Protein 1RQ6 (pdb70)

Nearest PDB structures (foldseek):
  7zai-assembly1_S  TM=7.256E-01  e=2.254E-04  Pyrococcus abyssi GE5
  6tmf-assembly1_T  TM=6.919E-01  e=1.869E-04  Thermococcus celer Vu 13 = JCM 8558
  6zol-assembly1_R  TM=7.413E-01  e=1.562E-03  Homo sapiens
  8r57-assembly1_h  TM=7.164E-01  e=1.562E-03  Triticum aestivum
  6az1-assembly1_V  TM=7.247E-01  e=6.991E-03  Leishmania donovani

Secondary structure (DSSP, 8-state):
------HHHHHHHHHHHTTS-------HHHHHHHHHTT---SSTTHHHHHHHHHHHHHHHH-

Organism: Methanothermobacter thermautotrophicus (strain ATCC 29096 / DSM 1053 / JCM 10044 / NBRC 100330 / Delta H) (NCBI:txid187420)

Foldseek 3Di:
DPPPPPCVLVVQLVVLCVVDPDLLQLDLVSLLVSCVPRHDDCDDCVSVVSSVVNSVVSVVVD

Sequence (62 aa):
MGNIRTSFVKRIAKEMIETHPGKFTDDFDTNKKLVEEFSTVSTKHLRNKIAGYITRIISQQKMGNIRTSFVKRIAKEMIETHPGKFTDDFDTNKKLVEEFSTVSTKHLRNKIAGYITRIISQQKMGNIRTSFVKRIAKEMIETHPGKFTDDFDTNKKLVEEFSTVSTKHLRNKIAGYITRIISQQKMGNIRTSFVKRIAKEMIETHPGKFTDDFDTNKKLVEEFSTVSTKHLRNKIAGYITRIISQQKMGNIRTSFVKRIAKEMIETHPGKFTDDFDTNKKLVEEFSTVSTKHLRNKIAGYITRIISQQKMGNIRTSFVKRIAKEMIETHPGKFTDDFDTNKKLVEEFSTVSTKHLRNKIAGYITRIISQQKMGNIRTSFVKRIAKEMIETHPGKFTDDFDTNKKLVEEFSTVSTKHLRNKIAGYITRIISQQKMGNIRTSFVKRIAKEMIETHPGKFTDDFDTNKKLVEEFSTVSTKHLRNKIAGYITRIISQQKMGNIRTSFVKRIAKEMIETHPGKFTDDFDTNKKLVEEFSTVSTKHLRNKIAGYITRIISQQKMGNIRTSFVKRIAKEMIETHPGKFTDDFDTNKKLVEEFSTVSTKHLRNKIAGYITRIISQQKMGNIRTSFVKRIAKEMIETHPGKFTDDFDTNKKLVEEFSTVSTKHLRNKIAGYITRIISQQKMGNIRTSFVKRIAKEMIETHPGKFTDDFDTNKKLVEEFSTVSTKHLRNKIAGYITRIISQQKMGNIRTSFVKRIAKEMIETHPGKFTDDFDTNKKLVEEFSTVSTKHLRNKIAGYITRIISQQKMGNIRTSFVKRIAKEMIETHPGKFTDDFDTNKKLVEEFSTVSTKHLRNKIAGYITRIISQQKMGNIRTSFVKRIAKEMIETHPGKFTDDFDTNKKLVEEFSTVSTKHLRNKIAGYITRIISQQK

CATH classification: 1.10.60.20

Solvent-accessible surface area: 5120 Å² total; per-residue (Å²): 245,63,133,159,195,80,76,152,70,101,170,57,1,97,104,0,8,82,75,80,118,30,90,82,69,95,64,149,74,41,2,81,100,6,0,83,108,77,55,74,32,92,92,183,129,55,66,76,138,2,17,34,70,1,15,165,75,6,67,145,121,197

Radius of gyration: 11.79 Å; Cα contacts (8 Å, |Δi|>4): 36; chains: 1; bounding box: 34×30×24 Å

InterPro domains:
  IPR001210 Small ribosomal subunit protein eS17 [MF_00511] (1-62)
  IPR001210 Small ribosomal subunit protein eS17 [PF00833] (1-60)
  IPR001210 Small ribosomal subunit protein eS17 [PTHR10732] (1-60)
  IPR018273 Small ribosomal subunit protein eS17, conserved site [PS00712] (41-56)
  IPR036401 Small ribosomal subunit protein eS17 superfamily [G3DSA:1.10.60.20] (1-62)
  IPR036401 Small ribosomal subunit protein eS17 superfamily [SSF116820] (1-60)

Structure (mmCIF, N/CA/C/O backbone):
data_1RQ6
#
_entry.id   1RQ6
#
loop_
_atom_site.group_PDB
_atom_site.id
_atom_site.type_symbol
_atom_site.label_atom_id
_atom_site.label_alt_id
_atom_site.label_comp_id
_atom_site.label_asym_id
_atom_site.label_entity_id
_atom_site.label_seq_id
_atom_site.pdbx_PDB_ins_code
_atom_site.Cartn_x
_atom_site.Cartn_y
_atom_site.Cartn_z
_atom_site.occupancy
_atom_site.B_iso_or_equiv
_atom_site.auth_seq_id
_atom_site.auth_comp_id
_atom_site.auth_asym_id
_atom_site.auth_atom_id
_atom_site.pdbx_PDB_model_num
ATOM 1 N N . MET A 1 1 ? -23.810 8.951 -12.571 1.00 0.00 1 MET A N 1
ATOM 2 C CA . MET A 1 1 ? -22.528 8.509 -11.971 1.00 0.00 1 MET A CA 1
ATOM 3 C C . MET A 1 1 ? -21.386 9.432 -12.384 1.00 0.00 1 MET A C 1
ATOM 4 O O . MET A 1 1 ? -21.568 10.340 -13.196 1.00 0.00 1 MET A O 1
ATOM 20 N N . GLY A 1 2 ? -20.218 9.205 -11.806 1.00 0.00 2 GLY A N 1
ATOM 21 C CA . GLY A 1 2 ? -19.037 9.949 -12.184 1.00 0.00 2 GLY A CA 1
ATOM 22 C C . GLY A 1 2 ? -17.880 9.027 -12.506 1.00 0.00 2 GLY A C 1
ATOM 23 O O . GLY A 1 2 ? -18.092 7.894 -12.944 1.00 0.00 2 GLY A O 1
ATOM 27 N N . ASN A 1 3 ? -16.665 9.498 -12.284 1.00 0.00 3 ASN A N 1
ATOM 28 C CA . ASN A 1 3 ? -15.474 8.692 -12.533 1.00 0.00 3 ASN A CA 1
ATOM 29 C C . ASN A 1 3 ? -15.162 7.830 -11.317 1.00 0.00 3 ASN A C 1
ATOM 30 O O . ASN A 1 3 ? -15.491 8.198 -10.188 1.00 0.00 3 ASN A O 1
ATOM 41 N N . ILE A 1 4 ? -14.539 6.679 -11.553 1.00 0.00 4 ILE A N 1
ATOM 42 C CA . ILE A 1 4 ? -14.195 5.759 -10.479 1.00 0.00 4 ILE A CA 1
ATOM 43 C C . ILE A 1 4 ? -13.040 6.319 -9.657 1.00 0.00 4 ILE A C 1
ATOM 44 O O . ILE A 1 4 ? -13.214 6.661 -8.487 1.00 0.00 4 ILE A O 1
ATOM 60 N N . ARG A 1 5 ? -11.869 6.415 -10.290 1.00 0.00 5 ARG A N 1
ATOM 61 C CA . ARG A 1 5 ? -10.692 7.039 -9.685 1.00 0.00 5 ARG A CA 1
ATOM 62 C C . ARG A 1 5 ? -10.281 6.358 -8.374 1.00 0.00 5 ARG A C 1
ATOM 63 O O . ARG A 1 5 ? -10.728 6.731 -7.287 1.00 0.00 5 ARG A O 1
ATOM 84 N N . THR A 1 6 ? -9.442 5.340 -8.492 1.00 0.00 6 THR A N 1
ATOM 85 C CA . THR A 1 6 ? -8.884 4.665 -7.331 1.00 0.00 6 THR A CA 1
ATOM 86 C C . THR A 1 6 ? -7.684 3.802 -7.733 1.00 0.00 6 THR A C 1
ATOM 87 O O . THR A 1 6 ? -6.776 3.571 -6.933 1.00 0.00 6 THR A O 1
ATOM 98 N N . SER A 1 7 ? -7.666 3.366 -8.993 1.00 0.00 7 SER A N 1
ATOM 99 C CA . SER A 1 7 ? -6.604 2.502 -9.504 1.00 0.00 7 SER A CA 1
ATOM 100 C C . SER A 1 7 ? -5.235 3.179 -9.418 1.00 0.00 7 SER A C 1
ATOM 101 O O . SER A 1 7 ? -4.213 2.514 -9.236 1.00 0.00 7 SER A O 1
ATOM 109 N N . PHE A 1 8 ? -5.217 4.502 -9.528 1.00 0.00 8 PHE A N 1
ATOM 110 C CA . PHE A 1 8 ? -3.969 5.252 -9.454 1.00 0.00 8 PHE A CA 1
ATOM 111 C C . PHE A 1 8 ? -3.328 5.116 -8.075 1.00 0.00 8 PHE A C 1
ATOM 112 O O . PHE A 1 8 ? -2.107 5.036 -7.959 1.00 0.00 8 PHE A O 1
ATOM 129 N N . VAL A 1 9 ? -4.154 5.065 -7.035 1.00 0.00 9 VAL A N 1
ATOM 130 C CA . VAL A 1 9 ? -3.660 4.887 -5.675 1.00 0.00 9 VAL A CA 1
ATOM 131 C C . VAL A 1 9 ? -3.036 3.502 -5.531 1.00 0.00 9 VAL A C 1
ATOM 132 O O . VAL A 1 9 ? -2.022 3.321 -4.854 1.00 0.00 9 VAL A O 1
ATOM 145 N N . LYS A 1 10 ? -3.648 2.536 -6.206 1.00 0.00 10 LYS A N 1
ATOM 146 C CA . LYS A 1 10 ? -3.163 1.164 -6.217 1.00 0.00 10 LYS A CA 1
ATOM 147 C C . LYS A 1 10 ? -1.813 1.078 -6.931 1.00 0.00 10 LYS A C 1
ATOM 148 O O . LYS A 1 10 ? -0.949 0.286 -6.551 1.00 0.00 10 LYS A O 1
ATOM 167 N N . ARG A 1 11 ? -1.629 1.914 -7.950 1.00 0.00 11 ARG A N 1
ATOM 168 C CA . ARG A 1 11 ? -0.370 1.958 -8.683 1.00 0.00 11 ARG A CA 1
ATOM 169 C C . ARG A 1 11 ? 0.751 2.482 -7.786 1.00 0.00 11 ARG A C 1
ATOM 170 O O . ARG A 1 11 ? 1.869 1.965 -7.808 1.00 0.00 11 ARG A O 1
ATOM 191 N N . ILE A 1 12 ? 0.443 3.509 -6.999 1.00 0.00 12 ILE A N 1
ATOM 192 C CA . ILE A 1 12 ? 1.405 4.068 -6.051 1.00 0.00 12 ILE A CA 1
ATOM 193 C C . ILE A 1 12 ? 1.792 3.021 -5.007 1.00 0.00 12 ILE A C 1
ATOM 194 O O . ILE A 1 12 ? 2.962 2.904 -4.637 1.00 0.00 12 ILE A O 1
ATOM 210 N N . ALA A 1 13 ? 0.807 2.251 -4.555 1.00 0.00 13 ALA A N 1
ATOM 211 C CA . ALA A 1 13 ? 1.057 1.167 -3.616 1.00 0.00 13 ALA A CA 1
ATOM 212 C C . ALA A 1 13 ? 2.009 0.145 -4.226 1.00 0.00 13 ALA A C 1
ATOM 213 O O . ALA A 1 13 ? 2.979 -0.267 -3.593 1.00 0.00 13 ALA A O 1
ATOM 220 N N . LYS A 1 14 ? 1.732 -0.243 -5.469 1.00 0.00 14 LYS A N 1
ATOM 221 C CA . LYS A 1 14 ? 2.590 -1.176 -6.196 1.00 0.00 14 LYS A CA 1
ATOM 222 C C . LYS A 1 14 ? 4.022 -0.658 -6.277 1.00 0.00 14 LYS A C 1
ATOM 223 O O . LYS A 1 14 ? 4.961 -1.376 -5.951 1.00 0.00 14 LYS A O 1
ATOM 242 N N . GLU A 1 15 ? 4.174 0.592 -6.697 1.00 0.00 15 GLU A N 1
ATOM 243 C CA . GLU A 1 15 ? 5.491 1.212 -6.829 1.00 0.00 15 GLU A CA 1
ATOM 244 C C . GLU A 1 15 ? 6.233 1.202 -5.491 1.00 0.00 15 GLU A C 1
ATOM 245 O O . GLU A 1 15 ? 7.443 0.964 -5.435 1.00 0.00 15 GLU A O 1
ATOM 257 N N . MET A 1 16 ? 5.491 1.444 -4.417 1.00 0.00 16 MET A N 1
ATOM 258 C CA . MET A 1 16 ? 6.054 1.502 -3.074 1.00 0.00 16 MET A CA 1
ATOM 259 C C . MET A 1 16 ? 6.500 0.123 -2.596 1.00 0.00 16 MET A C 1
ATOM 260 O O . MET A 1 16 ? 7.591 -0.031 -2.056 1.00 0.00 16 MET A O 1
ATOM 274 N N . ILE A 1 17 ? 5.652 -0.876 -2.802 1.00 0.00 17 ILE A N 1
ATOM 275 C CA . ILE A 1 17 ? 5.934 -2.229 -2.334 1.00 0.00 17 ILE A CA 1
ATOM 276 C C . ILE A 1 17 ? 6.977 -2.918 -3.211 1.00 0.00 17 ILE A C 1
ATOM 277 O O . ILE A 1 17 ? 7.963 -3.460 -2.713 1.00 0.00 17 ILE A O 1
ATOM 293 N N . GLU A 1 18 ? 6.760 -2.873 -4.520 1.00 0.00 18 GLU A N 1
ATOM 294 C CA . GLU A 1 18 ? 7.536 -3.664 -5.473 1.00 0.00 18 GLU A CA 1
ATOM 295 C C . GLU A 1 18 ? 9.008 -3.247 -5.526 1.00 0.00 18 GLU A C 1
ATOM 296 O O . GLU A 1 18 ? 9.826 -3.922 -6.155 1.00 0.00 18 GLU A O 1
ATOM 308 N N . THR A 1 19 ? 9.352 -2.145 -4.872 1.00 0.00 19 THR A N 1
ATOM 309 C CA . THR A 1 19 ? 10.732 -1.684 -4.849 1.00 0.00 19 THR A CA 1
ATOM 310 C C . THR A 1 19 ? 11.548 -2.537 -3.873 1.00 0.00 19 THR A C 1
ATOM 311 O O . THR A 1 19 ? 12.776 -2.563 -3.921 1.00 0.00 19 THR A O 1
ATOM 322 N N . HIS A 1 20 ? 10.847 -3.247 -2.998 1.00 0.00 20 HIS A N 1
ATOM 323 C CA . HIS A 1 20 ? 11.479 -4.122 -2.025 1.00 0.00 20 HIS A CA 1
ATOM 324 C C . HIS A 1 20 ? 10.630 -5.379 -1.850 1.00 0.00 20 HIS A C 1
ATOM 325 O O . HIS A 1 20 ? 9.550 -5.324 -1.267 1.00 0.00 20 HIS A O 1
ATOM 340 N N . PRO A 1 21 ? 11.120 -6.529 -2.347 1.00 0.00 21 PRO A N 1
ATOM 341 C CA . PRO A 1 21 ? 10.385 -7.810 -2.326 1.00 0.00 21 PRO A CA 1
ATOM 342 C C . PRO A 1 21 ? 10.181 -8.395 -0.920 1.00 0.00 21 PRO A C 1
ATOM 343 O O . PRO A 1 21 ? 10.000 -9.603 -0.767 1.00 0.00 21 PRO A O 1
ATOM 354 N N . GLY A 1 22 ? 10.173 -7.538 0.094 1.00 0.00 22 GLY A N 1
ATOM 355 C CA . GLY A 1 22 ? 9.872 -7.977 1.443 1.00 0.00 22 GLY A CA 1
ATOM 356 C C . GLY A 1 22 ? 8.375 -8.019 1.662 1.00 0.00 22 GLY A C 1
ATOM 357 O O . GLY A 1 22 ? 7.837 -7.331 2.525 1.00 0.00 22 GLY A O 1
ATOM 361 N N . LYS A 1 23 ? 7.713 -8.833 0.857 1.00 0.00 23 LYS A N 1
ATOM 362 C CA . LYS A 1 23 ? 6.266 -8.843 0.779 1.00 0.00 23 LYS A CA 1
ATOM 363 C C . LYS A 1 23 ? 5.699 -10.100 1.433 1.00 0.00 23 LYS A C 1
ATOM 364 O O . LYS A 1 23 ? 6.403 -11.097 1.591 1.00 0.00 23 LYS A O 1
ATOM 383 N N . PHE A 1 24 ? 4.428 -10.025 1.822 1.00 0.00 24 PHE A N 1
ATOM 384 C CA . PHE A 1 24 ? 3.696 -11.167 2.362 1.00 0.00 24 PHE A CA 1
ATOM 385 C C . PHE A 1 24 ? 4.287 -11.631 3.696 1.00 0.00 24 PHE A C 1
ATOM 386 O O . PHE A 1 24 ? 4.658 -12.787 3.866 1.00 0.00 24 PHE A O 1
ATOM 403 N N . THR A 1 25 ? 4.391 -10.715 4.643 1.00 0.00 25 THR A N 1
ATOM 404 C CA . THR A 1 25 ? 4.776 -11.075 6.001 1.00 0.00 25 THR A CA 1
ATOM 405 C C . THR A 1 25 ? 3.543 -11.012 6.910 1.00 0.00 25 THR A C 1
ATOM 406 O O . THR A 1 25 ? 3.615 -11.275 8.113 1.00 0.00 25 THR A O 1
ATOM 417 N N . ASP A 1 26 ? 2.411 -10.660 6.279 1.00 0.00 26 ASP A N 1
ATOM 418 C CA . ASP A 1 26 ? 1.071 -10.640 6.896 1.00 0.00 26 ASP A CA 1
ATOM 419 C C . ASP A 1 26 ? 1.047 -10.021 8.294 1.00 0.00 26 ASP A C 1
ATOM 420 O O . ASP A 1 26 ? 0.257 -10.419 9.152 1.00 0.00 26 ASP A O 1
ATOM 429 N N . ASP A 1 27 ? 1.868 -9.004 8.507 1.00 0.00 27 ASP A N 1
ATOM 430 C CA . ASP A 1 27 ? 1.879 -8.290 9.776 1.00 0.00 27 ASP A CA 1
ATOM 431 C C . ASP A 1 27 ? 1.829 -6.786 9.531 1.00 0.00 27 ASP A C 1
ATOM 432 O O . ASP A 1 27 ? 2.408 -6.291 8.560 1.00 0.00 27 ASP A O 1
ATOM 441 N N . PHE A 1 28 ? 1.135 -6.064 10.408 1.00 0.00 28 PHE A N 1
ATOM 442 C CA . PHE A 1 28 ? 0.950 -4.626 10.245 1.00 0.00 28 PHE A CA 1
ATOM 443 C C . PHE A 1 28 ? 2.266 -3.874 10.409 1.00 0.00 28 PHE A C 1
ATOM 444 O O . PHE A 1 28 ? 2.511 -2.885 9.720 1.00 0.00 28 PHE A O 1
ATOM 461 N N . ASP A 1 29 ? 3.111 -4.349 11.316 1.00 0.00 29 ASP A N 1
ATOM 462 C CA . ASP A 1 29 ? 4.384 -3.692 11.585 1.00 0.00 29 ASP A CA 1
ATOM 463 C C . ASP A 1 29 ? 5.287 -3.778 10.364 1.00 0.00 29 ASP A C 1
ATOM 464 O O . ASP A 1 29 ? 5.972 -2.817 10.010 1.00 0.00 29 ASP A O 1
ATOM 473 N N . THR A 1 30 ? 5.255 -4.931 9.708 1.00 0.00 30 THR A N 1
ATOM 474 C CA . THR A 1 30 ? 6.056 -5.162 8.520 1.00 0.00 30 THR A CA 1
ATOM 475 C C . THR A 1 30 ? 5.680 -4.183 7.413 1.00 0.00 30 THR A C 1
ATOM 476 O O . THR A 1 30 ? 6.542 -3.503 6.854 1.00 0.00 30 THR A O 1
ATOM 487 N N . ASN A 1 31 ? 4.384 -4.110 7.110 1.00 0.00 31 ASN A N 1
ATOM 488 C CA . ASN A 1 31 ? 3.892 -3.236 6.058 1.00 0.00 31 ASN A CA 1
ATOM 489 C C . ASN A 1 31 ? 4.123 -1.775 6.419 1.00 0.00 31 ASN A C 1
ATOM 490 O O . ASN A 1 31 ? 4.365 -0.943 5.547 1.00 0.00 31 ASN A O 1
ATOM 501 N N . LYS A 1 32 ? 4.062 -1.475 7.714 1.00 0.00 32 LYS A N 1
ATOM 502 C CA . LYS A 1 32 ? 4.341 -0.130 8.209 1.00 0.00 32 LYS A CA 1
ATOM 503 C C . LYS A 1 32 ? 5.752 0.295 7.822 1.00 0.00 32 LYS A C 1
ATOM 504 O O . LYS A 1 32 ? 5.948 1.338 7.199 1.00 0.00 32 LYS A O 1
ATOM 523 N N . LYS A 1 33 ? 6.726 -0.534 8.175 1.00 0.00 33 LYS A N 1
ATOM 524 C CA . LYS A 1 33 ? 8.126 -0.248 7.885 1.00 0.00 33 LYS A CA 1
ATOM 525 C C . LYS A 1 33 ? 8.387 -0.271 6.380 1.00 0.00 33 LYS A C 1
ATOM 526 O O . LYS A 1 33 ? 9.173 0.527 5.870 1.00 0.00 33 LYS A O 1
ATOM 545 N N . LEU A 1 34 ? 7.708 -1.178 5.682 1.00 0.00 34 LEU A N 1
ATOM 546 C CA . LEU A 1 34 ? 7.822 -1.292 4.229 1.00 0.00 34 LEU A CA 1
ATOM 547 C C . LEU A 1 34 ? 7.449 0.030 3.554 1.00 0.00 34 LEU A C 1
ATOM 548 O O . LEU A 1 34 ? 8.099 0.464 2.602 1.00 0.00 34 LEU A O 1
ATOM 564 N N . VAL A 1 35 ? 6.407 0.674 4.068 1.00 0.00 35 VAL A N 1
ATOM 565 C CA . VAL A 1 35 ? 5.981 1.969 3.559 1.00 0.00 35 VAL A CA 1
ATOM 566 C C . VAL A 1 35 ? 6.996 3.054 3.912 1.00 0.00 35 VAL A C 1
ATOM 567 O O . VAL A 1 35 ? 7.390 3.850 3.059 1.00 0.00 35 VAL A O 1
ATOM 580 N N . GLU A 1 36 ? 7.434 3.063 5.164 1.00 0.00 36 GLU A N 1
ATOM 581 C CA . GLU A 1 36 ? 8.265 4.146 5.681 1.00 0.00 36 GLU A CA 1
ATOM 582 C C . GLU A 1 36 ? 9.680 4.133 5.103 1.00 0.00 36 GLU A C 1
ATOM 583 O O . GLU A 1 36 ? 10.338 5.174 5.053 1.00 0.00 36 GLU A O 1
ATOM 595 N N . GLU A 1 37 ? 10.155 2.971 4.671 1.00 0.00 37 GLU A N 1
ATOM 596 C CA . GLU A 1 37 ? 11.498 2.877 4.108 1.00 0.00 37 GLU A CA 1
ATOM 597 C C . GLU A 1 37 ? 11.527 3.381 2.669 1.00 0.00 37 GLU A C 1
ATOM 598 O O . GLU A 1 37 ? 12.595 3.653 2.120 1.00 0.00 37 GLU A O 1
ATOM 610 N N . PHE A 1 38 ? 10.355 3.511 2.062 1.00 0.00 38 PHE A N 1
ATOM 611 C CA . PHE A 1 38 ? 10.253 4.064 0.720 1.00 0.00 38 PHE A CA 1
ATOM 612 C C . PHE A 1 38 ? 9.512 5.399 0.762 1.00 0.00 38 PHE A C 1
ATOM 613 O O . PHE A 1 38 ? 10.141 6.455 0.765 1.00 0.00 38 PHE A O 1
ATOM 630 N N . SER A 1 39 ? 8.179 5.330 0.820 1.00 0.00 39 SER A N 1
ATOM 631 C CA . SER A 1 39 ? 7.322 6.515 0.944 1.00 0.00 39 SER A CA 1
ATOM 632 C C . SER A 1 39 ? 7.432 7.437 -0.274 1.00 0.00 39 SER A C 1
ATOM 633 O O . SER A 1 39 ? 8.406 8.170 -0.435 1.00 0.00 39 SER A O 1
ATOM 641 N N . THR A 1 40 ? 6.424 7.386 -1.130 1.00 0.00 40 THR A N 1
ATOM 642 C CA . THR A 1 40 ? 6.361 8.264 -2.290 1.00 0.00 40 THR A CA 1
ATOM 643 C C . THR A 1 40 ? 4.969 8.897 -2.380 1.00 0.00 40 THR A C 1
ATOM 644 O O . THR A 1 40 ? 4.570 9.451 -3.405 1.00 0.00 40 THR A O 1
ATOM 655 N N . VAL A 1 41 ? 4.246 8.838 -1.271 1.00 0.00 41 VAL A N 1
ATOM 656 C CA . VAL A 1 41 ? 2.873 9.306 -1.229 1.00 0.00 41 VAL A CA 1
ATOM 657 C C . VAL A 1 41 ? 2.768 10.614 -0.443 1.00 0.00 41 VAL A C 1
ATOM 658 O O . VAL A 1 41 ? 3.429 10.791 0.585 1.00 0.00 41 VAL A O 1
ATOM 671 N N . SER A 1 42 ? 1.967 11.537 -0.952 1.00 0.00 42 SER A N 1
ATOM 672 C CA . SER A 1 42 ? 1.719 12.797 -0.272 1.00 0.00 42 SER A CA 1
ATOM 673 C C . SER A 1 42 ? 0.550 12.643 0.697 1.00 0.00 42 SER A C 1
ATOM 674 O O . SER A 1 42 ? -0.198 11.667 0.612 1.00 0.00 42 SER A O 1
ATOM 682 N N . THR A 1 43 ? 0.403 13.605 1.607 1.00 0.00 43 THR A N 1
ATOM 683 C CA . THR A 1 43 ? -0.620 13.552 2.650 1.00 0.00 43 THR A CA 1
ATOM 684 C C . THR A 1 43 ? -0.247 12.501 3.698 1.00 0.00 43 THR A C 1
ATOM 685 O O . THR A 1 43 ? -0.328 11.296 3.457 1.00 0.00 43 THR A O 1
ATOM 696 N N . LYS A 1 44 ? 0.157 12.975 4.868 1.00 0.00 44 LYS A N 1
ATOM 697 C CA . LYS A 1 44 ? 0.763 12.118 5.883 1.00 0.00 44 LYS A CA 1
ATOM 698 C C . LYS A 1 44 ? -0.218 11.086 6.443 1.00 0.00 44 LYS A C 1
ATOM 699 O O . LYS A 1 44 ? 0.172 9.960 6.752 1.00 0.00 44 LYS A O 1
ATOM 718 N N . HIS A 1 45 ? -1.486 11.456 6.572 1.00 0.00 45 HIS A N 1
ATOM 719 C CA . HIS A 1 45 ? -2.485 10.537 7.113 1.00 0.00 45 HIS A CA 1
ATOM 720 C C . HIS A 1 45 ? -2.929 9.532 6.053 1.00 0.00 45 HIS A C 1
ATOM 721 O O . HIS A 1 45 ? -3.578 8.531 6.361 1.00 0.00 45 HIS A O 1
ATOM 736 N N . LEU A 1 46 ? -2.566 9.790 4.803 1.00 0.00 46 LEU A N 1
ATOM 737 C CA . LEU A 1 46 ? -2.924 8.896 3.710 1.00 0.00 46 LEU A CA 1
ATOM 738 C C . LEU A 1 46 ? -2.061 7.642 3.771 1.00 0.00 46 LEU A C 1
ATOM 739 O O . LEU A 1 46 ? -2.432 6.587 3.251 1.00 0.00 46 LEU A O 1
ATOM 755 N N . ARG A 1 47 ? -0.916 7.763 4.438 1.00 0.00 47 ARG A N 1
ATOM 756 C CA . ARG A 1 47 ? 0.001 6.641 4.620 1.00 0.00 47 ARG A CA 1
ATOM 757 C C . ARG A 1 47 ? -0.687 5.501 5.369 1.00 0.00 47 ARG A C 1
ATOM 758 O O . ARG A 1 47 ? -0.369 4.329 5.164 1.00 0.00 47 ARG A O 1
ATOM 779 N N . ASN A 1 48 ? -1.634 5.861 6.231 1.00 0.00 48 ASN A N 1
ATOM 780 C CA . ASN A 1 48 ? -2.393 4.882 7.005 1.00 0.00 48 ASN A CA 1
ATOM 781 C C . ASN A 1 48 ? -3.177 3.966 6.077 1.00 0.00 48 ASN A C 1
ATOM 782 O O . ASN A 1 48 ? -3.196 2.748 6.250 1.00 0.00 48 ASN A O 1
ATOM 793 N N . LYS A 1 49 ? -3.810 4.569 5.076 1.00 0.00 49 LYS A N 1
ATOM 794 C CA . LYS A 1 49 ? -4.611 3.823 4.118 1.00 0.00 49 LYS A CA 1
ATOM 795 C C . LYS A 1 49 ? -3.721 2.934 3.264 1.00 0.00 49 LYS A C 1
ATOM 796 O O . LYS A 1 49 ? -4.111 1.833 2.886 1.00 0.00 49 LYS A O 1
ATOM 815 N N . ILE A 1 50 ? -2.516 3.413 2.976 1.00 0.00 50 ILE A N 1
ATOM 816 C CA . ILE A 1 50 ? -1.546 2.639 2.211 1.00 0.00 50 ILE A CA 1
ATOM 817 C C . ILE A 1 50 ? -1.115 1.398 2.992 1.00 0.00 50 ILE A C 1
ATOM 818 O O . ILE A 1 50 ? -1.140 0.284 2.469 1.00 0.00 50 ILE A O 1
ATOM 834 N N . ALA A 1 51 ? -0.743 1.598 4.253 1.00 0.00 51 ALA A N 1
ATOM 835 C CA . ALA A 1 51 ? -0.301 0.500 5.111 1.00 0.00 51 ALA A CA 1
ATOM 836 C C . ALA A 1 51 ? -1.408 -0.539 5.287 1.00 0.00 51 ALA A C 1
ATOM 837 O O . ALA A 1 51 ? -1.155 -1.748 5.251 1.00 0.00 51 ALA A O 1
ATOM 844 N N . GLY A 1 52 ? -2.631 -0.061 5.478 1.00 0.00 52 GLY A N 1
ATOM 845 C CA . GLY A 1 52 ? -3.767 -0.952 5.601 1.00 0.00 52 GLY A CA 1
ATOM 846 C C . GLY A 1 52 ? -4.068 -1.662 4.297 1.00 0.00 52 GLY A C 1
ATOM 847 O O . GLY A 1 52 ? -4.488 -2.820 4.294 1.00 0.00 52 GLY A O 1
ATOM 851 N N . TYR A 1 53 ? -3.834 -0.965 3.192 1.00 0.00 53 TYR A N 1
ATOM 852 C CA . TYR A 1 53 ? -4.077 -1.504 1.860 1.00 0.00 53 TYR A CA 1
ATOM 853 C C . TYR A 1 53 ? -3.176 -2.710 1.597 1.00 0.00 53 TYR A C 1
ATOM 854 O O . TYR A 1 53 ? -3.640 -3.745 1.118 1.00 0.00 53 TYR A O 1
ATOM 872 N N . ILE A 1 54 ? -1.893 -2.574 1.932 1.00 0.00 54 ILE A N 1
ATOM 873 C CA . ILE A 1 54 ? -0.932 -3.662 1.760 1.00 0.00 54 ILE A CA 1
ATOM 874 C C . ILE A 1 54 ? -1.374 -4.883 2.554 1.00 0.00 54 ILE A C 1
ATOM 875 O O . ILE A 1 54 ? -1.540 -5.971 2.000 1.00 0.00 54 ILE A O 1
ATOM 891 N N . THR A 1 55 ? -1.559 -4.689 3.857 1.00 0.00 55 THR A N 1
ATOM 892 C CA . THR A 1 55 ? -2.039 -5.738 4.747 1.00 0.00 55 THR A CA 1
ATOM 893 C C . THR A 1 55 ? -3.295 -6.425 4.189 1.00 0.00 55 THR A C 1
ATOM 894 O O . THR A 1 55 ? -3.434 -7.647 4.275 1.00 0.00 55 THR A O 1
ATOM 905 N N . ARG A 1 56 ? -4.195 -5.633 3.610 1.00 0.00 56 ARG A N 1
ATOM 906 C CA . ARG A 1 56 ? -5.426 -6.163 3.031 1.00 0.00 56 ARG A CA 1
ATOM 907 C C . ARG A 1 56 ? -5.124 -7.068 1.836 1.00 0.00 56 ARG A C 1
ATOM 908 O O . ARG A 1 56 ? -5.646 -8.178 1.739 1.00 0.00 56 ARG A O 1
ATOM 929 N N . ILE A 1 57 ? -4.273 -6.592 0.928 1.00 0.00 57 ILE A N 1
ATOM 930 C CA . ILE A 1 57 ? -3.894 -7.371 -0.246 1.00 0.00 57 ILE A CA 1
ATOM 931 C C . ILE A 1 57 ? -3.247 -8.691 0.170 1.00 0.00 57 ILE A C 1
ATOM 932 O O . ILE A 1 57 ? -3.559 -9.749 -0.379 1.00 0.00 57 ILE A O 1
ATOM 948 N N . ILE A 1 58 ? -2.367 -8.616 1.162 1.00 0.00 58 ILE A N 1
ATOM 949 C CA . ILE A 1 58 ? -1.650 -9.787 1.653 1.00 0.00 58 ILE A CA 1
ATOM 950 C C . ILE A 1 58 ? -2.603 -10.830 2.239 1.00 0.00 58 ILE A C 1
ATOM 951 O O . ILE A 1 58 ? -2.531 -12.011 1.891 1.00 0.00 58 ILE A O 1
ATOM 967 N N . SER A 1 59 ? -3.505 -10.390 3.110 1.00 0.00 59 SER A N 1
ATOM 968 C CA . SER A 1 59 ? -4.404 -11.303 3.813 1.00 0.00 59 SER A CA 1
ATOM 969 C C . SER A 1 59 ? -5.369 -12.002 2.853 1.00 0.00 59 SER A C 1
ATOM 970 O O . SER A 1 59 ? -5.767 -13.149 3.083 1.00 0.00 59 SER A O 1
ATOM 978 N N . GLN A 1 60 ? -5.733 -11.321 1.775 1.00 0.00 60 GLN A N 1
ATOM 979 C CA . GLN A 1 60 ? -6.630 -11.897 0.780 1.00 0.00 60 GLN A CA 1
ATOM 980 C C . GLN A 1 60 ? -5.865 -12.742 -0.238 1.00 0.00 60 GLN A C 1
ATOM 981 O O . GLN A 1 60 ? -6.448 -13.582 -0.930 1.00 0.00 60 GLN A O 1
ATOM 995 N N . GLN A 1 61 ? -4.558 -12.525 -0.313 1.00 0.00 61 GLN A N 1
ATOM 996 C CA . GLN A 1 61 ? -3.715 -13.230 -1.271 1.00 0.00 61 GLN A CA 1
ATOM 997 C C . GLN A 1 61 ? -3.520 -14.680 -0.836 1.00 0.00 61 GLN A C 1
ATOM 998 O O . GLN A 1 61 ? -3.498 -15.594 -1.665 1.00 0.00 61 GLN A O 1
ATOM 1012 N N . LYS A 1 62 ? -3.390 -14.878 0.467 1.00 0.00 62 LYS A N 1
ATOM 1013 C CA . LYS A 1 62 ? -3.149 -16.201 1.025 1.00 0.00 62 LYS A CA 1
ATOM 1014 C C . LYS A 1 62 ? -4.428 -17.032 1.018 1.00 0.00 62 LYS A C 1
ATOM 1015 O O . LYS A 1 62 ? -4.480 -18.042 0.281 1.00 0.00 62 LYS A O 1
ATOM 1035 N N . MET A 1 1 ? -15.336 11.192 -18.321 1.00 0.00 1 MET A N 2
ATOM 1036 C CA . MET A 1 1 ? -15.198 9.744 -18.045 1.00 0.00 1 MET A CA 2
ATOM 1037 C C . MET A 1 1 ? -13.820 9.429 -17.482 1.00 0.00 1 MET A C 2
ATOM 1038 O O . MET A 1 1 ? -12.800 9.740 -18.094 1.00 0.00 1 MET A O 2
ATOM 1054 N N . GLY A 1 2 ? -13.791 8.819 -16.312 1.00 0.00 2 GLY A N 2
ATOM 1055 C CA . GLY A 1 2 ? -12.536 8.432 -15.708 1.00 0.00 2 GLY A CA 2
ATOM 1056 C C . GLY A 1 2 ? -12.607 7.047 -15.108 1.00 0.00 2 GLY A C 2
ATOM 1057 O O . GLY A 1 2 ? -11.930 6.750 -14.127 1.00 0.00 2 GLY A O 2
ATOM 1061 N N . ASN A 1 3 ? -13.416 6.189 -15.721 1.00 0.00 3 ASN A N 2
ATOM 1062 C CA . ASN A 1 3 ? -13.658 4.838 -15.214 1.00 0.00 3 ASN A CA 2
ATOM 1063 C C . ASN A 1 3 ? -12.377 4.004 -15.187 1.00 0.00 3 ASN A C 2
ATOM 1064 O O . ASN A 1 3 ? -12.244 3.091 -14.375 1.00 0.00 3 ASN A O 2
ATOM 1075 N N . ILE A 1 4 ? -11.441 4.317 -16.073 1.00 0.00 4 ILE A N 2
ATOM 1076 C CA . ILE A 1 4 ? -10.179 3.589 -16.135 1.00 0.00 4 ILE A CA 2
ATOM 1077 C C . ILE A 1 4 ? -9.176 4.169 -15.133 1.00 0.00 4 ILE A C 2
ATOM 1078 O O . ILE A 1 4 ? -8.239 3.496 -14.704 1.00 0.00 4 ILE A O 2
ATOM 1094 N N . ARG A 1 5 ? -9.400 5.413 -14.738 1.00 0.00 5 ARG A N 2
ATOM 1095 C CA . ARG A 1 5 ? -8.519 6.078 -13.793 1.00 0.00 5 ARG A CA 2
ATOM 1096 C C . ARG A 1 5 ? -9.043 5.912 -12.375 1.00 0.00 5 ARG A C 2
ATOM 1097 O O . ARG A 1 5 ? -9.919 6.649 -11.925 1.00 0.00 5 ARG A O 2
ATOM 1118 N N . THR A 1 6 ? -8.506 4.915 -11.693 1.00 0.00 6 THR A N 2
ATOM 1119 C CA . THR A 1 6 ? -8.936 4.569 -10.344 1.00 0.00 6 THR A CA 2
ATOM 1120 C C . THR A 1 6 ? -7.905 3.658 -9.681 1.00 0.00 6 THR A C 2
ATOM 1121 O O . THR A 1 6 ? -7.853 3.539 -8.456 1.00 0.00 6 THR A O 2
ATOM 1132 N N . SER A 1 7 ? -7.068 3.033 -10.501 1.00 0.00 7 SER A N 2
ATOM 1133 C CA . SER A 1 7 ? -6.038 2.120 -10.019 1.00 0.00 7 SER A CA 2
ATOM 1134 C C . SER A 1 7 ? -4.842 2.859 -9.405 1.00 0.00 7 SER A C 2
ATOM 1135 O O . SER A 1 7 ? -3.846 2.232 -9.053 1.00 0.00 7 SER A O 2
ATOM 1143 N N . PHE A 1 8 ? -4.935 4.183 -9.271 1.00 0.00 8 PHE A N 2
ATOM 1144 C CA . PHE A 1 8 ? -3.817 4.983 -8.765 1.00 0.00 8 PHE A CA 2
ATOM 1145 C C . PHE A 1 8 ? -3.477 4.612 -7.323 1.00 0.00 8 PHE A C 2
ATOM 1146 O O . PHE A 1 8 ? -2.306 4.482 -6.973 1.00 0.00 8 PHE A O 2
ATOM 1163 N N . VAL A 1 9 ? -4.502 4.447 -6.497 1.00 0.00 9 VAL A N 2
ATOM 1164 C CA . VAL A 1 9 ? -4.306 4.019 -5.112 1.00 0.00 9 VAL A CA 2
ATOM 1165 C C . VAL A 1 9 ? -3.610 2.659 -5.062 1.00 0.00 9 VAL A C 2
ATOM 1166 O O . VAL A 1 9 ? -2.626 2.469 -4.341 1.00 0.00 9 VAL A O 2
ATOM 1179 N N . LYS A 1 10 ? -4.125 1.723 -5.850 1.00 0.00 10 LYS A N 2
ATOM 1180 C CA . LYS A 1 10 ? -3.565 0.381 -5.936 1.00 0.00 10 LYS A CA 2
ATOM 1181 C C . LYS A 1 10 ? -2.149 0.424 -6.510 1.00 0.00 10 LYS A C 2
ATOM 1182 O O . LYS A 1 10 ? -1.306 -0.409 -6.175 1.00 0.00 10 LYS A O 2
ATOM 1201 N N . ARG A 1 11 ? -1.897 1.402 -7.374 1.00 0.00 11 ARG A N 2
ATOM 1202 C CA . ARG A 1 11 ? -0.571 1.604 -7.955 1.00 0.00 11 ARG A CA 2
ATOM 1203 C C . ARG A 1 11 ? 0.440 1.948 -6.870 1.00 0.00 11 ARG A C 2
ATOM 1204 O O . ARG A 1 11 ? 1.479 1.302 -6.752 1.00 0.00 11 ARG A O 2
ATOM 1225 N N . ILE A 1 12 ? 0.114 2.963 -6.074 1.00 0.00 12 ILE A N 2
ATOM 1226 C CA . ILE A 1 12 ? 0.993 3.432 -5.007 1.00 0.00 12 ILE A CA 2
ATOM 1227 C C . ILE A 1 12 ? 1.312 2.302 -4.031 1.00 0.00 12 ILE A C 2
ATOM 1228 O O . ILE A 1 12 ? 2.465 2.110 -3.641 1.00 0.00 12 ILE A O 2
ATOM 1244 N N . ALA A 1 13 ? 0.284 1.549 -3.663 1.00 0.00 13 ALA A N 2
ATOM 1245 C CA . ALA A 1 13 ? 0.437 0.445 -2.724 1.00 0.00 13 ALA A CA 2
ATOM 1246 C C . ALA A 1 13 ? 1.325 -0.653 -3.304 1.00 0.00 13 ALA A C 2
ATOM 1247 O O . ALA A 1 13 ? 2.269 -1.111 -2.656 1.00 0.00 13 ALA A O 2
ATOM 1254 N N . LYS A 1 14 ? 1.029 -1.061 -4.533 1.00 0.00 14 LYS A N 2
ATOM 1255 C CA . LYS A 1 14 ? 1.779 -2.130 -5.180 1.00 0.00 14 LYS A CA 2
ATOM 1256 C C . LYS A 1 14 ? 3.226 -1.712 -5.424 1.00 0.00 14 LYS A C 2
ATOM 1257 O O . LYS A 1 14 ? 4.147 -2.478 -5.151 1.00 0.00 14 LYS A O 2
ATOM 1276 N N . GLU A 1 15 ? 3.421 -0.489 -5.910 1.00 0.00 15 GLU A N 2
ATOM 1277 C CA . GLU A 1 15 ? 4.759 0.025 -6.190 1.00 0.00 15 GLU A CA 2
ATOM 1278 C C . GLU A 1 15 ? 5.586 0.098 -4.904 1.00 0.00 15 GLU A C 2
ATOM 1279 O O . GLU A 1 15 ? 6.779 -0.212 -4.900 1.00 0.00 15 GLU A O 2
ATOM 1291 N N . MET A 1 16 ? 4.930 0.496 -3.817 1.00 0.00 16 MET A N 2
ATOM 1292 C CA . MET A 1 16 ? 5.570 0.605 -2.506 1.00 0.00 16 MET A CA 2
ATOM 1293 C C . MET A 1 16 ? 6.204 -0.726 -2.110 1.00 0.00 16 MET A C 2
ATOM 1294 O O . MET A 1 16 ? 7.355 -0.779 -1.677 1.00 0.00 16 MET A O 2
ATOM 1308 N N . ILE A 1 17 ? 5.435 -1.800 -2.261 1.00 0.00 17 ILE A N 2
ATOM 1309 C CA . ILE A 1 17 ? 5.907 -3.136 -1.923 1.00 0.00 17 ILE A CA 2
ATOM 1310 C C . ILE A 1 17 ? 6.848 -3.689 -2.990 1.00 0.00 17 ILE A C 2
ATOM 1311 O O . ILE A 1 17 ? 7.956 -4.123 -2.687 1.00 0.00 17 ILE A O 2
ATOM 1327 N N . GLU A 1 18 ? 6.395 -3.652 -4.239 1.00 0.00 18 GLU A N 2
ATOM 1328 C CA . GLU A 1 18 ? 7.050 -4.357 -5.339 1.00 0.00 18 GLU A CA 2
ATOM 1329 C C . GLU A 1 18 ? 8.476 -3.868 -5.586 1.00 0.00 18 GLU A C 2
ATOM 1330 O O . GLU A 1 18 ? 9.310 -4.617 -6.098 1.00 0.00 18 GLU A O 2
ATOM 1342 N N . THR A 1 19 ? 8.759 -2.625 -5.221 1.00 0.00 19 THR A N 2
ATOM 1343 C CA . THR A 1 19 ? 10.103 -2.080 -5.361 1.00 0.00 19 THR A CA 2
ATOM 1344 C C . THR A 1 19 ? 11.108 -2.872 -4.525 1.00 0.00 19 THR A C 2
ATOM 1345 O O . THR A 1 19 ? 12.303 -2.873 -4.804 1.00 0.00 19 THR A O 2
ATOM 1356 N N . HIS A 1 20 ? 10.610 -3.552 -3.500 1.00 0.00 20 HIS A N 2
ATOM 1357 C CA . HIS A 1 20 ? 11.432 -4.446 -2.697 1.00 0.00 20 HIS A CA 2
ATOM 1358 C C . HIS A 1 20 ? 10.600 -5.664 -2.282 1.00 0.00 20 HIS A C 2
ATOM 1359 O O . HIS A 1 20 ? 9.913 -5.658 -1.258 1.00 0.00 20 HIS A O 2
ATOM 1374 N N . PRO A 1 21 ? 10.624 -6.716 -3.114 1.00 0.00 21 PRO A N 2
ATOM 1375 C CA . PRO A 1 21 ? 9.760 -7.889 -2.943 1.00 0.00 21 PRO A CA 2
ATOM 1376 C C . PRO A 1 21 ? 10.094 -8.705 -1.701 1.00 0.00 21 PRO A C 2
ATOM 1377 O O . PRO A 1 21 ? 11.169 -8.565 -1.115 1.00 0.00 21 PRO A O 2
ATOM 1388 N N . GLY A 1 22 ? 9.160 -9.559 -1.304 1.00 0.00 22 GLY A N 2
ATOM 1389 C CA . GLY A 1 22 ? 9.376 -10.416 -0.158 1.00 0.00 22 GLY A CA 2
ATOM 1390 C C . GLY A 1 22 ? 8.201 -10.413 0.797 1.00 0.00 22 GLY A C 2
ATOM 1391 O O . GLY A 1 22 ? 7.571 -11.448 1.009 1.00 0.00 22 GLY A O 2
ATOM 1395 N N . LYS A 1 23 ? 7.892 -9.238 1.348 1.00 0.00 23 LYS A N 2
ATOM 1396 C CA . LYS A 1 23 ? 6.863 -9.098 2.380 1.00 0.00 23 LYS A CA 2
ATOM 1397 C C . LYS A 1 23 ? 7.262 -9.898 3.620 1.00 0.00 23 LYS A C 2
ATOM 1398 O O . LYS A 1 23 ? 8.444 -10.179 3.823 1.00 0.00 23 LYS A O 2
ATOM 1417 N N . PHE A 1 24 ? 6.292 -10.246 4.456 1.00 0.00 24 PHE A N 2
ATOM 1418 C CA . PHE A 1 24 ? 6.574 -11.025 5.654 1.00 0.00 24 PHE A CA 2
ATOM 1419 C C . PHE A 1 24 ? 5.309 -11.725 6.143 1.00 0.00 24 PHE A C 2
ATOM 1420 O O . PHE A 1 24 ? 5.166 -12.939 6.007 1.00 0.00 24 PHE A O 2
ATOM 1437 N N . THR A 1 25 ? 4.392 -10.952 6.707 1.00 0.00 25 THR A N 2
ATOM 1438 C CA . THR A 1 25 ? 3.127 -11.478 7.203 1.00 0.00 25 THR A CA 2
ATOM 1439 C C . THR A 1 25 ? 2.079 -10.364 7.181 1.00 0.00 25 THR A C 2
ATOM 1440 O O . THR A 1 25 ? 2.434 -9.188 7.106 1.00 0.00 25 THR A O 2
ATOM 1451 N N . ASP A 1 26 ? 0.799 -10.716 7.217 1.00 0.00 26 ASP A N 2
ATOM 1452 C CA . ASP A 1 26 ? -0.259 -9.715 7.209 1.00 0.00 26 ASP A CA 2
ATOM 1453 C C . ASP A 1 26 ? -0.418 -9.086 8.591 1.00 0.00 26 ASP A C 2
ATOM 1454 O O . ASP A 1 26 ? -1.380 -9.346 9.317 1.00 0.00 26 ASP A O 2
ATOM 1463 N N . ASP A 1 27 ? 0.562 -8.273 8.956 1.00 0.00 27 ASP A N 2
ATOM 1464 C CA . ASP A 1 27 ? 0.562 -7.576 10.231 1.00 0.00 27 ASP A CA 2
ATOM 1465 C C . ASP A 1 27 ? 1.013 -6.139 10.023 1.00 0.00 27 ASP A C 2
ATOM 1466 O O . ASP A 1 27 ? 1.704 -5.837 9.044 1.00 0.00 27 ASP A O 2
ATOM 1475 N N . PHE A 1 28 ? 0.636 -5.263 10.949 1.00 0.00 28 PHE A N 2
ATOM 1476 C CA . PHE A 1 28 ? 0.928 -3.839 10.832 1.00 0.00 28 PHE A CA 2
ATOM 1477 C C . PHE A 1 28 ? 2.428 -3.577 10.816 1.00 0.00 28 PHE A C 2
ATOM 1478 O O . PHE A 1 28 ? 2.889 -2.605 10.216 1.00 0.00 28 PHE A O 2
ATOM 1495 N N . ASP A 1 29 ? 3.182 -4.455 11.462 1.00 0.00 29 ASP A N 2
ATOM 1496 C CA . ASP A 1 29 ? 4.636 -4.359 11.469 1.00 0.00 29 ASP A CA 2
ATOM 1497 C C . ASP A 1 29 ? 5.188 -4.456 10.050 1.00 0.00 29 ASP A C 2
ATOM 1498 O O . ASP A 1 29 ? 6.045 -3.666 9.646 1.00 0.00 29 ASP A O 2
ATOM 1507 N N . THR A 1 30 ? 4.669 -5.414 9.295 1.00 0.00 30 THR A N 2
ATOM 1508 C CA . THR A 1 30 ? 5.137 -5.671 7.942 1.00 0.00 30 THR A CA 2
ATOM 1509 C C . THR A 1 30 ? 4.830 -4.504 7.001 1.00 0.00 30 THR A C 2
ATOM 1510 O O . THR A 1 30 ? 5.725 -4.007 6.315 1.00 0.00 30 THR A O 2
ATOM 1521 N N . ASN A 1 31 ? 3.573 -4.058 6.973 1.00 0.00 31 ASN A N 2
ATOM 1522 C CA . ASN A 1 31 ? 3.186 -2.979 6.065 1.00 0.00 31 ASN A CA 2
ATOM 1523 C C . ASN A 1 31 ? 3.886 -1.679 6.434 1.00 0.00 31 ASN A C 2
ATOM 1524 O O . ASN A 1 31 ? 4.147 -0.845 5.568 1.00 0.00 31 ASN A O 2
ATOM 1535 N N . LYS A 1 32 ? 4.199 -1.521 7.716 1.00 0.00 32 LYS A N 2
ATOM 1536 C CA . LYS A 1 32 ? 4.920 -0.345 8.188 1.00 0.00 32 LYS A CA 2
ATOM 1537 C C . LYS A 1 32 ? 6.281 -0.266 7.511 1.00 0.00 32 LYS A C 2
ATOM 1538 O O . LYS A 1 32 ? 6.656 0.768 6.961 1.00 0.00 32 LYS A O 2
ATOM 1557 N N . LYS A 1 33 ? 7.002 -1.382 7.529 1.00 0.00 33 LYS A N 2
ATOM 1558 C CA . LYS A 1 33 ? 8.329 -1.453 6.925 1.00 0.00 33 LYS A CA 2
ATOM 1559 C C . LYS A 1 33 ? 8.256 -1.229 5.416 1.00 0.00 33 LYS A C 2
ATOM 1560 O O . LYS A 1 33 ? 9.152 -0.626 4.822 1.00 0.00 33 LYS A O 2
ATOM 1579 N N . LEU A 1 34 ? 7.177 -1.708 4.807 1.00 0.00 34 LEU A N 2
ATOM 1580 C CA . LEU A 1 34 ? 7.001 -1.605 3.364 1.00 0.00 34 LEU A CA 2
ATOM 1581 C C . LEU A 1 34 ? 6.795 -0.154 2.934 1.00 0.00 34 LEU A C 2
ATOM 1582 O O . LEU A 1 34 ? 7.401 0.305 1.967 1.00 0.00 34 LEU A O 2
ATOM 1598 N N . VAL A 1 35 ? 5.960 0.567 3.670 1.00 0.00 35 VAL A N 2
ATOM 1599 C CA . VAL A 1 35 ? 5.602 1.931 3.299 1.00 0.00 35 VAL A CA 2
ATOM 1600 C C . VAL A 1 35 ? 6.719 2.916 3.641 1.00 0.00 35 VAL A C 2
ATOM 1601 O O . VAL A 1 35 ? 7.056 3.777 2.825 1.00 0.00 35 VAL A O 2
ATOM 1614 N N . GLU A 1 36 ? 7.303 2.774 4.831 1.00 0.00 36 GLU A N 2
ATOM 1615 C CA . GLU A 1 36 ? 8.383 3.661 5.271 1.00 0.00 36 GLU A CA 2
ATOM 1616 C C . GLU A 1 36 ? 9.580 3.608 4.328 1.00 0.00 36 GLU A C 2
ATOM 1617 O O . GLU A 1 36 ? 10.384 4.539 4.277 1.00 0.00 36 GLU A O 2
ATOM 1629 N N . GLU A 1 37 ? 9.687 2.522 3.580 1.00 0.00 37 GLU A N 2
ATOM 1630 C CA . GLU A 1 37 ? 10.843 2.288 2.731 1.00 0.00 37 GLU A CA 2
ATOM 1631 C C . GLU A 1 37 ? 10.934 3.319 1.603 1.00 0.00 37 GLU A C 2
ATOM 1632 O O . GLU A 1 37 ? 12.023 3.788 1.272 1.00 0.00 37 GLU A O 2
ATOM 1644 N N . PHE A 1 38 ? 9.799 3.677 1.017 1.00 0.00 38 PHE A N 2
ATOM 1645 C CA . PHE A 1 38 ? 9.809 4.559 -0.146 1.00 0.00 38 PHE A CA 2
ATOM 1646 C C . PHE A 1 38 ? 8.940 5.795 0.057 1.00 0.00 38 PHE A C 2
ATOM 1647 O O . PHE A 1 38 ? 9.404 6.917 -0.161 1.00 0.00 38 PHE A O 2
ATOM 1664 N N . SER A 1 39 ? 7.685 5.589 0.450 1.00 0.00 39 SER A N 2
ATOM 1665 C CA . SER A 1 39 ? 6.757 6.697 0.678 1.00 0.00 39 SER A CA 2
ATOM 1666 C C . SER A 1 39 ? 7.375 7.780 1.568 1.00 0.00 39 SER A C 2
ATOM 1667 O O . SER A 1 39 ? 7.615 7.569 2.756 1.00 0.00 39 SER A O 2
ATOM 1675 N N . THR A 1 40 ? 7.643 8.934 0.968 1.00 0.00 40 THR A N 2
ATOM 1676 C CA . THR A 1 40 ? 8.213 10.065 1.685 1.00 0.00 40 THR A CA 2
ATOM 1677 C C . THR A 1 40 ? 7.319 11.297 1.517 1.00 0.00 40 THR A C 2
ATOM 1678 O O . THR A 1 40 ? 7.688 12.417 1.874 1.00 0.00 40 THR A O 2
ATOM 1689 N N . VAL A 1 41 ? 6.121 11.064 0.991 1.00 0.00 41 VAL A N 2
ATOM 1690 C CA . VAL A 1 41 ? 5.166 12.133 0.739 1.00 0.00 41 VAL A CA 2
ATOM 1691 C C . VAL A 1 41 ? 4.380 12.438 2.028 1.00 0.00 41 VAL A C 2
ATOM 1692 O O . VAL A 1 41 ? 4.826 12.064 3.116 1.00 0.00 41 VAL A O 2
ATOM 1705 N N . SER A 1 42 ? 3.245 13.133 1.912 1.00 0.00 42 SER A N 2
ATOM 1706 C CA . SER A 1 42 ? 2.397 13.463 3.056 1.00 0.00 42 SER A CA 2
ATOM 1707 C C . SER A 1 42 ? 2.157 12.233 3.930 1.00 0.00 42 SER A C 2
ATOM 1708 O O . SER A 1 42 ? 1.434 11.308 3.553 1.00 0.00 42 SER A O 2
ATOM 1716 N N . THR A 1 43 ? 2.779 12.235 5.095 1.00 0.00 43 THR A N 2
ATOM 1717 C CA . THR A 1 43 ? 2.818 11.064 5.951 1.00 0.00 43 THR A CA 2
ATOM 1718 C C . THR A 1 43 ? 1.617 11.000 6.891 1.00 0.00 43 THR A C 2
ATOM 1719 O O . THR A 1 43 ? 1.035 9.929 7.064 1.00 0.00 43 THR A O 2
ATOM 1730 N N . LYS A 1 44 ? 1.239 12.169 7.431 1.00 0.00 44 LYS A N 2
ATOM 1731 C CA . LYS A 1 44 ? 0.286 12.302 8.554 1.00 0.00 44 LYS A CA 2
ATOM 1732 C C . LYS A 1 44 ? -0.673 11.118 8.689 1.00 0.00 44 LYS A C 2
ATOM 1733 O O . LYS A 1 44 ? -0.434 10.216 9.488 1.00 0.00 44 LYS A O 2
ATOM 1752 N N . HIS A 1 45 ? -1.757 11.118 7.923 1.00 0.00 45 HIS A N 2
ATOM 1753 C CA . HIS A 1 45 ? -2.663 9.974 7.911 1.00 0.00 45 HIS A CA 2
ATOM 1754 C C . HIS A 1 45 ? -2.947 9.512 6.492 1.00 0.00 45 HIS A C 2
ATOM 1755 O O . HIS A 1 45 ? -3.717 8.575 6.275 1.00 0.00 45 HIS A O 2
ATOM 1770 N N . LEU A 1 46 ? -2.294 10.150 5.528 1.00 0.00 46 LEU A N 2
ATOM 1771 C CA . LEU A 1 46 ? -2.418 9.753 4.131 1.00 0.00 46 LEU A CA 2
ATOM 1772 C C . LEU A 1 46 ? -1.690 8.432 3.920 1.00 0.00 46 LEU A C 2
ATOM 1773 O O . LEU A 1 46 ? -2.186 7.518 3.251 1.00 0.00 46 LEU A O 2
ATOM 1789 N N . ARG A 1 47 ? -0.518 8.343 4.524 1.00 0.00 47 ARG A N 2
ATOM 1790 C CA . ARG A 1 47 ? 0.290 7.137 4.499 1.00 0.00 47 ARG A CA 2
ATOM 1791 C C . ARG A 1 47 ? -0.396 6.006 5.266 1.00 0.00 47 ARG A C 2
ATOM 1792 O O . ARG A 1 47 ? -0.333 4.847 4.862 1.00 0.00 47 ARG A O 2
ATOM 1813 N N . ASN A 1 48 ? -1.060 6.358 6.362 1.00 0.00 48 ASN A N 2
ATOM 1814 C CA . ASN A 1 48 ? -1.769 5.376 7.184 1.00 0.00 48 ASN A CA 2
ATOM 1815 C C . ASN A 1 48 ? -2.852 4.682 6.374 1.00 0.00 48 ASN A C 2
ATOM 1816 O O . ASN A 1 48 ? -3.058 3.473 6.491 1.00 0.00 48 ASN A O 2
ATOM 1827 N N . LYS A 1 49 ? -3.538 5.461 5.544 1.00 0.00 49 LYS A N 2
ATOM 1828 C CA . LYS A 1 49 ? -4.581 4.932 4.679 1.00 0.00 49 LYS A CA 2
ATOM 1829 C C . LYS A 1 49 ? -3.986 3.918 3.705 1.00 0.00 49 LYS A C 2
ATOM 1830 O O . LYS A 1 49 ? -4.506 2.811 3.539 1.00 0.00 49 LYS A O 2
ATOM 1849 N N . ILE A 1 50 ? -2.870 4.299 3.083 1.00 0.00 50 ILE A N 2
ATOM 1850 C CA . ILE A 1 50 ? -2.171 3.426 2.146 1.00 0.00 50 ILE A CA 2
ATOM 1851 C C . ILE A 1 50 ? -1.695 2.157 2.849 1.00 0.00 50 ILE A C 2
ATOM 1852 O O . ILE A 1 50 ? -1.812 1.056 2.311 1.00 0.00 50 ILE A O 2
ATOM 1868 N N . ALA A 1 51 ? -1.180 2.322 4.061 1.00 0.00 51 ALA A N 2
ATOM 1869 C CA . ALA A 1 51 ? -0.677 1.204 4.854 1.00 0.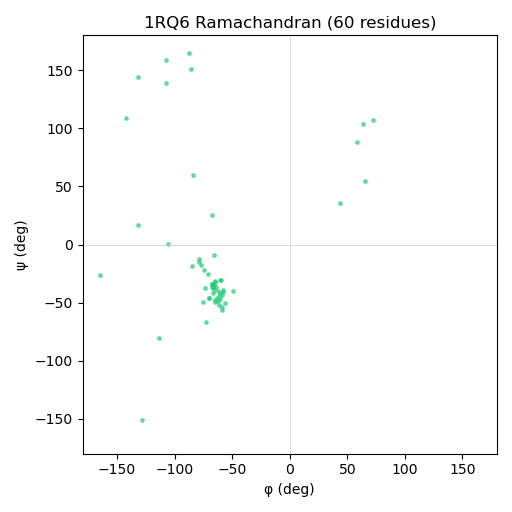00 51 ALA A CA 2
ATOM 1870 C C . ALA A 1 51 ? -1.769 0.172 5.112 1.00 0.00 51 ALA A C 2
ATOM 1871 O O . ALA A 1 51 ? -1.508 -1.032 5.108 1.00 0.00 51 ALA A O 2
ATOM 1878 N N . GLY A 1 52 ? -2.992 0.647 5.325 1.00 0.00 52 GLY A N 2
ATOM 1879 C CA . GLY A 1 52 ? -4.113 -0.251 5.519 1.00 0.00 52 GLY A CA 2
ATOM 1880 C C . GLY A 1 52 ? -4.417 -1.055 4.268 1.00 0.00 52 GLY A C 2
ATOM 1881 O O . GLY A 1 52 ? -4.769 -2.235 4.339 1.00 0.00 52 GLY A O 2
ATOM 1885 N N . TYR A 1 53 ? -4.268 -0.417 3.113 1.00 0.00 53 TYR A N 2
ATOM 1886 C CA . TYR A 1 53 ? -4.482 -1.097 1.843 1.00 0.00 53 TYR A CA 2
ATOM 1887 C C . TYR A 1 53 ? -3.385 -2.135 1.619 1.00 0.00 53 TYR A C 2
ATOM 1888 O O . TYR A 1 53 ? -3.608 -3.164 0.979 1.00 0.00 53 TYR A O 2
ATOM 1906 N N . ILE A 1 54 ? -2.202 -1.855 2.157 1.00 0.00 54 ILE A N 2
ATOM 1907 C CA . ILE A 1 54 ? -1.081 -2.786 2.092 1.00 0.00 54 ILE A CA 2
ATOM 1908 C C . ILE A 1 54 ? -1.427 -4.100 2.775 1.00 0.00 54 ILE A C 2
ATOM 1909 O O . ILE A 1 54 ? -1.247 -5.172 2.204 1.00 0.00 54 ILE A O 2
ATOM 1925 N N . THR A 1 55 ? -1.933 -4.022 3.997 1.00 0.00 55 THR A N 2
ATOM 1926 C CA . THR A 1 55 ? -2.314 -5.215 4.729 1.00 0.00 55 THR A CA 2
ATOM 1927 C C . THR A 1 55 ? -3.389 -6.000 3.973 1.00 0.00 55 THR A C 2
ATOM 1928 O O . THR A 1 55 ? -3.415 -7.232 4.008 1.00 0.00 55 THR A O 2
ATOM 1939 N N . ARG A 1 56 ? -4.251 -5.275 3.262 1.00 0.00 56 ARG A N 2
ATOM 1940 C CA . ARG A 1 56 ? -5.260 -5.899 2.410 1.00 0.00 56 ARG A CA 2
ATOM 1941 C C . ARG A 1 56 ? -4.616 -6.679 1.263 1.00 0.00 56 ARG A C 2
ATOM 1942 O O . ARG A 1 56 ? -4.957 -7.838 1.023 1.00 0.00 56 ARG A O 2
ATOM 1963 N N . ILE A 1 57 ? -3.674 -6.057 0.560 1.00 0.00 57 ILE A N 2
ATOM 1964 C CA . ILE A 1 57 ? -3.043 -6.708 -0.587 1.00 0.00 57 ILE A CA 2
ATOM 1965 C C . ILE A 1 57 ? -2.159 -7.879 -0.131 1.00 0.00 57 ILE A C 2
ATOM 1966 O O . ILE A 1 57 ? -1.953 -8.844 -0.873 1.00 0.00 57 ILE A O 2
ATOM 1982 N N . ILE A 1 58 ? -1.654 -7.803 1.098 1.00 0.00 58 ILE A N 2
ATOM 1983 C CA . ILE A 1 58 ? -0.905 -8.912 1.676 1.00 0.00 58 ILE A CA 2
ATOM 1984 C C . ILE A 1 58 ? -1.818 -10.121 1.861 1.00 0.00 58 ILE A C 2
ATOM 1985 O O . ILE A 1 58 ? -1.471 -11.236 1.469 1.00 0.00 58 ILE A O 2
ATOM 2001 N N . SER A 1 59 ? -2.997 -9.892 2.441 1.00 0.00 59 SER A N 2
ATOM 2002 C CA . SER A 1 59 ? -3.977 -10.960 2.621 1.00 0.00 59 SER A CA 2
ATOM 2003 C C . SER A 1 59 ? -4.508 -11.454 1.273 1.00 0.00 59 SER A C 2
ATOM 2004 O O . SER A 1 59 ? -5.105 -12.527 1.185 1.00 0.00 59 SER A O 2
ATOM 2012 N N . GLN A 1 60 ? -4.296 -10.667 0.221 1.00 0.00 60 GLN A N 2
ATOM 2013 C CA . GLN A 1 60 ? -4.681 -11.084 -1.121 1.00 0.00 60 GLN A CA 2
ATOM 2014 C C . GLN A 1 60 ? -3.689 -12.111 -1.660 1.00 0.00 60 GLN A C 2
ATOM 2015 O O . GLN A 1 60 ? -4.059 -13.014 -2.415 1.00 0.00 60 GLN A O 2
ATOM 2029 N N . GLN A 1 61 ? -2.426 -11.964 -1.287 1.00 0.00 61 GLN A N 2
ATOM 2030 C CA . GLN A 1 61 ? -1.407 -12.923 -1.693 1.00 0.00 61 GLN A CA 2
ATOM 2031 C C . GLN A 1 61 ? -1.519 -14.200 -0.866 1.00 0.00 61 GLN A C 2
ATOM 2032 O O . GLN A 1 61 ? -1.479 -15.308 -1.403 1.00 0.00 61 GLN A O 2
ATOM 2046 N N . LYS A 1 62 ? -1.672 -14.035 0.441 1.00 0.00 62 LYS A N 2
ATOM 2047 C CA . LYS A 1 62 ? -1.742 -15.169 1.350 1.00 0.00 62 LYS A CA 2
ATOM 2048 C C . LYS A 1 62 ? -3.176 -15.678 1.460 1.00 0.00 62 LYS A C 2
ATOM 2049 O O . LYS A 1 62 ? -3.553 -16.574 0.679 1.00 0.00 62 LYS A O 2
ATOM 2069 N N . MET A 1 1 ? -15.810 -4.131 -17.280 1.00 0.00 1 MET A N 3
ATOM 2070 C CA . MET A 1 1 ? -15.618 -3.170 -16.167 1.00 0.00 1 MET A CA 3
ATOM 2071 C C . MET A 1 1 ? -14.309 -2.418 -16.340 1.00 0.00 1 MET A C 3
ATOM 2072 O O . MET A 1 1 ? -13.425 -2.857 -17.078 1.00 0.00 1 MET A O 3
ATOM 2088 N N . GLY A 1 2 ? -14.191 -1.285 -15.663 1.00 0.00 2 GLY A N 3
ATOM 2089 C CA . GLY A 1 2 ? -12.973 -0.507 -15.724 1.00 0.00 2 GLY A CA 3
ATOM 2090 C C . GLY A 1 2 ? -12.808 0.382 -14.512 1.00 0.00 2 GLY A C 3
ATOM 2091 O O . GLY A 1 2 ? -13.150 1.564 -14.548 1.00 0.00 2 GLY A O 3
ATOM 2095 N N . ASN A 1 3 ? -12.306 -0.198 -13.432 1.00 0.00 3 ASN A N 3
ATOM 2096 C CA . ASN A 1 3 ? -12.061 0.540 -12.198 1.00 0.00 3 ASN A CA 3
ATOM 2097 C C . ASN A 1 3 ? -10.911 1.524 -12.378 1.00 0.00 3 ASN A C 3
ATOM 2098 O O . ASN A 1 3 ? -9.740 1.154 -12.339 1.00 0.00 3 ASN A O 3
ATOM 2109 N N . ILE A 1 4 ? -11.258 2.784 -12.589 1.00 0.00 4 ILE A N 3
ATOM 2110 C CA . ILE A 1 4 ? -10.266 3.804 -12.876 1.00 0.00 4 ILE A CA 3
ATOM 2111 C C . ILE A 1 4 ? -9.884 4.619 -11.632 1.00 0.00 4 ILE A C 3
ATOM 2112 O O . ILE A 1 4 ? -8.734 4.574 -11.190 1.00 0.00 4 ILE A O 3
ATOM 2128 N N . ARG A 1 5 ? -10.843 5.328 -11.040 1.00 0.00 5 ARG A N 3
ATOM 2129 C CA . ARG A 1 5 ? -10.538 6.276 -9.971 1.00 0.00 5 ARG A CA 3
ATOM 2130 C C . ARG A 1 5 ? -10.528 5.590 -8.606 1.00 0.00 5 ARG A C 3
ATOM 2131 O O . ARG A 1 5 ? -11.360 5.869 -7.744 1.00 0.00 5 ARG A O 3
ATOM 2152 N N . THR A 1 6 ? -9.577 4.684 -8.431 1.00 0.00 6 THR A N 3
ATOM 2153 C CA . THR A 1 6 ? -9.393 3.982 -7.166 1.00 0.00 6 THR A CA 3
ATOM 2154 C C . THR A 1 6 ? -8.088 3.190 -7.184 1.00 0.00 6 THR A C 3
ATOM 2155 O O . THR A 1 6 ? -7.344 3.171 -6.203 1.00 0.00 6 THR A O 3
ATOM 2166 N N . SER A 1 7 ? -7.790 2.586 -8.328 1.00 0.00 7 SER A N 3
ATOM 2167 C CA . SER A 1 7 ? -6.616 1.737 -8.468 1.00 0.00 7 SER A CA 3
ATOM 2168 C C . SER A 1 7 ? -5.323 2.552 -8.518 1.00 0.00 7 SER A C 3
ATOM 2169 O O . SER A 1 7 ? -4.235 1.984 -8.539 1.00 0.00 7 SER A O 3
ATOM 2177 N N . PHE A 1 8 ? -5.441 3.878 -8.526 1.00 0.00 8 PHE A N 3
ATOM 2178 C CA . PHE A 1 8 ? -4.267 4.745 -8.523 1.00 0.00 8 PHE A CA 3
ATOM 2179 C C . PHE A 1 8 ? -3.449 4.528 -7.256 1.00 0.00 8 PHE A C 3
ATOM 2180 O O . PHE A 1 8 ? -2.281 4.156 -7.318 1.00 0.00 8 PHE A O 3
ATOM 2197 N N . VAL A 1 9 ? -4.089 4.738 -6.109 1.00 0.00 9 VAL A N 3
ATOM 2198 C CA . VAL A 1 9 ? -3.437 4.564 -4.813 1.00 0.00 9 VAL A CA 3
ATOM 2199 C C . VAL A 1 9 ? -3.054 3.103 -4.607 1.00 0.00 9 VAL A C 3
ATOM 2200 O O . VAL A 1 9 ? -1.996 2.793 -4.057 1.00 0.00 9 VAL A O 3
ATOM 2213 N N . LYS A 1 10 ? -3.920 2.212 -5.077 1.00 0.00 10 LYS A N 3
ATOM 2214 C CA . LYS A 1 10 ? -3.693 0.779 -4.962 1.00 0.00 10 LYS A CA 3
ATOM 2215 C C . LYS A 1 10 ? -2.427 0.372 -5.715 1.00 0.00 10 LYS A C 3
ATOM 2216 O O . LYS A 1 10 ? -1.626 -0.418 -5.219 1.00 0.00 10 LYS A O 3
ATOM 2235 N N . ARG A 1 11 ? -2.252 0.929 -6.908 1.00 0.00 11 ARG A N 3
ATOM 2236 C CA . ARG A 1 11 ? -1.086 0.641 -7.736 1.00 0.00 11 ARG A CA 3
ATOM 2237 C C . ARG A 1 11 ? 0.177 1.220 -7.100 1.00 0.00 11 ARG A C 3
ATOM 2238 O O . ARG A 1 11 ? 1.224 0.575 -7.099 1.00 0.00 11 ARG A O 3
ATOM 2259 N N . ILE A 1 12 ? 0.068 2.428 -6.552 1.00 0.00 12 ILE A N 3
ATOM 2260 C CA . ILE A 1 12 ? 1.193 3.064 -5.871 1.00 0.00 12 ILE A CA 3
ATOM 2261 C C . ILE A 1 12 ? 1.670 2.189 -4.715 1.00 0.00 12 ILE A C 3
ATOM 2262 O O . ILE A 1 12 ? 2.870 1.959 -4.545 1.00 0.00 12 ILE A O 3
ATOM 2278 N N . ALA A 1 13 ? 0.717 1.692 -3.935 1.00 0.00 13 ALA A N 3
ATOM 2279 C CA . ALA A 1 13 ? 1.025 0.790 -2.839 1.00 0.00 13 ALA A CA 3
ATOM 2280 C C . ALA A 1 13 ? 1.649 -0.496 -3.368 1.00 0.00 13 ALA A C 3
ATOM 2281 O O . ALA A 1 13 ? 2.635 -0.982 -2.827 1.00 0.00 13 ALA A O 3
ATOM 2288 N N . LYS A 1 14 ? 1.074 -1.022 -4.444 1.00 0.00 14 LYS A N 3
ATOM 2289 C CA . LYS A 1 14 ? 1.543 -2.259 -5.061 1.00 0.00 14 LYS A CA 3
ATOM 2290 C C . LYS A 1 14 ? 3.018 -2.136 -5.452 1.00 0.00 14 LYS A C 3
ATOM 2291 O O . LYS A 1 14 ? 3.808 -3.055 -5.224 1.00 0.00 14 LYS A O 3
ATOM 2310 N N . GLU A 1 15 ? 3.384 -0.995 -6.031 1.00 0.00 15 GLU A N 3
ATOM 2311 C CA . GLU A 1 15 ? 4.770 -0.735 -6.413 1.00 0.00 15 GLU A CA 3
ATOM 2312 C C . GLU A 1 15 ? 5.678 -0.752 -5.190 1.00 0.00 15 GLU A C 3
ATOM 2313 O O . GLU A 1 15 ? 6.778 -1.300 -5.226 1.00 0.00 15 GLU A O 3
ATOM 2325 N N . MET A 1 16 ? 5.200 -0.159 -4.107 1.00 0.00 16 MET A N 3
ATOM 2326 C CA . MET A 1 16 ? 5.969 -0.063 -2.874 1.00 0.00 16 MET A CA 3
ATOM 2327 C C . MET A 1 16 ? 6.114 -1.429 -2.197 1.00 0.00 16 MET A C 3
ATOM 2328 O O . MET A 1 16 ? 7.222 -1.826 -1.829 1.00 0.00 16 MET A O 3
ATOM 2342 N N . ILE A 1 17 ? 5.001 -2.145 -2.057 1.00 0.00 17 ILE A N 3
ATOM 2343 C CA . ILE A 1 17 ? 4.986 -3.450 -1.390 1.00 0.00 17 ILE A CA 3
ATOM 2344 C C . ILE A 1 17 ? 5.928 -4.437 -2.074 1.00 0.00 17 ILE A C 3
ATOM 2345 O O . ILE A 1 17 ? 6.707 -5.131 -1.420 1.00 0.00 17 ILE A O 3
ATOM 2361 N N . GLU A 1 18 ? 5.866 -4.459 -3.398 1.00 0.00 18 GLU A N 3
ATOM 2362 C CA . GLU A 1 18 ? 6.574 -5.449 -4.201 1.00 0.00 18 GLU A CA 3
ATOM 2363 C C . GLU A 1 18 ? 8.100 -5.295 -4.098 1.00 0.00 18 GLU A C 3
ATOM 2364 O O . GLU A 1 18 ? 8.855 -6.097 -4.647 1.00 0.00 18 GLU A O 3
ATOM 2376 N N . THR A 1 19 ? 8.550 -4.269 -3.392 1.00 0.00 19 THR A N 3
ATOM 2377 C CA . THR A 1 19 ? 9.974 -4.072 -3.165 1.00 0.00 19 THR A CA 3
ATOM 2378 C C . THR A 1 19 ? 10.477 -5.021 -2.076 1.00 0.00 19 THR A C 3
ATOM 2379 O O . THR A 1 19 ? 11.673 -5.305 -1.983 1.00 0.00 19 THR A O 3
ATOM 2390 N N . HIS A 1 20 ? 9.554 -5.514 -1.252 1.00 0.00 20 HIS A N 3
ATOM 2391 C CA . HIS A 1 20 ? 9.884 -6.479 -0.207 1.00 0.00 20 HIS A CA 3
ATOM 2392 C C . HIS A 1 20 ? 8.793 -7.540 -0.096 1.00 0.00 20 HIS A C 3
ATOM 2393 O O . HIS A 1 20 ? 7.872 -7.409 0.712 1.00 0.00 20 HIS A O 3
ATOM 2408 N N . PRO A 1 21 ? 8.863 -8.589 -0.924 1.00 0.00 21 PRO A N 3
ATOM 2409 C CA . PRO A 1 21 ? 7.904 -9.692 -0.877 1.00 0.00 21 PRO A CA 3
ATOM 2410 C C . PRO A 1 21 ? 8.140 -10.609 0.321 1.00 0.00 21 PRO A C 3
ATOM 2411 O O . PRO A 1 21 ? 7.268 -11.392 0.698 1.00 0.00 21 PRO A O 3
ATOM 2422 N N . GLY A 1 22 ? 9.320 -10.492 0.923 1.00 0.00 22 GLY A N 3
ATOM 2423 C CA . GLY A 1 22 ? 9.690 -11.349 2.033 1.00 0.00 22 GLY A CA 3
ATOM 2424 C C . GLY A 1 22 ? 9.153 -10.857 3.365 1.00 0.00 22 GLY A C 3
ATOM 2425 O O . GLY A 1 22 ? 9.923 -10.495 4.253 1.00 0.00 22 GLY A O 3
ATOM 2429 N N . LYS A 1 23 ? 7.832 -10.819 3.481 1.00 0.00 23 LYS A N 3
ATOM 2430 C CA . LYS A 1 23 ? 7.156 -10.485 4.734 1.00 0.00 23 LYS A CA 3
ATOM 2431 C C . LYS A 1 23 ? 5.865 -11.291 4.832 1.00 0.00 23 LYS A C 3
ATOM 2432 O O . LYS A 1 23 ? 5.767 -12.222 5.626 1.00 0.00 23 LYS A O 3
ATOM 2451 N N . PHE A 1 24 ? 4.889 -10.910 3.994 1.00 0.00 24 PHE A N 3
ATOM 2452 C CA . PHE A 1 24 ? 3.610 -11.627 3.801 1.00 0.00 24 PHE A CA 3
ATOM 2453 C C . PHE A 1 24 ? 2.954 -12.132 5.096 1.00 0.00 24 PHE A C 3
ATOM 2454 O O . PHE A 1 24 ? 2.190 -13.097 5.071 1.00 0.00 24 PHE A O 3
ATOM 2471 N N . THR A 1 25 ? 3.193 -11.452 6.206 1.00 0.00 25 THR A N 3
ATOM 2472 C CA . THR A 1 25 ? 2.623 -11.872 7.477 1.00 0.00 25 THR A CA 3
ATOM 2473 C C . THR A 1 25 ? 1.216 -11.311 7.663 1.00 0.00 25 THR A C 3
ATOM 2474 O O . THR A 1 25 ? 0.418 -11.861 8.421 1.00 0.00 25 THR A O 3
ATOM 2485 N N . ASP A 1 26 ? 0.917 -10.228 6.939 1.00 0.00 26 ASP A N 3
ATOM 2486 C CA . ASP A 1 26 ? -0.341 -9.501 7.110 1.00 0.00 26 ASP A CA 3
ATOM 2487 C C . ASP A 1 26 ? -0.430 -8.964 8.535 1.00 0.00 26 ASP A C 3
ATOM 2488 O O . ASP A 1 26 ? -1.319 -9.309 9.313 1.00 0.00 26 ASP A O 3
ATOM 2497 N N . ASP A 1 27 ? 0.544 -8.140 8.875 1.00 0.00 27 ASP A N 3
ATOM 2498 C CA . ASP A 1 27 ? 0.615 -7.521 10.188 1.00 0.00 27 ASP A CA 3
ATOM 2499 C C . ASP A 1 27 ? 0.920 -6.038 10.014 1.00 0.00 27 ASP A C 3
ATOM 2500 O O . ASP A 1 27 ? 1.273 -5.601 8.917 1.00 0.00 27 ASP A O 3
ATOM 2509 N N . PHE A 1 28 ? 0.789 -5.265 11.076 1.00 0.00 28 PHE A N 3
ATOM 2510 C CA . PHE A 1 28 ? 1.048 -3.835 10.997 1.00 0.00 28 PHE A CA 3
ATOM 2511 C C . PHE A 1 28 ? 2.547 -3.552 11.006 1.00 0.00 28 PHE A C 3
ATOM 2512 O O . PHE A 1 28 ? 2.983 -2.467 10.628 1.00 0.00 28 PHE A O 3
ATOM 2529 N N . ASP A 1 29 ? 3.335 -4.522 11.455 1.00 0.00 29 ASP A N 3
ATOM 2530 C CA . ASP A 1 29 ? 4.779 -4.467 11.257 1.00 0.00 29 ASP A CA 3
ATOM 2531 C C . ASP A 1 29 ? 5.081 -4.570 9.772 1.00 0.00 29 ASP A C 3
ATOM 2532 O O . ASP A 1 29 ? 5.967 -3.896 9.249 1.00 0.00 29 ASP A O 3
ATOM 2541 N N . THR A 1 30 ? 4.305 -5.409 9.099 1.00 0.00 30 THR A N 3
ATOM 2542 C CA . THR A 1 30 ? 4.469 -5.639 7.681 1.00 0.00 30 THR A CA 3
ATOM 2543 C C . THR A 1 30 ? 4.269 -4.344 6.894 1.00 0.00 30 THR A C 3
ATOM 2544 O O . THR A 1 30 ? 5.195 -3.854 6.248 1.00 0.00 30 THR A O 3
ATOM 2555 N N . ASN A 1 31 ? 3.068 -3.778 6.981 1.00 0.00 31 ASN A N 3
ATOM 2556 C CA . ASN A 1 31 ? 2.722 -2.617 6.170 1.00 0.00 31 ASN A CA 3
ATOM 2557 C C . ASN A 1 31 ? 3.562 -1.392 6.534 1.00 0.00 31 ASN A C 3
ATOM 2558 O O . ASN A 1 31 ? 4.153 -0.771 5.654 1.00 0.00 31 ASN A O 3
ATOM 2569 N N . LYS A 1 32 ? 3.651 -1.078 7.821 1.00 0.00 32 LYS A N 3
ATOM 2570 C CA . LYS A 1 32 ? 4.356 0.112 8.292 1.00 0.00 32 LYS A CA 3
ATOM 2571 C C . LYS A 1 32 ? 5.797 0.133 7.792 1.00 0.00 32 LYS A C 3
ATOM 2572 O O . LYS A 1 32 ? 6.281 1.148 7.281 1.00 0.00 32 LYS A O 3
ATOM 2591 N N . LYS A 1 33 ? 6.468 -1.003 7.916 1.00 0.00 33 LYS A N 3
ATOM 2592 C CA . LYS A 1 33 ? 7.870 -1.099 7.552 1.00 0.00 33 LYS A CA 3
ATOM 2593 C C . LYS A 1 33 ? 8.048 -1.040 6.033 1.00 0.00 33 LYS A C 3
ATOM 2594 O O . LYS A 1 33 ? 9.084 -0.590 5.536 1.00 0.00 33 LYS A O 3
ATOM 2613 N N . LEU A 1 34 ? 7.031 -1.480 5.300 1.00 0.00 34 LEU A N 3
ATOM 2614 C CA . LEU A 1 34 ? 7.068 -1.428 3.844 1.00 0.00 34 LEU A CA 3
ATOM 2615 C C . LEU A 1 34 ? 6.813 -0.012 3.342 1.00 0.00 34 LEU A C 3
ATOM 2616 O O . LEU A 1 34 ? 7.356 0.396 2.318 1.00 0.00 34 LEU A O 3
ATOM 2632 N N . VAL A 1 35 ? 5.995 0.741 4.068 1.00 0.00 35 VAL A N 3
ATOM 2633 C CA . VAL A 1 35 ? 5.715 2.125 3.701 1.00 0.00 35 VAL A CA 3
ATOM 2634 C C . VAL A 1 35 ? 6.976 2.973 3.844 1.00 0.00 35 VAL A C 3
ATOM 2635 O O . VAL A 1 35 ? 7.209 3.907 3.075 1.00 0.00 35 VAL A O 3
ATOM 2648 N N . GLU A 1 36 ? 7.794 2.632 4.834 1.00 0.00 36 GLU A N 3
ATOM 2649 C CA . GLU A 1 36 ? 9.067 3.313 5.055 1.00 0.00 36 GLU A CA 3
ATOM 2650 C C . GLU A 1 36 ? 10.075 2.975 3.963 1.00 0.00 36 GLU A C 3
ATOM 2651 O O . GLU A 1 36 ? 11.120 3.618 3.847 1.00 0.00 36 GLU A O 3
ATOM 2663 N N . GLU A 1 37 ? 9.764 1.970 3.163 1.00 0.00 37 GLU A N 3
ATOM 2664 C CA . GLU A 1 37 ? 10.714 1.472 2.190 1.00 0.00 37 GLU A CA 3
ATOM 2665 C C . GLU A 1 37 ? 10.754 2.350 0.944 1.00 0.00 37 GLU A C 3
ATOM 2666 O O . GLU A 1 37 ? 11.789 2.937 0.631 1.00 0.00 37 GLU A O 3
ATOM 2678 N N . PHE A 1 38 ? 9.634 2.460 0.245 1.00 0.00 38 PHE A N 3
ATOM 2679 C CA . PHE A 1 38 ? 9.636 3.122 -1.054 1.00 0.00 38 PHE A CA 3
ATOM 2680 C C . PHE A 1 38 ? 9.175 4.576 -0.953 1.00 0.00 38 PHE A C 3
ATOM 2681 O O . PHE A 1 38 ? 9.239 5.187 0.112 1.00 0.00 38 PHE A O 3
ATOM 2698 N N . SER A 1 39 ? 8.709 5.115 -2.073 1.00 0.00 39 SER A N 3
ATOM 2699 C CA . SER A 1 39 ? 8.465 6.544 -2.206 1.00 0.00 39 SER A CA 3
ATOM 2700 C C . SER A 1 39 ? 7.043 6.942 -1.810 1.00 0.00 39 SER A C 3
ATOM 2701 O O . SER A 1 39 ? 6.065 6.391 -2.315 1.00 0.00 39 SER A O 3
ATOM 2709 N N . THR A 1 40 ? 6.956 7.902 -0.894 1.00 0.00 40 THR A N 3
ATOM 2710 C CA . THR A 1 40 ? 5.704 8.568 -0.555 1.00 0.00 40 THR A CA 3
ATOM 2711 C C . THR A 1 40 ? 5.994 10.035 -0.249 1.00 0.00 40 THR A C 3
ATOM 2712 O O . THR A 1 40 ? 6.693 10.345 0.716 1.00 0.00 40 THR A O 3
ATOM 2723 N N . VAL A 1 41 ? 5.485 10.938 -1.076 1.00 0.00 41 VAL A N 3
ATOM 2724 C CA . VAL A 1 41 ? 5.832 12.349 -0.955 1.00 0.00 41 VAL A CA 3
ATOM 2725 C C . VAL A 1 41 ? 4.617 13.214 -0.612 1.00 0.00 41 VAL A C 3
ATOM 2726 O O . VAL A 1 41 ? 3.586 13.162 -1.288 1.00 0.00 41 VAL A O 3
ATOM 2739 N N . SER A 1 42 ? 4.755 13.989 0.468 1.00 0.00 42 SER A N 3
ATOM 2740 C CA . SER A 1 42 ? 3.727 14.931 0.916 1.00 0.00 42 SER A CA 3
ATOM 2741 C C . SER A 1 42 ? 2.429 14.219 1.300 1.00 0.00 42 SER A C 3
ATOM 2742 O O . SER A 1 42 ? 1.377 14.843 1.444 1.00 0.00 42 SER A O 3
ATOM 2750 N N . THR A 1 43 ? 2.519 12.918 1.504 1.00 0.00 43 THR A N 3
ATOM 2751 C CA . THR A 1 43 ? 1.366 12.105 1.846 1.00 0.00 43 THR A CA 3
ATOM 2752 C C . THR A 1 43 ? 1.533 11.517 3.240 1.00 0.00 43 THR A C 3
ATOM 2753 O O . THR A 1 43 ? 1.123 10.394 3.496 1.00 0.00 43 THR A O 3
ATOM 2764 N N . LYS A 1 44 ? 2.109 12.307 4.136 1.00 0.00 44 LYS A N 3
ATOM 2765 C CA . LYS A 1 44 ? 2.539 11.833 5.450 1.00 0.00 44 LYS A CA 3
ATOM 2766 C C . LYS A 1 44 ? 1.434 11.128 6.246 1.00 0.00 44 LYS A C 3
ATOM 2767 O O . LYS A 1 44 ? 1.718 10.180 6.972 1.00 0.00 44 LYS A O 3
ATOM 2786 N N . HIS A 1 45 ? 0.187 11.568 6.122 1.00 0.00 45 HIS A N 3
ATOM 2787 C CA . HIS A 1 45 ? -0.890 10.941 6.884 1.00 0.00 45 HIS A CA 3
ATOM 2788 C C . HIS A 1 45 ? -1.917 10.260 5.987 1.00 0.00 45 HIS A C 3
ATOM 2789 O O . HIS A 1 45 ? -2.708 9.442 6.455 1.00 0.00 45 HIS A O 3
ATOM 2804 N N . LEU A 1 46 ? -1.910 10.582 4.699 1.00 0.00 46 LEU A N 3
ATOM 2805 C CA . LEU A 1 46 ? -2.648 9.778 3.729 1.00 0.00 46 LEU A CA 3
ATOM 2806 C C . LEU A 1 46 ? -1.960 8.419 3.634 1.00 0.00 46 LEU A C 3
ATOM 2807 O O . LEU A 1 46 ? -2.560 7.403 3.278 1.00 0.00 46 LEU A O 3
ATOM 2823 N N . ARG A 1 47 ? -0.685 8.450 3.999 1.00 0.00 47 ARG A N 3
ATOM 2824 C CA . ARG A 1 47 ? 0.178 7.281 4.110 1.00 0.00 47 ARG A CA 3
ATOM 2825 C C . ARG A 1 47 ? -0.477 6.190 4.954 1.00 0.00 47 ARG A C 3
ATOM 2826 O O . ARG A 1 47 ? -0.369 5.002 4.651 1.00 0.00 47 ARG A O 3
ATOM 2847 N N . ASN A 1 48 ? -1.156 6.614 6.014 1.00 0.00 48 ASN A N 3
ATOM 2848 C CA . ASN A 1 48 ? -1.771 5.695 6.968 1.00 0.00 48 ASN A CA 3
ATOM 2849 C C . ASN A 1 48 ? -2.846 4.853 6.291 1.00 0.00 48 ASN A C 3
ATOM 2850 O O . ASN A 1 48 ? -2.987 3.658 6.566 1.00 0.00 48 ASN A O 3
ATOM 2861 N N . LYS A 1 49 ? -3.604 5.477 5.397 1.00 0.00 49 LYS A N 3
ATOM 2862 C CA . LYS A 1 49 ? -4.609 4.762 4.626 1.00 0.00 49 LYS A CA 3
ATOM 2863 C C . LYS A 1 49 ? -3.939 3.782 3.672 1.00 0.00 49 LYS A C 3
ATOM 2864 O O . LYS A 1 49 ? -4.392 2.650 3.514 1.00 0.00 49 LYS A O 3
ATOM 2883 N N . ILE A 1 50 ? -2.837 4.218 3.066 1.00 0.00 50 ILE A N 3
ATOM 2884 C CA . ILE A 1 50 ? -2.071 3.372 2.155 1.00 0.00 50 ILE A CA 3
ATOM 2885 C C . ILE A 1 50 ? -1.572 2.127 2.880 1.00 0.00 50 ILE A C 3
ATOM 2886 O O . ILE A 1 50 ? -1.609 1.023 2.335 1.00 0.00 50 ILE A O 3
ATOM 2902 N N . ALA A 1 51 ? -1.121 2.311 4.118 1.00 0.00 51 ALA A N 3
ATOM 2903 C CA . ALA A 1 51 ? -0.650 1.204 4.940 1.00 0.00 51 ALA A CA 3
ATOM 2904 C C . ALA A 1 51 ? -1.753 0.170 5.133 1.00 0.00 51 ALA A C 3
ATOM 2905 O O . ALA A 1 51 ? -1.501 -1.032 5.097 1.00 0.00 51 ALA A O 3
ATOM 2912 N N . GLY A 1 52 ? -2.976 0.653 5.332 1.00 0.00 52 GLY A N 3
ATOM 2913 C CA . GLY A 1 52 ? -4.116 -0.239 5.440 1.00 0.00 52 GLY A CA 3
ATOM 2914 C C . GLY A 1 52 ? -4.309 -1.068 4.183 1.00 0.00 52 GLY A C 3
ATOM 2915 O O . GLY A 1 52 ? -4.495 -2.291 4.258 1.00 0.00 52 GLY A O 3
ATOM 2919 N N . TYR A 1 53 ? -4.246 -0.404 3.028 1.00 0.00 53 TYR A N 3
ATOM 2920 C CA . TYR A 1 53 ? -4.328 -1.085 1.739 1.00 0.00 53 TYR A CA 3
ATOM 2921 C C . TYR A 1 53 ? -3.263 -2.168 1.637 1.00 0.00 53 TYR A C 3
ATOM 2922 O O . TYR A 1 53 ? -3.547 -3.277 1.197 1.00 0.00 53 TYR A O 3
ATOM 2940 N N . ILE A 1 54 ? -2.047 -1.839 2.067 1.00 0.00 54 ILE A N 3
ATOM 2941 C CA . ILE A 1 54 ? -0.921 -2.765 1.995 1.00 0.00 54 ILE A CA 3
ATOM 2942 C C . ILE A 1 54 ? -1.244 -4.101 2.658 1.00 0.00 54 ILE A C 3
ATOM 2943 O O . ILE A 1 54 ? -1.125 -5.149 2.024 1.00 0.00 54 ILE A O 3
ATOM 2959 N N . THR A 1 55 ? -1.655 -4.062 3.925 1.00 0.00 55 THR A N 3
ATOM 2960 C CA . THR A 1 55 ? -2.029 -5.271 4.647 1.00 0.00 55 THR A CA 3
ATOM 2961 C C . THR A 1 55 ? -3.026 -6.114 3.852 1.00 0.00 55 THR A C 3
ATOM 2962 O O . THR A 1 55 ? -2.830 -7.317 3.664 1.00 0.00 55 THR A O 3
ATOM 2973 N N . ARG A 1 56 ? -4.070 -5.466 3.344 1.00 0.00 56 ARG A N 3
ATOM 2974 C CA . ARG A 1 56 ? -5.119 -6.172 2.616 1.00 0.00 56 ARG A CA 3
ATOM 2975 C C . ARG A 1 56 ? -4.599 -6.729 1.289 1.00 0.00 56 ARG A C 3
ATOM 2976 O O . ARG A 1 56 ? -4.901 -7.867 0.927 1.00 0.00 56 ARG A O 3
ATOM 2997 N N . ILE A 1 57 ? -3.807 -5.938 0.577 1.00 0.00 57 ILE A N 3
ATOM 2998 C CA . ILE A 1 57 ? -3.225 -6.381 -0.686 1.00 0.00 57 ILE A CA 3
ATOM 2999 C C . ILE A 1 57 ? -2.332 -7.600 -0.462 1.00 0.00 57 ILE A C 3
ATOM 3000 O O . ILE A 1 57 ? -2.397 -8.573 -1.211 1.00 0.00 57 ILE A O 3
ATOM 3016 N N . ILE A 1 58 ? -1.525 -7.556 0.591 1.00 0.00 58 ILE A N 3
ATOM 3017 C CA . ILE A 1 58 ? -0.625 -8.657 0.909 1.00 0.00 58 ILE A CA 3
ATOM 3018 C C . ILE A 1 58 ? -1.400 -9.935 1.222 1.00 0.00 58 ILE A C 3
ATOM 3019 O O . ILE A 1 58 ? -1.028 -11.015 0.767 1.00 0.00 58 ILE A O 3
ATOM 3035 N N . SER A 1 59 ? -2.488 -9.812 1.977 1.00 0.00 59 SER A N 3
ATOM 3036 C CA . SER A 1 59 ? -3.305 -10.974 2.315 1.00 0.00 59 SER A CA 3
ATOM 3037 C C . SER A 1 59 ? -3.958 -11.569 1.064 1.00 0.00 59 SER A C 3
ATOM 3038 O O . SER A 1 59 ? -4.279 -12.757 1.024 1.00 0.00 59 SER A O 3
ATOM 3046 N N . GLN A 1 60 ? -4.133 -10.742 0.038 1.00 0.00 60 GLN A N 3
ATOM 3047 C CA . GLN A 1 60 ? -4.674 -11.203 -1.235 1.00 0.00 60 GLN A CA 3
ATOM 3048 C C . GLN A 1 60 ? -3.569 -11.759 -2.131 1.00 0.00 60 GLN A C 3
ATOM 3049 O O . GLN A 1 60 ? -3.814 -12.627 -2.968 1.00 0.00 60 GLN A O 3
ATOM 3063 N N . GLN A 1 61 ? -2.359 -11.251 -1.949 1.00 0.00 61 GLN A N 3
ATOM 3064 C CA . GLN A 1 61 ? -1.239 -11.615 -2.806 1.00 0.00 61 GLN A CA 3
ATOM 3065 C C . GLN A 1 61 ? -0.568 -12.904 -2.334 1.00 0.00 61 GLN A C 3
ATOM 3066 O O . GLN A 1 61 ? -0.103 -13.699 -3.151 1.00 0.00 61 GLN A O 3
ATOM 3080 N N . LYS A 1 62 ? -0.511 -13.106 -1.023 1.00 0.00 62 LYS A N 3
ATOM 3081 C CA . LYS A 1 62 ? 0.128 -14.293 -0.463 1.00 0.00 62 LYS A CA 3
ATOM 3082 C C . LYS A 1 62 ? -0.623 -15.555 -0.877 1.00 0.00 62 LYS A C 3
ATOM 3083 O O . LYS A 1 62 ? -0.115 -16.296 -1.745 1.00 0.00 62 LYS A O 3
ATOM 3103 N N . MET A 1 1 ? -18.052 16.947 -2.073 1.00 0.00 1 MET A N 4
ATOM 3104 C CA . MET A 1 1 ? -16.691 16.369 -2.136 1.00 0.00 1 MET A CA 4
ATOM 3105 C C . MET A 1 1 ? -16.745 14.865 -1.905 1.00 0.00 1 MET A C 4
ATOM 3106 O O . MET A 1 1 ? -17.583 14.370 -1.151 1.00 0.00 1 MET A O 4
ATOM 3122 N N . GLY A 1 2 ? -15.856 14.149 -2.571 1.00 0.00 2 GLY A N 4
ATOM 3123 C CA . GLY A 1 2 ? -15.835 12.704 -2.490 1.00 0.00 2 GLY A CA 4
ATOM 3124 C C . GLY A 1 2 ? -15.071 12.117 -3.655 1.00 0.00 2 GLY A C 4
ATOM 3125 O O . GLY A 1 2 ? -15.532 12.167 -4.796 1.00 0.00 2 GLY A O 4
ATOM 3129 N N . ASN A 1 3 ? -13.902 11.567 -3.377 1.00 0.00 3 ASN A N 4
ATOM 3130 C CA . ASN A 1 3 ? -13.007 11.116 -4.434 1.00 0.00 3 ASN A CA 4
ATOM 3131 C C . ASN A 1 3 ? -13.345 9.708 -4.907 1.00 0.00 3 ASN A C 4
ATOM 3132 O O . ASN A 1 3 ? -12.981 8.718 -4.267 1.00 0.00 3 ASN A O 4
ATOM 3143 N N . ILE A 1 4 ? -14.052 9.626 -6.024 1.00 0.00 4 ILE A N 4
ATOM 3144 C CA . ILE A 1 4 ? -14.245 8.354 -6.705 1.00 0.00 4 ILE A CA 4
ATOM 3145 C C . ILE A 1 4 ? -13.182 8.218 -7.784 1.00 0.00 4 ILE A C 4
ATOM 3146 O O . ILE A 1 4 ? -12.635 9.230 -8.229 1.00 0.00 4 ILE A O 4
ATOM 3162 N N . ARG A 1 5 ? -12.901 6.982 -8.200 1.00 0.00 5 ARG A N 4
ATOM 3163 C CA . ARG A 1 5 ? -11.760 6.682 -9.069 1.00 0.00 5 ARG A CA 4
ATOM 3164 C C . ARG A 1 5 ? -10.468 6.913 -8.287 1.00 0.00 5 ARG A C 4
ATOM 3165 O O . ARG A 1 5 ? -10.135 8.042 -7.937 1.00 0.00 5 ARG A O 4
ATOM 3186 N N . THR A 1 6 ? -9.738 5.847 -8.014 1.00 0.00 6 THR A N 4
ATOM 3187 C CA . THR A 1 6 ? -8.576 5.952 -7.152 1.00 0.00 6 THR A CA 4
ATOM 3188 C C . THR A 1 6 ? -7.657 4.737 -7.294 1.00 0.00 6 THR A C 4
ATOM 3189 O O . THR A 1 6 ? -6.933 4.379 -6.366 1.00 0.00 6 THR A O 4
ATOM 3200 N N . SER A 1 7 ? -7.640 4.137 -8.482 1.00 0.00 7 SER A N 4
ATOM 3201 C CA . SER A 1 7 ? -6.726 3.034 -8.768 1.00 0.00 7 SER A CA 4
ATOM 3202 C C . SER A 1 7 ? -5.277 3.538 -8.727 1.00 0.00 7 SER A C 4
ATOM 3203 O O . SER A 1 7 ? -4.327 2.757 -8.664 1.00 0.00 7 SER A O 4
ATOM 3211 N N . PHE A 1 8 ? -5.132 4.862 -8.739 1.00 0.00 8 PHE A N 4
ATOM 3212 C CA . PHE A 1 8 ? -3.835 5.516 -8.634 1.00 0.00 8 PHE A CA 4
ATOM 3213 C C . PHE A 1 8 ? -3.117 5.098 -7.350 1.00 0.00 8 PHE A C 4
ATOM 3214 O O . PHE A 1 8 ? -1.924 4.800 -7.370 1.00 0.00 8 PHE A O 4
ATOM 3231 N N . VAL A 1 9 ? -3.854 5.055 -6.241 1.00 0.00 9 VAL A N 4
ATOM 3232 C CA . VAL A 1 9 ? -3.266 4.706 -4.952 1.00 0.00 9 VAL A CA 4
ATOM 3233 C C . VAL A 1 9 ? -2.890 3.224 -4.918 1.00 0.00 9 VAL A C 4
ATOM 3234 O O . VAL A 1 9 ? -1.943 2.824 -4.239 1.00 0.00 9 VAL A O 4
ATOM 3247 N N . LYS A 1 10 ? -3.621 2.422 -5.681 1.00 0.00 10 LYS A N 4
ATOM 3248 C CA . LYS A 1 10 ? -3.340 0.999 -5.780 1.00 0.00 10 LYS A CA 4
ATOM 3249 C C . LYS A 1 10 ? -2.040 0.787 -6.546 1.00 0.00 10 LYS A C 4
ATOM 3250 O O . LYS A 1 10 ? -1.239 -0.087 -6.209 1.00 0.00 10 LYS A O 4
ATOM 3269 N N . ARG A 1 11 ? -1.831 1.609 -7.567 1.00 0.00 11 ARG A N 4
ATOM 3270 C CA . ARG A 1 11 ? -0.579 1.605 -8.305 1.00 0.00 11 ARG A CA 4
ATOM 3271 C C . ARG A 1 11 ? 0.566 2.046 -7.400 1.00 0.00 11 ARG A C 4
ATOM 3272 O O . ARG A 1 11 ? 1.641 1.445 -7.412 1.00 0.00 11 ARG A O 4
ATOM 3293 N N . ILE A 1 12 ? 0.324 3.097 -6.616 1.00 0.00 12 ILE A N 4
ATOM 3294 C CA . ILE A 1 12 ? 1.305 3.575 -5.647 1.00 0.00 12 ILE A CA 4
ATOM 3295 C C . ILE A 1 12 ? 1.722 2.444 -4.716 1.00 0.00 12 ILE A C 4
ATOM 3296 O O . ILE A 1 12 ? 2.909 2.208 -4.510 1.00 0.00 12 ILE A O 4
ATOM 3312 N N . ALA A 1 13 ? 0.735 1.739 -4.181 1.00 0.00 13 ALA A N 4
ATOM 3313 C CA . ALA A 1 13 ? 0.991 0.616 -3.291 1.00 0.00 13 ALA A CA 4
ATOM 3314 C C . ALA A 1 13 ? 1.818 -0.461 -3.989 1.00 0.00 13 ALA A C 4
ATOM 3315 O O . ALA A 1 13 ? 2.751 -1.010 -3.406 1.00 0.00 13 ALA A O 4
ATOM 3322 N N . LYS A 1 14 ? 1.488 -0.740 -5.248 1.00 0.00 14 LYS A N 4
ATOM 3323 C CA . LYS A 1 14 ? 2.194 -1.764 -6.007 1.00 0.00 14 LYS A CA 4
ATOM 3324 C C . LYS A 1 14 ? 3.646 -1.358 -6.242 1.00 0.00 14 LYS A C 4
ATOM 3325 O O . LYS A 1 14 ? 4.562 -2.137 -5.988 1.00 0.00 14 LYS A O 4
ATOM 3344 N N . GLU A 1 15 ? 3.848 -0.137 -6.725 1.00 0.00 15 GLU A N 4
ATOM 3345 C CA . GLU A 1 15 ? 5.189 0.354 -7.023 1.00 0.00 15 GLU A CA 4
ATOM 3346 C C . GLU A 1 15 ? 5.978 0.589 -5.740 1.00 0.00 15 GLU A C 4
ATOM 3347 O O . GLU A 1 15 ? 7.206 0.654 -5.754 1.00 0.00 15 GLU A O 4
ATOM 3359 N N . MET A 1 16 ? 5.263 0.729 -4.636 1.00 0.00 16 MET A N 4
ATOM 3360 C CA . MET A 1 16 ? 5.884 0.850 -3.327 1.00 0.00 16 MET A CA 4
ATOM 3361 C C . MET A 1 16 ? 6.501 -0.479 -2.902 1.00 0.00 16 MET A C 4
ATOM 3362 O O . MET A 1 16 ? 7.645 -0.528 -2.467 1.00 0.00 16 MET A O 4
ATOM 3376 N N . ILE A 1 17 ? 5.732 -1.555 -3.028 1.00 0.00 17 ILE A N 4
ATOM 3377 C CA . ILE A 1 17 ? 6.213 -2.885 -2.661 1.00 0.00 17 ILE A CA 4
ATOM 3378 C C . ILE A 1 17 ? 7.186 -3.410 -3.722 1.00 0.00 17 ILE A C 4
ATOM 3379 O O . ILE A 1 17 ? 8.066 -4.222 -3.428 1.00 0.00 17 ILE A O 4
ATOM 3395 N N . GLU A 1 18 ? 6.995 -2.934 -4.955 1.00 0.00 18 GLU A N 4
ATOM 3396 C CA . GLU A 1 18 ? 7.858 -3.250 -6.098 1.00 0.00 18 GLU A CA 4
ATOM 3397 C C . GLU A 1 18 ? 7.636 -4.675 -6.605 1.00 0.00 18 GLU A C 4
ATOM 3398 O O . GLU A 1 18 ? 7.270 -4.873 -7.764 1.00 0.00 18 GLU A O 4
ATOM 3410 N N . THR A 1 19 ? 7.850 -5.655 -5.744 1.00 0.00 19 THR A N 4
ATOM 3411 C CA . THR A 1 19 ? 7.758 -7.052 -6.131 1.00 0.00 19 THR A CA 4
ATOM 3412 C C . THR A 1 19 ? 7.129 -7.870 -4.998 1.00 0.00 19 THR A C 4
ATOM 3413 O O . THR A 1 19 ? 6.610 -7.304 -4.040 1.00 0.00 19 THR A O 4
ATOM 3424 N N . HIS A 1 20 ? 7.161 -9.190 -5.114 1.00 0.00 20 HIS A N 4
ATOM 3425 C CA . HIS A 1 20 ? 6.629 -10.062 -4.071 1.00 0.00 20 HIS A CA 4
ATOM 3426 C C . HIS A 1 20 ? 7.719 -10.388 -3.059 1.00 0.00 20 HIS A C 4
ATOM 3427 O O . HIS A 1 20 ? 8.654 -11.128 -3.368 1.00 0.00 20 HIS A O 4
ATOM 3442 N N . PRO A 1 21 ? 7.623 -9.827 -1.847 1.00 0.00 21 PRO A N 4
ATOM 3443 C CA . PRO A 1 21 ? 8.620 -10.031 -0.804 1.00 0.00 21 PRO A CA 4
ATOM 3444 C C . PRO A 1 21 ? 8.361 -11.291 0.017 1.00 0.00 21 PRO A C 4
ATOM 3445 O O . PRO A 1 21 ? 7.368 -11.991 -0.194 1.00 0.00 21 PRO A O 4
ATOM 3456 N N . GLY A 1 22 ? 9.250 -11.572 0.961 1.00 0.00 22 GLY A N 4
ATOM 3457 C CA . GLY A 1 22 ? 9.085 -12.732 1.812 1.00 0.00 22 GLY A CA 4
ATOM 3458 C C . GLY A 1 22 ? 8.302 -12.405 3.063 1.00 0.00 22 GLY A C 4
ATOM 3459 O O . GLY A 1 22 ? 7.909 -13.296 3.815 1.00 0.00 22 GLY A O 4
ATOM 3463 N N . LYS A 1 23 ? 8.070 -11.121 3.284 1.00 0.00 23 LYS A N 4
ATOM 3464 C CA . LYS A 1 23 ? 7.321 -10.671 4.445 1.00 0.00 23 LYS A CA 4
ATOM 3465 C C . LYS A 1 23 ? 5.821 -10.782 4.192 1.00 0.00 23 LYS A C 4
ATOM 3466 O O . LYS A 1 23 ? 5.236 -9.955 3.498 1.00 0.00 23 LYS A O 4
ATOM 3485 N N . PHE A 1 24 ? 5.209 -11.824 4.741 1.00 0.00 24 PHE A N 4
ATOM 3486 C CA . PHE A 1 24 ? 3.773 -12.038 4.592 1.00 0.00 24 PHE A CA 4
ATOM 3487 C C . PHE A 1 24 ? 3.082 -11.900 5.945 1.00 0.00 24 PHE A C 4
ATOM 3488 O O . PHE A 1 24 ? 2.001 -12.442 6.172 1.00 0.00 24 PHE A O 4
ATOM 3505 N N . THR A 1 25 ? 3.701 -11.130 6.823 1.00 0.00 25 THR A N 4
ATOM 3506 C CA . THR A 1 25 ? 3.197 -10.940 8.167 1.00 0.00 25 THR A CA 4
ATOM 3507 C C . THR A 1 25 ? 2.114 -9.863 8.167 1.00 0.00 25 THR A C 4
ATOM 3508 O O . THR A 1 25 ? 2.366 -8.717 7.792 1.00 0.00 25 THR A O 4
ATOM 3519 N N . ASP A 1 26 ? 0.913 -10.237 8.595 1.00 0.00 26 ASP A N 4
ATOM 3520 C CA . ASP A 1 26 ? -0.259 -9.364 8.480 1.00 0.00 26 ASP A CA 4
ATOM 3521 C C . ASP A 1 26 ? -0.323 -8.333 9.604 1.00 0.00 26 ASP A C 4
ATOM 3522 O O . ASP A 1 26 ? -1.326 -7.638 9.762 1.00 0.00 26 ASP A O 4
ATOM 3531 N N . ASP A 1 27 ? 0.743 -8.233 10.382 1.00 0.00 27 ASP A N 4
ATOM 3532 C CA . ASP A 1 27 ? 0.831 -7.208 11.411 1.00 0.00 27 ASP A CA 4
ATOM 3533 C C . ASP A 1 27 ? 1.127 -5.861 10.757 1.00 0.00 27 ASP A C 4
ATOM 3534 O O . ASP A 1 27 ? 1.975 -5.777 9.868 1.00 0.00 27 ASP A O 4
ATOM 3543 N N . PHE A 1 28 ? 0.439 -4.813 11.197 1.00 0.00 28 PHE A N 4
ATOM 3544 C CA . PHE A 1 28 ? 0.553 -3.495 10.569 1.00 0.00 28 PHE A CA 4
ATOM 3545 C C . PHE A 1 28 ? 1.956 -2.912 10.714 1.00 0.00 28 PHE A C 4
ATOM 3546 O O . PHE A 1 28 ? 2.360 -2.047 9.936 1.00 0.00 28 PHE A O 4
ATOM 3563 N N . ASP A 1 29 ? 2.697 -3.396 11.701 1.00 0.00 29 ASP A N 4
ATOM 3564 C CA . ASP A 1 29 ? 4.090 -2.993 11.887 1.00 0.00 29 ASP A CA 4
ATOM 3565 C C . ASP A 1 29 ? 4.938 -3.443 10.696 1.00 0.00 29 ASP A C 4
ATOM 3566 O O . ASP A 1 29 ? 5.912 -2.784 10.315 1.00 0.00 29 ASP A O 4
ATOM 3575 N N . THR A 1 30 ? 4.541 -4.554 10.098 1.00 0.00 30 THR A N 4
ATOM 3576 C CA . THR A 1 30 ? 5.251 -5.122 8.964 1.00 0.00 30 THR A CA 4
ATOM 3577 C C . THR A 1 30 ? 5.186 -4.196 7.754 1.00 0.00 30 THR A C 4
ATOM 3578 O O . THR A 1 30 ? 6.212 -3.699 7.285 1.00 0.00 30 THR A O 4
ATOM 3589 N N . ASN A 1 31 ? 3.975 -3.943 7.271 1.00 0.00 31 ASN A N 4
ATOM 3590 C CA . ASN A 1 31 ? 3.784 -3.102 6.096 1.00 0.00 31 ASN A CA 4
ATOM 3591 C C . ASN A 1 31 ? 4.239 -1.671 6.363 1.00 0.00 31 ASN A C 4
ATOM 3592 O O . ASN A 1 31 ? 4.671 -0.978 5.447 1.00 0.00 31 ASN A O 4
ATOM 3603 N N . LYS A 1 32 ? 4.165 -1.239 7.620 1.00 0.00 32 LYS A N 4
ATOM 3604 C CA . LYS A 1 32 ? 4.597 0.107 7.995 1.00 0.00 32 LYS A CA 4
ATOM 3605 C C . LYS A 1 32 ? 6.082 0.301 7.687 1.00 0.00 32 LYS A C 4
ATOM 3606 O O . LYS A 1 32 ? 6.490 1.343 7.166 1.00 0.00 32 LYS A O 4
ATOM 3625 N N . LYS A 1 33 ? 6.885 -0.711 8.004 1.00 0.00 33 LYS A N 4
ATOM 3626 C CA . LYS A 1 33 ? 8.317 -0.650 7.734 1.00 0.00 33 LYS A CA 4
ATOM 3627 C C . LYS A 1 33 ? 8.598 -0.801 6.244 1.00 0.00 33 LYS A C 4
ATOM 3628 O O . LYS A 1 33 ? 9.607 -0.307 5.745 1.00 0.00 33 LYS A O 4
ATOM 3647 N N . LEU A 1 34 ? 7.709 -1.491 5.539 1.00 0.00 34 LEU A N 4
ATOM 3648 C CA . LEU A 1 34 ? 7.844 -1.649 4.094 1.00 0.00 34 LEU A CA 4
ATOM 3649 C C . LEU A 1 34 ? 7.631 -0.311 3.391 1.00 0.00 34 LEU A C 4
ATOM 3650 O O . LEU A 1 34 ? 8.425 0.082 2.535 1.00 0.00 34 LEU A O 4
ATOM 3666 N N . VAL A 1 35 ? 6.569 0.392 3.778 1.00 0.00 35 VAL A N 4
ATOM 3667 C CA . VAL A 1 35 ? 6.259 1.705 3.217 1.00 0.00 35 VAL A CA 4
ATOM 3668 C C . VAL A 1 35 ? 7.438 2.659 3.368 1.00 0.00 35 VAL A C 4
ATOM 3669 O O . VAL A 1 35 ? 7.964 3.177 2.385 1.00 0.00 35 VAL A O 4
ATOM 3682 N N . GLU A 1 36 ? 7.862 2.853 4.609 1.00 0.00 36 GLU A N 4
ATOM 3683 C CA . GLU A 1 36 ? 8.878 3.847 4.930 1.00 0.00 36 GLU A CA 4
ATOM 3684 C C . GLU A 1 36 ? 10.229 3.502 4.298 1.00 0.00 36 GLU A C 4
ATOM 3685 O O . GLU A 1 36 ? 11.023 4.394 3.984 1.00 0.00 36 GLU A O 4
ATOM 3697 N N . GLU A 1 37 ? 10.474 2.213 4.090 1.00 0.00 37 GLU A N 4
ATOM 3698 C CA . GLU A 1 37 ? 11.725 1.756 3.493 1.00 0.00 37 GLU A CA 4
ATOM 3699 C C . GLU A 1 37 ? 11.825 2.195 2.031 1.00 0.00 37 GLU A C 4
ATOM 3700 O O . GLU A 1 37 ? 12.844 2.743 1.607 1.00 0.00 37 GLU A O 4
ATOM 3712 N N . PHE A 1 38 ? 10.760 1.960 1.272 1.00 0.00 38 PHE A N 4
ATOM 3713 C CA . PHE A 1 38 ? 10.749 2.289 -0.149 1.00 0.00 38 PHE A CA 4
ATOM 3714 C C . PHE A 1 38 ? 10.347 3.743 -0.373 1.00 0.00 38 PHE A C 4
ATOM 3715 O O . PHE A 1 38 ? 11.186 4.590 -0.678 1.00 0.00 38 PHE A O 4
ATOM 3732 N N . SER A 1 39 ? 9.066 4.031 -0.192 1.00 0.00 39 SER A N 4
ATOM 3733 C CA . SER A 1 39 ? 8.529 5.356 -0.445 1.00 0.00 39 SER A CA 4
ATOM 3734 C C . SER A 1 39 ? 7.515 5.703 0.639 1.00 0.00 39 SER A C 4
ATOM 3735 O O . SER A 1 39 ? 6.428 5.130 0.689 1.00 0.00 39 SER A O 4
ATOM 3743 N N . THR A 1 40 ? 7.884 6.626 1.515 1.00 0.00 40 THR A N 4
ATOM 3744 C CA . THR A 1 40 ? 7.064 6.945 2.669 1.00 0.00 40 THR A CA 4
ATOM 3745 C C . THR A 1 40 ? 5.903 7.864 2.287 1.00 0.00 40 THR A C 4
ATOM 3746 O O . THR A 1 40 ? 4.808 7.743 2.837 1.00 0.00 40 THR A O 4
ATOM 3757 N N . VAL A 1 41 ? 6.147 8.759 1.326 1.00 0.00 41 VAL A N 4
ATOM 3758 C CA . VAL A 1 41 ? 5.133 9.694 0.838 1.00 0.00 41 VAL A CA 4
ATOM 3759 C C . VAL A 1 41 ? 4.651 10.627 1.952 1.00 0.00 41 VAL A C 4
ATOM 3760 O O . VAL A 1 41 ? 3.880 10.229 2.832 1.00 0.00 41 VAL A O 4
ATOM 3773 N N . SER A 1 42 ? 5.108 11.871 1.912 1.00 0.00 42 SER A N 4
ATOM 3774 C CA . SER A 1 42 ? 4.721 12.858 2.910 1.00 0.00 42 SER A CA 4
ATOM 3775 C C . SER A 1 42 ? 3.216 13.113 2.850 1.00 0.00 42 SER A C 4
ATOM 3776 O O . SER A 1 42 ? 2.717 13.789 1.945 1.00 0.00 42 SER A O 4
ATOM 3784 N N . THR A 1 43 ? 2.501 12.537 3.804 1.00 0.00 43 THR A N 4
ATOM 3785 C CA . THR A 1 43 ? 1.065 12.704 3.912 1.00 0.00 43 THR A CA 4
ATOM 3786 C C . THR A 1 43 ? 0.672 12.821 5.378 1.00 0.00 43 THR A C 4
ATOM 3787 O O . THR A 1 43 ? 1.341 12.252 6.238 1.00 0.00 43 THR A O 4
ATOM 3798 N N . LYS A 1 44 ? -0.397 13.571 5.653 1.00 0.00 44 LYS A N 4
ATOM 3799 C CA . LYS A 1 44 ? -0.892 13.743 7.017 1.00 0.00 44 LYS A CA 4
ATOM 3800 C C . LYS A 1 44 ? -1.092 12.384 7.684 1.00 0.00 44 LYS A C 4
ATOM 3801 O O . LYS A 1 44 ? -0.426 12.062 8.664 1.00 0.00 44 LYS A O 4
ATOM 3820 N N . HIS A 1 45 ? -2.015 11.593 7.146 1.00 0.00 45 HIS A N 4
ATOM 3821 C CA . HIS A 1 45 ? -2.181 10.206 7.566 1.00 0.00 45 HIS A CA 4
ATOM 3822 C C . HIS A 1 45 ? -2.808 9.378 6.456 1.00 0.00 45 HIS A C 4
ATOM 3823 O O . HIS A 1 45 ? -3.360 8.307 6.702 1.00 0.00 45 HIS A O 4
ATOM 3838 N N . LEU A 1 46 ? -2.693 9.866 5.225 1.00 0.00 46 LEU A N 4
ATOM 3839 C CA . LEU A 1 46 ? -3.168 9.123 4.063 1.00 0.00 46 LEU A CA 4
ATOM 3840 C C . LEU A 1 46 ? -2.336 7.854 3.893 1.00 0.00 46 LEU A C 4
ATOM 3841 O O . LEU A 1 46 ? -2.822 6.835 3.403 1.00 0.00 46 LEU A O 4
ATOM 3857 N N . ARG A 1 47 ? -1.083 7.935 4.329 1.00 0.00 47 ARG A N 4
ATOM 3858 C CA . ARG A 1 47 ? -0.175 6.796 4.336 1.00 0.00 47 ARG A CA 4
ATOM 3859 C C . ARG A 1 47 ? -0.786 5.610 5.085 1.00 0.00 47 ARG A C 4
ATOM 3860 O O . ARG A 1 47 ? -0.573 4.458 4.716 1.00 0.00 47 ARG A O 4
ATOM 3881 N N . ASN A 1 48 ? -1.560 5.901 6.123 1.00 0.00 48 ASN A N 4
ATOM 3882 C CA . ASN A 1 48 ? -2.156 4.861 6.953 1.00 0.00 48 ASN A CA 4
ATOM 3883 C C . ASN A 1 48 ? -3.178 4.058 6.161 1.00 0.00 48 ASN A C 4
ATOM 3884 O O . ASN A 1 48 ? -3.308 2.849 6.349 1.00 0.00 48 ASN A O 4
ATOM 3895 N N . LYS A 1 49 ? -3.893 4.730 5.265 1.00 0.00 49 LYS A N 4
ATOM 3896 C CA . LYS A 1 49 ? -4.862 4.060 4.403 1.00 0.00 49 LYS A CA 4
ATOM 3897 C C . LYS A 1 49 ? -4.143 3.170 3.396 1.00 0.00 49 LYS A C 4
ATOM 3898 O O . LYS A 1 49 ? -4.567 2.046 3.133 1.00 0.00 49 LYS A O 4
ATOM 3917 N N . ILE A 1 50 ? -3.044 3.682 2.853 1.00 0.00 50 ILE A N 4
ATOM 3918 C CA . ILE A 1 50 ? -2.227 2.922 1.917 1.00 0.00 50 ILE A CA 4
ATOM 3919 C C . ILE A 1 50 ? -1.641 1.697 2.610 1.00 0.00 50 ILE A C 4
ATOM 3920 O O . ILE A 1 50 ? -1.719 0.581 2.100 1.00 0.00 50 ILE A O 4
ATOM 3936 N N . ALA A 1 51 ? -1.074 1.922 3.790 1.00 0.00 51 ALA A N 4
ATOM 3937 C CA . ALA A 1 51 ? -0.482 0.853 4.583 1.00 0.00 51 ALA A CA 4
ATOM 3938 C C . ALA A 1 51 ? -1.520 -0.202 4.947 1.00 0.00 51 ALA A C 4
ATOM 3939 O O . ALA A 1 51 ? -1.262 -1.399 4.834 1.00 0.00 51 ALA A O 4
ATOM 3946 N N . GLY A 1 52 ? -2.697 0.253 5.368 1.00 0.00 52 GLY A N 4
ATOM 3947 C CA . GLY A 1 52 ? -3.773 -0.656 5.710 1.00 0.00 52 GLY A CA 4
ATOM 3948 C C . GLY A 1 52 ? -4.231 -1.471 4.517 1.00 0.00 52 GLY A C 4
ATOM 3949 O O . GLY A 1 52 ? -4.616 -2.634 4.658 1.00 0.00 52 GLY A O 4
ATOM 3953 N N . TYR A 1 53 ? -4.188 -0.860 3.338 1.00 0.00 53 TYR A N 4
ATOM 3954 C CA . TYR A 1 53 ? -4.554 -1.546 2.108 1.00 0.00 53 TYR A CA 4
ATOM 3955 C C . TYR A 1 53 ? -3.544 -2.648 1.797 1.00 0.00 53 TYR A C 4
ATOM 3956 O O . TYR A 1 53 ? -3.919 -3.725 1.337 1.00 0.00 53 TYR A O 4
ATOM 3974 N N . ILE A 1 54 ? -2.268 -2.379 2.070 1.00 0.00 54 ILE A N 4
ATOM 3975 C CA . ILE A 1 54 ? -1.211 -3.373 1.877 1.00 0.00 54 ILE A CA 4
ATOM 3976 C C . ILE A 1 54 ? -1.514 -4.635 2.674 1.00 0.00 54 ILE A C 4
ATOM 3977 O O . ILE A 1 54 ? -1.465 -5.741 2.140 1.00 0.00 54 ILE A O 4
ATOM 3993 N N . THR A 1 55 ? -1.824 -4.451 3.953 1.00 0.00 55 THR A N 4
ATOM 3994 C CA . THR A 1 55 ? -2.182 -5.553 4.831 1.00 0.00 55 THR A CA 4
ATOM 3995 C C . THR A 1 55 ? -3.314 -6.390 4.227 1.00 0.00 55 THR A C 4
ATOM 3996 O O . THR A 1 55 ? -3.273 -7.624 4.242 1.00 0.00 55 THR A O 4
ATOM 4007 N N . ARG A 1 56 ? -4.314 -5.706 3.675 1.00 0.00 56 ARG A N 4
ATOM 4008 C CA . ARG A 1 56 ? -5.433 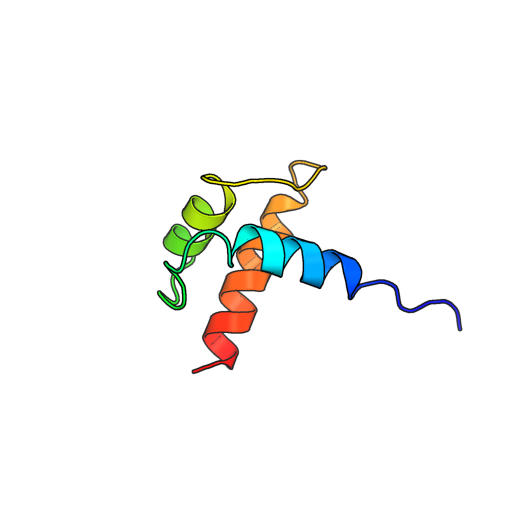-6.377 3.026 1.00 0.00 56 ARG A CA 4
ATOM 4009 C C . ARG A 1 56 ? -4.951 -7.154 1.804 1.00 0.00 56 ARG A C 4
ATOM 4010 O O . ARG A 1 56 ? -5.366 -8.290 1.577 1.00 0.00 56 ARG A O 4
ATOM 4031 N N . ILE A 1 57 ? -4.050 -6.542 1.037 1.00 0.00 57 ILE A N 4
ATOM 4032 C CA . ILE A 1 57 ? -3.466 -7.184 -0.136 1.00 0.00 57 ILE A CA 4
ATOM 4033 C C . ILE A 1 57 ? -2.748 -8.476 0.256 1.00 0.00 57 ILE A C 4
ATOM 4034 O O . ILE A 1 57 ? -2.847 -9.483 -0.440 1.00 0.00 57 ILE A O 4
ATOM 4050 N N . ILE A 1 58 ? -2.036 -8.440 1.381 1.00 0.00 58 ILE A N 4
ATOM 4051 C CA . ILE A 1 58 ? -1.346 -9.622 1.892 1.00 0.00 58 ILE A CA 4
ATOM 4052 C C . ILE A 1 58 ? -2.334 -10.767 2.111 1.00 0.00 58 ILE A C 4
ATOM 4053 O O . ILE A 1 58 ? -2.069 -11.913 1.748 1.00 0.00 58 ILE A O 4
ATOM 4069 N N . SER A 1 59 ? -3.486 -10.435 2.680 1.00 0.00 59 SER A N 4
ATOM 4070 C CA . SER A 1 59 ? -4.528 -11.415 2.951 1.00 0.00 59 SER A CA 4
ATOM 4071 C C . SER A 1 59 ? -5.102 -11.984 1.643 1.00 0.00 59 SER A C 4
ATOM 4072 O O . SER A 1 59 ? -5.548 -13.129 1.591 1.00 0.00 59 SER A O 4
ATOM 4080 N N . GLN A 1 60 ? -5.079 -11.176 0.585 1.00 0.00 60 GLN A N 4
ATOM 4081 C CA . GLN A 1 60 ? -5.580 -11.604 -0.720 1.00 0.00 60 GLN A CA 4
ATOM 4082 C C . GLN A 1 60 ? -4.521 -12.413 -1.461 1.00 0.00 60 GLN A C 4
ATOM 4083 O O . GLN A 1 60 ? -4.840 -13.303 -2.250 1.00 0.00 60 GLN A O 4
ATOM 4097 N N . GLN A 1 61 ? -3.265 -12.083 -1.194 1.00 0.00 61 GLN A N 4
ATOM 4098 C CA . GLN A 1 61 ? -2.141 -12.630 -1.939 1.00 0.00 61 GLN A CA 4
ATOM 4099 C C . GLN A 1 61 ? -2.014 -14.134 -1.732 1.00 0.00 61 GLN A C 4
ATOM 4100 O O . GLN A 1 61 ? -2.137 -14.907 -2.682 1.00 0.00 61 GLN A O 4
ATOM 4114 N N . LYS A 1 62 ? -1.776 -14.544 -0.496 1.00 0.00 62 LYS A N 4
ATOM 4115 C CA . LYS A 1 62 ? -1.591 -15.950 -0.186 1.00 0.00 62 LYS A CA 4
ATOM 4116 C C . LYS A 1 62 ? -2.266 -16.291 1.133 1.00 0.00 62 LYS A C 4
ATOM 4117 O O . LYS A 1 62 ? -3.280 -17.020 1.110 1.00 0.00 62 LYS A O 4
ATOM 4137 N N . MET A 1 1 ? -18.566 9.018 -16.939 1.00 0.00 1 MET A N 5
ATOM 4138 C CA . MET A 1 1 ? -17.879 10.202 -16.383 1.00 0.00 1 MET A CA 5
ATOM 4139 C C . MET A 1 1 ? -16.379 9.960 -16.338 1.00 0.00 1 MET A C 5
ATOM 4140 O O . MET A 1 1 ? -15.930 8.856 -16.038 1.00 0.00 1 MET A O 5
ATOM 4156 N N . GLY A 1 2 ? -15.605 10.990 -16.653 1.00 0.00 2 GLY A N 5
ATOM 4157 C CA . GLY A 1 2 ? -14.161 10.868 -16.622 1.00 0.00 2 GLY A CA 5
ATOM 4158 C C . GLY A 1 2 ? -13.600 11.171 -15.249 1.00 0.00 2 GLY A C 5
ATOM 4159 O O . GLY A 1 2 ? -14.362 11.392 -14.305 1.00 0.00 2 GLY A O 5
ATOM 4163 N N . ASN A 1 3 ? -12.271 11.177 -15.137 1.00 0.00 3 ASN A N 5
ATOM 4164 C CA . ASN A 1 3 ? -11.593 11.470 -13.870 1.00 0.00 3 ASN A CA 5
ATOM 4165 C C . ASN A 1 3 ? -11.959 10.412 -12.823 1.00 0.00 3 ASN A C 5
ATOM 4166 O O . ASN A 1 3 ? -12.108 9.235 -13.166 1.00 0.00 3 ASN A O 5
ATOM 4177 N N . ILE A 1 4 ? -12.074 10.844 -11.555 1.00 0.00 4 ILE A N 5
ATOM 4178 C CA . ILE A 1 4 ? -12.522 10.005 -10.426 1.00 0.00 4 ILE A CA 5
ATOM 4179 C C . ILE A 1 4 ? -11.806 8.644 -10.365 1.00 0.00 4 ILE A C 5
ATOM 4180 O O . ILE A 1 4 ? -10.677 8.515 -10.845 1.00 0.00 4 ILE A O 5
ATOM 4196 N N . ARG A 1 5 ? -12.455 7.649 -9.739 1.00 0.00 5 ARG A N 5
ATOM 4197 C CA . ARG A 1 5 ? -11.851 6.336 -9.475 1.00 0.00 5 ARG A CA 5
ATOM 4198 C C . ARG A 1 5 ? -10.795 6.466 -8.370 1.00 0.00 5 ARG A C 5
ATOM 4199 O O . ARG A 1 5 ? -10.827 7.418 -7.591 1.00 0.00 5 ARG A O 5
ATOM 4220 N N . THR A 1 6 ? -9.866 5.524 -8.289 1.00 0.00 6 THR A N 5
ATOM 4221 C CA . THR A 1 6 ? -8.876 5.539 -7.219 1.00 0.00 6 THR A CA 5
ATOM 4222 C C . THR A 1 6 ? -7.683 4.660 -7.595 1.00 0.00 6 THR A C 5
ATOM 4223 O O . THR A 1 6 ? -6.891 4.239 -6.748 1.00 0.00 6 THR A O 5
ATOM 4234 N N . SER A 1 7 ? -7.533 4.442 -8.896 1.00 0.00 7 SER A N 5
ATOM 4235 C CA . SER A 1 7 ? -6.461 3.611 -9.432 1.00 0.00 7 SER A CA 5
ATOM 4236 C C . SER A 1 7 ? -5.089 4.244 -9.189 1.00 0.00 7 SER A C 5
ATOM 4237 O O . SER A 1 7 ? -4.063 3.570 -9.252 1.00 0.00 7 SER A O 5
ATOM 4245 N N . PHE A 1 8 ? -5.088 5.538 -8.889 1.00 0.00 8 PHE A N 5
ATOM 4246 C CA . PHE A 1 8 ? -3.855 6.297 -8.698 1.00 0.00 8 PHE A CA 5
ATOM 4247 C C . PHE A 1 8 ? -3.084 5.778 -7.493 1.00 0.00 8 PHE A C 5
ATOM 4248 O O . PHE A 1 8 ? -1.994 5.223 -7.624 1.00 0.00 8 PHE A O 5
ATOM 4265 N N . VAL A 1 9 ? -3.676 5.949 -6.319 1.00 0.00 9 VAL A N 5
ATOM 4266 C CA . VAL A 1 9 ? -3.047 5.545 -5.070 1.00 0.00 9 VAL A CA 5
ATOM 4267 C C . VAL A 1 9 ? -2.891 4.029 -5.014 1.00 0.00 9 VAL A C 5
ATOM 4268 O O . VAL A 1 9 ? -1.931 3.510 -4.441 1.00 0.00 9 VAL A O 5
ATOM 4281 N N . LYS A 1 10 ? -3.834 3.329 -5.632 1.00 0.00 10 LYS A N 5
ATOM 4282 C CA . LYS A 1 10 ? -3.803 1.876 -5.676 1.00 0.00 10 LYS A CA 5
ATOM 4283 C C . LYS A 1 10 ? -2.538 1.380 -6.377 1.00 0.00 10 LYS A C 5
ATOM 4284 O O . LYS A 1 10 ? -1.885 0.444 -5.909 1.00 0.00 10 LYS A O 5
ATOM 4303 N N . ARG A 1 11 ? -2.185 2.015 -7.489 1.00 0.00 11 ARG A N 5
ATOM 4304 C CA . ARG A 1 11 ? -1.013 1.601 -8.240 1.00 0.00 11 ARG A CA 5
ATOM 4305 C C . ARG A 1 11 ? 0.264 2.022 -7.520 1.00 0.00 11 ARG A C 5
ATOM 4306 O O . ARG A 1 11 ? 1.304 1.393 -7.682 1.00 0.00 11 ARG A O 5
ATOM 4327 N N . ILE A 1 12 ? 0.182 3.082 -6.719 1.00 0.00 12 ILE A N 5
ATOM 4328 C CA . ILE A 1 12 ? 1.322 3.515 -5.918 1.00 0.00 12 ILE A CA 5
ATOM 4329 C C . ILE A 1 12 ? 1.743 2.406 -4.957 1.00 0.00 12 ILE A C 5
ATOM 4330 O O . ILE A 1 12 ? 2.930 2.117 -4.807 1.00 0.00 12 ILE A O 5
ATOM 4346 N N . ALA A 1 13 ? 0.760 1.771 -4.330 1.00 0.00 13 ALA A N 5
ATOM 4347 C CA . ALA A 1 13 ? 1.023 0.638 -3.451 1.00 0.00 13 ALA A CA 5
ATOM 4348 C C . ALA A 1 13 ? 1.593 -0.533 -4.249 1.00 0.00 13 ALA A C 5
ATOM 4349 O O . ALA A 1 13 ? 2.465 -1.261 -3.774 1.00 0.00 13 ALA A O 5
ATO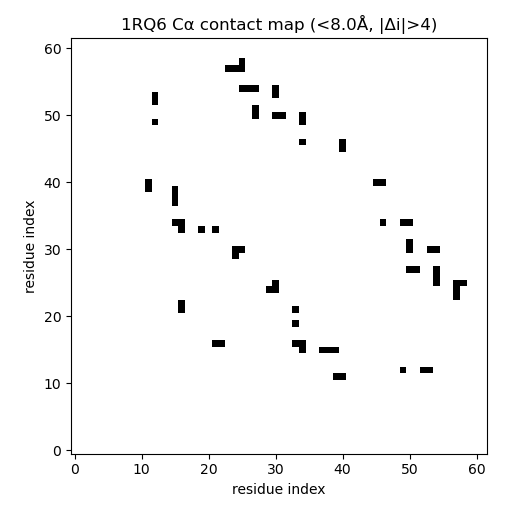M 4356 N N . LYS A 1 14 ? 1.096 -0.690 -5.470 1.00 0.00 14 LYS A N 5
ATOM 4357 C CA . LYS A 1 14 ? 1.588 -1.711 -6.388 1.00 0.00 14 LYS A CA 5
ATOM 4358 C C . LYS A 1 14 ? 3.070 -1.482 -6.694 1.00 0.00 14 LYS A C 5
ATOM 4359 O O . LYS A 1 14 ? 3.853 -2.430 -6.741 1.00 0.00 14 LYS A O 5
ATOM 4378 N N . GLU A 1 15 ? 3.439 -0.222 -6.901 1.00 0.00 15 GLU A N 5
ATOM 4379 C CA . GLU A 1 15 ? 4.819 0.143 -7.214 1.00 0.00 15 GLU A CA 5
ATOM 4380 C C . GLU A 1 15 ? 5.730 -0.042 -5.997 1.00 0.00 15 GLU A C 5
ATOM 4381 O O . GLU A 1 15 ? 6.932 -0.263 -6.138 1.00 0.00 15 GLU A O 5
ATOM 4393 N N . MET A 1 16 ? 5.155 0.064 -4.805 1.00 0.00 16 MET A N 5
ATOM 4394 C CA . MET A 1 16 ? 5.903 -0.144 -3.570 1.00 0.00 16 MET A CA 5
ATOM 4395 C C . MET A 1 16 ? 6.270 -1.620 -3.407 1.00 0.00 16 MET A C 5
ATOM 4396 O O . MET A 1 16 ? 7.430 -1.966 -3.188 1.00 0.00 16 MET A O 5
ATOM 4410 N N . ILE A 1 17 ? 5.262 -2.479 -3.514 1.00 0.00 17 ILE A N 5
ATOM 4411 C CA . ILE A 1 17 ? 5.440 -3.925 -3.364 1.00 0.00 17 ILE A CA 5
ATOM 4412 C C . ILE A 1 17 ? 6.056 -4.541 -4.632 1.00 0.00 17 ILE A C 5
ATOM 4413 O O . ILE A 1 17 ? 6.320 -5.744 -4.693 1.00 0.00 17 ILE A O 5
ATOM 4429 N N . GLU A 1 18 ? 6.291 -3.699 -5.631 1.00 0.00 18 GLU A N 5
ATOM 4430 C CA . GLU A 1 18 ? 6.777 -4.139 -6.934 1.00 0.00 18 GLU A CA 5
ATOM 4431 C C . GLU A 1 18 ? 8.111 -4.872 -6.825 1.00 0.00 18 GLU A C 5
ATOM 4432 O O . GLU A 1 18 ? 9.070 -4.367 -6.236 1.00 0.00 18 GLU A O 5
ATOM 4444 N N . THR A 1 19 ? 8.137 -6.082 -7.389 1.00 0.00 19 THR A N 5
ATOM 4445 C CA . THR A 1 19 ? 9.348 -6.881 -7.509 1.00 0.00 19 THR A CA 5
ATOM 4446 C C . THR A 1 19 ? 9.748 -7.541 -6.188 1.00 0.00 19 THR A C 5
ATOM 4447 O O . THR A 1 19 ? 9.921 -8.761 -6.128 1.00 0.00 19 THR A O 5
ATOM 4458 N N . HIS A 1 20 ? 9.896 -6.758 -5.129 1.00 0.00 20 HIS A N 5
ATOM 4459 C CA . HIS A 1 20 ? 10.357 -7.313 -3.869 1.00 0.00 20 HIS A CA 5
ATOM 4460 C C . HIS A 1 20 ? 9.600 -6.741 -2.677 1.00 0.00 20 HIS A C 5
ATOM 4461 O O . HIS A 1 20 ? 9.854 -5.616 -2.252 1.00 0.00 20 HIS A O 5
ATOM 4476 N N . PRO A 1 21 ? 8.662 -7.518 -2.126 1.00 0.00 21 PRO A N 5
ATOM 4477 C CA . PRO A 1 21 ? 8.008 -7.178 -0.866 1.00 0.00 21 PRO A CA 5
ATOM 4478 C C . PRO A 1 21 ? 8.966 -7.362 0.308 1.00 0.00 21 PRO A C 5
ATOM 4479 O O . PRO A 1 21 ? 9.735 -8.327 0.343 1.00 0.00 21 PRO A O 5
ATOM 4490 N N . GLY A 1 22 ? 8.926 -6.441 1.261 1.00 0.00 22 GLY A N 5
ATOM 4491 C CA . GLY A 1 22 ? 9.828 -6.507 2.399 1.00 0.00 22 GLY A CA 5
ATOM 4492 C C . GLY A 1 22 ? 9.375 -7.506 3.448 1.00 0.00 22 GLY A C 5
ATOM 4493 O O . GLY A 1 22 ? 8.930 -7.110 4.525 1.00 0.00 22 GLY A O 5
ATOM 4497 N N . LYS A 1 23 ? 9.497 -8.798 3.124 1.00 0.00 23 LYS A N 5
ATOM 4498 C CA . LYS A 1 23 ? 9.096 -9.880 4.023 1.00 0.00 23 LYS A CA 5
ATOM 4499 C C . LYS A 1 23 ? 7.599 -9.769 4.337 1.00 0.00 23 LYS A C 5
ATOM 4500 O O . LYS A 1 23 ? 7.190 -9.077 5.272 1.00 0.00 23 LYS A O 5
ATOM 4519 N N . PHE A 1 24 ? 6.784 -10.455 3.543 1.00 0.00 24 PHE A N 5
ATOM 4520 C CA . PHE A 1 24 ? 5.337 -10.262 3.587 1.00 0.00 24 PHE A CA 5
ATOM 4521 C C . PHE A 1 24 ? 4.669 -11.105 4.678 1.00 0.00 24 PHE A C 5
ATOM 4522 O O . PHE A 1 24 ? 3.872 -12.001 4.403 1.00 0.00 24 PHE A O 5
ATOM 4539 N N . THR A 1 25 ? 5.008 -10.819 5.919 1.00 0.00 25 THR A N 5
ATO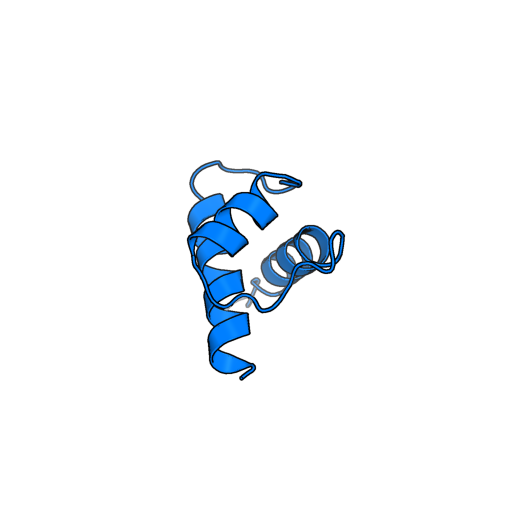M 4540 C CA . THR A 1 25 ? 4.295 -11.393 7.041 1.00 0.00 25 THR A CA 5
ATOM 4541 C C . THR A 1 25 ? 3.187 -10.436 7.455 1.00 0.00 25 THR A C 5
ATOM 4542 O O . THR A 1 25 ? 3.436 -9.245 7.648 1.00 0.00 25 THR A O 5
ATOM 4553 N N . ASP A 1 26 ? 1.965 -10.946 7.548 1.00 0.00 26 ASP A N 5
ATOM 4554 C CA . ASP A 1 26 ? 0.807 -10.107 7.825 1.00 0.00 26 ASP A CA 5
ATOM 4555 C C . ASP A 1 26 ? 0.795 -9.618 9.270 1.00 0.00 26 ASP A C 5
ATOM 4556 O O . ASP A 1 26 ? 0.123 -10.170 10.141 1.00 0.00 26 ASP A O 5
ATOM 4565 N N . ASP A 1 27 ? 1.604 -8.598 9.508 1.00 0.00 27 ASP A N 5
ATOM 4566 C CA . ASP A 1 27 ? 1.641 -7.891 10.775 1.00 0.00 27 ASP A CA 5
ATOM 4567 C C . ASP A 1 27 ? 1.735 -6.406 10.478 1.00 0.00 27 ASP A C 5
ATOM 4568 O O . ASP A 1 27 ? 2.550 -5.995 9.648 1.00 0.00 27 ASP A O 5
ATOM 4577 N N . PHE A 1 28 ? 0.911 -5.608 11.147 1.00 0.00 28 PHE A N 5
ATOM 4578 C CA . PHE A 1 28 ? 0.795 -4.184 10.832 1.00 0.00 28 PHE A CA 5
ATOM 4579 C C . PHE A 1 28 ? 2.109 -3.435 11.029 1.00 0.00 28 PHE A C 5
ATOM 4580 O O . PHE A 1 28 ? 2.301 -2.352 10.468 1.00 0.00 28 PHE A O 5
ATOM 4597 N N . ASP A 1 29 ? 3.016 -4.022 11.801 1.00 0.00 29 ASP A N 5
ATOM 4598 C CA . ASP A 1 29 ? 4.321 -3.424 12.026 1.00 0.00 29 ASP A CA 5
ATOM 4599 C C . ASP A 1 29 ? 5.088 -3.352 10.712 1.00 0.00 29 ASP A C 5
ATOM 4600 O O . ASP A 1 29 ? 5.657 -2.319 10.365 1.00 0.00 29 ASP A O 5
ATOM 4609 N N . THR A 1 30 ? 5.057 -4.448 9.968 1.00 0.00 30 THR A N 5
ATOM 4610 C CA . THR A 1 30 ? 5.802 -4.564 8.728 1.00 0.00 30 THR A CA 5
ATOM 4611 C C . THR A 1 30 ? 5.294 -3.591 7.667 1.00 0.00 30 THR A C 5
ATOM 4612 O O . THR A 1 30 ? 6.056 -2.769 7.160 1.00 0.00 30 THR A O 5
ATOM 4623 N N . ASN A 1 31 ? 4.004 -3.662 7.351 1.00 0.00 31 ASN A N 5
ATOM 4624 C CA . ASN A 1 31 ? 3.445 -2.881 6.250 1.00 0.00 31 ASN A CA 5
ATOM 4625 C C . ASN A 1 31 ? 3.578 -1.379 6.478 1.00 0.00 31 ASN A C 5
ATOM 4626 O O . ASN A 1 31 ? 3.922 -0.645 5.551 1.00 0.00 31 ASN A O 5
ATOM 4637 N N . LYS A 1 32 ? 3.327 -0.907 7.699 1.00 0.00 32 LYS A N 5
ATOM 4638 C CA . LYS A 1 32 ? 3.423 0.527 7.968 1.00 0.00 32 LYS A CA 5
ATOM 4639 C C . LYS A 1 32 ? 4.882 0.980 7.936 1.00 0.00 32 LYS A C 5
ATOM 4640 O O . LYS A 1 32 ? 5.186 2.103 7.528 1.00 0.00 32 LYS A O 5
ATOM 4659 N N . LYS A 1 33 ? 5.777 0.081 8.322 1.00 0.00 33 LYS A N 5
ATOM 4660 C CA . LYS A 1 33 ? 7.200 0.370 8.349 1.00 0.00 33 LYS A CA 5
ATOM 4661 C C . LYS A 1 33 ? 7.774 0.379 6.933 1.00 0.00 33 LYS A C 5
ATOM 4662 O O . LYS A 1 33 ? 8.749 1.076 6.648 1.00 0.00 33 LYS A O 5
ATOM 4681 N N . LEU A 1 34 ? 7.156 -0.387 6.045 1.00 0.00 34 LEU A N 5
ATOM 4682 C CA . LEU A 1 34 ? 7.555 -0.394 4.643 1.00 0.00 34 LEU A CA 5
ATOM 4683 C C . LEU A 1 34 ? 7.237 0.953 4.000 1.00 0.00 34 LEU A C 5
ATOM 4684 O O . LEU A 1 34 ? 8.096 1.569 3.369 1.00 0.00 34 LEU A O 5
ATOM 4700 N N . VAL A 1 35 ? 6.009 1.422 4.192 1.00 0.00 35 VAL A N 5
ATOM 4701 C CA . VAL A 1 35 ? 5.586 2.706 3.639 1.00 0.00 35 VAL A CA 5
ATOM 4702 C C . VAL A 1 35 ? 6.411 3.845 4.241 1.00 0.00 35 VAL A C 5
ATOM 4703 O O . VAL A 1 35 ? 6.608 4.890 3.615 1.00 0.00 35 VAL A O 5
ATOM 4716 N N . GLU A 1 36 ? 6.909 3.619 5.453 1.00 0.00 36 GLU A N 5
ATOM 4717 C CA . GLU A 1 36 ? 7.733 4.599 6.149 1.00 0.00 36 GLU A CA 5
ATOM 4718 C C . GLU A 1 36 ? 9.047 4.856 5.409 1.00 0.00 36 GLU A C 5
ATOM 4719 O O . GLU A 1 36 ? 9.705 5.868 5.642 1.00 0.00 36 GLU A O 5
ATOM 4731 N N . GLU A 1 37 ? 9.417 3.973 4.490 1.00 0.00 37 GLU A N 5
ATOM 4732 C CA . GLU A 1 37 ? 10.722 4.075 3.854 1.00 0.00 37 GLU A CA 5
ATOM 4733 C C . GLU A 1 37 ? 10.728 3.376 2.494 1.00 0.00 37 GLU A C 5
ATOM 4734 O O . GLU A 1 37 ? 11.567 2.520 2.215 1.00 0.00 37 GLU A O 5
ATOM 4746 N N . PHE A 1 38 ? 9.774 3.760 1.654 1.00 0.00 38 PHE A N 5
ATOM 4747 C CA . PHE A 1 38 ? 9.724 3.322 0.262 1.00 0.00 38 PHE A CA 5
ATOM 4748 C C . PHE A 1 38 ? 9.101 4.421 -0.591 1.00 0.00 38 PHE A C 5
ATOM 4749 O O . PHE A 1 38 ? 9.805 5.290 -1.106 1.00 0.00 38 PHE A O 5
ATOM 4766 N N . SER A 1 39 ? 7.781 4.396 -0.723 1.00 0.00 39 SER A N 5
ATOM 4767 C CA . SER A 1 39 ? 7.065 5.462 -1.410 1.00 0.00 39 SER A CA 5
ATOM 4768 C C . SER A 1 39 ? 6.725 6.587 -0.426 1.00 0.00 39 SER A C 5
ATOM 4769 O O . SER A 1 39 ? 5.557 6.928 -0.222 1.00 0.00 39 SER A O 5
ATOM 4777 N N . THR A 1 40 ? 7.753 7.145 0.195 1.00 0.00 40 THR A N 5
ATOM 4778 C CA . THR A 1 40 ? 7.568 8.165 1.207 1.00 0.00 40 THR A CA 5
ATOM 4779 C C . THR A 1 40 ? 7.657 9.562 0.596 1.00 0.00 40 THR A C 5
ATOM 4780 O O . THR A 1 40 ? 8.723 10.175 0.552 1.00 0.00 40 THR A O 5
ATOM 4791 N N . VAL A 1 41 ? 6.528 10.043 0.099 1.00 0.00 41 VAL A N 5
ATOM 4792 C CA . VAL A 1 41 ? 6.447 11.361 -0.504 1.00 0.00 41 VAL A CA 5
ATOM 4793 C C . VAL A 1 41 ? 5.007 11.859 -0.465 1.00 0.00 41 VAL A C 5
ATOM 4794 O O . VAL A 1 41 ? 4.133 11.313 -1.140 1.00 0.00 41 VAL A O 5
ATOM 4807 N N . SER A 1 42 ? 4.763 12.861 0.380 1.00 0.00 42 SER A N 5
ATOM 4808 C CA . SER A 1 42 ? 3.427 13.422 0.585 1.00 0.00 42 SER A CA 5
ATOM 4809 C C . SER A 1 42 ? 2.474 12.394 1.207 1.00 0.00 42 SER A C 5
ATOM 4810 O O . SER A 1 42 ? 1.304 12.678 1.450 1.00 0.00 42 SER A O 5
ATOM 4818 N N . THR A 1 43 ? 3.000 11.212 1.499 1.00 0.00 43 THR A N 5
ATOM 4819 C CA . THR A 1 43 ? 2.207 10.123 2.030 1.00 0.00 43 THR A CA 5
ATOM 4820 C C . THR A 1 43 ? 2.174 10.155 3.556 1.00 0.00 43 THR A C 5
ATOM 4821 O O . THR A 1 43 ? 2.354 9.138 4.216 1.00 0.00 43 THR A O 5
ATOM 4832 N N . LYS A 1 44 ? 1.902 11.336 4.101 1.00 0.00 44 LYS A N 5
ATOM 4833 C CA . LYS A 1 44 ? 1.857 11.537 5.549 1.00 0.00 44 LYS A CA 5
ATOM 4834 C C . LYS A 1 44 ? 0.780 10.664 6.186 1.00 0.00 44 LYS A C 5
ATOM 4835 O O . LYS A 1 44 ? 1.080 9.644 6.803 1.00 0.00 44 LYS A O 5
ATOM 4854 N N . HIS A 1 45 ? -0.480 11.055 6.026 1.00 0.00 45 HIS A N 5
ATOM 4855 C CA . HIS A 1 45 ? -1.592 10.254 6.530 1.00 0.00 45 HIS A CA 5
ATOM 4856 C C . HIS A 1 45 ? -1.959 9.177 5.520 1.00 0.00 45 HIS A C 5
ATOM 4857 O O . HIS A 1 45 ? -2.676 8.230 5.836 1.00 0.00 45 HIS A O 5
ATOM 4872 N N . LEU A 1 46 ? -1.445 9.327 4.307 1.00 0.00 46 LEU A N 5
ATOM 4873 C CA . LEU A 1 46 ? -1.651 8.331 3.265 1.00 0.00 46 LEU A CA 5
ATOM 4874 C C . LEU A 1 46 ? -0.915 7.047 3.625 1.00 0.00 46 LEU A C 5
ATOM 4875 O O . LEU A 1 46 ? -1.323 5.957 3.228 1.00 0.00 46 LEU A O 5
ATOM 4891 N N . ARG A 1 47 ? 0.162 7.189 4.398 1.00 0.00 47 ARG A N 5
ATOM 4892 C CA . ARG A 1 47 ? 0.932 6.047 4.879 1.00 0.00 47 ARG A CA 5
ATOM 4893 C C . ARG A 1 47 ? 0.037 5.085 5.651 1.00 0.00 47 ARG A C 5
ATOM 4894 O O . ARG A 1 47 ? 0.207 3.871 5.576 1.00 0.00 47 ARG A O 5
ATOM 4915 N N . ASN A 1 48 ? -0.932 5.639 6.367 1.00 0.00 48 ASN A N 5
ATOM 4916 C CA . ASN A 1 48 ? -1.856 4.836 7.155 1.00 0.00 48 ASN A CA 5
ATOM 4917 C C . ASN A 1 48 ? -2.720 3.971 6.238 1.00 0.00 48 ASN A C 5
ATOM 4918 O O . ASN A 1 48 ? -2.888 2.774 6.469 1.00 0.00 48 ASN A O 5
ATOM 4929 N N . LYS A 1 49 ? -3.236 4.587 5.180 1.00 0.00 49 LYS A N 5
ATOM 4930 C CA . LYS A 1 49 ? -4.140 3.913 4.258 1.00 0.00 49 LYS A CA 5
ATOM 4931 C C . LYS A 1 49 ? -3.394 2.933 3.358 1.00 0.00 49 LYS A C 5
ATOM 4932 O O . LYS A 1 49 ? -3.836 1.800 3.165 1.00 0.00 49 LYS A O 5
ATOM 4951 N N . ILE A 1 50 ? -2.259 3.369 2.815 1.00 0.00 50 ILE A N 5
ATOM 4952 C CA . ILE A 1 50 ? -1.456 2.521 1.937 1.00 0.00 50 ILE A CA 5
ATOM 4953 C C . ILE A 1 50 ? -0.972 1.283 2.685 1.00 0.00 50 ILE A C 5
ATOM 4954 O O . ILE A 1 50 ? -0.999 0.172 2.151 1.00 0.00 50 ILE A O 5
ATOM 4970 N N . ALA A 1 51 ? -0.557 1.478 3.933 1.00 0.00 51 ALA A N 5
ATOM 4971 C CA . ALA A 1 51 ? -0.140 0.367 4.778 1.00 0.00 51 ALA A CA 5
ATOM 4972 C C . ALA A 1 51 ? -1.289 -0.617 4.960 1.00 0.00 51 ALA A C 5
ATOM 4973 O O . ALA A 1 51 ? -1.091 -1.831 4.909 1.00 0.00 51 ALA A O 5
ATOM 4980 N N . GLY A 1 52 ? -2.489 -0.078 5.157 1.00 0.00 52 GLY A N 5
ATOM 4981 C CA . GLY A 1 52 ? -3.673 -0.907 5.283 1.00 0.00 52 GLY A CA 5
ATOM 4982 C C . GLY A 1 52 ? -3.919 -1.737 4.040 1.00 0.00 52 GLY A C 5
ATOM 4983 O O . GLY A 1 52 ? -4.241 -2.925 4.130 1.00 0.00 52 GLY A O 5
ATOM 4987 N N . TYR A 1 53 ? -3.748 -1.111 2.876 1.00 0.00 53 TYR A N 5
ATOM 4988 C CA . TYR A 1 53 ? -3.879 -1.809 1.601 1.00 0.00 53 TYR A CA 5
ATOM 4989 C C . TYR A 1 53 ? -2.903 -2.974 1.517 1.00 0.00 53 TYR A C 5
ATOM 4990 O O . TYR A 1 53 ? -3.272 -4.060 1.076 1.00 0.00 53 TYR A O 5
ATOM 5008 N N . ILE A 1 54 ? -1.669 -2.750 1.955 1.00 0.00 54 ILE A N 5
ATOM 5009 C CA . ILE A 1 54 ? -0.646 -3.790 1.927 1.00 0.00 54 ILE A CA 5
ATOM 5010 C C . ILE A 1 54 ? -1.116 -5.033 2.682 1.00 0.00 54 ILE A C 5
ATOM 5011 O O . ILE A 1 54 ? -1.110 -6.134 2.132 1.00 0.00 54 ILE A O 5
ATOM 5027 N N . THR A 1 55 ? -1.536 -4.850 3.931 1.00 0.00 55 THR A N 5
ATOM 5028 C CA . THR A 1 55 ? -2.058 -5.956 4.727 1.00 0.00 55 THR A CA 5
ATOM 5029 C C . THR A 1 55 ? -3.226 -6.647 4.028 1.00 0.00 55 THR A C 5
ATOM 5030 O O . THR A 1 55 ? -3.325 -7.876 4.036 1.00 0.00 55 THR A O 5
ATOM 5041 N N . ARG A 1 56 ? -4.097 -5.857 3.406 1.00 0.00 56 ARG A N 5
ATOM 5042 C CA . ARG A 1 56 ? -5.249 -6.409 2.704 1.00 0.00 56 ARG A CA 5
ATOM 5043 C C . ARG A 1 56 ? -4.809 -7.235 1.499 1.00 0.00 56 ARG A C 5
ATOM 5044 O O . ARG A 1 56 ? -5.350 -8.312 1.250 1.00 0.00 56 ARG A O 5
ATOM 5065 N N . ILE A 1 57 ? -3.824 -6.732 0.764 1.00 0.00 57 ILE A N 5
ATOM 5066 C CA . ILE A 1 57 ? -3.296 -7.431 -0.407 1.00 0.00 57 ILE A CA 5
ATOM 5067 C C . ILE A 1 57 ? -2.608 -8.730 0.004 1.00 0.00 57 ILE A C 5
ATOM 5068 O O . ILE A 1 57 ? -2.831 -9.778 -0.604 1.00 0.00 57 ILE A O 5
ATOM 5084 N N . ILE A 1 58 ? -1.785 -8.658 1.046 1.00 0.00 58 ILE A N 5
ATOM 5085 C CA . ILE A 1 58 ? -1.100 -9.841 1.562 1.00 0.00 58 ILE A CA 5
ATOM 5086 C C . ILE A 1 58 ? -2.109 -10.909 1.970 1.00 0.00 58 ILE A C 5
ATOM 5087 O O . ILE A 1 58 ? -2.004 -12.065 1.562 1.00 0.00 58 ILE A O 5
ATOM 5103 N N . SER A 1 59 ? -3.100 -10.505 2.755 1.00 0.00 59 SER A N 5
ATOM 5104 C CA . SER A 1 59 ? -4.136 -11.419 3.217 1.00 0.00 59 SER A CA 5
ATOM 5105 C C . SER A 1 59 ? -4.980 -11.933 2.047 1.00 0.00 59 SER A C 5
ATOM 5106 O O . SER A 1 59 ? -5.503 -13.046 2.089 1.00 0.00 59 SER A O 5
ATOM 5114 N N . GLN A 1 60 ? -5.095 -11.121 1.003 1.00 0.00 60 GLN A N 5
ATOM 5115 C CA . GLN A 1 60 ? -5.861 -11.487 -0.181 1.00 0.00 60 GLN A CA 5
ATOM 5116 C C . GLN A 1 60 ? -5.143 -12.587 -0.954 1.00 0.00 60 GLN A C 5
ATOM 5117 O O . GLN A 1 60 ? -5.772 -13.408 -1.622 1.00 0.00 60 GLN A O 5
ATOM 5131 N N . GLN A 1 61 ? -3.819 -12.600 -0.852 1.00 0.00 61 GLN A N 5
ATOM 5132 C CA . GLN A 1 61 ? -3.010 -13.598 -1.535 1.00 0.00 61 GLN A CA 5
ATOM 5133 C C . GLN A 1 61 ? -2.921 -14.889 -0.725 1.00 0.00 61 GLN A C 5
ATOM 5134 O O . GLN A 1 61 ? -2.799 -15.970 -1.294 1.00 0.00 61 GLN A O 5
ATOM 5148 N N . LYS A 1 62 ? -2.972 -14.777 0.597 1.00 0.00 62 LYS A N 5
ATOM 5149 C CA . LYS A 1 62 ? -2.930 -15.956 1.452 1.00 0.00 62 LYS A CA 5
ATOM 5150 C C . LYS A 1 62 ? -4.318 -16.278 2.008 1.00 0.00 62 LYS A C 5
ATOM 5151 O O . LYS A 1 62 ? -4.559 -16.055 3.214 1.00 0.00 62 LYS A O 5
ATOM 5171 N N . MET A 1 1 ? -18.392 10.653 -15.789 1.00 0.00 1 MET A N 6
ATOM 5172 C CA . MET A 1 1 ? -18.695 10.299 -14.384 1.00 0.00 1 MET A CA 6
ATOM 5173 C C . MET A 1 1 ? -17.798 11.078 -13.435 1.00 0.00 1 MET A C 6
ATOM 5174 O O . MET A 1 1 ? -16.626 11.312 -13.729 1.00 0.00 1 MET A O 6
ATOM 5190 N N . GLY A 1 2 ? -18.358 11.488 -12.302 1.00 0.00 2 GLY A N 6
ATOM 5191 C CA . GLY A 1 2 ? -17.567 12.134 -11.271 1.00 0.00 2 GLY A CA 6
ATOM 5192 C C . GLY A 1 2 ? -16.726 11.129 -10.520 1.00 0.00 2 GLY A C 6
ATOM 5193 O O . GLY A 1 2 ? -17.147 10.594 -9.496 1.00 0.00 2 GLY A O 6
ATOM 5197 N N . ASN A 1 3 ? -15.545 10.857 -11.044 1.00 0.00 3 ASN A N 6
ATOM 5198 C CA . ASN A 1 3 ? -14.695 9.810 -10.504 1.00 0.00 3 ASN A CA 6
ATOM 5199 C C . ASN A 1 3 ? -13.608 10.364 -9.588 1.00 0.00 3 ASN A C 6
ATOM 5200 O O . ASN A 1 3 ? -12.758 11.152 -10.002 1.00 0.00 3 ASN A O 6
ATOM 5211 N N . ILE A 1 4 ? -13.655 9.956 -8.327 1.00 0.00 4 ILE A N 6
ATOM 5212 C CA . ILE A 1 4 ? -12.574 10.241 -7.397 1.00 0.00 4 ILE A CA 6
ATOM 5213 C C . ILE A 1 4 ? -11.447 9.241 -7.632 1.00 0.00 4 ILE A C 6
ATOM 5214 O O . ILE A 1 4 ? -10.273 9.533 -7.397 1.00 0.00 4 ILE A O 6
ATOM 5230 N N . ARG A 1 5 ? -11.835 8.064 -8.129 1.00 0.00 5 ARG A N 6
ATOM 5231 C CA . ARG A 1 5 ? -10.898 7.019 -8.510 1.00 0.00 5 ARG A CA 6
ATOM 5232 C C . ARG A 1 5 ? -10.116 6.486 -7.315 1.00 0.00 5 ARG A C 6
ATOM 5233 O O . ARG A 1 5 ? -10.352 6.867 -6.167 1.00 0.00 5 ARG A O 6
ATOM 5254 N N . THR A 1 6 ? -9.194 5.588 -7.605 1.00 0.00 6 THR A N 6
ATOM 5255 C CA . THR A 1 6 ? -8.358 4.952 -6.596 1.00 0.00 6 THR A CA 6
ATOM 5256 C C . THR A 1 6 ? -7.145 4.361 -7.309 1.00 0.00 6 THR A C 6
ATOM 5257 O O . THR A 1 6 ? -6.432 3.497 -6.796 1.00 0.00 6 THR A O 6
ATOM 5268 N N . SER A 1 7 ? -6.903 4.887 -8.502 1.00 0.00 7 SER A N 6
ATOM 5269 C CA . SER A 1 7 ? -5.872 4.380 -9.388 1.00 0.00 7 SER A CA 6
ATOM 5270 C C . SER A 1 7 ? -4.481 4.649 -8.822 1.00 0.00 7 SER A C 6
ATOM 5271 O O . SER A 1 7 ? -3.572 3.838 -8.981 1.00 0.00 7 SER A O 6
ATOM 5279 N N . PHE A 1 8 ? -4.329 5.786 -8.144 1.00 0.00 8 PHE A N 6
ATOM 5280 C CA . PHE A 1 8 ? -3.050 6.152 -7.547 1.00 0.00 8 PHE A CA 6
ATOM 5281 C C . PHE A 1 8 ? -2.658 5.175 -6.446 1.00 0.00 8 PHE A C 6
ATOM 5282 O O . PHE A 1 8 ? -1.491 4.813 -6.318 1.00 0.00 8 PHE A O 6
ATOM 5299 N N . VAL A 1 9 ? -3.642 4.736 -5.668 1.00 0.00 9 VAL A N 6
ATOM 5300 C CA . VAL A 1 9 ? -3.387 3.827 -4.558 1.00 0.00 9 VAL A CA 6
ATOM 5301 C C . VAL A 1 9 ? -2.824 2.502 -5.061 1.00 0.00 9 VAL A C 6
ATOM 5302 O O . VAL A 1 9 ? -1.788 2.041 -4.585 1.00 0.00 9 VAL A O 6
ATOM 5315 N N . LYS A 1 10 ? -3.502 1.911 -6.038 1.00 0.00 10 LYS A N 6
ATOM 5316 C CA . LYS A 1 10 ? -3.048 0.664 -6.641 1.00 0.00 10 LYS A CA 6
ATOM 5317 C C . LYS A 1 10 ? -1.685 0.855 -7.300 1.00 0.00 10 LYS A C 6
ATOM 5318 O O . LYS A 1 10 ? -0.796 0.012 -7.178 1.00 0.00 10 LYS A O 6
ATOM 5337 N N . ARG A 1 11 ? -1.535 1.978 -7.989 1.00 0.00 11 ARG A N 6
ATOM 5338 C CA . ARG A 1 11 ? -0.299 2.314 -8.681 1.00 0.00 11 ARG A CA 6
ATOM 5339 C C . ARG A 1 11 ? 0.886 2.370 -7.716 1.00 0.00 11 ARG A C 6
ATOM 5340 O O . ARG A 1 11 ? 1.886 1.677 -7.909 1.00 0.00 11 ARG A O 6
ATOM 5361 N N . ILE A 1 12 ? 0.757 3.182 -6.672 1.00 0.00 12 ILE A N 6
ATOM 5362 C CA . ILE A 1 12 ? 1.820 3.340 -5.685 1.00 0.00 12 ILE A CA 6
ATOM 5363 C C . ILE A 1 12 ? 2.106 2.017 -4.980 1.00 0.00 12 ILE A C 6
ATOM 5364 O O . ILE A 1 12 ? 3.266 1.656 -4.773 1.00 0.00 12 ILE A O 6
ATOM 5380 N N . ALA A 1 13 ? 1.046 1.294 -4.629 1.00 0.00 13 ALA A N 6
ATOM 5381 C CA . ALA A 1 13 ? 1.184 0.005 -3.960 1.00 0.00 13 ALA A CA 6
ATOM 5382 C C . ALA A 1 13 ? 1.939 -0.990 -4.834 1.00 0.00 13 ALA A C 6
ATOM 5383 O O . ALA A 1 13 ? 2.806 -1.714 -4.351 1.00 0.00 13 ALA A O 6
ATOM 5390 N N . LYS A 1 14 ? 1.615 -1.008 -6.123 1.00 0.00 14 LYS A N 6
ATOM 5391 C CA . LYS A 1 14 ? 2.260 -1.908 -7.072 1.00 0.00 14 LYS A CA 6
ATOM 5392 C C . LYS A 1 14 ? 3.765 -1.663 -7.110 1.00 0.00 14 LYS A C 6
ATOM 5393 O O . LYS A 1 14 ? 4.562 -2.598 -7.014 1.00 0.00 14 LYS A O 6
ATOM 5412 N N . GLU A 1 15 ? 4.143 -0.397 -7.231 1.00 0.00 15 GLU A N 6
ATOM 5413 C CA . GLU A 1 15 ? 5.546 -0.011 -7.292 1.00 0.00 15 GLU A CA 6
ATOM 5414 C C . GLU A 1 15 ? 6.237 -0.219 -5.945 1.00 0.00 15 GLU A C 6
ATOM 5415 O O . GLU A 1 15 ? 7.452 -0.381 -5.889 1.00 0.00 15 GLU A O 6
ATOM 5427 N N . MET A 1 16 ? 5.462 -0.179 -4.867 1.00 0.00 16 MET A N 6
ATOM 5428 C CA . MET A 1 16 ? 5.990 -0.460 -3.536 1.00 0.00 16 MET A CA 6
ATOM 5429 C C . MET A 1 16 ? 6.291 -1.945 -3.372 1.00 0.00 16 MET A C 6
ATOM 5430 O O . MET A 1 16 ? 7.293 -2.322 -2.762 1.00 0.00 16 MET A O 6
ATOM 5444 N N . ILE A 1 17 ? 5.403 -2.787 -3.899 1.00 0.00 17 ILE A N 6
ATOM 5445 C CA . ILE A 1 17 ? 5.603 -4.232 -3.863 1.00 0.00 17 ILE A CA 6
ATOM 5446 C C . ILE A 1 17 ? 6.805 -4.602 -4.719 1.00 0.00 17 ILE A C 6
ATOM 5447 O O . ILE A 1 17 ? 7.668 -5.379 -4.304 1.00 0.00 17 ILE A O 6
ATOM 5463 N N . GLU A 1 18 ? 6.845 -4.045 -5.919 1.00 0.00 18 GLU A N 6
ATOM 5464 C CA . GLU A 1 18 ? 8.002 -4.179 -6.784 1.00 0.00 18 GLU A CA 6
ATOM 5465 C C . GLU A 1 18 ? 9.196 -3.463 -6.169 1.00 0.00 18 GLU A C 6
ATOM 5466 O O . GLU A 1 18 ? 9.031 -2.624 -5.285 1.00 0.00 18 GLU A O 6
ATOM 5478 N N . THR A 1 19 ? 10.391 -3.800 -6.638 1.00 0.00 19 THR A N 6
ATOM 5479 C CA . THR A 1 19 ? 11.627 -3.208 -6.132 1.00 0.00 19 THR A CA 6
ATOM 5480 C C . THR A 1 19 ? 11.963 -3.728 -4.728 1.00 0.00 19 THR A C 6
ATOM 5481 O O . THR A 1 19 ? 13.023 -4.316 -4.513 1.00 0.00 19 THR A O 6
ATOM 5492 N N . HIS A 1 20 ? 11.044 -3.544 -3.790 1.00 0.00 20 HIS A N 6
ATOM 5493 C CA . HIS A 1 20 ? 11.289 -3.873 -2.393 1.00 0.00 20 HIS A CA 6
ATOM 5494 C C . HIS A 1 20 ? 10.163 -4.750 -1.831 1.00 0.00 20 HIS A C 6
ATOM 5495 O O . HIS A 1 20 ? 9.284 -4.268 -1.117 1.00 0.00 20 HIS A O 6
ATOM 5510 N N . PRO A 1 21 ? 10.177 -6.055 -2.150 1.00 0.00 21 PRO A N 6
ATOM 5511 C CA . PRO A 1 21 ? 9.132 -6.990 -1.734 1.00 0.00 21 PRO A CA 6
ATOM 5512 C C . PRO A 1 21 ? 9.413 -7.629 -0.374 1.00 0.00 21 PRO A C 6
ATOM 5513 O O . PRO A 1 21 ? 8.881 -8.693 -0.052 1.00 0.00 21 PRO A O 6
ATOM 5524 N N . GLY A 1 22 ? 10.242 -6.967 0.423 1.00 0.00 22 GLY A N 6
ATOM 5525 C CA . GLY A 1 22 ? 10.606 -7.494 1.724 1.00 0.00 22 GLY A CA 6
ATOM 5526 C C . GLY A 1 22 ? 9.521 -7.286 2.757 1.00 0.00 22 GLY A C 6
ATOM 5527 O O . GLY A 1 22 ? 9.444 -6.232 3.390 1.00 0.00 22 GLY A O 6
ATOM 5531 N N . LYS A 1 23 ? 8.670 -8.288 2.916 1.00 0.00 23 LYS A N 6
ATOM 5532 C CA . LYS A 1 23 ? 7.614 -8.248 3.915 1.00 0.00 23 LYS A CA 6
ATOM 5533 C C . LYS A 1 23 ? 7.662 -9.498 4.776 1.00 0.00 23 LYS A C 6
ATOM 5534 O O . LYS A 1 23 ? 8.033 -10.572 4.299 1.00 0.00 23 LYS A O 6
ATOM 5553 N N . PHE A 1 24 ? 7.297 -9.355 6.042 1.00 0.00 24 PHE A N 6
ATOM 5554 C CA . PHE A 1 24 ? 7.344 -10.475 6.968 1.00 0.00 24 PHE A CA 6
ATOM 5555 C C . PHE A 1 24 ? 5.982 -11.165 7.049 1.00 0.00 24 PHE A C 6
ATOM 5556 O O . PHE A 1 24 ? 5.815 -12.283 6.560 1.00 0.00 24 PHE A O 6
AT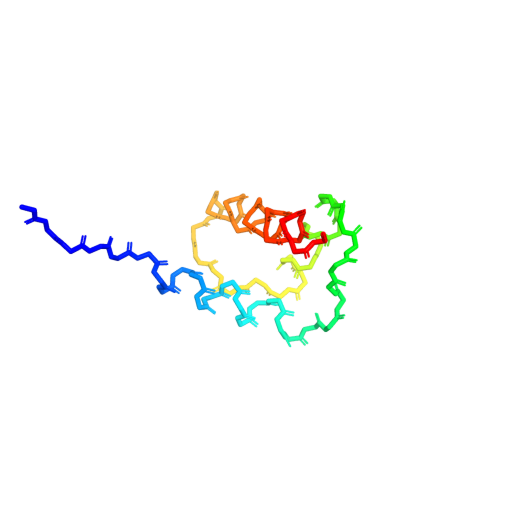OM 5573 N N . THR A 1 25 ? 5.009 -10.489 7.659 1.00 0.00 25 THR A N 6
ATOM 5574 C CA . THR A 1 25 ? 3.663 -11.035 7.818 1.00 0.00 25 THR A CA 6
ATOM 5575 C C . THR A 1 25 ? 2.605 -9.959 7.559 1.00 0.00 25 THR A C 6
ATOM 5576 O O . THR A 1 25 ? 2.915 -8.895 7.022 1.00 0.00 25 THR A O 6
ATOM 5587 N N . ASP A 1 26 ? 1.363 -10.240 7.953 1.00 0.00 26 ASP A N 6
ATOM 5588 C CA . ASP A 1 26 ? 0.242 -9.301 7.793 1.00 0.00 26 ASP A CA 6
ATOM 5589 C C . ASP A 1 26 ? 0.306 -8.161 8.813 1.00 0.00 26 ASP A C 6
ATOM 5590 O O . ASP A 1 26 ? -0.692 -7.488 9.070 1.00 0.00 26 ASP A O 6
ATOM 5599 N N . ASP A 1 27 ? 1.480 -7.938 9.372 1.00 0.00 27 ASP A N 6
ATOM 5600 C CA . ASP A 1 27 ? 1.658 -6.933 10.408 1.00 0.00 27 ASP A CA 6
ATOM 5601 C C . ASP A 1 27 ? 1.559 -5.521 9.832 1.00 0.00 27 ASP A C 6
ATOM 5602 O O . ASP A 1 27 ? 2.242 -5.184 8.860 1.00 0.00 27 ASP A O 6
ATOM 5611 N N . PHE A 1 28 ? 0.706 -4.703 10.442 1.00 0.00 28 PHE A N 6
ATOM 5612 C CA . PHE A 1 28 ? 0.468 -3.338 9.977 1.00 0.00 28 PHE A CA 6
ATOM 5613 C C . PHE A 1 28 ? 1.733 -2.493 10.062 1.00 0.00 28 PHE A C 6
ATOM 5614 O O . PHE A 1 28 ? 2.029 -1.718 9.153 1.00 0.00 28 PHE A O 6
ATOM 5631 N N . ASP A 1 29 ? 2.478 -2.652 11.151 1.00 0.00 29 ASP A N 6
ATOM 5632 C CA . ASP A 1 29 ? 3.691 -1.871 11.373 1.00 0.00 29 ASP A CA 6
ATOM 5633 C C . ASP A 1 29 ? 4.739 -2.213 10.324 1.00 0.00 29 ASP A C 6
ATOM 5634 O O . ASP A 1 29 ? 5.454 -1.344 9.835 1.00 0.00 29 ASP A O 6
ATOM 5643 N N . THR A 1 30 ? 4.805 -3.487 9.974 1.00 0.00 30 THR A N 6
ATOM 5644 C CA . THR A 1 30 ? 5.699 -3.959 8.930 1.00 0.00 30 THR A CA 6
ATOM 5645 C C . THR A 1 30 ? 5.345 -3.327 7.580 1.00 0.00 30 THR A C 6
ATOM 5646 O O . THR A 1 30 ? 6.222 -2.848 6.854 1.00 0.00 30 THR A O 6
ATOM 5657 N N . ASN A 1 31 ? 4.058 -3.307 7.244 1.00 0.00 31 ASN A N 6
ATOM 5658 C CA . ASN A 1 31 ? 3.620 -2.660 6.020 1.00 0.00 31 ASN A CA 6
ATOM 5659 C C . ASN A 1 31 ? 3.879 -1.160 6.087 1.00 0.00 31 ASN A C 6
ATOM 5660 O O . ASN A 1 31 ? 4.270 -0.551 5.092 1.00 0.00 31 ASN A O 6
ATOM 5671 N N . LYS A 1 32 ? 3.690 -0.582 7.270 1.00 0.00 32 LYS A N 6
ATOM 5672 C CA . LYS A 1 32 ? 4.013 0.824 7.510 1.00 0.00 32 LYS A CA 6
ATOM 5673 C C . LYS A 1 32 ? 5.500 1.081 7.263 1.00 0.00 32 LYS A C 6
ATOM 5674 O O . LYS A 1 32 ? 5.884 2.113 6.706 1.00 0.00 32 LYS A O 6
ATOM 5693 N N . LYS A 1 33 ? 6.318 0.125 7.685 1.00 0.00 33 LYS A N 6
ATOM 5694 C CA . LYS A 1 33 ? 7.766 0.197 7.530 1.00 0.00 33 LYS A CA 6
ATOM 5695 C C . LYS A 1 33 ? 8.155 0.395 6.066 1.00 0.00 33 LYS A C 6
ATOM 5696 O O . LYS A 1 33 ? 9.031 1.207 5.754 1.00 0.00 33 LYS A O 6
ATOM 5715 N N . LEU A 1 34 ? 7.496 -0.335 5.170 1.00 0.00 34 LEU A N 6
ATOM 5716 C CA . LEU A 1 34 ? 7.770 -0.202 3.738 1.00 0.00 34 LEU A CA 6
ATOM 5717 C C . LEU A 1 34 ? 7.200 1.101 3.175 1.00 0.00 34 LEU A C 6
ATOM 5718 O O . LEU A 1 34 ? 7.768 1.681 2.248 1.00 0.00 34 LEU A O 6
ATOM 5734 N N . VAL A 1 35 ? 6.086 1.563 3.740 1.00 0.00 35 VAL A N 6
ATOM 5735 C CA . VAL A 1 35 ? 5.491 2.838 3.330 1.00 0.00 35 VAL A CA 6
ATOM 5736 C C . VAL A 1 35 ? 6.412 3.992 3.718 1.00 0.00 35 VAL A C 6
ATOM 5737 O O . VAL A 1 35 ? 6.469 5.016 3.038 1.00 0.00 35 VAL A O 6
ATOM 5750 N N . GLU A 1 36 ? 7.125 3.812 4.825 1.00 0.00 36 GLU A N 6
ATOM 5751 C CA . GLU A 1 36 ? 8.130 4.772 5.266 1.00 0.00 36 GLU A CA 6
ATOM 5752 C C . GLU A 1 36 ? 9.219 4.915 4.205 1.00 0.00 36 GLU A C 6
ATOM 5753 O O . GLU A 1 36 ? 9.617 6.025 3.849 1.00 0.00 36 GLU A O 6
ATOM 5765 N N . GLU A 1 37 ? 9.680 3.779 3.695 1.00 0.00 37 GLU A N 6
ATOM 5766 C CA . GLU A 1 37 ? 10.768 3.750 2.727 1.00 0.00 37 GLU A CA 6
ATOM 5767 C C . GLU A 1 37 ? 10.323 4.305 1.375 1.00 0.00 37 GLU A C 6
ATOM 5768 O O . GLU A 1 37 ? 10.961 5.202 0.824 1.00 0.00 37 GLU A O 6
ATOM 5780 N N . PHE A 1 38 ? 9.226 3.781 0.851 1.00 0.00 38 PHE A N 6
ATOM 5781 C CA . PHE A 1 38 ? 8.797 4.118 -0.500 1.00 0.00 38 PHE A CA 6
ATOM 5782 C C . PHE A 1 38 ? 7.515 4.954 -0.491 1.00 0.00 38 PHE A C 6
ATOM 5783 O O . PHE A 1 38 ? 7.358 5.829 0.364 1.00 0.00 38 PHE A O 6
ATOM 5800 N N . SER A 1 39 ? 6.622 4.696 -1.455 1.00 0.00 39 SER A N 6
ATOM 5801 C CA . SER A 1 39 ? 5.431 5.509 -1.683 1.00 0.00 39 SER A CA 6
ATOM 5802 C C . SER A 1 39 ? 5.835 6.861 -2.279 1.00 0.00 39 SER A C 6
ATOM 5803 O O . SER A 1 39 ? 7.026 7.153 -2.418 1.00 0.00 39 SER A O 6
ATOM 5811 N N . THR A 1 40 ? 4.861 7.670 -2.658 1.00 0.00 40 THR A N 6
ATOM 5812 C CA . THR A 1 40 ? 5.153 8.954 -3.277 1.00 0.00 40 THR A CA 6
ATOM 5813 C C . THR A 1 40 ? 4.740 10.109 -2.365 1.00 0.00 40 THR A C 6
ATOM 5814 O O . THR A 1 40 ? 5.570 10.678 -1.655 1.00 0.00 40 THR A O 6
ATOM 5825 N N . VAL A 1 41 ? 3.459 10.447 -2.373 1.00 0.00 41 VAL A N 6
ATOM 5826 C CA . VAL A 1 41 ? 2.959 11.515 -1.521 1.00 0.00 41 VAL A CA 6
ATOM 5827 C C . VAL A 1 41 ? 2.169 10.932 -0.348 1.00 0.00 41 VAL A C 6
ATOM 5828 O O . VAL A 1 41 ? 0.965 10.686 -0.431 1.00 0.00 41 VAL A O 6
ATOM 5841 N N . SER A 1 42 ? 2.868 10.681 0.746 1.00 0.00 42 SER A N 6
ATOM 5842 C CA . SER A 1 42 ? 2.263 10.054 1.906 1.00 0.00 42 SER A CA 6
ATOM 5843 C C . SER A 1 42 ? 2.053 11.062 3.024 1.00 0.00 42 SER A C 6
ATOM 5844 O O . SER A 1 42 ? 3.016 11.550 3.618 1.00 0.00 42 SER A O 6
ATOM 5852 N N . THR A 1 43 ? 0.802 11.386 3.296 1.00 0.00 43 THR A N 6
ATOM 5853 C CA . THR A 1 43 ? 0.472 12.199 4.447 1.00 0.00 43 THR A CA 6
ATOM 5854 C C . THR A 1 43 ? 0.498 11.338 5.709 1.00 0.00 43 THR A C 6
ATOM 5855 O O . THR A 1 43 ? 0.458 10.106 5.631 1.00 0.00 43 THR A O 6
ATOM 5866 N N . LYS A 1 44 ? 0.571 11.980 6.865 1.00 0.00 44 LYS A N 6
ATOM 5867 C CA . LYS A 1 44 ? 0.822 11.283 8.124 1.00 0.00 44 LYS A CA 6
ATOM 5868 C C . LYS A 1 44 ? -0.292 10.306 8.498 1.00 0.00 44 LYS A C 6
ATOM 5869 O O . LYS A 1 44 ? -0.034 9.273 9.114 1.00 0.00 44 LYS A O 6
ATOM 5888 N N . HIS A 1 45 ? -1.522 10.616 8.123 1.00 0.00 45 HIS A N 6
ATOM 5889 C CA . HIS A 1 45 ? -2.639 9.733 8.433 1.00 0.00 45 HIS A CA 6
ATOM 5890 C C . HIS A 1 45 ? -2.940 8.807 7.254 1.00 0.00 45 HIS A C 6
ATOM 5891 O O . HIS A 1 45 ? -3.527 7.737 7.424 1.00 0.00 45 HIS A O 6
ATOM 5906 N N . LEU A 1 46 ? -2.519 9.211 6.061 1.00 0.00 46 LEU A N 6
ATOM 5907 C CA . LEU A 1 46 ? -2.703 8.384 4.871 1.00 0.00 46 LEU A CA 6
ATOM 5908 C C . LEU A 1 46 ? -1.783 7.170 4.925 1.00 0.00 46 LEU A C 6
ATOM 5909 O O . LEU A 1 46 ? -2.088 6.121 4.358 1.00 0.00 46 LEU A O 6
ATOM 5925 N N . ARG A 1 47 ? -0.660 7.329 5.621 1.00 0.00 47 ARG A N 6
ATOM 5926 C CA . ARG A 1 47 ? 0.304 6.250 5.799 1.00 0.00 47 ARG A CA 6
ATOM 5927 C C . ARG A 1 47 ? -0.374 5.020 6.398 1.00 0.00 47 ARG A C 6
ATOM 5928 O O . ARG A 1 47 ? -0.122 3.890 5.978 1.00 0.00 47 ARG A O 6
ATOM 5949 N N . ASN A 1 48 ? -1.251 5.262 7.367 1.00 0.00 48 ASN A N 6
ATOM 5950 C CA . ASN A 1 48 ? -1.995 4.195 8.024 1.00 0.00 48 ASN A CA 6
ATOM 5951 C C . ASN A 1 48 ? -2.918 3.492 7.032 1.00 0.00 48 ASN A C 6
ATOM 5952 O O . ASN A 1 48 ? -3.046 2.268 7.048 1.00 0.00 48 ASN A O 6
ATOM 5963 N N . LYS A 1 49 ? -3.540 4.277 6.159 1.00 0.00 49 LYS A N 6
ATOM 5964 C CA . LYS A 1 49 ? -4.437 3.737 5.143 1.00 0.00 49 LYS A CA 6
ATOM 5965 C C . LYS A 1 49 ? -3.675 2.851 4.161 1.00 0.00 49 LYS A C 6
ATOM 5966 O O . LYS A 1 49 ? -4.110 1.743 3.851 1.00 0.00 49 LYS A O 6
ATOM 5985 N N . ILE A 1 50 ? -2.533 3.343 3.682 1.00 0.00 50 ILE A N 6
ATOM 5986 C CA . ILE A 1 50 ? -1.713 2.591 2.737 1.00 0.00 50 ILE A CA 6
ATOM 5987 C C . ILE A 1 50 ? -1.233 1.287 3.368 1.00 0.00 50 ILE A C 6
ATOM 5988 O O . ILE A 1 50 ? -1.278 0.229 2.738 1.00 0.00 50 ILE A O 6
ATOM 6004 N N . ALA A 1 51 ? -0.803 1.365 4.622 1.00 0.00 51 ALA A N 6
ATOM 6005 C CA . ALA A 1 51 ? -0.355 0.186 5.353 1.00 0.00 51 ALA A CA 6
ATOM 6006 C C . ALA A 1 51 ? -1.474 -0.845 5.454 1.00 0.00 51 ALA A C 6
ATOM 6007 O O . ALA A 1 51 ? -1.246 -2.042 5.261 1.00 0.00 51 ALA A O 6
ATOM 6014 N N . GLY A 1 52 ? -2.682 -0.373 5.750 1.00 0.00 52 GLY A N 6
ATOM 6015 C CA . GLY A 1 52 ? -3.830 -1.259 5.825 1.00 0.00 52 GLY A CA 6
ATOM 6016 C C . GLY A 1 52 ? -4.186 -1.851 4.474 1.00 0.00 52 GLY A C 6
ATOM 6017 O O . GLY A 1 52 ? -4.578 -3.015 4.378 1.00 0.00 52 GLY A O 6
ATOM 6021 N N . TYR A 1 53 ? -4.042 -1.043 3.429 1.00 0.00 53 TYR A N 6
ATOM 6022 C CA . TYR A 1 53 ? -4.319 -1.483 2.066 1.00 0.00 53 TYR A CA 6
ATOM 6023 C C . TYR A 1 53 ? -3.420 -2.657 1.690 1.00 0.00 53 TYR A C 6
ATOM 6024 O O . TYR A 1 53 ? -3.889 -3.662 1.154 1.00 0.00 53 TYR A O 6
ATOM 6042 N N . ILE A 1 54 ? -2.130 -2.530 1.987 1.00 0.00 54 ILE A N 6
ATOM 6043 C CA . ILE A 1 54 ? -1.178 -3.602 1.716 1.00 0.00 54 ILE A CA 6
ATOM 6044 C C . ILE A 1 54 ? -1.557 -4.856 2.488 1.00 0.00 54 ILE A C 6
ATOM 6045 O O . ILE A 1 54 ? -1.609 -5.949 1.926 1.00 0.00 54 ILE A O 6
ATOM 6061 N N . THR A 1 55 ? -1.778 -4.685 3.790 1.00 0.00 55 THR A N 6
ATOM 6062 C CA . THR A 1 55 ? -2.245 -5.764 4.653 1.00 0.00 55 THR A CA 6
ATOM 6063 C C . THR A 1 55 ? -3.423 -6.518 4.025 1.00 0.00 55 THR A C 6
ATOM 6064 O O . THR A 1 55 ? -3.458 -7.751 4.034 1.00 0.00 55 THR A O 6
ATOM 6075 N N . ARG A 1 56 ? -4.376 -5.777 3.465 1.00 0.00 56 ARG A N 6
ATOM 6076 C CA . ARG A 1 56 ? -5.508 -6.384 2.779 1.00 0.00 56 ARG A CA 6
ATOM 6077 C C . ARG A 1 56 ? -5.041 -7.224 1.591 1.00 0.00 56 ARG A C 6
ATOM 6078 O O . ARG A 1 56 ? -5.492 -8.357 1.413 1.00 0.00 56 ARG A O 6
ATOM 6099 N N . ILE A 1 57 ? -4.132 -6.673 0.793 1.00 0.00 57 ILE A N 6
ATOM 6100 C CA . ILE A 1 57 ? -3.584 -7.388 -0.358 1.00 0.00 57 ILE A CA 6
ATOM 6101 C C . ILE A 1 57 ? -2.959 -8.710 0.085 1.00 0.00 57 ILE A C 6
ATOM 6102 O O . ILE A 1 57 ? -3.131 -9.743 -0.565 1.00 0.00 57 ILE A O 6
ATOM 6118 N N . ILE A 1 58 ? -2.257 -8.673 1.210 1.00 0.00 58 ILE A N 6
ATOM 6119 C CA . ILE A 1 58 ? -1.641 -9.866 1.769 1.00 0.00 58 ILE A CA 6
ATOM 6120 C C . ILE A 1 58 ? -2.696 -10.930 2.075 1.00 0.00 58 ILE A C 6
ATOM 6121 O O . ILE A 1 58 ? -2.561 -12.079 1.659 1.00 0.00 58 ILE A O 6
ATOM 6137 N N . SER A 1 59 ? -3.756 -10.535 2.776 1.00 0.00 59 SER A N 6
ATOM 6138 C CA . SER A 1 59 ? -4.828 -11.464 3.132 1.00 0.00 59 SER A CA 6
ATOM 6139 C C . SER A 1 59 ? -5.581 -11.966 1.895 1.00 0.00 59 SER A C 6
ATOM 6140 O O . SER A 1 59 ? -6.307 -12.957 1.959 1.00 0.00 59 SER A O 6
ATOM 6148 N N . GLN A 1 60 ? -5.419 -11.274 0.771 1.00 0.00 60 GLN A N 6
ATOM 6149 C CA . GLN A 1 60 ? -6.039 -11.699 -0.479 1.00 0.00 60 GLN A CA 6
ATOM 6150 C C . GLN A 1 60 ? -5.161 -12.724 -1.190 1.00 0.00 60 GLN A C 6
ATOM 6151 O O . GLN A 1 60 ? -5.654 -13.707 -1.743 1.00 0.00 60 GLN A O 6
ATOM 6165 N N . GLN A 1 61 ? -3.856 -12.495 -1.158 1.00 0.00 61 GLN A N 6
ATOM 6166 C CA . GLN A 1 61 ? -2.913 -13.350 -1.862 1.00 0.00 61 GLN A CA 6
ATOM 6167 C C . GLN A 1 61 ? -2.602 -14.604 -1.041 1.00 0.00 61 GLN A C 6
ATOM 6168 O O . GLN A 1 61 ? -2.386 -15.684 -1.594 1.00 0.00 61 GLN A O 6
ATOM 6182 N N . LYS A 1 62 ? -2.592 -14.463 0.279 1.00 0.00 62 LYS A N 6
ATOM 6183 C CA . LYS A 1 62 ? -2.404 -15.607 1.165 1.00 0.00 62 LYS A CA 6
ATOM 6184 C C . LYS A 1 62 ? -3.748 -16.236 1.502 1.00 0.00 62 LYS A C 6
ATOM 6185 O O . LYS A 1 62 ? -4.252 -17.031 0.683 1.00 0.00 62 LYS A O 6
ATOM 6205 N N . MET A 1 1 ? -14.967 12.263 -6.444 1.00 0.00 1 MET A N 7
ATOM 6206 C CA . MET A 1 1 ? -13.974 11.210 -6.771 1.00 0.00 1 MET A CA 7
ATOM 6207 C C . MET A 1 1 ? -14.088 10.793 -8.236 1.00 0.00 1 MET A C 7
ATOM 6208 O O . MET A 1 1 ? -14.014 9.611 -8.566 1.00 0.00 1 MET A O 7
ATOM 6224 N N . GLY A 1 2 ? -14.247 11.772 -9.114 1.00 0.00 2 GLY A N 7
ATOM 6225 C CA . GLY A 1 2 ? -14.304 11.488 -10.532 1.00 0.00 2 GLY A CA 7
ATOM 6226 C C . GLY A 1 2 ? -12.919 11.313 -11.117 1.00 0.00 2 GLY A C 7
ATOM 6227 O O . GLY A 1 2 ? -11.957 11.890 -10.602 1.00 0.00 2 GLY A O 7
ATOM 6231 N N . ASN A 1 3 ? -12.821 10.505 -12.173 1.00 0.00 3 ASN A N 7
ATOM 6232 C CA . ASN A 1 3 ? -11.549 10.219 -12.858 1.00 0.00 3 ASN A CA 7
ATOM 6233 C C . ASN A 1 3 ? -10.666 9.292 -12.020 1.00 0.00 3 ASN A C 7
ATOM 6234 O O . ASN A 1 3 ? -10.213 8.248 -12.498 1.00 0.00 3 ASN A O 7
ATOM 6245 N N . ILE A 1 4 ? -10.425 9.669 -10.774 1.00 0.00 4 ILE A N 7
ATOM 6246 C CA . ILE A 1 4 ? -9.685 8.823 -9.855 1.00 0.00 4 ILE A CA 7
ATOM 6247 C C . ILE A 1 4 ? -10.654 7.933 -9.078 1.00 0.00 4 ILE A C 7
ATOM 6248 O O . ILE A 1 4 ? -11.316 8.368 -8.135 1.00 0.00 4 ILE A O 7
ATOM 6264 N N . ARG A 1 5 ? -10.751 6.687 -9.512 1.00 0.00 5 ARG A N 7
ATOM 6265 C CA . ARG A 1 5 ? -11.740 5.768 -8.977 1.00 0.00 5 ARG A CA 7
ATOM 6266 C C . ARG A 1 5 ? -11.194 5.019 -7.762 1.00 0.00 5 ARG A C 7
ATOM 6267 O O . ARG A 1 5 ? -11.662 5.218 -6.641 1.00 0.00 5 ARG A O 7
ATOM 6288 N N . THR A 1 6 ? -10.204 4.158 -7.993 1.00 0.00 6 THR A N 7
ATOM 6289 C CA . THR A 1 6 ? -9.573 3.376 -6.924 1.00 0.00 6 THR A CA 7
ATOM 6290 C C . THR A 1 6 ? -8.252 2.782 -7.415 1.00 0.00 6 THR A C 7
ATOM 6291 O O . THR A 1 6 ? -7.240 2.812 -6.712 1.00 0.00 6 THR A O 7
ATOM 6302 N N . SER A 1 7 ? -8.279 2.271 -8.642 1.00 0.00 7 SER A N 7
ATOM 6303 C CA . SER A 1 7 ? -7.148 1.569 -9.245 1.00 0.00 7 SER A CA 7
ATOM 6304 C C . SER A 1 7 ? -5.848 2.370 -9.183 1.00 0.00 7 SER A C 7
ATOM 6305 O O . SER A 1 7 ? -4.790 1.821 -8.876 1.00 0.00 7 SER A O 7
ATOM 6313 N N . PHE A 1 8 ? -5.937 3.666 -9.470 1.00 0.00 8 PHE A N 7
ATOM 6314 C CA . PHE A 1 8 ? -4.761 4.533 -9.494 1.00 0.00 8 PHE A CA 7
ATOM 6315 C C . PHE A 1 8 ? -4.039 4.517 -8.148 1.00 0.00 8 PHE A C 7
ATOM 6316 O O . PHE A 1 8 ? -2.809 4.487 -8.094 1.00 0.00 8 PHE A O 7
ATOM 6333 N N . VAL A 1 9 ? -4.806 4.515 -7.066 1.00 0.00 9 VAL A N 7
ATOM 6334 C CA . VAL A 1 9 ? -4.236 4.525 -5.725 1.00 0.00 9 VAL A CA 7
ATOM 6335 C C . VAL A 1 9 ? -3.567 3.191 -5.415 1.00 0.00 9 VAL A C 7
ATOM 6336 O O . VAL A 1 9 ? -2.452 3.147 -4.890 1.00 0.00 9 VAL A O 7
ATOM 6349 N N . LYS A 1 10 ? -4.244 2.107 -5.767 1.00 0.00 10 LYS A N 7
ATOM 6350 C CA . LYS A 1 10 ? -3.728 0.766 -5.516 1.00 0.00 10 LYS A CA 7
ATOM 6351 C C . LYS A 1 10 ? -2.501 0.495 -6.387 1.00 0.00 10 LYS A C 7
ATOM 6352 O O . LYS A 1 10 ? -1.615 -0.275 -6.010 1.00 0.00 10 LYS A O 7
ATOM 6371 N N . ARG A 1 11 ? -2.449 1.141 -7.553 1.00 0.00 11 ARG A N 7
ATOM 6372 C CA . ARG A 1 11 ? -1.293 1.044 -8.433 1.00 0.00 11 ARG A CA 7
ATOM 6373 C C . ARG A 1 11 ? -0.048 1.589 -7.742 1.00 0.00 11 ARG A C 7
ATOM 6374 O O . ARG A 1 11 ? 0.973 0.911 -7.663 1.00 0.00 11 ARG A O 7
ATOM 6395 N N . ILE A 1 12 ? -0.145 2.812 -7.232 1.00 0.00 12 ILE A N 7
ATOM 6396 C CA . ILE A 1 12 ? 0.987 3.457 -6.572 1.00 0.00 12 ILE A CA 7
ATOM 6397 C C . ILE A 1 12 ? 1.475 2.609 -5.399 1.00 0.00 12 ILE A C 7
ATOM 6398 O O . ILE A 1 12 ? 2.680 2.491 -5.156 1.00 0.00 12 ILE A O 7
ATOM 6414 N N . ALA A 1 13 ? 0.529 2.000 -4.696 1.00 0.00 13 ALA A N 7
ATOM 6415 C CA . ALA A 1 13 ? 0.846 1.146 -3.562 1.00 0.00 13 ALA A CA 7
ATOM 6416 C C . ALA A 1 13 ? 1.700 -0.048 -3.989 1.00 0.00 13 ALA A C 7
ATOM 6417 O O . ALA A 1 13 ? 2.713 -0.347 -3.356 1.00 0.00 13 ALA A O 7
ATOM 6424 N N . LYS A 1 14 ? 1.312 -0.719 -5.072 1.00 0.00 14 LYS A N 7
ATOM 6425 C CA . LYS A 1 14 ? 2.045 -1.900 -5.522 1.00 0.00 14 LYS A CA 7
ATOM 6426 C C . LYS A 1 14 ? 3.422 -1.510 -6.058 1.00 0.00 14 LYS A C 7
ATOM 6427 O O . LYS A 1 14 ? 4.388 -2.254 -5.899 1.00 0.00 14 LYS A O 7
ATOM 6446 N N . GLU A 1 15 ? 3.508 -0.336 -6.680 1.00 0.00 15 GLU A N 7
ATOM 6447 C CA . GLU A 1 15 ? 4.766 0.133 -7.246 1.00 0.00 15 GLU A CA 7
ATOM 6448 C C . GLU A 1 15 ? 5.748 0.497 -6.136 1.00 0.00 15 GLU A C 7
ATOM 6449 O O . GLU A 1 15 ? 6.960 0.518 -6.341 1.00 0.00 15 GLU A O 7
ATOM 6461 N N . MET A 1 16 ? 5.220 0.794 -4.961 1.00 0.00 16 MET A N 7
ATOM 6462 C CA . MET A 1 16 ? 6.052 0.940 -3.777 1.00 0.00 16 MET A CA 7
ATOM 6463 C C . MET A 1 16 ? 6.583 -0.425 -3.348 1.00 0.00 16 MET A C 7
ATOM 6464 O O . MET A 1 16 ? 7.783 -0.601 -3.138 1.00 0.00 16 MET A O 7
ATOM 6478 N N . ILE A 1 17 ? 5.675 -1.391 -3.266 1.00 0.00 17 ILE A N 7
ATOM 6479 C CA . ILE A 1 17 ? 5.983 -2.727 -2.758 1.00 0.00 17 ILE A CA 7
ATOM 6480 C C . ILE A 1 17 ? 6.966 -3.480 -3.662 1.00 0.00 17 ILE A C 7
ATOM 6481 O O . ILE A 1 17 ? 7.779 -4.268 -3.176 1.00 0.00 17 ILE A O 7
ATOM 6497 N N . GLU A 1 18 ? 6.913 -3.216 -4.966 1.00 0.00 18 GLU A N 7
ATOM 6498 C CA . GLU A 1 18 ? 7.744 -3.942 -5.936 1.00 0.00 18 GLU A CA 7
ATOM 6499 C C . GLU A 1 18 ? 9.243 -3.754 -5.670 1.00 0.00 18 GLU A C 7
ATOM 6500 O O . GLU A 1 18 ? 10.066 -4.508 -6.183 1.00 0.00 18 GLU A O 7
ATOM 6512 N N . THR A 1 19 ? 9.596 -2.760 -4.865 1.00 0.00 19 THR A N 7
ATOM 6513 C CA . THR A 1 19 ? 10.992 -2.499 -4.548 1.00 0.00 19 THR A CA 7
ATOM 6514 C C . THR A 1 19 ? 11.537 -3.540 -3.571 1.00 0.00 19 THR A C 7
ATOM 6515 O O . THR A 1 19 ? 12.735 -3.822 -3.550 1.00 0.00 19 THR A O 7
ATOM 6526 N N . HIS A 1 20 ? 10.651 -4.115 -2.771 1.00 0.00 20 HIS A N 7
ATOM 6527 C CA . HIS A 1 20 ? 11.040 -5.131 -1.810 1.00 0.00 20 HIS A CA 7
ATOM 6528 C C . HIS A 1 20 ? 9.898 -6.125 -1.601 1.00 0.00 20 HIS A C 7
ATOM 6529 O O . HIS A 1 20 ? 9.055 -5.943 -0.725 1.00 0.00 20 HIS A O 7
ATOM 6544 N N . PRO A 1 21 ? 9.861 -7.192 -2.413 1.00 0.00 21 PRO A N 7
ATOM 6545 C CA . PRO A 1 21 ? 8.816 -8.220 -2.357 1.00 0.00 21 PRO A CA 7
ATOM 6546 C C . PRO A 1 21 ? 9.011 -9.186 -1.187 1.00 0.00 21 PRO A C 7
ATOM 6547 O O . PRO A 1 21 ? 8.832 -10.397 -1.329 1.00 0.00 21 PRO A O 7
ATOM 6558 N N . GLY A 1 22 ? 9.354 -8.644 -0.028 1.00 0.00 22 GLY A N 7
ATOM 6559 C CA . GLY A 1 22 ? 9.602 -9.466 1.137 1.00 0.00 22 GLY A CA 7
ATOM 6560 C C . GLY A 1 22 ? 8.722 -9.073 2.303 1.00 0.00 22 GLY A C 7
ATOM 6561 O O . GLY A 1 22 ? 8.971 -8.065 2.963 1.00 0.00 22 GLY A O 7
ATOM 6565 N N . LYS A 1 23 ? 7.689 -9.866 2.548 1.00 0.00 23 LYS A N 7
ATOM 6566 C CA . LYS A 1 23 ? 6.768 -9.611 3.645 1.00 0.00 23 LYS A CA 7
ATOM 6567 C C . LYS A 1 23 ? 6.563 -10.893 4.441 1.00 0.00 23 LYS A C 7
ATOM 6568 O O . LYS A 1 23 ? 6.803 -11.985 3.928 1.00 0.00 23 LYS A O 7
ATOM 6587 N N . PHE A 1 24 ? 6.143 -10.768 5.693 1.00 0.00 24 PHE A N 7
ATOM 6588 C CA . PHE A 1 24 ? 5.857 -11.937 6.505 1.00 0.00 24 PHE A CA 7
ATOM 6589 C C . PHE A 1 24 ? 4.423 -12.400 6.262 1.00 0.00 24 PHE A C 7
ATOM 6590 O O . PHE A 1 24 ? 4.193 -13.459 5.679 1.00 0.00 24 PHE A O 7
ATOM 6607 N N . THR A 1 25 ? 3.468 -11.589 6.697 1.00 0.00 25 THR A N 7
ATOM 6608 C CA . THR A 1 25 ? 2.055 -11.882 6.500 1.00 0.00 25 THR A CA 7
ATOM 6609 C C . THR A 1 25 ? 1.260 -10.576 6.543 1.00 0.00 25 THR A C 7
ATOM 6610 O O . THR A 1 25 ? 1.847 -9.493 6.448 1.00 0.00 25 THR A O 7
ATOM 6621 N N . ASP A 1 26 ? -0.058 -10.670 6.680 1.00 0.00 26 ASP A N 7
ATOM 6622 C CA . ASP A 1 26 ? -0.899 -9.484 6.802 1.00 0.00 26 ASP A CA 7
ATOM 6623 C C . ASP A 1 26 ? -0.793 -8.919 8.221 1.00 0.00 26 ASP A C 7
ATOM 6624 O O . ASP A 1 26 ? -1.745 -8.932 9.002 1.00 0.00 26 ASP A O 7
ATOM 6633 N N . ASP A 1 27 ? 0.395 -8.433 8.538 1.00 0.00 27 ASP A N 7
ATOM 6634 C CA . ASP A 1 27 ? 0.736 -7.989 9.882 1.00 0.00 27 ASP A CA 7
ATOM 6635 C C . ASP A 1 27 ? 1.062 -6.496 9.890 1.00 0.00 27 ASP A C 7
ATOM 6636 O O . ASP A 1 27 ? 1.674 -5.981 8.951 1.00 0.00 27 ASP A O 7
ATOM 6645 N N . PHE A 1 28 ? 0.662 -5.813 10.961 1.00 0.00 28 PHE A N 7
ATOM 6646 C CA . PHE A 1 28 ? 0.773 -4.360 11.036 1.00 0.00 28 PHE A CA 7
ATOM 6647 C C . PHE A 1 28 ? 2.217 -3.913 11.251 1.00 0.00 28 PHE A C 7
ATOM 6648 O O . PHE A 1 28 ? 2.630 -2.854 10.774 1.00 0.00 28 PHE A O 7
ATOM 6665 N N . ASP A 1 29 ? 2.979 -4.707 11.985 1.00 0.00 29 ASP A N 7
ATOM 6666 C CA . ASP A 1 29 ? 4.397 -4.428 12.183 1.00 0.00 29 ASP A CA 7
ATOM 6667 C C . ASP A 1 29 ? 5.135 -4.552 10.853 1.00 0.00 29 ASP A C 7
ATOM 6668 O O . ASP A 1 29 ? 6.062 -3.790 10.557 1.00 0.00 29 ASP A O 7
ATOM 6677 N N . THR A 1 30 ? 4.691 -5.510 10.053 1.00 0.00 30 THR A N 7
ATOM 6678 C CA . THR A 1 30 ? 5.241 -5.735 8.726 1.00 0.00 30 THR A CA 7
ATOM 6679 C C . THR A 1 30 ? 5.039 -4.515 7.828 1.00 0.00 30 THR A C 7
ATOM 6680 O O . THR A 1 30 ? 6.015 -3.933 7.354 1.00 0.00 30 THR A O 7
ATOM 6691 N N . ASN A 1 31 ? 3.785 -4.105 7.617 1.00 0.00 31 ASN A N 7
ATOM 6692 C CA . ASN A 1 31 ? 3.504 -2.991 6.713 1.00 0.00 31 ASN A CA 7
ATOM 6693 C C . ASN A 1 31 ? 4.121 -1.701 7.238 1.00 0.00 31 ASN A C 7
ATOM 6694 O O . ASN A 1 31 ? 4.475 -0.821 6.459 1.00 0.00 31 ASN A O 7
ATOM 6705 N N . LYS A 1 32 ? 4.257 -1.599 8.555 1.00 0.00 32 LYS A N 7
ATOM 6706 C CA . LYS A 1 32 ? 4.926 -0.459 9.169 1.00 0.00 32 LYS A CA 7
ATOM 6707 C C . LYS A 1 32 ? 6.340 -0.319 8.615 1.00 0.00 32 LYS A C 7
ATOM 6708 O O . LYS A 1 32 ? 6.722 0.733 8.100 1.00 0.00 32 LYS A O 7
ATOM 6727 N N . LYS A 1 33 ? 7.102 -1.403 8.705 1.00 0.00 33 LYS A N 7
ATOM 6728 C CA . LYS A 1 33 ? 8.475 -1.412 8.230 1.00 0.00 33 LYS A CA 7
ATOM 6729 C C . LYS A 1 33 ? 8.523 -1.362 6.707 1.00 0.00 33 LYS A C 7
ATOM 6730 O O . LYS A 1 33 ? 9.494 -0.880 6.125 1.00 0.00 33 LYS A O 7
ATOM 6749 N N . LEU A 1 34 ? 7.475 -1.867 6.067 1.00 0.00 34 LEU A N 7
ATOM 6750 C CA . LEU A 1 34 ? 7.376 -1.821 4.614 1.00 0.00 34 LEU A CA 7
ATOM 6751 C C . LEU A 1 34 ? 7.275 -0.382 4.125 1.00 0.00 34 LEU A C 7
ATOM 6752 O O . LEU A 1 34 ? 8.038 0.029 3.258 1.00 0.00 34 LEU A O 7
ATOM 6768 N N . VAL A 1 35 ? 6.348 0.386 4.700 1.00 0.00 35 VAL A N 7
ATOM 6769 C CA . VAL A 1 35 ? 6.166 1.789 4.322 1.00 0.00 35 VAL A CA 7
ATOM 6770 C C . VAL A 1 35 ? 7.442 2.584 4.585 1.00 0.00 35 VAL A C 7
ATOM 6771 O O . VAL A 1 35 ? 7.763 3.523 3.860 1.00 0.00 35 VAL A O 7
ATOM 6784 N N . GLU A 1 36 ? 8.167 2.196 5.627 1.00 0.00 36 GLU A N 7
ATOM 6785 C CA . GLU A 1 36 ? 9.431 2.832 5.966 1.00 0.00 36 GLU A CA 7
ATOM 6786 C C . GLU A 1 36 ? 10.420 2.712 4.800 1.00 0.00 36 GLU A C 7
ATOM 6787 O O . GLU A 1 36 ? 11.180 3.640 4.517 1.00 0.00 36 GLU A O 7
ATOM 6799 N N . GLU A 1 37 ? 10.401 1.566 4.125 1.00 0.00 37 GLU A N 7
ATOM 6800 C CA . GLU A 1 37 ? 11.223 1.364 2.938 1.00 0.00 37 GLU A CA 7
ATOM 6801 C C . GLU A 1 37 ? 10.562 1.982 1.710 1.00 0.00 37 GLU A C 7
ATOM 6802 O O . GLU A 1 37 ? 11.166 2.792 0.997 1.00 0.00 37 GLU A O 7
ATOM 6814 N N . PHE A 1 38 ? 9.315 1.591 1.478 1.00 0.00 38 PHE A N 7
ATOM 6815 C CA . PHE A 1 38 ? 8.584 1.977 0.279 1.00 0.00 38 PHE A CA 7
ATOM 6816 C C . PHE A 1 38 ? 8.299 3.472 0.268 1.00 0.00 38 PHE A C 7
ATOM 6817 O O . PHE A 1 38 ? 7.436 3.961 0.992 1.00 0.00 38 PHE A O 7
ATOM 6834 N N . SER A 1 39 ? 9.023 4.197 -0.565 1.00 0.00 39 SER A N 7
ATOM 6835 C CA . SER A 1 39 ? 8.887 5.637 -0.615 1.00 0.00 39 SER A CA 7
ATOM 6836 C C . SER A 1 39 ? 9.050 6.167 -2.037 1.00 0.00 39 SER A C 7
ATOM 6837 O O . SER A 1 39 ? 10.162 6.302 -2.546 1.00 0.00 39 SER A O 7
ATOM 6845 N N . THR A 1 40 ? 7.923 6.413 -2.685 1.00 0.00 40 THR A N 7
ATOM 6846 C CA . THR A 1 40 ? 7.906 7.059 -3.987 1.00 0.00 40 THR A CA 7
ATOM 6847 C C . THR A 1 40 ? 7.529 8.529 -3.819 1.00 0.00 40 THR A C 7
ATOM 6848 O O . THR A 1 40 ? 8.122 9.419 -4.433 1.00 0.00 40 THR A O 7
ATOM 6859 N N . VAL A 1 41 ? 6.549 8.766 -2.959 1.00 0.00 41 VAL A N 7
ATOM 6860 C CA . VAL A 1 41 ? 6.129 10.108 -2.599 1.00 0.00 41 VAL A CA 7
ATOM 6861 C C . VAL A 1 41 ? 5.925 10.175 -1.094 1.00 0.00 41 VAL A C 7
ATOM 6862 O O . VAL A 1 41 ? 5.687 9.146 -0.453 1.00 0.00 41 VAL A O 7
ATOM 6875 N N . SER A 1 42 ? 6.029 11.364 -0.527 1.00 0.00 42 SER A N 7
ATOM 6876 C CA . SER A 1 42 ? 5.876 11.537 0.905 1.00 0.00 42 SER A CA 7
ATOM 6877 C C . SER A 1 42 ? 4.400 11.439 1.296 1.00 0.00 42 SER A C 7
ATOM 6878 O O . SER A 1 42 ? 3.629 12.386 1.121 1.00 0.00 42 SER A O 7
ATOM 6886 N N . THR A 1 43 ? 4.010 10.270 1.782 1.00 0.00 43 THR A N 7
ATOM 6887 C CA . THR A 1 43 ? 2.658 10.048 2.246 1.00 0.00 43 THR A CA 7
ATOM 6888 C C . THR A 1 43 ? 2.463 10.674 3.621 1.00 0.00 43 THR A C 7
ATOM 6889 O O . THR A 1 43 ? 3.030 10.220 4.613 1.00 0.00 43 THR A O 7
ATOM 6900 N N . LYS A 1 44 ? 1.682 11.743 3.665 1.00 0.00 44 LYS A N 7
ATOM 6901 C CA . LYS A 1 44 ? 1.480 12.493 4.894 1.00 0.00 44 LYS A CA 7
ATOM 6902 C C . LYS A 1 44 ? 0.357 11.881 5.732 1.00 0.00 44 LYS A C 7
ATOM 6903 O O . LYS A 1 44 ? 0.609 11.159 6.697 1.00 0.00 44 LYS A O 7
ATOM 6922 N N . HIS A 1 45 ? -0.879 12.150 5.342 1.00 0.00 45 HIS A N 7
ATOM 6923 C CA . HIS A 1 45 ? -2.031 11.674 6.092 1.00 0.00 45 HIS A CA 7
ATOM 6924 C C . HIS A 1 45 ? -2.623 10.456 5.396 1.00 0.00 45 HIS A C 7
ATOM 6925 O O . HIS A 1 45 ? -3.248 9.605 6.024 1.00 0.00 45 HIS A O 7
ATOM 6940 N N . LEU A 1 46 ? -2.395 10.380 4.089 1.00 0.00 46 LEU A N 7
ATOM 6941 C CA . LEU A 1 46 ? -2.846 9.254 3.281 1.00 0.00 46 LEU A CA 7
ATOM 6942 C C . LEU A 1 46 ? -2.064 7.987 3.648 1.00 0.00 46 LEU A C 7
ATOM 6943 O O . LEU A 1 46 ? -2.467 6.875 3.312 1.00 0.00 46 LEU A O 7
ATOM 6959 N N . ARG A 1 47 ? -0.957 8.165 4.367 1.00 0.00 47 ARG A N 7
ATOM 6960 C CA . ARG A 1 47 ? -0.080 7.058 4.729 1.00 0.00 47 ARG A CA 7
ATOM 6961 C C . ARG A 1 47 ? -0.821 6.003 5.542 1.00 0.00 47 ARG A C 7
ATOM 6962 O O . ARG A 1 47 ? -0.558 4.808 5.407 1.00 0.00 47 ARG A O 7
ATOM 6983 N N . ASN A 1 48 ? -1.758 6.447 6.365 1.00 0.00 48 ASN A N 7
ATOM 6984 C CA . ASN A 1 48 ? -2.541 5.535 7.189 1.00 0.00 48 ASN A CA 7
ATOM 6985 C C . ASN A 1 48 ? -3.379 4.613 6.312 1.00 0.00 48 ASN A C 7
ATOM 6986 O O . ASN A 1 48 ? -3.446 3.404 6.547 1.00 0.00 48 ASN A O 7
ATOM 6997 N N . LYS A 1 49 ? -4.005 5.186 5.287 1.00 0.00 49 LYS A N 7
ATOM 6998 C CA . LYS A 1 49 ? -4.787 4.403 4.339 1.00 0.00 49 LYS A CA 7
ATOM 6999 C C . LYS A 1 49 ? -3.883 3.475 3.538 1.00 0.00 49 LYS A C 7
ATOM 7000 O O . LYS A 1 49 ? -4.204 2.303 3.347 1.00 0.00 49 LYS A O 7
ATOM 7019 N N . ILE A 1 50 ? -2.746 4.004 3.088 1.00 0.00 50 ILE A N 7
ATOM 7020 C CA . ILE A 1 50 ? -1.769 3.218 2.335 1.00 0.00 50 ILE A CA 7
ATOM 7021 C C . ILE A 1 50 ? -1.318 2.009 3.150 1.00 0.00 50 ILE A C 7
ATOM 7022 O O . ILE A 1 50 ? -1.287 0.888 2.648 1.00 0.00 50 ILE A O 7
ATOM 7038 N N . ALA A 1 51 ? -1.002 2.249 4.418 1.00 0.00 51 ALA A N 7
ATOM 7039 C CA . ALA A 1 51 ? -0.582 1.188 5.326 1.00 0.00 51 ALA A CA 7
ATOM 7040 C C . ALA A 1 51 ? -1.646 0.100 5.419 1.00 0.00 51 ALA A C 7
ATOM 7041 O O . ALA A 1 51 ? -1.344 -1.089 5.298 1.00 0.00 51 ALA A O 7
ATOM 7048 N N . GLY A 1 52 ? -2.895 0.519 5.608 1.00 0.00 52 GLY A N 7
ATOM 7049 C CA . GLY A 1 52 ? -3.996 -0.421 5.684 1.00 0.00 52 GLY A CA 7
ATOM 7050 C C . GLY A 1 52 ? -4.208 -1.166 4.381 1.00 0.00 52 GLY A C 7
ATOM 7051 O O . GLY A 1 52 ? -4.568 -2.346 4.379 1.00 0.00 52 GLY A O 7
ATOM 7055 N N . TYR A 1 53 ? -3.985 -0.481 3.265 1.00 0.00 53 TYR A N 7
ATOM 7056 C CA . TYR A 1 53 ? -4.133 -1.098 1.955 1.00 0.00 53 TYR A CA 7
ATOM 7057 C C . TYR A 1 53 ? -3.016 -2.096 1.682 1.00 0.00 53 TYR A C 7
ATOM 7058 O O . TYR A 1 53 ? -3.237 -3.104 1.018 1.00 0.00 53 TYR A O 7
ATOM 7076 N N . ILE A 1 54 ? -1.823 -1.822 2.200 1.00 0.00 54 ILE A N 7
ATOM 7077 C CA . ILE A 1 54 ? -0.706 -2.749 2.056 1.00 0.00 54 ILE A CA 7
ATOM 7078 C C . ILE A 1 54 ? -1.042 -4.094 2.693 1.00 0.00 54 ILE A C 7
ATOM 7079 O O . ILE A 1 54 ? -0.878 -5.143 2.064 1.00 0.00 54 ILE A O 7
ATOM 7095 N N . THR A 1 55 ? -1.533 -4.067 3.931 1.00 0.00 55 THR A N 7
ATOM 7096 C CA . THR A 1 55 ? -1.986 -5.285 4.589 1.00 0.00 55 THR A CA 7
ATOM 7097 C C . THR A 1 55 ? -3.118 -5.954 3.805 1.00 0.00 55 THR A C 7
ATOM 7098 O O . THR A 1 55 ? -3.230 -7.177 3.791 1.00 0.00 55 THR A O 7
ATOM 7109 N N . ARG A 1 56 ? -3.941 -5.151 3.134 1.00 0.00 56 ARG A N 7
ATOM 7110 C CA . ARG A 1 56 ? -5.016 -5.684 2.303 1.00 0.00 56 ARG A CA 7
ATOM 7111 C C . ARG A 1 56 ? -4.457 -6.366 1.057 1.00 0.00 56 ARG A C 7
ATOM 7112 O O . ARG A 1 56 ? -4.952 -7.411 0.640 1.00 0.00 56 ARG A O 7
ATOM 7133 N N . ILE A 1 57 ? -3.423 -5.776 0.466 1.00 0.00 57 ILE A N 7
ATOM 7134 C CA . ILE A 1 57 ? -2.762 -6.371 -0.693 1.00 0.00 57 ILE A CA 7
ATOM 7135 C C . ILE A 1 57 ? -2.117 -7.696 -0.307 1.00 0.00 57 ILE A C 7
ATOM 7136 O O . ILE A 1 57 ? -2.266 -8.698 -1.006 1.00 0.00 57 ILE A O 7
ATOM 7152 N N . ILE A 1 58 ? -1.423 -7.705 0.826 1.00 0.00 58 ILE A N 7
ATOM 7153 C CA . ILE A 1 58 ? -0.829 -8.931 1.340 1.00 0.00 58 ILE A CA 7
ATOM 7154 C C . ILE A 1 58 ? -1.919 -9.955 1.647 1.00 0.00 58 ILE A C 7
ATOM 7155 O O . ILE A 1 58 ? -1.752 -11.149 1.406 1.00 0.00 58 ILE A O 7
ATOM 7171 N N . SER A 1 59 ? -3.039 -9.468 2.168 1.00 0.00 59 SER A N 7
ATOM 7172 C CA . SER A 1 59 ? -4.187 -10.313 2.475 1.00 0.00 59 SER A CA 7
ATOM 7173 C C . SER A 1 59 ? -4.785 -10.904 1.195 1.00 0.00 59 SER A C 7
ATOM 7174 O O . SER A 1 59 ? -5.328 -12.008 1.204 1.00 0.00 59 SER A O 7
ATOM 7182 N N . GLN A 1 60 ? -4.676 -10.164 0.097 1.00 0.00 60 GLN A N 7
ATOM 7183 C CA . GLN A 1 60 ? -5.145 -10.632 -1.205 1.00 0.00 60 GLN A CA 7
ATOM 7184 C C . GLN A 1 60 ? -4.201 -11.699 -1.752 1.00 0.00 60 GLN A C 7
ATOM 7185 O O . GLN A 1 60 ? -4.627 -12.651 -2.411 1.00 0.00 60 GLN A O 7
ATOM 7199 N N . GLN A 1 61 ? -2.916 -11.540 -1.455 1.00 0.00 61 GLN A N 7
ATOM 7200 C CA . GLN A 1 61 ? -1.897 -12.501 -1.870 1.00 0.00 61 GLN A CA 7
ATOM 7201 C C . GLN A 1 61 ? -1.864 -13.693 -0.920 1.00 0.00 61 GLN A C 7
ATOM 7202 O O . GLN A 1 61 ? -1.141 -14.662 -1.151 1.00 0.00 61 GLN A O 7
ATOM 7216 N N . LYS A 1 62 ? -2.630 -13.605 0.153 1.00 0.00 62 LYS A N 7
ATOM 7217 C CA . LYS A 1 62 ? -2.637 -14.634 1.179 1.00 0.00 62 LYS A CA 7
ATOM 7218 C C . LYS A 1 62 ? -3.461 -15.830 0.718 1.00 0.00 62 LYS A C 7
ATOM 7219 O O . LYS A 1 62 ? -2.865 -16.891 0.453 1.00 0.00 62 LYS A O 7
ATOM 7239 N N . MET A 1 1 ? -16.320 11.576 -5.129 1.00 0.00 1 MET A N 8
ATOM 7240 C CA . MET A 1 1 ? -15.600 12.790 -4.678 1.00 0.00 1 MET A CA 8
ATOM 7241 C C . MET A 1 1 ? -14.098 12.593 -4.827 1.00 0.00 1 MET A C 8
ATOM 7242 O O . MET A 1 1 ? -13.623 11.464 -4.938 1.00 0.00 1 MET A O 8
ATOM 7258 N N . GLY A 1 2 ? -13.362 13.704 -4.852 1.00 0.00 2 GLY A N 8
ATOM 7259 C CA . GLY A 1 2 ? -11.908 13.652 -4.888 1.00 0.00 2 GLY A CA 8
ATOM 7260 C C . GLY A 1 2 ? -11.362 13.030 -6.159 1.00 0.00 2 GLY A C 8
ATOM 7261 O O . GLY A 1 2 ? -10.250 12.505 -6.158 1.00 0.00 2 GLY A O 8
ATOM 7265 N N . ASN A 1 3 ? -12.147 13.079 -7.237 1.00 0.00 3 ASN A N 8
ATOM 7266 C CA . ASN A 1 3 ? -11.738 12.510 -8.529 1.00 0.00 3 ASN A CA 8
ATOM 7267 C C . ASN A 1 3 ? -11.464 11.011 -8.410 1.00 0.00 3 ASN A C 8
ATOM 7268 O O . ASN A 1 3 ? -10.771 10.436 -9.249 1.00 0.00 3 ASN A O 8
ATOM 7279 N N . ILE A 1 4 ? -12.032 10.402 -7.361 1.00 0.00 4 ILE A N 8
ATOM 7280 C CA . ILE A 1 4 ? -11.879 8.972 -7.039 1.00 0.00 4 ILE A CA 8
ATOM 7281 C C . ILE A 1 4 ? -10.435 8.480 -7.127 1.00 0.00 4 ILE A C 8
ATOM 7282 O O . ILE A 1 4 ? -10.190 7.292 -7.350 1.00 0.00 4 ILE A O 8
ATOM 7298 N N . ARG A 1 5 ? -9.472 9.371 -6.913 1.00 0.00 5 ARG A N 8
ATOM 7299 C CA . ARG A 1 5 ? -8.082 8.949 -6.860 1.00 0.00 5 ARG A CA 8
ATOM 7300 C C . ARG A 1 5 ? -7.801 8.267 -5.529 1.00 0.00 5 ARG A C 8
ATOM 7301 O O . ARG A 1 5 ? -7.561 8.910 -4.508 1.00 0.00 5 ARG A O 8
ATOM 7322 N N . THR A 1 6 ? -7.851 6.950 -5.565 1.00 0.00 6 THR A N 8
ATOM 7323 C CA . THR A 1 6 ? -7.638 6.114 -4.391 1.00 0.00 6 THR A CA 8
ATOM 7324 C C . THR A 1 6 ? -7.288 4.704 -4.847 1.00 0.00 6 THR A C 8
ATOM 7325 O O . THR A 1 6 ? -6.582 3.971 -4.160 1.00 0.00 6 THR A O 8
ATOM 7336 N N . SER A 1 7 ? -7.764 4.339 -6.031 1.00 0.00 7 SER A N 8
ATOM 7337 C CA . SER A 1 7 ? -7.319 3.122 -6.687 1.00 0.00 7 SER A CA 8
ATOM 7338 C C . SER A 1 7 ? -5.816 3.223 -6.964 1.00 0.00 7 SER A C 8
ATOM 7339 O O . SER A 1 7 ? -5.104 2.222 -7.070 1.00 0.00 7 SER A O 8
ATOM 7347 N N . PHE A 1 8 ? -5.337 4.463 -7.041 1.00 0.00 8 PHE A N 8
ATOM 7348 C CA . PHE A 1 8 ? -3.923 4.742 -7.231 1.00 0.00 8 PHE A CA 8
ATOM 7349 C C . PHE A 1 8 ? -3.120 4.414 -5.977 1.00 0.00 8 PHE A C 8
ATOM 7350 O O . PHE A 1 8 ? -1.897 4.376 -6.015 1.00 0.00 8 PHE A O 8
ATOM 7367 N N . VAL A 1 9 ? -3.806 4.174 -4.868 1.00 0.00 9 VAL A N 8
ATOM 7368 C CA . VAL A 1 9 ? -3.136 3.720 -3.659 1.00 0.00 9 VAL A CA 8
ATOM 7369 C C . VAL A 1 9 ? -2.626 2.297 -3.873 1.00 0.00 9 VAL A C 8
ATOM 7370 O O . VAL A 1 9 ? -1.527 1.949 -3.450 1.00 0.00 9 VAL A O 8
ATOM 7383 N N . LYS A 1 10 ? -3.428 1.491 -4.561 1.00 0.00 10 LYS A N 8
ATOM 7384 C CA . LYS A 1 10 ? -3.016 0.150 -4.959 1.00 0.00 10 LYS A CA 8
ATOM 7385 C C . LYS A 1 10 ? -1.876 0.251 -5.968 1.00 0.00 10 LYS A C 8
ATOM 7386 O O . LYS A 1 10 ? -0.927 -0.531 -5.935 1.00 0.00 10 LYS A O 8
ATOM 7405 N N . ARG A 1 11 ? -1.988 1.232 -6.856 1.00 0.00 11 ARG A N 8
ATOM 7406 C CA . ARG A 1 11 ? -0.926 1.556 -7.808 1.00 0.00 11 ARG A CA 8
ATOM 7407 C C . ARG A 1 11 ? 0.385 1.853 -7.079 1.00 0.00 11 ARG A C 8
ATOM 7408 O O . ARG A 1 11 ? 1.423 1.266 -7.387 1.00 0.00 11 ARG A O 8
ATOM 7429 N N . ILE A 1 12 ? 0.329 2.754 -6.105 1.00 0.00 12 ILE A N 8
ATOM 7430 C CA . ILE A 1 12 ? 1.515 3.132 -5.345 1.00 0.00 12 ILE A CA 8
ATOM 7431 C C . ILE A 1 12 ? 2.036 1.962 -4.513 1.00 0.00 12 ILE A C 8
ATOM 7432 O O . ILE A 1 12 ? 3.234 1.702 -4.493 1.00 0.00 12 ILE A O 8
ATOM 7448 N N . ALA A 1 13 ? 1.132 1.254 -3.843 1.00 0.00 13 ALA A N 8
ATOM 7449 C CA . ALA A 1 13 ? 1.508 0.119 -3.003 1.00 0.00 13 ALA A CA 8
ATOM 7450 C C . ALA A 1 13 ? 2.187 -0.974 -3.823 1.00 0.00 13 ALA A C 8
ATOM 7451 O O . ALA A 1 13 ? 3.190 -1.550 -3.397 1.00 0.00 13 ALA A O 8
ATOM 7458 N N . LYS A 1 14 ? 1.641 -1.243 -5.004 1.00 0.00 14 LYS A N 8
ATOM 7459 C CA . LYS A 1 14 ? 2.199 -2.244 -5.903 1.00 0.00 14 LYS A CA 8
ATOM 7460 C C . LYS A 1 14 ? 3.621 -1.880 -6.313 1.00 0.00 14 LYS A C 8
ATOM 7461 O O . LYS A 1 14 ? 4.530 -2.694 -6.204 1.00 0.00 14 LYS A O 8
ATOM 7480 N N . GLU A 1 15 ? 3.806 -0.654 -6.781 1.00 0.00 15 GLU A N 8
ATOM 7481 C CA . GLU A 1 15 ? 5.119 -0.186 -7.216 1.00 0.00 15 GLU A CA 8
ATOM 7482 C C . GLU A 1 15 ? 6.068 0.025 -6.036 1.00 0.00 15 GLU A C 8
ATOM 7483 O O . GLU A 1 15 ? 7.287 -0.007 -6.198 1.00 0.00 15 GLU A O 8
ATOM 7495 N N . MET A 1 16 ? 5.503 0.231 -4.851 1.00 0.00 16 MET A N 8
ATOM 7496 C CA . MET A 1 16 ? 6.295 0.404 -3.638 1.00 0.00 16 MET A CA 8
ATOM 7497 C C . MET A 1 16 ? 6.983 -0.904 -3.264 1.00 0.00 16 MET A C 8
ATOM 7498 O O . MET A 1 16 ? 8.195 -0.944 -3.056 1.00 0.00 16 MET A O 8
ATOM 7512 N N . ILE A 1 17 ? 6.195 -1.964 -3.178 1.00 0.00 17 ILE A N 8
ATOM 7513 C CA . ILE A 1 17 ? 6.720 -3.290 -2.883 1.00 0.00 17 ILE A CA 8
ATOM 7514 C C . ILE A 1 17 ? 7.403 -3.867 -4.125 1.00 0.00 17 ILE A C 8
ATOM 7515 O O . ILE A 1 17 ? 8.297 -4.714 -4.029 1.00 0.00 17 ILE A O 8
ATOM 7531 N N . GLU A 1 18 ? 6.964 -3.378 -5.285 1.00 0.00 18 GLU A N 8
ATOM 7532 C CA . GLU A 1 18 ? 7.411 -3.863 -6.589 1.00 0.00 18 GLU A CA 8
ATOM 7533 C C . GLU A 1 18 ? 7.041 -5.334 -6.761 1.00 0.00 18 GLU A C 8
ATOM 7534 O O . GLU A 1 18 ? 5.995 -5.657 -7.322 1.00 0.00 18 GLU A O 8
ATOM 7546 N N . THR A 1 19 ? 7.902 -6.220 -6.287 1.00 0.00 19 THR A N 8
ATOM 7547 C CA . THR A 1 19 ? 7.615 -7.646 -6.274 1.00 0.00 19 THR A CA 8
ATOM 7548 C C . THR A 1 19 ? 8.395 -8.312 -5.138 1.00 0.00 19 THR A C 8
ATOM 7549 O O . THR A 1 19 ? 8.455 -9.536 -5.035 1.00 0.00 19 THR A O 8
ATOM 7560 N N . HIS A 1 20 ? 8.955 -7.488 -4.259 1.00 0.00 20 HIS A N 8
ATOM 7561 C CA . HIS A 1 20 ? 9.859 -7.963 -3.225 1.00 0.00 20 HIS A CA 8
ATOM 7562 C C . HIS A 1 20 ? 9.674 -7.154 -1.943 1.00 0.00 20 HIS A C 8
ATOM 7563 O O . HIS A 1 20 ? 10.150 -6.026 -1.832 1.00 0.00 20 HIS A O 8
ATOM 7578 N N . PRO A 1 21 ? 8.963 -7.726 -0.968 1.00 0.00 21 PRO A N 8
ATOM 7579 C CA . PRO A 1 21 ? 8.701 -7.071 0.311 1.00 0.00 21 PRO A CA 8
ATOM 7580 C C . PRO A 1 21 ? 9.840 -7.261 1.308 1.00 0.00 21 PRO A C 8
ATOM 7581 O O . PRO A 1 21 ? 10.725 -8.090 1.104 1.00 0.00 21 PRO A O 8
ATOM 7592 N N . GLY A 1 22 ? 9.812 -6.487 2.384 1.00 0.00 22 GLY A N 8
ATOM 7593 C CA . GLY A 1 22 ? 10.833 -6.611 3.410 1.00 0.00 22 GLY A CA 8
ATOM 7594 C C . GLY A 1 22 ? 10.475 -7.643 4.461 1.00 0.00 22 GLY A C 8
ATOM 7595 O O . GLY A 1 22 ? 11.354 -8.208 5.110 1.00 0.00 22 GLY A O 8
ATOM 7599 N N . LYS A 1 23 ? 9.178 -7.878 4.634 1.00 0.00 23 LYS A N 8
ATOM 7600 C CA . LYS A 1 23 ? 8.691 -8.856 5.607 1.00 0.00 23 LYS A CA 8
ATOM 7601 C C . LYS A 1 23 ? 7.693 -9.808 4.954 1.00 0.00 23 LYS A C 8
ATOM 7602 O O . LYS A 1 23 ? 7.836 -11.027 5.037 1.00 0.00 23 LYS A O 8
ATOM 7621 N N . PHE A 1 24 ? 6.694 -9.219 4.296 1.00 0.00 24 PHE A N 8
ATOM 7622 C CA . PHE A 1 24 ? 5.577 -9.957 3.705 1.00 0.00 24 PHE A CA 8
ATOM 7623 C C . PHE A 1 24 ? 4.759 -10.635 4.793 1.00 0.00 24 PHE A C 8
ATOM 7624 O O . PHE A 1 24 ? 4.958 -11.807 5.109 1.00 0.00 24 PHE A O 8
ATOM 7641 N N . THR A 1 25 ? 3.880 -9.864 5.407 1.00 0.00 25 THR A N 8
ATOM 7642 C CA . THR A 1 25 ? 2.985 -10.370 6.425 1.00 0.00 25 THR A CA 8
ATOM 7643 C C . THR A 1 25 ? 1.756 -9.477 6.502 1.00 0.00 25 THR A C 8
ATOM 7644 O O . THR A 1 25 ? 1.862 -8.263 6.318 1.00 0.00 25 THR A O 8
ATOM 7655 N N . ASP A 1 26 ? 0.599 -10.070 6.752 1.00 0.00 26 ASP A N 8
ATOM 7656 C CA . ASP A 1 26 ? -0.619 -9.302 6.983 1.00 0.00 26 ASP A CA 8
ATOM 7657 C C . ASP A 1 26 ? -0.577 -8.681 8.377 1.00 0.00 26 ASP A C 8
ATOM 7658 O O . ASP A 1 26 ? -1.398 -8.974 9.246 1.00 0.00 26 ASP A O 8
ATOM 7667 N N . ASP A 1 27 ? 0.416 -7.825 8.568 1.00 0.00 27 ASP A N 8
ATOM 7668 C CA . ASP A 1 27 ? 0.693 -7.203 9.850 1.00 0.00 27 ASP A CA 8
ATOM 7669 C C . ASP A 1 27 ? 1.006 -5.726 9.648 1.00 0.00 27 ASP A C 8
ATOM 7670 O O . ASP A 1 27 ? 1.560 -5.334 8.618 1.00 0.00 27 ASP A O 8
ATOM 7679 N N . PHE A 1 28 ? 0.652 -4.912 10.633 1.00 0.00 28 PHE A N 8
ATOM 7680 C CA . PHE A 1 28 ? 0.778 -3.463 10.519 1.00 0.00 28 PHE A CA 8
ATOM 7681 C C . PHE A 1 28 ? 2.238 -3.015 10.571 1.00 0.00 28 PHE A C 8
ATOM 7682 O O . PHE A 1 28 ? 2.595 -1.993 9.985 1.00 0.00 28 PHE A O 8
ATOM 7699 N N . ASP A 1 29 ? 3.079 -3.777 11.263 1.00 0.00 29 ASP A N 8
ATOM 7700 C CA . ASP A 1 29 ? 4.507 -3.467 11.333 1.00 0.00 29 ASP A CA 8
ATOM 7701 C C . ASP A 1 29 ? 5.139 -3.629 9.953 1.00 0.00 29 ASP A C 8
ATOM 7702 O O . ASP A 1 29 ? 6.014 -2.858 9.559 1.00 0.00 29 ASP A O 8
ATOM 7711 N N . THR A 1 30 ? 4.673 -4.640 9.225 1.00 0.00 30 THR A N 8
ATOM 7712 C CA . THR A 1 30 ? 5.080 -4.848 7.844 1.00 0.00 30 THR A CA 8
ATOM 7713 C C . THR A 1 30 ? 4.729 -3.626 6.995 1.00 0.00 30 THR A C 8
ATOM 7714 O O . THR A 1 30 ? 5.570 -3.116 6.252 1.00 0.00 30 THR A O 8
ATOM 7725 N N . ASN A 1 31 ? 3.487 -3.162 7.123 1.00 0.00 31 ASN A N 8
ATOM 7726 C CA . ASN A 1 31 ? 3.046 -1.940 6.458 1.00 0.00 31 ASN A CA 8
ATOM 7727 C C . ASN A 1 31 ? 3.970 -0.785 6.811 1.00 0.00 31 ASN A C 8
ATOM 7728 O O . ASN A 1 31 ? 4.507 -0.116 5.932 1.00 0.00 31 ASN A O 8
ATOM 7739 N N . LYS A 1 32 ? 4.147 -0.575 8.110 1.00 0.00 32 LYS A N 8
ATOM 7740 C CA . LYS A 1 32 ? 4.995 0.494 8.627 1.00 0.00 32 LYS A CA 8
ATOM 7741 C C . LYS A 1 32 ? 6.367 0.490 7.963 1.00 0.00 32 LYS A C 8
ATOM 7742 O O . LYS A 1 32 ? 6.795 1.497 7.396 1.00 0.00 32 LYS A O 8
ATOM 7761 N N . LYS A 1 33 ? 7.044 -0.649 8.028 1.00 0.00 33 LYS A N 8
ATOM 7762 C CA . LYS A 1 33 ? 8.406 -0.756 7.538 1.00 0.00 33 LYS A CA 8
ATOM 7763 C C . LYS A 1 33 ? 8.470 -0.551 6.029 1.00 0.00 33 LYS A C 8
ATOM 7764 O O . LYS A 1 33 ? 9.388 0.093 5.531 1.00 0.00 33 LYS A O 8
ATOM 7783 N N . LEU A 1 34 ? 7.496 -1.090 5.305 1.00 0.00 34 LEU A N 8
ATOM 7784 C CA . LEU A 1 34 ? 7.496 -1.000 3.850 1.00 0.00 34 LEU A CA 8
ATOM 7785 C C . LEU A 1 34 ? 7.185 0.418 3.380 1.00 0.00 34 LEU A C 8
ATOM 7786 O O . LEU A 1 34 ? 7.861 0.945 2.490 1.00 0.00 34 LEU A O 8
ATOM 7802 N N . VAL A 1 35 ? 6.183 1.043 3.987 1.00 0.00 35 VAL A N 8
ATOM 7803 C CA . VAL A 1 35 ? 5.820 2.410 3.638 1.00 0.00 35 VAL A CA 8
ATOM 7804 C C . VAL A 1 35 ? 6.985 3.354 3.901 1.00 0.00 35 VAL A C 8
ATOM 7805 O O . VAL A 1 35 ? 7.391 4.111 3.025 1.00 0.00 35 VAL A O 8
ATOM 7818 N N . GLU A 1 36 ? 7.547 3.274 5.100 1.00 0.00 36 GLU A N 8
ATOM 7819 C CA . GLU A 1 36 ? 8.630 4.166 5.498 1.00 0.00 36 GLU A CA 8
ATOM 7820 C C . GLU A 1 36 ? 9.944 3.796 4.815 1.00 0.00 36 GLU A C 8
ATOM 7821 O O . GLU A 1 36 ? 10.932 4.525 4.919 1.00 0.00 36 GLU A O 8
ATOM 7833 N N . GLU A 1 37 ? 9.953 2.667 4.117 1.00 0.00 37 GLU A N 8
ATOM 7834 C CA . GLU A 1 37 ? 11.134 2.229 3.389 1.00 0.00 37 GLU A CA 8
ATOM 7835 C C . GLU A 1 37 ? 11.231 2.966 2.058 1.00 0.00 37 GLU A C 8
ATOM 7836 O O . GLU A 1 37 ? 12.289 3.478 1.691 1.00 0.00 37 GLU A O 8
ATOM 7848 N N . PHE A 1 38 ? 10.115 3.017 1.335 1.00 0.00 38 PHE A N 8
ATOM 7849 C CA . PHE A 1 38 ? 10.082 3.656 0.025 1.00 0.00 38 PHE A CA 8
ATOM 7850 C C . PHE A 1 38 ? 9.264 4.944 0.074 1.00 0.00 38 PHE A C 8
ATOM 7851 O O . PHE A 1 38 ? 9.808 6.012 0.352 1.00 0.00 38 PHE A O 8
ATOM 7868 N N . SER A 1 39 ? 7.958 4.832 -0.187 1.00 0.00 39 SER A N 8
ATOM 7869 C CA . SER A 1 39 ? 7.039 5.971 -0.122 1.00 0.00 39 SER A CA 8
ATOM 7870 C C . SER A 1 39 ? 7.474 7.115 -1.049 1.00 0.00 39 SER A C 8
ATOM 7871 O O . SER A 1 39 ? 8.350 6.955 -1.904 1.00 0.00 39 SER A O 8
ATOM 7879 N N . THR A 1 40 ? 6.820 8.253 -0.879 1.00 0.00 40 THR A N 8
ATOM 7880 C CA . THR A 1 40 ? 7.150 9.477 -1.586 1.00 0.00 40 THR A CA 8
ATOM 7881 C C . THR A 1 40 ? 6.942 10.650 -0.636 1.00 0.00 40 THR A C 8
ATOM 7882 O O . THR A 1 40 ? 7.880 11.365 -0.286 1.00 0.00 40 THR A O 8
ATOM 7893 N N . VAL A 1 41 ? 5.694 10.813 -0.207 1.00 0.00 41 VAL A N 8
ATOM 7894 C CA . VAL A 1 41 ? 5.329 11.792 0.807 1.00 0.00 41 VAL A CA 8
ATOM 7895 C C . VAL A 1 41 ? 4.351 11.142 1.780 1.00 0.00 41 VAL A C 8
ATOM 7896 O O . VAL A 1 41 ? 3.146 11.109 1.531 1.00 0.00 41 VAL A O 8
ATOM 7909 N N . SER A 1 42 ? 4.866 10.593 2.868 1.00 0.00 42 SER A N 8
ATOM 7910 C CA . SER A 1 42 ? 4.031 9.834 3.783 1.00 0.00 42 SER A CA 8
ATOM 7911 C C . SER A 1 42 ? 3.594 10.665 4.987 1.00 0.00 42 SER A C 8
ATOM 7912 O O . SER A 1 42 ? 4.316 10.788 5.978 1.00 0.00 42 SER A O 8
ATOM 7920 N N . THR A 1 43 ? 2.416 11.258 4.875 1.00 0.00 43 THR A N 8
ATOM 7921 C CA . THR A 1 43 ? 1.769 11.886 6.011 1.00 0.00 43 THR A CA 8
ATOM 7922 C C . THR A 1 43 ? 0.970 10.830 6.763 1.00 0.00 43 THR A C 8
ATOM 7923 O O . THR A 1 43 ? 0.837 9.704 6.281 1.00 0.00 43 THR A O 8
ATOM 7934 N N . LYS A 1 44 ? 0.439 11.173 7.927 1.00 0.00 44 LYS A N 8
ATOM 7935 C CA . LYS A 1 44 ? -0.293 10.199 8.731 1.00 0.00 44 LYS A CA 8
ATOM 7936 C C . LYS A 1 44 ? -1.511 9.667 7.983 1.00 0.00 44 LYS A C 8
ATOM 7937 O O . LYS A 1 44 ? -1.651 8.461 7.787 1.00 0.00 44 LYS A O 8
ATOM 7956 N N . HIS A 1 45 ? -2.369 10.572 7.530 1.00 0.00 45 HIS A N 8
ATOM 7957 C CA . HIS A 1 45 ? -3.615 10.180 6.887 1.00 0.00 45 HIS A CA 8
ATOM 7958 C C . HIS A 1 45 ? -3.343 9.493 5.549 1.00 0.00 45 HIS A C 8
ATOM 7959 O O . HIS A 1 45 ? -4.142 8.681 5.089 1.00 0.00 45 HIS A O 8
ATOM 7974 N N . LEU A 1 46 ? -2.209 9.807 4.933 1.00 0.00 46 LEU A N 8
ATOM 7975 C CA . LEU A 1 46 ? -1.834 9.176 3.674 1.00 0.00 46 LEU A CA 8
ATOM 7976 C C . LEU A 1 46 ? -1.304 7.768 3.935 1.00 0.00 46 LEU A C 8
ATOM 7977 O O . LEU A 1 46 ? -1.633 6.824 3.214 1.00 0.00 46 LEU A O 8
ATOM 7993 N N . ARG A 1 47 ? -0.498 7.631 4.988 1.00 0.00 47 ARG A N 8
ATOM 7994 C CA . ARG A 1 47 ? 0.034 6.331 5.388 1.00 0.00 47 ARG A CA 8
ATOM 7995 C C . ARG A 1 47 ? -1.102 5.365 5.705 1.00 0.00 47 ARG A C 8
ATOM 7996 O O . ARG A 1 47 ? -1.038 4.186 5.362 1.00 0.00 47 ARG A O 8
ATOM 8017 N N . ASN A 1 48 ? -2.139 5.884 6.352 1.00 0.00 48 ASN A N 8
ATOM 8018 C CA . ASN A 1 48 ? -3.322 5.095 6.698 1.00 0.00 48 ASN A CA 8
ATOM 8019 C C . ASN A 1 48 ? -3.967 4.491 5.455 1.00 0.00 48 ASN A C 8
ATOM 8020 O O . ASN A 1 48 ? -4.453 3.359 5.487 1.00 0.00 48 ASN A O 8
ATOM 8031 N N . LYS A 1 49 ? -3.964 5.247 4.363 1.00 0.00 49 LYS A N 8
ATOM 8032 C CA . LYS A 1 49 ? -4.544 4.781 3.109 1.00 0.00 49 LYS A CA 8
ATOM 8033 C C . LYS A 1 49 ? -3.677 3.674 2.522 1.00 0.00 49 LYS A C 8
ATOM 8034 O O . LYS A 1 49 ? -4.169 2.603 2.165 1.00 0.00 49 LYS A O 8
ATOM 8053 N N . ILE A 1 50 ? -2.375 3.943 2.445 1.00 0.00 50 ILE A N 8
ATOM 8054 C CA . ILE A 1 50 ? -1.419 2.999 1.872 1.00 0.00 50 ILE A CA 8
ATOM 8055 C C . ILE A 1 50 ? -1.387 1.697 2.666 1.00 0.00 50 ILE A C 8
ATOM 8056 O O . ILE A 1 50 ? -1.569 0.617 2.104 1.00 0.00 50 ILE A O 8
ATOM 8072 N N . ALA A 1 51 ? -1.177 1.815 3.972 1.00 0.00 51 ALA A N 8
ATOM 8073 C CA . ALA A 1 51 ? -1.063 0.652 4.847 1.00 0.00 51 ALA A CA 8
ATOM 8074 C C . ALA A 1 51 ? -2.323 -0.199 4.797 1.00 0.00 51 ALA A C 8
ATOM 8075 O O . ALA A 1 51 ? -2.256 -1.431 4.838 1.00 0.00 51 ALA A O 8
ATOM 8082 N N . GLY A 1 52 ? -3.470 0.462 4.704 1.00 0.00 52 GLY A N 8
ATOM 8083 C CA . GLY A 1 52 ? -4.726 -0.248 4.601 1.00 0.00 52 GLY A CA 8
ATOM 8084 C C . GLY A 1 52 ? -4.771 -1.154 3.388 1.00 0.00 52 GLY A C 8
ATOM 8085 O O . GLY A 1 52 ? -5.175 -2.313 3.484 1.00 0.00 52 GLY A O 8
ATOM 8089 N N . TYR A 1 53 ? -4.334 -0.631 2.249 1.00 0.00 53 TYR A N 8
ATOM 8090 C CA . TYR A 1 53 ? -4.348 -1.393 1.009 1.00 0.00 53 TYR A CA 8
ATOM 8091 C C . TYR A 1 53 ? -3.292 -2.491 1.009 1.00 0.00 53 TYR A C 8
ATOM 8092 O O . TYR A 1 53 ? -3.542 -3.579 0.497 1.00 0.00 53 TYR A O 8
ATOM 8110 N N . ILE A 1 54 ? -2.124 -2.217 1.589 1.00 0.00 54 ILE A N 8
ATOM 8111 C CA . ILE A 1 54 ? -1.064 -3.222 1.660 1.00 0.00 54 ILE A CA 8
ATOM 8112 C C . ILE A 1 54 ? -1.564 -4.468 2.379 1.00 0.00 54 ILE A C 8
ATOM 8113 O O . ILE A 1 54 ? -1.508 -5.571 1.835 1.00 0.00 54 ILE A O 8
ATOM 8129 N N . THR A 1 55 ? -2.055 -4.279 3.602 1.00 0.00 55 THR A N 8
ATOM 8130 C CA . THR A 1 55 ? -2.636 -5.369 4.373 1.00 0.00 55 THR A CA 8
ATOM 8131 C C . THR A 1 55 ? -3.679 -6.130 3.550 1.00 0.00 55 THR A C 8
ATOM 8132 O O . THR A 1 55 ? -3.688 -7.362 3.535 1.00 0.00 55 THR A O 8
ATOM 8143 N N . ARG A 1 56 ? -4.542 -5.389 2.855 1.00 0.00 56 ARG A N 8
ATOM 8144 C CA . ARG A 1 56 ? -5.563 -5.998 2.002 1.00 0.00 56 ARG A CA 8
ATOM 8145 C C . ARG A 1 56 ? -4.928 -6.875 0.931 1.00 0.00 56 ARG A C 8
ATOM 8146 O O . ARG A 1 56 ? -5.296 -8.038 0.777 1.00 0.00 56 ARG A O 8
ATOM 8167 N N . ILE A 1 57 ? -3.970 -6.314 0.203 1.00 0.00 57 ILE A N 8
ATOM 8168 C CA . ILE A 1 57 ? -3.296 -7.036 -0.869 1.00 0.00 57 ILE A CA 8
ATOM 8169 C C . ILE A 1 57 ? -2.663 -8.318 -0.338 1.00 0.00 57 ILE A C 8
ATOM 8170 O O . ILE A 1 57 ? -2.841 -9.390 -0.914 1.00 0.00 57 ILE A O 8
ATOM 8186 N N . ILE A 1 58 ? -1.954 -8.208 0.782 1.00 0.00 58 ILE A N 8
ATOM 8187 C CA . ILE A 1 58 ? -1.294 -9.359 1.385 1.00 0.00 58 ILE A CA 8
ATOM 8188 C C . ILE A 1 58 ? -2.316 -10.406 1.829 1.00 0.00 58 ILE A C 8
ATOM 8189 O O . ILE A 1 58 ? -2.062 -11.605 1.743 1.00 0.00 58 ILE A O 8
ATOM 8205 N N . SER A 1 59 ? -3.481 -9.950 2.278 1.00 0.00 59 SER A N 8
ATOM 8206 C CA . SER A 1 59 ? -4.546 -10.860 2.685 1.00 0.00 59 SER A CA 8
ATOM 8207 C C . SER A 1 59 ? -5.049 -11.676 1.490 1.00 0.00 59 SER A C 8
ATOM 8208 O O . SER A 1 59 ? -5.311 -12.872 1.610 1.00 0.00 59 SER A O 8
ATOM 8216 N N . GLN A 1 60 ? -5.171 -11.027 0.336 1.00 0.00 60 GLN A N 8
ATOM 8217 C CA . GLN A 1 60 ? -5.618 -11.710 -0.874 1.00 0.00 60 GLN A CA 8
ATOM 8218 C C . GLN A 1 60 ? -4.490 -12.541 -1.484 1.00 0.00 60 GLN A C 8
ATOM 8219 O O . GLN A 1 60 ? -4.740 -13.555 -2.137 1.00 0.00 60 GLN A O 8
ATOM 8233 N N . GLN A 1 61 ? -3.252 -12.116 -1.263 1.00 0.00 61 GLN A N 8
ATOM 8234 C CA . GLN A 1 61 ? -2.085 -12.834 -1.778 1.00 0.00 61 GLN A CA 8
ATOM 8235 C C . GLN A 1 61 ? -1.669 -13.955 -0.828 1.00 0.00 61 GLN A C 8
ATOM 8236 O O . GLN A 1 61 ? -0.667 -14.633 -1.054 1.00 0.00 61 GLN A O 8
ATOM 8250 N N . LYS A 1 62 ? -2.435 -14.129 0.241 1.00 0.00 62 LYS A N 8
ATOM 8251 C CA . LYS A 1 62 ? -2.223 -15.228 1.171 1.00 0.00 62 LYS A CA 8
ATOM 8252 C C . LYS A 1 62 ? -2.676 -16.534 0.525 1.00 0.00 62 LYS A C 8
ATOM 8253 O O . LYS A 1 62 ? -1.820 -17.273 -0.005 1.00 0.00 62 LYS A O 8
ATOM 8273 N N . MET A 1 1 ? -16.548 4.126 -15.166 1.00 0.00 1 MET A N 9
ATOM 8274 C CA . MET A 1 1 ? -17.734 4.710 -14.494 1.00 0.00 1 MET A CA 9
ATOM 8275 C C . MET A 1 1 ? -18.008 3.983 -13.184 1.00 0.00 1 MET A C 9
ATOM 8276 O O . MET A 1 1 ? -17.682 4.482 -12.106 1.00 0.00 1 MET A O 9
ATOM 8292 N N . GLY A 1 2 ? -18.591 2.793 -13.281 1.00 0.00 2 GLY A N 9
ATOM 8293 C CA . GLY A 1 2 ? -18.880 2.001 -12.100 1.00 0.00 2 GLY A CA 9
ATOM 8294 C C . GLY A 1 2 ? -18.009 0.768 -12.032 1.00 0.00 2 GLY A C 9
ATOM 8295 O O . GLY A 1 2 ? -18.058 0.003 -11.069 1.00 0.00 2 GLY A O 9
ATOM 8299 N N . ASN A 1 3 ? -17.219 0.576 -13.077 1.00 0.00 3 ASN A N 9
ATOM 8300 C CA . ASN A 1 3 ? -16.246 -0.507 -13.139 1.00 0.00 3 ASN A CA 9
ATOM 8301 C C . ASN A 1 3 ? -15.017 -0.153 -12.302 1.00 0.00 3 ASN A C 9
ATOM 8302 O O . ASN A 1 3 ? -15.106 0.678 -11.394 1.00 0.00 3 ASN A O 9
ATOM 8313 N N . ILE A 1 4 ? -13.885 -0.794 -12.585 1.00 0.00 4 ILE A N 9
ATOM 8314 C CA . ILE A 1 4 ? -12.644 -0.512 -11.865 1.00 0.00 4 ILE A CA 9
ATOM 8315 C C . ILE A 1 4 ? -12.320 0.980 -11.896 1.00 0.00 4 ILE A C 9
ATOM 8316 O O . ILE A 1 4 ? -12.263 1.599 -12.961 1.00 0.00 4 ILE A O 9
ATOM 8332 N N . ARG A 1 5 ? -12.128 1.555 -10.718 1.00 0.00 5 ARG A N 9
ATOM 8333 C CA . ARG A 1 5 ? -11.899 2.986 -10.593 1.00 0.00 5 ARG A CA 9
ATOM 8334 C C . ARG A 1 5 ? -10.954 3.256 -9.426 1.00 0.00 5 ARG A C 9
ATOM 8335 O O . ARG A 1 5 ? -10.892 2.464 -8.485 1.00 0.00 5 ARG A O 9
ATOM 8356 N N . THR A 1 6 ? -10.213 4.360 -9.505 1.00 0.00 6 THR A N 9
ATOM 8357 C CA . THR A 1 6 ? -9.251 4.737 -8.467 1.00 0.00 6 THR A CA 9
ATOM 8358 C C . THR A 1 6 ? -8.081 3.737 -8.420 1.00 0.00 6 THR A C 9
ATOM 8359 O O . THR A 1 6 ? -7.437 3.543 -7.388 1.00 0.00 6 THR A O 9
ATOM 8370 N N . SER A 1 7 ? -7.785 3.136 -9.572 1.00 0.00 7 SER A N 9
ATOM 8371 C CA . SER A 1 7 ? -6.678 2.187 -9.701 1.00 0.00 7 SER A CA 9
ATOM 8372 C C . SER A 1 7 ? -5.327 2.865 -9.449 1.00 0.00 7 SER A C 9
ATOM 8373 O O . SER A 1 7 ? -4.287 2.206 -9.352 1.00 0.00 7 SER A O 9
ATOM 8381 N N . PHE A 1 8 ? -5.359 4.188 -9.334 1.00 0.00 8 PHE A N 9
ATOM 8382 C CA . PHE A 1 8 ? -4.170 4.975 -9.045 1.00 0.00 8 PHE A CA 9
ATOM 8383 C C . PHE A 1 8 ? -3.533 4.521 -7.731 1.00 0.00 8 PHE A C 9
ATOM 8384 O O . PHE A 1 8 ? -2.309 4.472 -7.608 1.00 0.00 8 PHE A O 9
ATOM 8401 N N . VAL A 1 9 ? -4.380 4.171 -6.767 1.00 0.00 9 VAL A N 9
ATOM 8402 C CA . VAL A 1 9 ? -3.915 3.728 -5.456 1.00 0.00 9 VAL A CA 9
ATOM 8403 C C . VAL A 1 9 ? -3.135 2.424 -5.577 1.00 0.00 9 VAL A C 9
ATOM 8404 O O . VAL A 1 9 ? -2.126 2.229 -4.902 1.00 0.00 9 VAL A O 9
ATOM 8417 N N . LYS A 1 10 ? -3.598 1.550 -6.462 1.00 0.00 10 LYS A N 9
ATOM 8418 C CA . LYS A 1 10 ? -2.939 0.272 -6.691 1.00 0.00 10 LYS A CA 9
ATOM 8419 C C . LYS A 1 10 ? -1.504 0.485 -7.164 1.00 0.00 10 LYS A C 9
ATOM 8420 O O . LYS A 1 10 ? -0.576 -0.145 -6.655 1.00 0.00 10 LYS A O 9
ATOM 8439 N N . ARG A 1 11 ? -1.327 1.383 -8.130 1.00 0.00 11 ARG A N 9
ATOM 8440 C CA . ARG A 1 11 ? -0.001 1.661 -8.673 1.00 0.00 11 ARG A CA 9
ATOM 8441 C C . ARG A 1 11 ? 0.897 2.273 -7.598 1.00 0.00 11 ARG A C 9
ATOM 8442 O O . ARG A 1 11 ? 2.069 1.912 -7.475 1.00 0.00 11 ARG A O 9
ATOM 8463 N N . ILE A 1 12 ? 0.333 3.188 -6.814 1.00 0.00 12 ILE A N 9
ATOM 8464 C CA . ILE A 1 12 ? 1.077 3.840 -5.741 1.00 0.00 12 ILE A CA 9
ATOM 8465 C C . ILE A 1 12 ? 1.511 2.826 -4.685 1.00 0.00 12 ILE A C 9
ATOM 8466 O O . ILE A 1 12 ? 2.651 2.850 -4.227 1.00 0.00 12 ILE A O 9
ATOM 8482 N N . ALA A 1 13 ? 0.598 1.938 -4.312 1.00 0.00 13 ALA A N 9
ATOM 8483 C CA . ALA A 1 13 ? 0.888 0.909 -3.321 1.00 0.00 13 ALA A CA 9
ATOM 8484 C C . ALA A 1 13 ? 1.949 -0.058 -3.834 1.00 0.00 13 ALA A C 9
ATOM 8485 O O . ALA A 1 13 ? 2.875 -0.412 -3.108 1.00 0.00 13 ALA A O 9
ATOM 8492 N N . LYS A 1 14 ? 1.810 -0.470 -5.088 1.00 0.00 14 LYS A N 9
ATOM 8493 C CA . LYS A 1 14 ? 2.750 -1.397 -5.706 1.00 0.00 14 LYS A CA 9
ATOM 8494 C C . LYS A 1 14 ? 4.166 -0.823 -5.687 1.00 0.00 14 LYS A C 9
ATOM 8495 O O . LYS A 1 14 ? 5.116 -1.477 -5.249 1.00 0.00 14 LYS A O 9
ATOM 8514 N N . GLU A 1 15 ? 4.286 0.418 -6.140 1.00 0.00 15 GLU A N 9
ATOM 8515 C CA . GLU A 1 15 ? 5.572 1.099 -6.204 1.00 0.00 15 GLU A CA 9
ATOM 8516 C C . GLU A 1 15 ? 6.102 1.388 -4.797 1.00 0.00 15 GLU A C 9
ATOM 8517 O O . GLU A 1 15 ? 7.315 1.481 -4.584 1.00 0.00 15 GLU A O 9
ATOM 8529 N N . MET A 1 16 ? 5.184 1.516 -3.846 1.00 0.00 16 MET A N 9
ATOM 8530 C CA . MET A 1 16 ? 5.532 1.731 -2.445 1.00 0.00 16 MET A CA 9
ATOM 8531 C C . MET A 1 16 ? 6.148 0.468 -1.843 1.00 0.00 16 MET A C 9
ATOM 8532 O O . MET A 1 16 ? 7.100 0.536 -1.071 1.00 0.00 16 MET A O 9
ATOM 8546 N N . ILE A 1 17 ? 5.594 -0.682 -2.211 1.00 0.00 17 ILE A N 9
ATOM 8547 C CA . ILE A 1 17 ? 6.003 -1.961 -1.634 1.00 0.00 17 ILE A CA 9
ATOM 8548 C C . ILE A 1 17 ? 7.353 -2.434 -2.172 1.00 0.00 17 ILE A C 9
ATOM 8549 O O . ILE A 1 17 ? 8.200 -2.908 -1.409 1.00 0.00 17 ILE A O 9
ATOM 8565 N N . GLU A 1 18 ? 7.559 -2.281 -3.475 1.00 0.00 18 GLU A N 9
ATOM 8566 C CA . GLU A 1 18 ? 8.710 -2.881 -4.153 1.00 0.00 18 GLU A CA 9
ATOM 8567 C C . GLU A 1 18 ? 10.049 -2.304 -3.686 1.00 0.00 18 GLU A C 9
ATOM 8568 O O . GLU A 1 18 ? 11.106 -2.829 -4.033 1.00 0.00 18 GLU A O 9
ATOM 8580 N N . THR A 1 19 ? 10.012 -1.228 -2.913 1.00 0.00 19 THR A N 9
ATOM 8581 C CA . THR A 1 19 ? 11.240 -0.590 -2.466 1.00 0.00 19 THR A CA 9
ATOM 8582 C C . THR A 1 19 ? 11.849 -1.335 -1.274 1.00 0.00 19 THR A C 9
ATOM 8583 O O . THR A 1 19 ? 13.064 -1.323 -1.079 1.00 0.00 19 THR A O 9
ATOM 8594 N N . HIS A 1 20 ? 11.014 -2.007 -0.490 1.00 0.00 20 HIS A N 9
ATOM 8595 C CA . HIS A 1 20 ? 11.494 -2.725 0.686 1.00 0.00 20 HIS A CA 9
ATOM 8596 C C . HIS A 1 20 ? 10.963 -4.151 0.713 1.00 0.00 20 HIS A C 9
ATOM 8597 O O . HIS A 1 20 ? 9.836 -4.395 1.129 1.00 0.00 20 HIS A O 9
ATOM 8612 N N . PRO A 1 21 ? 11.773 -5.112 0.252 1.00 0.00 21 PRO A N 9
ATOM 8613 C CA . PRO A 1 21 ? 11.410 -6.525 0.236 1.00 0.00 21 PRO A CA 9
ATOM 8614 C C . PRO A 1 21 ? 11.850 -7.246 1.513 1.00 0.00 21 PRO A C 9
ATOM 8615 O O . PRO A 1 21 ? 12.302 -8.392 1.467 1.00 0.00 21 PRO A O 9
ATOM 8626 N N . GLY A 1 22 ? 11.696 -6.573 2.647 1.00 0.00 22 GLY A N 9
ATOM 8627 C CA . GLY A 1 22 ? 12.199 -7.099 3.902 1.00 0.00 22 GLY A CA 9
ATOM 8628 C C . GLY A 1 22 ? 11.323 -8.184 4.502 1.00 0.00 22 GLY A C 9
ATOM 8629 O O . GLY A 1 22 ? 11.796 -9.291 4.772 1.00 0.00 22 GLY A O 9
ATOM 8633 N N . LYS A 1 23 ? 10.051 -7.872 4.717 1.00 0.00 23 LYS A N 9
ATOM 8634 C CA . LYS A 1 23 ? 9.142 -8.790 5.396 1.00 0.00 23 LYS A CA 9
ATOM 8635 C C . LYS A 1 23 ? 7.987 -9.196 4.485 1.00 0.00 23 LYS A C 9
ATOM 8636 O O . LYS A 1 23 ? 7.646 -8.476 3.549 1.00 0.00 23 LYS A O 9
ATOM 8655 N N . PHE A 1 24 ? 7.389 -10.347 4.774 1.00 0.00 24 PHE A N 9
ATOM 8656 C CA . PHE A 1 24 ? 6.229 -10.821 4.032 1.00 0.00 24 PHE A CA 9
ATOM 8657 C C . PHE A 1 24 ? 5.287 -11.594 4.956 1.00 0.00 24 PHE A C 9
ATOM 8658 O O . PHE A 1 24 ? 5.402 -12.810 5.109 1.00 0.00 24 PHE A O 9
ATOM 8675 N N . THR A 1 25 ? 4.393 -10.872 5.612 1.00 0.00 25 THR A N 9
ATOM 8676 C CA . THR A 1 25 ? 3.409 -11.469 6.510 1.00 0.00 25 THR A CA 9
ATOM 8677 C C . THR A 1 25 ? 2.205 -10.531 6.621 1.00 0.00 25 THR A C 9
ATOM 8678 O O . THR A 1 25 ? 2.315 -9.355 6.275 1.00 0.00 25 THR A O 9
ATOM 8689 N N . ASP A 1 26 ? 1.066 -11.034 7.102 1.00 0.00 26 ASP A N 9
ATOM 8690 C CA . ASP A 1 26 ? -0.123 -10.197 7.317 1.00 0.00 26 ASP A CA 9
ATOM 8691 C C . ASP A 1 26 ? 0.031 -9.352 8.585 1.00 0.00 26 ASP A C 9
ATOM 8692 O O . ASP A 1 26 ? -0.947 -8.997 9.245 1.00 0.00 26 ASP A O 9
ATOM 8701 N N . ASP A 1 27 ? 1.270 -9.005 8.887 1.00 0.00 27 ASP A N 9
ATOM 8702 C CA . ASP A 1 27 ? 1.608 -8.266 10.092 1.00 0.00 27 ASP A CA 9
ATOM 8703 C C . ASP A 1 27 ? 1.777 -6.778 9.784 1.00 0.00 27 ASP A C 9
ATOM 8704 O O . ASP A 1 27 ? 2.267 -6.407 8.715 1.00 0.00 27 ASP A O 9
ATOM 8713 N N . PHE A 1 28 ? 1.371 -5.932 10.728 1.00 0.00 28 PHE A N 9
ATOM 8714 C CA . PHE A 1 28 ? 1.369 -4.486 10.519 1.00 0.00 28 PHE A CA 9
ATOM 8715 C C . PHE A 1 28 ? 2.777 -3.894 10.577 1.00 0.00 28 PHE A C 9
ATOM 8716 O O . PHE A 1 28 ? 3.036 -2.832 10.005 1.00 0.00 28 PHE A O 9
ATOM 8733 N N . ASP A 1 29 ? 3.685 -4.565 11.270 1.00 0.00 29 ASP A N 9
ATOM 8734 C CA . ASP A 1 29 ? 5.078 -4.128 11.295 1.00 0.00 29 ASP A CA 9
ATOM 8735 C C . ASP A 1 29 ? 5.687 -4.270 9.902 1.00 0.00 29 ASP A C 9
ATOM 8736 O O . ASP A 1 29 ? 6.520 -3.465 9.484 1.00 0.00 29 ASP A O 9
ATOM 8745 N N . THR A 1 30 ? 5.238 -5.298 9.191 1.00 0.00 30 THR A N 9
ATOM 8746 C CA . THR A 1 30 ? 5.666 -5.567 7.828 1.00 0.00 30 THR A CA 9
ATOM 8747 C C . THR A 1 30 ? 5.454 -4.352 6.926 1.00 0.00 30 THR A C 9
ATOM 8748 O O . THR A 1 30 ? 6.414 -3.809 6.376 1.00 0.00 30 THR A O 9
ATOM 8759 N N . ASN A 1 31 ? 4.209 -3.902 6.806 1.00 0.00 31 ASN A N 9
ATOM 8760 C CA . ASN A 1 31 ? 3.898 -2.771 5.936 1.00 0.00 31 ASN A CA 9
ATOM 8761 C C . ASN A 1 31 ? 4.560 -1.500 6.449 1.00 0.00 31 ASN A C 9
ATOM 8762 O O . ASN A 1 31 ? 4.878 -0.604 5.672 1.00 0.00 31 ASN A O 9
ATOM 8773 N N . LYS A 1 32 ? 4.774 -1.430 7.755 1.00 0.00 32 LYS A N 9
ATOM 8774 C CA . LYS A 1 32 ? 5.434 -0.282 8.361 1.00 0.00 32 LYS A CA 9
ATOM 8775 C C . LYS A 1 32 ? 6.876 -0.172 7.866 1.00 0.00 32 LYS A C 9
ATOM 8776 O O . LYS A 1 32 ? 7.346 0.913 7.529 1.00 0.00 32 LYS A O 9
ATOM 8795 N N . LYS A 1 33 ? 7.561 -1.309 7.802 1.00 0.00 33 LYS A N 9
ATOM 8796 C CA . LYS A 1 33 ? 8.942 -1.352 7.330 1.00 0.00 33 LYS A CA 9
ATOM 8797 C C . LYS A 1 33 ? 9.020 -0.961 5.856 1.00 0.00 33 LYS A C 9
ATOM 8798 O O . LYS A 1 33 ? 9.999 -0.363 5.414 1.00 0.00 33 LYS A O 9
ATOM 8817 N N . LEU A 1 34 ? 7.982 -1.305 5.106 1.00 0.00 34 LEU A N 9
ATOM 8818 C CA . LEU A 1 34 ? 7.908 -0.961 3.691 1.00 0.00 34 LEU A CA 9
ATOM 8819 C C . LEU A 1 34 ? 7.657 0.535 3.510 1.00 0.00 34 LEU A C 9
ATOM 8820 O O . LEU A 1 34 ? 8.288 1.188 2.678 1.00 0.00 34 LEU A O 9
ATOM 8836 N N . VAL A 1 35 ? 6.748 1.075 4.315 1.00 0.00 35 VAL A N 9
ATOM 8837 C CA . VAL A 1 35 ? 6.401 2.492 4.261 1.00 0.00 35 VAL A CA 9
ATOM 8838 C C . VAL A 1 35 ? 7.526 3.364 4.838 1.00 0.00 35 VAL A C 9
ATOM 8839 O O . VAL A 1 35 ? 7.602 4.564 4.565 1.00 0.00 35 VAL A O 9
ATOM 8852 N N . GLU A 1 36 ? 8.406 2.746 5.618 1.00 0.00 36 GLU A N 9
ATOM 8853 C CA . GLU A 1 36 ? 9.553 3.441 6.206 1.00 0.00 36 GLU A CA 9
ATOM 8854 C C . GLU A 1 36 ? 10.378 4.120 5.113 1.00 0.00 36 GLU A C 9
ATOM 8855 O O . GLU A 1 36 ? 10.853 5.243 5.283 1.00 0.00 36 GLU A O 9
ATOM 8867 N N . GLU A 1 37 ? 10.522 3.440 3.981 1.00 0.00 37 GLU A N 9
ATOM 8868 C CA . GLU A 1 37 ? 11.286 3.972 2.858 1.00 0.00 37 GLU A CA 9
ATOM 8869 C C . GLU A 1 37 ? 10.477 5.036 2.120 1.00 0.00 37 GLU A C 9
ATOM 8870 O O . GLU A 1 37 ? 11.035 6.020 1.645 1.00 0.00 37 GLU A O 9
ATOM 8882 N N . PHE A 1 38 ? 9.159 4.813 2.073 1.00 0.00 38 PHE A N 9
ATOM 8883 C CA . PHE A 1 38 ? 8.176 5.672 1.385 1.00 0.00 38 PHE A CA 9
ATOM 8884 C C . PHE A 1 38 ? 8.580 6.047 -0.049 1.00 0.00 38 PHE A C 9
ATOM 8885 O O . PHE A 1 38 ? 9.554 6.755 -0.298 1.00 0.00 38 PHE A O 9
ATOM 8902 N N . SER A 1 39 ? 7.798 5.560 -1.000 1.00 0.00 39 SER A N 9
ATOM 8903 C CA . SER A 1 39 ? 8.012 5.875 -2.402 1.00 0.00 39 SER A CA 9
ATOM 8904 C C . SER A 1 39 ? 7.635 7.328 -2.682 1.00 0.00 39 SER A C 9
ATOM 8905 O O . SER A 1 39 ? 8.222 7.980 -3.547 1.00 0.00 39 SER A O 9
ATOM 8913 N N . THR A 1 40 ? 6.678 7.841 -1.922 1.00 0.00 40 THR A N 9
ATOM 8914 C CA . THR A 1 40 ? 6.198 9.197 -2.112 1.00 0.00 40 THR A CA 9
ATOM 8915 C C . THR A 1 40 ? 5.654 9.757 -0.795 1.00 0.00 40 THR A C 9
ATOM 8916 O O . THR A 1 40 ? 5.848 9.155 0.272 1.00 0.00 40 THR A O 9
ATOM 8927 N N . VAL A 1 41 ? 4.980 10.904 -0.877 1.00 0.00 41 VAL A N 9
ATOM 8928 C CA . VAL A 1 41 ? 4.472 11.611 0.294 1.00 0.00 41 VAL A CA 9
ATOM 8929 C C . VAL A 1 41 ? 3.376 10.825 1.015 1.00 0.00 41 VAL A C 9
ATOM 8930 O O . VAL A 1 41 ? 2.979 9.740 0.583 1.00 0.00 41 VAL A O 9
ATOM 8943 N N . SER A 1 42 ? 2.891 11.384 2.115 1.00 0.00 42 SER A N 9
ATOM 8944 C CA . SER A 1 42 ? 1.931 10.697 2.964 1.00 0.00 42 SER A CA 9
ATOM 8945 C C . SER A 1 42 ? 0.501 11.112 2.644 1.00 0.00 42 SER A C 9
ATOM 8946 O O . SER A 1 42 ? -0.357 10.263 2.401 1.00 0.00 42 SER A O 9
ATOM 8954 N N . THR A 1 43 ? 0.266 12.420 2.630 1.00 0.00 43 THR A N 9
ATOM 8955 C CA . THR A 1 43 ? -1.077 12.984 2.549 1.00 0.00 43 THR A CA 9
ATOM 8956 C C . THR A 1 43 ? -1.846 12.717 3.852 1.00 0.00 43 THR A C 9
ATOM 8957 O O . THR A 1 43 ? -1.807 11.613 4.398 1.00 0.00 43 THR A O 9
ATOM 8968 N N . LYS A 1 44 ? -2.546 13.755 4.313 1.00 0.00 44 LYS A N 9
ATOM 8969 C CA . LYS A 1 44 ? -3.136 13.836 5.659 1.00 0.00 44 LYS A CA 9
ATOM 8970 C C . LYS A 1 44 ? -3.630 12.497 6.221 1.00 0.00 44 LYS A C 9
ATOM 8971 O O . LYS A 1 44 ? -3.165 12.059 7.275 1.00 0.00 44 LYS A O 9
ATOM 8990 N N . HIS A 1 45 ? -4.573 11.859 5.542 1.00 0.00 45 HIS A N 9
ATOM 8991 C CA . HIS A 1 45 ? -5.141 10.603 6.032 1.00 0.00 45 HIS A CA 9
ATOM 8992 C C . HIS A 1 45 ? -4.938 9.467 5.039 1.00 0.00 45 HIS A C 9
ATOM 8993 O O . HIS A 1 45 ? -5.577 8.420 5.141 1.00 0.00 45 HIS A O 9
ATOM 9008 N N . LEU A 1 46 ? -4.031 9.656 4.095 1.00 0.00 46 LEU A N 9
ATOM 9009 C CA . LEU A 1 46 ? -3.807 8.651 3.063 1.00 0.00 46 LEU A CA 9
ATOM 9010 C C . LEU A 1 46 ? -2.724 7.664 3.488 1.00 0.00 46 LEU A C 9
ATOM 9011 O O . LEU A 1 46 ? -2.792 6.481 3.160 1.00 0.00 46 LEU A O 9
ATOM 9027 N N . ARG A 1 47 ? -1.736 8.152 4.232 1.00 0.00 47 ARG A N 9
ATOM 9028 C CA . ARG A 1 47 ? -0.612 7.321 4.667 1.00 0.00 47 ARG A CA 9
ATOM 9029 C C . ARG A 1 47 ? -1.093 6.075 5.416 1.00 0.00 47 ARG A C 9
ATOM 9030 O O . ARG A 1 47 ? -0.640 4.961 5.139 1.00 0.00 47 ARG A O 9
ATOM 9051 N N . ASN A 1 48 ? -2.016 6.267 6.351 1.00 0.00 48 ASN A N 9
ATOM 9052 C CA . ASN A 1 48 ? -2.543 5.160 7.146 1.00 0.00 48 ASN A CA 9
ATOM 9053 C C . ASN A 1 48 ? -3.400 4.238 6.285 1.00 0.00 48 ASN A C 9
ATOM 9054 O O . ASN A 1 48 ? -3.443 3.024 6.506 1.00 0.00 48 ASN A O 9
ATOM 9065 N N . LYS A 1 49 ? -4.065 4.818 5.294 1.00 0.00 49 LYS A N 9
ATOM 9066 C CA . LYS A 1 49 ? -4.917 4.058 4.388 1.00 0.00 49 LYS A CA 9
ATOM 9067 C C . LYS A 1 49 ? -4.072 3.164 3.487 1.00 0.00 49 LYS A C 9
ATOM 9068 O O . LYS A 1 49 ? -4.384 1.992 3.291 1.00 0.00 49 LYS A O 9
ATOM 9087 N N . ILE A 1 50 ? -2.991 3.733 2.954 1.00 0.00 50 ILE A N 9
ATOM 9088 C CA . ILE A 1 50 ? -2.074 2.997 2.089 1.00 0.00 50 ILE A CA 9
ATOM 9089 C C . ILE A 1 50 ? -1.469 1.808 2.829 1.00 0.00 50 ILE A C 9
ATOM 9090 O O . ILE A 1 50 ? -1.421 0.696 2.301 1.00 0.00 50 ILE A O 9
ATOM 9106 N N . ALA A 1 51 ? -1.029 2.051 4.058 1.00 0.00 51 ALA A N 9
ATOM 9107 C CA . ALA A 1 51 ? -0.457 0.999 4.890 1.00 0.00 51 ALA A CA 9
ATOM 9108 C C . ALA A 1 51 ? -1.460 -0.133 5.083 1.00 0.00 51 ALA A C 9
ATOM 9109 O O . ALA A 1 51 ?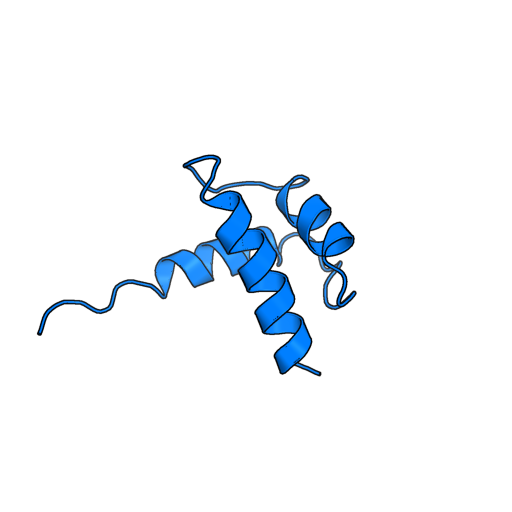 -1.123 -1.313 4.935 1.00 0.00 51 ALA A O 9
ATOM 9116 N N . GLY A 1 52 ? -2.698 0.239 5.391 1.00 0.00 52 GLY A N 9
ATOM 9117 C CA . GLY A 1 52 ? -3.751 -0.741 5.550 1.00 0.00 52 GLY A CA 9
ATOM 9118 C C . GLY A 1 52 ? -4.016 -1.502 4.271 1.00 0.00 52 GLY A C 9
ATOM 9119 O O . GLY A 1 52 ? -4.176 -2.723 4.290 1.00 0.00 52 GLY A O 9
ATOM 9123 N N . TYR A 1 53 ? -4.042 -0.783 3.154 1.00 0.00 53 TYR A N 9
ATOM 9124 C CA . TYR A 1 53 ? -4.278 -1.387 1.848 1.00 0.00 53 TYR A CA 9
ATOM 9125 C C . TYR A 1 53 ? -3.238 -2.467 1.559 1.00 0.00 53 TYR A C 9
ATOM 9126 O O . TYR A 1 53 ? -3.572 -3.531 1.034 1.00 0.00 53 TYR A O 9
ATOM 9144 N N . ILE A 1 54 ? -1.987 -2.194 1.927 1.00 0.00 54 ILE A N 9
ATOM 9145 C CA . ILE A 1 54 ? -0.906 -3.161 1.765 1.00 0.00 54 ILE A CA 9
ATOM 9146 C C . ILE A 1 54 ? -1.244 -4.471 2.473 1.00 0.00 54 ILE A C 9
ATOM 9147 O O . ILE A 1 54 ? -1.233 -5.539 1.854 1.00 0.00 54 ILE A O 9
ATOM 9163 N N . THR A 1 55 ? -1.569 -4.388 3.764 1.00 0.00 55 THR A N 9
ATOM 9164 C CA . THR A 1 55 ? -1.910 -5.579 4.535 1.00 0.00 55 THR A CA 9
ATOM 9165 C C . THR A 1 55 ? -3.150 -6.280 3.982 1.00 0.00 55 THR A C 9
ATOM 9166 O O . THR A 1 55 ? -3.225 -7.510 3.981 1.00 0.00 55 THR A O 9
ATOM 9177 N N . ARG A 1 56 ? -4.111 -5.498 3.491 1.00 0.00 56 ARG A N 9
ATOM 9178 C CA . ARG A 1 56 ? -5.343 -6.061 2.947 1.00 0.00 56 ARG A CA 9
ATOM 9179 C C . ARG A 1 56 ? -5.039 -6.935 1.738 1.00 0.00 56 ARG A C 9
ATOM 9180 O O . ARG A 1 56 ? -5.608 -8.014 1.585 1.00 0.00 56 ARG A O 9
ATOM 9201 N N . ILE A 1 57 ? -4.131 -6.462 0.884 1.00 0.00 57 ILE A N 9
ATOM 9202 C CA . ILE A 1 57 ? -3.717 -7.221 -0.295 1.00 0.00 57 ILE A CA 9
ATOM 9203 C C . ILE A 1 57 ? -3.144 -8.573 0.117 1.00 0.00 57 ILE A C 9
ATOM 9204 O O . ILE A 1 57 ? -3.492 -9.604 -0.454 1.00 0.00 57 ILE A O 9
ATOM 9220 N N . ILE A 1 58 ? -2.276 -8.558 1.121 1.00 0.00 58 ILE A N 9
ATOM 9221 C CA . ILE A 1 58 ? -1.645 -9.778 1.612 1.00 0.00 58 ILE A CA 9
ATOM 9222 C C . ILE A 1 58 ? -2.698 -10.791 2.060 1.00 0.00 58 ILE A C 9
ATOM 9223 O O . ILE A 1 58 ? -2.662 -11.956 1.664 1.00 0.00 58 ILE A O 9
ATOM 9239 N N . SER A 1 59 ? -3.643 -10.332 2.868 1.00 0.00 59 SER A N 9
ATOM 9240 C CA . SER A 1 59 ? -4.715 -11.186 3.364 1.00 0.00 59 SER A CA 9
ATOM 9241 C C . SER A 1 59 ? -5.634 -11.653 2.230 1.00 0.00 59 SER A C 9
ATOM 9242 O O . SER A 1 59 ? -6.096 -12.795 2.225 1.00 0.00 59 SER A O 9
ATOM 9250 N N . GLN A 1 60 ? -5.878 -10.775 1.263 1.00 0.00 60 GLN A N 9
ATOM 9251 C CA . GLN A 1 60 ? -6.810 -11.069 0.176 1.00 0.00 60 GLN A CA 9
ATOM 9252 C C . GLN A 1 60 ? -6.232 -12.107 -0.790 1.00 0.00 60 GLN A C 9
ATOM 9253 O O . GLN A 1 60 ? -6.977 -12.828 -1.458 1.00 0.00 60 GLN A O 9
ATOM 9267 N N . GLN A 1 61 ? -4.906 -12.187 -0.851 1.00 0.00 61 GLN A N 9
ATOM 9268 C CA . GLN A 1 61 ? -4.236 -13.153 -1.722 1.00 0.00 61 GLN A CA 9
ATOM 9269 C C . GLN A 1 61 ? -4.377 -14.572 -1.180 1.00 0.00 61 GLN A C 9
ATOM 9270 O O . GLN A 1 61 ? -4.185 -15.546 -1.909 1.00 0.00 61 GLN A O 9
ATOM 9284 N N . LYS A 1 62 ? -4.707 -14.686 0.097 1.00 0.00 62 LYS A N 9
ATOM 9285 C CA . LYS A 1 62 ? -4.886 -15.986 0.714 1.00 0.00 62 LYS A CA 9
ATOM 9286 C C . LYS A 1 62 ? -6.359 -16.368 0.693 1.00 0.00 62 LYS A C 9
ATOM 9287 O O . LYS A 1 62 ? -6.776 -17.073 -0.246 1.00 0.00 62 LYS A O 9
ATOM 9307 N N . MET A 1 1 ? -18.963 1.112 -14.946 1.00 0.00 1 MET A N 10
ATOM 9308 C CA . MET A 1 1 ? -17.654 1.680 -14.542 1.00 0.00 1 MET A CA 10
ATOM 9309 C C . MET A 1 1 ? -16.787 0.600 -13.906 1.00 0.00 1 MET A C 10
ATOM 9310 O O . MET A 1 1 ? -17.298 -0.417 -13.432 1.00 0.00 1 MET A O 10
ATOM 9326 N N . GLY A 1 2 ? -15.479 0.822 -13.900 1.00 0.00 2 GLY A N 10
ATOM 9327 C CA . GLY A 1 2 ? -14.563 -0.163 -13.364 1.00 0.00 2 GLY A CA 10
ATOM 9328 C C . GLY A 1 2 ? -14.038 0.217 -11.996 1.00 0.00 2 GLY A C 10
ATOM 9329 O O . GLY A 1 2 ? -14.813 0.499 -11.081 1.00 0.00 2 GLY A O 10
ATOM 9333 N N . ASN A 1 3 ? -12.724 0.241 -11.864 1.00 0.00 3 ASN A N 10
ATOM 9334 C CA . ASN A 1 3 ? -12.086 0.543 -10.591 1.00 0.00 3 ASN A CA 10
ATOM 9335 C C . ASN A 1 3 ? -11.316 1.859 -10.696 1.00 0.00 3 ASN A C 10
ATOM 9336 O O . ASN A 1 3 ? -10.302 2.066 -10.029 1.00 0.00 3 ASN A O 10
ATOM 9347 N N . ILE A 1 4 ? -11.803 2.757 -11.543 1.00 0.00 4 ILE A N 10
ATOM 9348 C CA . ILE A 1 4 ? -11.173 4.060 -11.702 1.00 0.00 4 ILE A CA 10
ATOM 9349 C C . ILE A 1 4 ? -11.377 4.896 -10.435 1.00 0.00 4 ILE A C 10
ATOM 9350 O O . ILE A 1 4 ? -12.366 4.709 -9.723 1.00 0.00 4 ILE A O 10
ATOM 9366 N N . ARG A 1 5 ? -10.420 5.785 -10.151 1.00 0.00 5 ARG A N 10
ATOM 9367 C CA . ARG A 1 5 ? -10.443 6.633 -8.952 1.00 0.00 5 ARG A CA 10
ATOM 9368 C C . ARG A 1 5 ? -10.107 5.796 -7.715 1.00 0.00 5 ARG A C 10
ATOM 9369 O O . ARG A 1 5 ? -10.425 6.163 -6.585 1.00 0.00 5 ARG A O 10
ATOM 9390 N N . THR A 1 6 ? -9.408 4.696 -7.950 1.00 0.00 6 THR A N 10
ATOM 9391 C CA . THR A 1 6 ? -8.993 3.784 -6.889 1.00 0.00 6 THR A CA 10
ATOM 9392 C C . THR A 1 6 ? -7.858 2.891 -7.376 1.00 0.00 6 THR A C 10
ATOM 9393 O O . THR A 1 6 ? -6.986 2.500 -6.597 1.00 0.00 6 THR A O 10
ATOM 9404 N N . SER A 1 7 ? -7.855 2.592 -8.673 1.00 0.00 7 SER A N 10
ATOM 9405 C CA . SER A 1 7 ? -6.733 1.895 -9.290 1.00 0.00 7 SER A CA 10
ATOM 9406 C C . SER A 1 7 ? -5.458 2.725 -9.150 1.00 0.00 7 SER A C 10
ATOM 9407 O O . SER A 1 7 ? -4.357 2.184 -9.100 1.00 0.00 7 SER A O 10
ATOM 9415 N N . PHE A 1 8 ? -5.629 4.044 -9.077 1.00 0.00 8 PHE A N 10
ATOM 9416 C CA . PHE A 1 8 ? -4.521 4.963 -8.849 1.00 0.00 8 PHE A CA 10
ATOM 9417 C C . PHE A 1 8 ? -3.833 4.653 -7.523 1.00 0.00 8 PHE A C 10
ATOM 9418 O O . PHE A 1 8 ? -2.610 4.545 -7.457 1.00 0.00 8 PHE A O 10
ATOM 9435 N N . VAL A 1 9 ? -4.627 4.498 -6.471 1.00 0.00 9 VAL A N 10
ATOM 9436 C CA . VAL A 1 9 ? -4.094 4.188 -5.148 1.00 0.00 9 VAL A CA 10
ATOM 9437 C C . VAL A 1 9 ? -3.462 2.800 -5.147 1.00 0.00 9 VAL A C 10
ATOM 9438 O O . VAL A 1 9 ? -2.398 2.585 -4.567 1.00 0.00 9 VAL A O 10
ATOM 9451 N N . LYS A 1 10 ? -4.127 1.873 -5.822 1.00 0.00 10 LYS A N 10
ATOM 9452 C CA . LYS A 1 10 ? -3.626 0.514 -5.973 1.00 0.00 10 LYS A CA 10
ATOM 9453 C C . LYS A 1 10 ? -2.276 0.511 -6.702 1.00 0.00 10 LYS A C 10
ATOM 9454 O O . LYS A 1 10 ? -1.409 -0.319 -6.428 1.00 0.00 10 LYS A O 10
ATOM 9473 N N . ARG A 1 11 ? -2.098 1.463 -7.615 1.00 0.00 11 ARG A N 10
ATOM 9474 C CA . ARG A 1 11 ? -0.844 1.590 -8.347 1.00 0.00 11 ARG A CA 10
ATOM 9475 C C . ARG A 1 11 ? 0.275 2.068 -7.422 1.00 0.00 11 ARG A C 10
ATOM 9476 O O . ARG A 1 11 ? 1.427 1.652 -7.560 1.00 0.00 11 ARG A O 10
ATOM 9497 N N . ILE A 1 12 ? -0.067 2.941 -6.476 1.00 0.00 12 ILE A N 10
ATOM 9498 C CA . ILE A 1 12 ? 0.916 3.442 -5.518 1.00 0.00 12 ILE A CA 10
ATOM 9499 C C . ILE A 1 12 ? 1.472 2.289 -4.694 1.00 0.00 12 ILE A C 10
ATOM 9500 O O . ILE A 1 12 ? 2.667 2.223 -4.426 1.00 0.00 12 ILE A O 10
ATOM 9516 N N . ALA A 1 13 ? 0.589 1.372 -4.315 1.00 0.00 13 ALA A N 10
ATOM 9517 C CA . ALA A 1 13 ? 0.984 0.189 -3.561 1.00 0.00 13 ALA A CA 10
ATOM 9518 C C . ALA A 1 13 ? 1.889 -0.714 -4.396 1.00 0.00 13 ALA A C 10
ATOM 9519 O O . ALA A 1 13 ? 2.811 -1.342 -3.874 1.00 0.00 13 ALA A O 10
ATOM 9526 N N . LYS A 1 14 ? 1.625 -0.766 -5.697 1.00 0.00 14 LYS A N 10
ATOM 9527 C CA . LYS A 1 14 ? 2.436 -1.552 -6.614 1.00 0.00 14 LYS A CA 10
ATOM 9528 C C . LYS A 1 14 ? 3.858 -1.001 -6.686 1.00 0.00 14 LYS A C 10
ATOM 9529 O O . LYS A 1 14 ? 4.822 -1.718 -6.424 1.00 0.00 14 LYS A O 10
ATOM 9548 N N . GLU A 1 15 ? 3.978 0.279 -7.031 1.00 0.00 15 GLU A N 10
ATOM 9549 C CA . GLU A 1 15 ? 5.285 0.924 -7.142 1.00 0.00 15 GLU A CA 10
ATOM 9550 C C . GLU A 1 15 ? 5.945 1.069 -5.776 1.00 0.00 15 GLU A C 10
ATOM 9551 O O . GLU A 1 15 ? 7.141 1.338 -5.682 1.00 0.00 15 GLU A O 10
ATOM 9563 N N . MET A 1 16 ? 5.155 0.904 -4.728 1.00 0.00 16 MET A N 10
ATOM 9564 C CA . MET A 1 16 ? 5.674 0.903 -3.370 1.00 0.00 16 MET A CA 10
ATOM 9565 C C . MET A 1 16 ? 6.593 -0.299 -3.188 1.00 0.00 16 MET A C 10
ATOM 9566 O O . MET A 1 16 ? 7.747 -0.161 -2.796 1.00 0.00 16 MET A O 10
ATOM 9580 N N . ILE A 1 17 ? 6.066 -1.479 -3.505 1.00 0.00 17 ILE A N 10
ATOM 9581 C CA . ILE A 1 17 ? 6.826 -2.719 -3.389 1.00 0.00 17 ILE A CA 10
ATOM 9582 C C . ILE A 1 17 ? 7.842 -2.838 -4.525 1.00 0.00 17 ILE A C 10
ATOM 9583 O O . ILE A 1 17 ? 8.895 -3.463 -4.376 1.00 0.00 17 ILE A O 10
ATOM 9599 N N . GLU A 1 18 ? 7.515 -2.234 -5.665 1.00 0.00 18 GLU A N 10
ATOM 9600 C CA . GLU A 1 18 ? 8.404 -2.225 -6.820 1.00 0.00 18 GLU A CA 10
ATOM 9601 C C . GLU A 1 18 ? 9.729 -1.549 -6.468 1.00 0.00 18 GLU A C 10
ATOM 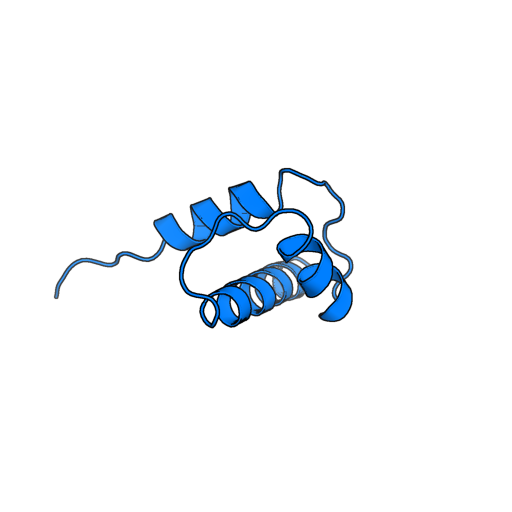9602 O O . GLU A 1 18 ? 9.786 -0.713 -5.567 1.00 0.00 18 GLU A O 10
ATOM 9614 N N . THR A 1 19 ? 10.781 -1.930 -7.188 1.00 0.00 19 THR A N 10
ATOM 9615 C CA . THR A 1 19 ? 12.142 -1.448 -6.948 1.00 0.00 19 THR A CA 10
ATOM 9616 C C . THR A 1 19 ? 12.813 -2.228 -5.816 1.00 0.00 19 THR A C 10
ATOM 9617 O O . THR A 1 19 ? 13.943 -2.693 -5.964 1.00 0.00 19 THR A O 10
ATOM 9628 N N . HIS A 1 20 ? 12.111 -2.394 -4.703 1.00 0.00 20 HIS A N 10
ATOM 9629 C CA . HIS A 1 20 ? 12.667 -3.095 -3.557 1.00 0.00 20 HIS A CA 10
ATOM 9630 C C . HIS A 1 20 ? 11.576 -3.840 -2.793 1.00 0.00 20 HIS A C 10
ATOM 9631 O O . HIS A 1 20 ? 10.880 -3.254 -1.964 1.00 0.00 20 HIS A O 10
ATOM 9646 N N . PRO A 1 21 ? 11.404 -5.137 -3.073 1.00 0.00 21 PRO A N 10
ATOM 9647 C CA . PRO A 1 21 ? 10.443 -5.980 -2.362 1.00 0.00 21 PRO A CA 10
ATOM 9648 C C . PRO A 1 21 ? 10.920 -6.292 -0.945 1.00 0.00 21 PRO A C 10
ATOM 9649 O O . PRO A 1 21 ? 11.715 -7.209 -0.736 1.00 0.00 21 PRO A O 10
ATOM 9660 N N . GLY A 1 22 ? 10.452 -5.504 0.016 1.00 0.00 22 GLY A N 10
ATOM 9661 C CA . GLY A 1 22 ? 10.877 -5.661 1.394 1.00 0.00 22 GLY A CA 10
ATOM 9662 C C . GLY A 1 22 ? 10.385 -6.948 2.026 1.00 0.00 22 GLY A C 10
ATOM 9663 O O . GLY A 1 22 ? 11.117 -7.937 2.081 1.00 0.00 22 GLY A O 10
ATOM 9667 N N . LYS A 1 23 ? 9.148 -6.937 2.504 1.00 0.00 23 LYS A N 10
ATOM 9668 C CA . LYS A 1 23 ? 8.566 -8.095 3.172 1.00 0.00 23 LYS A CA 10
ATOM 9669 C C . LYS A 1 23 ? 7.141 -8.332 2.691 1.00 0.00 23 LYS A C 10
ATOM 9670 O O . LYS A 1 23 ? 6.458 -7.399 2.266 1.00 0.00 23 LYS A O 10
ATOM 9689 N N . PHE A 1 24 ? 6.702 -9.579 2.757 1.00 0.00 24 PHE A N 10
ATOM 9690 C CA . PHE A 1 24 ? 5.333 -9.933 2.406 1.00 0.00 24 PHE A CA 10
ATOM 9691 C C . PHE A 1 24 ? 4.630 -10.515 3.633 1.00 0.00 24 PHE A C 10
ATOM 9692 O O . PHE A 1 24 ? 4.219 -11.676 3.649 1.00 0.00 24 PHE A O 10
ATOM 9709 N N . THR A 1 25 ? 4.526 -9.701 4.674 1.00 0.00 25 THR A N 10
ATOM 9710 C CA . THR A 1 25 ? 3.920 -10.125 5.929 1.00 0.00 25 THR A CA 10
ATOM 9711 C C . THR A 1 25 ? 2.729 -9.229 6.274 1.00 0.00 25 THR A C 10
ATOM 9712 O O . THR A 1 25 ? 2.824 -8.005 6.192 1.00 0.00 25 THR A O 10
ATOM 9723 N N . ASP A 1 26 ? 1.614 -9.844 6.664 1.00 0.00 26 ASP A N 10
ATOM 9724 C CA . ASP A 1 26 ? 0.365 -9.113 6.888 1.00 0.00 26 ASP A CA 10
ATOM 9725 C C . ASP A 1 26 ? 0.251 -8.586 8.320 1.00 0.00 26 ASP A C 10
ATOM 9726 O O . ASP A 1 26 ? -0.848 -8.455 8.862 1.00 0.00 26 ASP A O 10
ATOM 9735 N N . ASP A 1 27 ? 1.380 -8.247 8.919 1.00 0.00 27 ASP A N 10
ATOM 9736 C CA . ASP A 1 27 ? 1.379 -7.637 10.244 1.00 0.00 27 ASP A CA 10
ATOM 9737 C C . ASP A 1 27 ? 1.430 -6.119 10.101 1.00 0.00 27 ASP A C 10
ATOM 9738 O O . ASP A 1 27 ? 2.055 -5.601 9.172 1.00 0.00 27 ASP A O 10
ATOM 9747 N N . PHE A 1 28 ? 0.767 -5.407 11.004 1.00 0.00 28 PHE A N 10
ATOM 9748 C CA . PHE A 1 28 ? 0.763 -3.948 10.972 1.00 0.00 28 PHE A CA 10
ATOM 9749 C C . PHE A 1 28 ? 2.152 -3.392 11.270 1.00 0.00 28 PHE A C 10
ATOM 9750 O O . PHE A 1 28 ? 2.503 -2.308 10.818 1.00 0.00 28 PHE A O 10
ATOM 9767 N N . ASP A 1 29 ? 2.943 -4.144 12.023 1.00 0.00 29 ASP A N 10
ATOM 9768 C CA . ASP A 1 29 ? 4.327 -3.762 12.274 1.00 0.00 29 ASP A CA 10
ATOM 9769 C C . ASP A 1 29 ? 5.104 -3.808 10.970 1.00 0.00 29 ASP A C 10
ATOM 9770 O O . ASP A 1 29 ? 5.955 -2.958 10.696 1.00 0.00 29 ASP A O 10
ATOM 9779 N N . THR A 1 30 ? 4.777 -4.807 10.160 1.00 0.00 30 THR A N 10
ATOM 9780 C CA . THR A 1 30 ? 5.420 -4.999 8.879 1.00 0.00 30 THR A CA 10
ATOM 9781 C C . THR A 1 30 ? 5.100 -3.852 7.923 1.00 0.00 30 THR A C 10
ATOM 9782 O O . THR A 1 30 ? 6.013 -3.188 7.440 1.00 0.00 30 THR A O 10
ATOM 9793 N N . ASN A 1 31 ? 3.811 -3.593 7.678 1.00 0.00 31 ASN A N 10
ATOM 9794 C CA . ASN A 1 31 ? 3.415 -2.572 6.702 1.00 0.00 31 ASN A CA 10
ATOM 9795 C C . ASN A 1 31 ? 3.921 -1.189 7.111 1.00 0.00 31 ASN A C 10
ATOM 9796 O O . ASN A 1 31 ? 4.191 -0.340 6.263 1.00 0.00 31 ASN A O 10
ATOM 9807 N N . LYS A 1 32 ? 4.083 -0.993 8.412 1.00 0.00 32 LYS A N 10
ATOM 9808 C CA . LYS A 1 32 ? 4.599 0.252 8.954 1.00 0.00 32 LYS A CA 10
ATOM 9809 C C . LYS A 1 32 ? 6.048 0.453 8.526 1.00 0.00 32 LYS A C 10
ATOM 9810 O O . LYS A 1 32 ? 6.421 1.509 8.008 1.00 0.00 32 LYS A O 10
ATOM 9829 N N . LYS A 1 33 ? 6.853 -0.585 8.714 1.00 0.00 33 LYS A N 10
ATOM 9830 C CA . LYS A 1 33 ? 8.261 -0.544 8.351 1.00 0.00 33 LYS A CA 10
ATOM 9831 C C . LYS A 1 33 ? 8.439 -0.707 6.845 1.00 0.00 33 LYS A C 10
ATOM 9832 O O . LYS A 1 33 ? 9.469 -0.326 6.290 1.00 0.00 33 LYS A O 10
ATOM 9851 N N . LEU A 1 34 ? 7.427 -1.274 6.191 1.00 0.00 34 LEU A N 10
ATOM 9852 C CA . LEU A 1 34 ? 7.422 -1.387 4.740 1.00 0.00 34 LEU A CA 10
ATOM 9853 C C . LEU A 1 34 ? 7.338 -0.010 4.108 1.00 0.00 34 LEU A C 10
ATOM 9854 O O . LEU A 1 34 ? 8.128 0.323 3.233 1.00 0.00 34 LEU A O 10
ATOM 9870 N N . VAL A 1 35 ? 6.379 0.791 4.565 1.00 0.00 35 VAL A N 10
ATOM 9871 C CA . VAL A 1 35 ? 6.238 2.165 4.088 1.00 0.00 35 VAL A CA 10
ATOM 9872 C C . VAL A 1 35 ? 7.541 2.928 4.301 1.00 0.00 35 VAL A C 10
ATOM 9873 O O . VAL A 1 35 ? 8.007 3.646 3.418 1.00 0.00 35 VAL A O 10
ATOM 9886 N N . GLU A 1 36 ? 8.128 2.732 5.475 1.00 0.00 36 GLU A N 10
ATOM 9887 C CA . GLU A 1 36 ? 9.404 3.342 5.827 1.00 0.00 36 GLU A CA 10
ATOM 9888 C C . GLU A 1 36 ? 10.505 2.945 4.833 1.00 0.00 36 GLU A C 10
ATOM 9889 O O . GLU A 1 36 ? 11.318 3.777 4.422 1.00 0.00 36 GLU A O 10
ATOM 9901 N N . GLU A 1 37 ? 10.521 1.672 4.455 1.00 0.00 37 GLU A N 10
ATOM 9902 C CA . GLU A 1 37 ? 11.565 1.141 3.586 1.00 0.00 37 GLU A CA 10
ATOM 9903 C C . GLU A 1 37 ? 11.311 1.450 2.110 1.00 0.00 37 GLU A C 10
ATOM 9904 O O . GLU A 1 37 ? 12.210 1.922 1.409 1.00 0.00 37 GLU A O 10
ATOM 9916 N N . PHE A 1 38 ? 10.092 1.176 1.651 1.00 0.00 38 PHE A N 10
ATOM 9917 C CA . PHE A 1 38 ? 9.745 1.262 0.231 1.00 0.00 38 PHE A CA 10
ATOM 9918 C C . PHE A 1 38 ? 10.020 2.645 -0.352 1.00 0.00 38 PHE A C 10
ATOM 9919 O O . PHE A 1 38 ? 11.001 2.841 -1.078 1.00 0.00 38 PHE A O 10
ATOM 9936 N N . SER A 1 39 ? 9.156 3.596 -0.047 1.00 0.00 39 SER A N 10
ATOM 9937 C CA . SER A 1 39 ? 9.323 4.950 -0.529 1.00 0.00 39 SER A CA 10
ATOM 9938 C C . SER A 1 39 ? 9.155 5.935 0.621 1.00 0.00 39 SER A C 10
ATOM 9939 O O . SER A 1 39 ? 8.211 5.837 1.403 1.00 0.00 39 SER A O 10
ATOM 9947 N N . THR A 1 40 ? 10.071 6.890 0.709 1.00 0.00 40 THR A N 10
ATOM 9948 C CA . THR A 1 40 ? 10.095 7.833 1.816 1.00 0.00 40 THR A CA 10
ATOM 9949 C C . THR A 1 40 ? 9.100 8.978 1.607 1.00 0.00 40 THR A C 10
ATOM 9950 O O . THR A 1 40 ? 8.968 9.861 2.462 1.00 0.00 40 THR A O 10
ATOM 9961 N N . VAL A 1 41 ? 8.400 8.961 0.475 1.00 0.00 41 VAL A N 10
ATOM 9962 C CA . VAL A 1 41 ? 7.409 9.986 0.184 1.00 0.00 41 VAL A CA 10
ATOM 9963 C C . VAL A 1 41 ? 6.237 9.895 1.168 1.00 0.00 41 VAL A C 10
ATOM 9964 O O . VAL A 1 41 ? 5.447 8.950 1.152 1.00 0.00 41 VAL A O 10
ATOM 9977 N N . SER A 1 42 ? 6.154 10.883 2.041 1.00 0.00 42 SER A N 10
ATOM 9978 C CA . SER A 1 42 ? 5.145 10.896 3.083 1.00 0.00 42 SER A CA 10
ATOM 9979 C C . SER A 1 42 ? 3.810 11.383 2.532 1.00 0.00 42 SER A C 10
ATOM 9980 O O . SER A 1 42 ? 3.746 11.968 1.449 1.00 0.00 42 SER A O 10
ATOM 9988 N N . THR A 1 43 ? 2.742 11.107 3.258 1.00 0.00 43 THR A N 10
ATOM 9989 C CA . THR A 1 43 ? 1.413 11.528 2.853 1.00 0.00 43 THR A CA 10
ATOM 9990 C C . THR A 1 43 ? 0.556 11.760 4.089 1.00 0.00 43 THR A C 10
ATOM 9991 O O . THR A 1 43 ? 0.287 10.814 4.831 1.00 0.00 43 THR A O 10
ATOM 10002 N N . LYS A 1 44 ? 0.117 13.014 4.260 1.00 0.00 44 LYS A N 10
ATOM 10003 C CA . LYS A 1 44 ? -0.512 13.528 5.489 1.00 0.00 44 LYS A CA 10
ATOM 10004 C C . LYS A 1 44 ? -1.103 12.430 6.378 1.00 0.00 44 LYS A C 10
ATOM 10005 O O . LYS A 1 44 ? -0.479 12.036 7.362 1.00 0.00 44 LYS A O 10
ATOM 10024 N N . HIS A 1 45 ? -2.286 11.930 6.047 1.00 0.00 45 HIS A N 10
ATOM 10025 C CA . HIS A 1 45 ? -2.856 10.805 6.788 1.00 0.00 45 HIS A CA 10
ATOM 10026 C C . HIS A 1 45 ? -3.403 9.742 5.849 1.00 0.00 45 HIS A C 10
ATOM 10027 O O . HIS A 1 45 ? -4.116 8.833 6.273 1.00 0.00 45 HIS A O 10
ATOM 10042 N N . LEU A 1 46 ? -3.049 9.849 4.577 1.00 0.00 46 LEU A N 10
ATOM 10043 C CA . LEU A 1 46 ? -3.489 8.880 3.583 1.00 0.00 46 LEU A CA 10
ATOM 10044 C C . LEU A 1 46 ? -2.503 7.717 3.502 1.00 0.00 46 LEU A C 10
ATOM 10045 O O . LEU A 1 46 ? -2.885 6.589 3.196 1.00 0.00 46 LEU A O 10
ATOM 10061 N N . ARG A 1 47 ? -1.239 7.991 3.815 1.00 0.00 47 ARG A N 10
ATOM 10062 C CA . ARG A 1 47 ? -0.188 6.983 3.717 1.00 0.00 47 ARG A CA 10
ATOM 10063 C C . ARG A 1 47 ? -0.414 5.877 4.742 1.00 0.00 47 ARG A C 10
ATOM 10064 O O . ARG A 1 47 ? -0.128 4.710 4.482 1.00 0.00 47 ARG A O 10
ATOM 10085 N N . ASN A 1 48 ? -0.935 6.261 5.903 1.00 0.00 48 ASN A N 10
ATOM 10086 C CA . ASN A 1 48 ? -1.293 5.305 6.946 1.00 0.00 48 ASN A CA 10
ATOM 10087 C C . ASN A 1 48 ? -2.335 4.315 6.437 1.00 0.00 48 ASN A C 10
ATOM 10088 O O . ASN A 1 48 ? -2.271 3.121 6.730 1.00 0.00 48 ASN A O 10
ATOM 10099 N N . LYS A 1 49 ? -3.287 4.815 5.660 1.00 0.00 49 LYS A N 10
ATOM 10100 C CA . LYS A 1 49 ? -4.336 3.971 5.106 1.00 0.00 49 LYS A CA 10
ATOM 10101 C C . LYS A 1 49 ? -3.786 3.103 3.982 1.00 0.00 49 LYS A C 10
ATOM 10102 O O . LYS A 1 49 ? -4.235 1.977 3.780 1.00 0.00 49 LYS A O 10
ATOM 10121 N N . ILE A 1 50 ? -2.801 3.630 3.264 1.00 0.00 50 ILE A N 10
ATOM 10122 C CA . ILE A 1 50 ? -2.123 2.867 2.227 1.00 0.00 50 ILE A CA 10
ATOM 10123 C C . ILE A 1 50 ? -1.415 1.661 2.838 1.00 0.00 50 ILE A C 10
ATOM 10124 O O . ILE A 1 50 ? -1.438 0.564 2.279 1.00 0.00 50 ILE A O 10
ATOM 10140 N N . ALA A 1 51 ? -0.805 1.865 4.003 1.00 0.00 51 ALA A N 10
ATOM 10141 C CA . ALA A 1 51 ? -0.145 0.784 4.725 1.00 0.00 51 ALA A CA 10
ATOM 10142 C C . ALA A 1 51 ? -1.145 -0.311 5.081 1.00 0.00 51 ALA A C 10
ATOM 10143 O O . ALA A 1 51 ? -0.874 -1.502 4.905 1.00 0.00 51 ALA A O 10
ATOM 10150 N N . GLY A 1 52 ? -2.312 0.103 5.565 1.00 0.00 52 GLY A N 10
ATOM 10151 C CA . GLY A 1 52 ? -3.369 -0.841 5.866 1.00 0.00 52 GLY A CA 10
ATOM 10152 C C . GLY A 1 52 ? -3.844 -1.568 4.622 1.00 0.00 52 GLY A C 10
ATOM 10153 O O . GLY A 1 52 ? -4.237 -2.736 4.680 1.00 0.00 52 GLY A O 10
ATOM 10157 N N . TYR A 1 53 ? -3.793 -0.877 3.492 1.00 0.00 53 TYR A N 10
ATOM 10158 C CA . TYR A 1 53 ? -4.185 -1.460 2.219 1.00 0.00 53 TYR A CA 10
ATOM 10159 C C . TYR A 1 53 ? -3.148 -2.486 1.769 1.00 0.00 53 TYR A C 10
ATOM 10160 O O . TYR A 1 53 ? -3.481 -3.466 1.107 1.00 0.00 53 TYR A O 10
ATOM 10178 N N . ILE A 1 54 ? -1.891 -2.261 2.143 1.00 0.00 54 ILE A N 10
ATOM 10179 C CA . ILE A 1 54 ? -0.820 -3.212 1.859 1.00 0.00 54 ILE A CA 10
ATOM 10180 C C . ILE A 1 54 ? -1.130 -4.561 2.500 1.00 0.00 54 ILE A C 10
ATOM 10181 O O . ILE A 1 54 ? -1.076 -5.600 1.843 1.00 0.00 54 ILE A O 10
ATOM 10197 N N . THR A 1 55 ? -1.481 -4.536 3.781 1.00 0.00 55 THR A N 10
ATOM 10198 C CA . THR A 1 55 ? -1.865 -5.750 4.485 1.00 0.00 55 THR A CA 10
ATOM 10199 C C . THR A 1 55 ? -3.121 -6.385 3.871 1.00 0.00 55 THR A C 10
ATOM 10200 O O . THR A 1 55 ? -3.296 -7.606 3.920 1.00 0.00 55 THR A O 10
ATOM 10211 N N . ARG A 1 56 ? -3.982 -5.555 3.287 1.00 0.00 56 ARG A N 10
ATOM 10212 C CA . ARG A 1 56 ? -5.159 -6.046 2.569 1.00 0.00 56 ARG A CA 10
ATOM 10213 C C . ARG A 1 56 ? -4.747 -6.771 1.290 1.00 0.00 56 ARG A C 10
ATOM 10214 O O . ARG A 1 56 ? -5.296 -7.820 0.957 1.00 0.00 56 ARG A O 10
ATOM 10235 N N . ILE A 1 57 ? -3.775 -6.213 0.583 1.00 0.00 57 ILE A N 10
ATOM 10236 C CA . ILE A 1 57 ? -3.266 -6.837 -0.632 1.00 0.00 57 ILE A CA 10
ATOM 10237 C C . ILE A 1 57 ? -2.703 -8.219 -0.323 1.00 0.00 57 ILE A C 10
ATOM 10238 O O . ILE A 1 57 ? -2.998 -9.186 -1.019 1.00 0.00 57 ILE A O 10
ATOM 10254 N N . ILE A 1 58 ? -1.914 -8.300 0.740 1.00 0.00 58 ILE A N 10
ATOM 10255 C CA . ILE A 1 58 ? -1.282 -9.548 1.143 1.00 0.00 58 ILE A CA 10
ATOM 10256 C C . ILE A 1 58 ? -2.326 -10.618 1.470 1.00 0.00 58 ILE A C 10
ATOM 10257 O O . ILE A 1 58 ? -2.263 -11.736 0.956 1.00 0.00 58 ILE A O 10
ATOM 10273 N N . SER A 1 59 ? -3.288 -10.260 2.313 1.00 0.00 59 SER A N 10
ATOM 10274 C CA . SER A 1 59 ? -4.329 -11.192 2.728 1.00 0.00 59 SER A CA 10
ATOM 10275 C C . SER A 1 59 ? -5.239 -11.581 1.561 1.00 0.00 59 SER A C 10
ATOM 10276 O O . SER A 1 59 ? -5.706 -12.717 1.480 1.00 0.00 59 SER A O 10
ATOM 10284 N N . GLN A 1 60 ? -5.493 -10.637 0.660 1.00 0.00 60 GLN A N 10
ATOM 10285 C CA . GLN A 1 60 ? -6.346 -10.894 -0.494 1.00 0.00 60 GLN A CA 10
ATOM 10286 C C . GLN A 1 60 ? -5.624 -11.760 -1.523 1.00 0.00 60 GLN A C 10
ATOM 10287 O O . GLN A 1 60 ? -6.235 -12.608 -2.177 1.00 0.00 60 GLN A O 10
ATOM 10301 N N . GLN A 1 61 ? -4.323 -11.544 -1.661 1.00 0.00 61 GLN A N 10
ATOM 10302 C CA . GLN A 1 61 ? -3.523 -12.285 -2.627 1.00 0.00 61 GLN A CA 10
ATOM 10303 C C . GLN A 1 61 ? -3.320 -13.722 -2.150 1.00 0.00 61 GLN A C 10
ATOM 10304 O O . GLN A 1 61 ? -3.605 -14.674 -2.880 1.00 0.00 61 GLN A O 10
ATOM 10318 N N . LYS A 1 62 ? -2.848 -13.872 -0.922 1.00 0.00 62 LYS A N 10
ATOM 10319 C CA . LYS A 1 62 ? -2.565 -15.184 -0.367 1.00 0.00 62 LYS A CA 10
ATOM 10320 C C . LYS A 1 62 ? -3.508 -15.485 0.794 1.00 0.00 62 LYS A C 10
ATOM 10321 O O . LYS A 1 62 ? -3.163 -15.142 1.949 1.00 0.00 62 LYS A O 10
ATOM 10341 N N . MET A 1 1 ? -12.182 -2.342 -13.795 1.00 0.00 1 MET A N 11
ATOM 10342 C CA . MET A 1 1 ? -13.627 -2.516 -13.508 1.00 0.00 1 MET A CA 11
ATOM 10343 C C . MET A 1 1 ? -13.974 -1.958 -12.131 1.00 0.00 1 MET A C 11
ATOM 10344 O O . MET A 1 1 ? -15.106 -1.536 -11.892 1.00 0.00 1 MET A O 11
ATOM 10360 N N . GLY A 1 2 ? -13.000 -1.949 -11.229 1.00 0.00 2 GLY A N 11
ATOM 10361 C CA . GLY A 1 2 ? -13.222 -1.403 -9.909 1.00 0.00 2 GLY A CA 11
ATOM 10362 C C . GLY A 1 2 ? -12.499 -0.090 -9.729 1.00 0.00 2 GLY A C 11
ATOM 10363 O O . GLY A 1 2 ? -11.311 0.001 -10.041 1.00 0.00 2 GLY A O 11
ATOM 10367 N N . ASN A 1 3 ? -13.229 0.919 -9.247 1.00 0.00 3 ASN A N 11
ATOM 10368 C CA . ASN A 1 3 ? -12.690 2.263 -9.004 1.00 0.00 3 ASN A CA 11
ATOM 10369 C C . ASN A 1 3 ? -12.538 3.051 -10.306 1.00 0.00 3 ASN A C 11
ATOM 10370 O O . ASN A 1 3 ? -12.251 2.487 -11.366 1.00 0.00 3 ASN A O 11
ATOM 10381 N N . ILE A 1 4 ? -12.756 4.360 -10.218 1.00 0.00 4 ILE A N 11
ATOM 10382 C CA . ILE A 1 4 ? -12.586 5.248 -11.358 1.00 0.00 4 ILE A CA 11
ATOM 10383 C C . ILE A 1 4 ? -11.287 6.030 -11.217 1.00 0.00 4 ILE A C 11
ATOM 10384 O O . ILE A 1 4 ? -10.310 5.765 -11.913 1.00 0.00 4 ILE A O 11
ATOM 10400 N N . ARG A 1 5 ? -11.264 6.983 -10.297 1.00 0.00 5 ARG A N 11
ATOM 10401 C CA . ARG A 1 5 ? -10.064 7.769 -10.064 1.00 0.00 5 ARG A CA 11
ATOM 10402 C C . ARG A 1 5 ? -9.583 7.618 -8.632 1.00 0.00 5 ARG A C 11
ATOM 10403 O O . ARG A 1 5 ? -9.840 8.459 -7.772 1.00 0.00 5 ARG A O 11
ATOM 10424 N N . THR A 1 6 ? -8.908 6.509 -8.397 1.00 0.00 6 THR A N 11
ATOM 10425 C CA . THR A 1 6 ? -8.285 6.192 -7.117 1.00 0.00 6 THR A CA 11
ATOM 10426 C C . THR A 1 6 ? -7.236 5.103 -7.365 1.00 0.00 6 THR A C 11
ATOM 10427 O O . THR A 1 6 ? -6.560 4.620 -6.453 1.00 0.00 6 THR A O 11
ATOM 10438 N N . SER A 1 7 ? -7.084 4.761 -8.643 1.00 0.00 7 SER A N 11
ATOM 10439 C CA . SER A 1 7 ? -6.158 3.734 -9.079 1.00 0.00 7 SER A CA 11
ATOM 10440 C C . SER A 1 7 ? -4.716 4.173 -8.866 1.00 0.00 7 SER A C 11
ATOM 10441 O O . SER A 1 7 ? -3.810 3.345 -8.847 1.00 0.00 7 SER A O 11
ATOM 10449 N N . PHE A 1 8 ? -4.515 5.474 -8.689 1.00 0.00 8 PHE A N 11
ATOM 10450 C CA . PHE A 1 8 ? -3.193 6.014 -8.408 1.00 0.00 8 PHE A CA 11
ATOM 10451 C C . PHE A 1 8 ? -2.608 5.345 -7.168 1.00 0.00 8 PHE A C 11
ATOM 10452 O O . PHE A 1 8 ? -1.431 4.993 -7.139 1.00 0.00 8 PHE A O 11
ATOM 10469 N N . VAL A 1 9 ? -3.451 5.135 -6.164 1.00 0.00 9 VAL A N 11
ATOM 10470 C CA . VAL A 1 9 ? -3.032 4.472 -4.934 1.00 0.00 9 VAL A CA 11
ATOM 10471 C C . VAL A 1 9 ? -2.709 3.002 -5.210 1.00 0.00 9 VAL A C 11
ATOM 10472 O O . VAL A 1 9 ? -1.798 2.426 -4.616 1.00 0.00 9 VAL A O 11
ATOM 10485 N N . LYS A 1 10 ? -3.457 2.408 -6.134 1.00 0.00 10 LYS A N 11
ATOM 10486 C CA . LYS A 1 10 ? -3.230 1.027 -6.539 1.00 0.00 10 LYS A CA 11
ATOM 10487 C C . LYS A 1 10 ? -1.904 0.904 -7.284 1.00 0.00 10 LYS A C 11
ATOM 10488 O O . LYS A 1 10 ? -1.236 -0.130 -7.225 1.00 0.00 10 LYS A O 11
ATOM 10507 N N . ARG A 1 11 ? -1.530 1.967 -7.991 1.00 0.00 11 ARG A N 11
ATOM 10508 C CA . ARG A 1 11 ? -0.258 2.006 -8.703 1.00 0.00 11 ARG A CA 11
ATOM 10509 C C . ARG A 1 11 ? 0.887 2.217 -7.718 1.00 0.00 11 ARG A C 11
ATOM 10510 O O . ARG A 1 11 ? 2.001 1.739 -7.934 1.00 0.00 11 ARG A O 11
ATOM 10531 N N . ILE A 1 12 ? 0.605 2.943 -6.640 1.00 0.00 12 ILE A N 11
ATOM 10532 C CA . ILE A 1 12 ? 1.574 3.139 -5.567 1.00 0.00 12 ILE A CA 11
ATOM 10533 C C . ILE A 1 12 ? 1.937 1.798 -4.937 1.00 0.00 12 ILE A C 11
ATOM 10534 O O . ILE A 1 12 ? 3.110 1.424 -4.890 1.00 0.00 12 ILE A O 11
ATOM 10550 N N . ALA A 1 13 ? 0.920 1.067 -4.485 1.00 0.00 13 ALA A N 11
ATOM 10551 C CA . ALA A 1 13 ? 1.121 -0.251 -3.892 1.00 0.00 13 ALA A CA 11
ATOM 10552 C C . ALA A 1 13 ? 1.821 -1.178 -4.879 1.00 0.00 13 ALA A C 11
ATOM 10553 O O . ALA A 1 13 ? 2.687 -1.967 -4.501 1.00 0.00 13 ALA A O 11
ATOM 10560 N N . LYS A 1 14 ? 1.434 -1.063 -6.146 1.00 0.00 14 LYS A N 11
ATOM 10561 C CA . LYS A 1 14 ? 2.074 -1.799 -7.228 1.00 0.00 14 LYS A CA 11
ATOM 10562 C C . LYS A 1 14 ? 3.586 -1.588 -7.216 1.00 0.00 14 LYS A C 11
ATOM 10563 O O . LYS A 1 14 ? 4.346 -2.549 -7.131 1.00 0.00 14 LYS A O 11
ATOM 10582 N N . GLU A 1 15 ? 4.010 -0.332 -7.277 1.00 0.00 15 GLU A N 11
ATOM 10583 C CA . GLU A 1 15 ? 5.430 -0.010 -7.357 1.00 0.00 15 GLU A CA 11
ATOM 10584 C C . GLU A 1 15 ? 6.147 -0.296 -6.037 1.00 0.00 15 GLU A C 11
ATOM 10585 O O . GLU A 1 15 ? 7.339 -0.596 -6.026 1.00 0.00 15 GLU A O 11
ATOM 10597 N N . MET A 1 16 ? 5.420 -0.210 -4.929 1.00 0.00 16 MET A N 11
ATOM 10598 C CA . MET A 1 16 ? 6.004 -0.483 -3.619 1.00 0.00 16 MET A CA 11
ATOM 10599 C C . MET A 1 16 ? 6.393 -1.952 -3.490 1.00 0.00 16 MET A C 11
ATOM 10600 O O . MET A 1 16 ? 7.458 -2.275 -2.959 1.00 0.00 16 MET A O 11
ATOM 10614 N N . ILE A 1 17 ? 5.512 -2.833 -3.948 1.00 0.00 17 ILE A N 11
ATOM 10615 C CA . ILE A 1 17 ? 5.779 -4.265 -3.948 1.00 0.00 17 ILE A CA 11
ATOM 10616 C C . ILE A 1 17 ? 6.715 -4.649 -5.099 1.00 0.00 17 ILE A C 11
ATOM 10617 O O . ILE A 1 17 ? 7.512 -5.581 -4.987 1.00 0.00 17 ILE A O 11
ATOM 10633 N N . GLU A 1 18 ? 6.611 -3.913 -6.201 1.00 0.00 18 GLU A N 11
ATOM 10634 C CA . GLU A 1 18 ? 7.362 -4.209 -7.417 1.00 0.00 18 GLU A CA 11
ATOM 10635 C C . GLU A 1 18 ? 8.865 -4.108 -7.169 1.00 0.00 18 GLU A C 11
ATOM 10636 O O . GLU A 1 18 ? 9.385 -3.030 -6.875 1.00 0.00 18 GLU A O 11
ATOM 10648 N N . THR A 1 19 ? 9.545 -5.250 -7.261 1.00 0.00 19 THR A N 11
ATOM 10649 C CA . THR A 1 19 ? 10.996 -5.330 -7.103 1.00 0.00 19 THR A CA 11
ATOM 10650 C C . THR A 1 19 ? 11.414 -5.233 -5.634 1.00 0.00 19 THR A C 11
ATOM 10651 O O . THR A 1 19 ? 12.325 -5.936 -5.201 1.00 0.00 19 THR A O 11
ATOM 10662 N N . HIS A 1 20 ? 10.749 -4.369 -4.876 1.00 0.00 20 HIS A N 11
ATOM 10663 C CA . HIS A 1 20 ? 10.999 -4.233 -3.446 1.00 0.00 20 HIS A CA 11
ATOM 10664 C C . HIS A 1 20 ? 10.074 -5.167 -2.657 1.00 0.00 20 HIS A C 11
ATOM 10665 O O . HIS A 1 20 ? 8.910 -4.846 -2.411 1.00 0.00 20 HIS A O 11
ATOM 10680 N N . PRO A 1 21 ? 10.582 -6.339 -2.254 1.00 0.00 21 PRO A N 11
ATOM 10681 C CA . PRO A 1 21 ? 9.800 -7.354 -1.583 1.00 0.00 21 PRO A CA 11
ATOM 10682 C C . PRO A 1 21 ? 9.906 -7.270 -0.066 1.00 0.00 21 PRO A C 11
ATOM 10683 O O . PRO A 1 21 ? 10.913 -7.663 0.526 1.00 0.00 21 PRO A O 11
ATOM 10694 N N . GLY A 1 22 ? 8.879 -6.726 0.555 1.00 0.00 22 GLY A N 11
ATOM 10695 C CA . GLY A 1 22 ? 8.813 -6.724 1.998 1.00 0.00 22 GLY A CA 11
ATOM 10696 C C . GLY A 1 22 ? 8.077 -7.944 2.497 1.00 0.00 22 GLY A C 11
ATOM 10697 O O . GLY A 1 22 ? 8.439 -9.068 2.152 1.00 0.00 22 GLY A O 11
ATOM 10701 N N . LYS A 1 23 ? 7.040 -7.720 3.298 1.00 0.00 23 LYS A N 11
ATOM 10702 C CA . LYS A 1 23 ? 6.150 -8.790 3.743 1.00 0.00 23 LYS A CA 11
ATOM 10703 C C . LYS A 1 23 ? 6.902 -9.846 4.561 1.00 0.00 23 LYS A C 11
ATOM 10704 O O . LYS A 1 23 ? 7.253 -10.913 4.056 1.00 0.00 23 LYS A O 11
ATOM 10723 N N . PHE A 1 24 ? 7.178 -9.527 5.816 1.00 0.00 24 PHE A N 11
ATOM 10724 C CA . PHE A 1 24 ? 7.755 -10.501 6.728 1.00 0.00 24 PHE A CA 11
ATOM 10725 C C . PHE A 1 24 ? 6.627 -11.298 7.373 1.00 0.00 24 PHE A C 11
ATOM 10726 O O . PHE A 1 24 ? 6.738 -12.499 7.605 1.00 0.00 24 PHE A O 11
ATOM 10743 N N . THR A 1 25 ? 5.542 -10.600 7.659 1.00 0.00 25 THR A N 11
ATOM 10744 C CA . THR A 1 25 ? 4.336 -11.202 8.198 1.00 0.00 25 THR A CA 11
ATOM 10745 C C . THR A 1 25 ? 3.149 -10.314 7.814 1.00 0.00 25 THR A C 11
ATOM 10746 O O . THR A 1 25 ? 3.351 -9.200 7.337 1.00 0.00 25 THR A O 11
ATOM 10757 N N . ASP A 1 26 ? 1.928 -10.792 7.999 1.00 0.00 26 ASP A N 11
ATOM 10758 C CA . ASP A 1 26 ? 0.740 -10.017 7.652 1.00 0.00 26 ASP A CA 11
ATOM 10759 C C . ASP A 1 26 ? 0.385 -9.029 8.764 1.00 0.00 26 ASP A C 11
ATOM 10760 O O . ASP A 1 26 ? -0.770 -8.633 8.919 1.00 0.00 26 ASP A O 11
ATOM 10769 N N . ASP A 1 27 ? 1.398 -8.601 9.510 1.00 0.00 27 ASP A N 11
ATOM 10770 C CA . ASP A 1 27 ? 1.202 -7.681 10.624 1.00 0.00 27 ASP A CA 11
ATOM 10771 C C . ASP A 1 27 ? 1.345 -6.232 10.160 1.00 0.00 27 ASP A C 11
ATOM 10772 O O . ASP A 1 27 ? 1.918 -5.961 9.100 1.00 0.00 27 ASP A O 11
ATOM 10781 N N . PHE A 1 28 ? 0.840 -5.308 10.963 1.00 0.00 28 PHE A N 11
ATOM 10782 C CA . PHE A 1 28 ? 0.843 -3.896 10.615 1.00 0.00 28 PHE A CA 11
ATOM 10783 C C . PHE A 1 28 ? 2.254 -3.315 10.628 1.00 0.00 28 PHE A C 11
ATOM 10784 O O . PHE A 1 28 ? 2.548 -2.397 9.865 1.00 0.00 28 PHE A O 11
ATOM 10801 N N . ASP A 1 29 ? 3.130 -3.851 11.479 1.00 0.00 29 ASP A N 11
ATOM 10802 C CA . ASP A 1 29 ? 4.508 -3.358 11.559 1.00 0.00 29 ASP A CA 11
ATOM 10803 C C . ASP A 1 29 ? 5.236 -3.605 10.242 1.00 0.00 29 ASP A C 11
ATOM 10804 O O . ASP A 1 29 ? 6.110 -2.834 9.841 1.00 0.00 29 ASP A O 11
ATOM 10813 N N . THR A 1 30 ? 4.847 -4.670 9.559 1.00 0.00 30 THR A N 11
ATOM 10814 C CA . THR A 1 30 ? 5.395 -4.980 8.253 1.00 0.00 30 THR A CA 11
ATOM 10815 C C . THR A 1 30 ? 5.010 -3.898 7.243 1.00 0.00 30 THR A C 11
ATOM 10816 O O . THR A 1 30 ? 5.871 -3.319 6.578 1.00 0.00 30 THR A O 11
ATOM 10827 N N . ASN A 1 31 ? 3.713 -3.611 7.153 1.00 0.00 31 ASN A N 11
ATOM 10828 C CA . ASN A 1 31 ? 3.213 -2.576 6.255 1.00 0.00 31 ASN A CA 11
ATOM 10829 C C . ASN A 1 31 ? 3.802 -1.219 6.639 1.00 0.00 31 ASN A C 11
ATOM 10830 O O . ASN A 1 31 ? 4.128 -0.403 5.775 1.00 0.00 31 ASN A O 11
ATOM 10841 N N . LYS A 1 32 ? 3.928 -1.007 7.943 1.00 0.00 32 LYS A N 11
ATOM 10842 C CA . LYS A 1 32 ? 4.532 0.197 8.502 1.00 0.00 32 LYS A CA 11
ATOM 10843 C C . LYS A 1 32 ? 5.887 0.497 7.859 1.00 0.00 32 LYS A C 11
ATOM 10844 O O . LYS A 1 32 ? 6.129 1.621 7.411 1.00 0.00 32 LYS A O 11
ATOM 10863 N N . LYS A 1 33 ? 6.753 -0.507 7.787 1.00 0.00 33 LYS A N 11
ATOM 10864 C CA . LYS A 1 33 ? 8.086 -0.308 7.233 1.00 0.00 33 LYS A CA 11
ATOM 10865 C C . LYS A 1 33 ? 8.024 -0.090 5.723 1.00 0.00 33 LYS A C 11
ATOM 10866 O O . LYS A 1 33 ? 8.745 0.743 5.183 1.00 0.00 33 LYS A O 11
ATOM 10885 N N . LEU A 1 34 ? 7.147 -0.830 5.054 1.00 0.00 34 LEU A N 11
ATOM 10886 C CA . LEU A 1 34 ? 7.015 -0.737 3.602 1.00 0.00 34 LEU A CA 11
ATOM 10887 C C . LEU A 1 34 ? 6.659 0.681 3.163 1.00 0.00 34 LEU A C 11
ATOM 10888 O O . LEU A 1 34 ? 7.166 1.170 2.151 1.00 0.00 34 LEU A O 11
ATOM 10904 N N . VAL A 1 35 ? 5.794 1.339 3.928 1.00 0.00 35 VAL A N 11
ATOM 10905 C CA . VAL A 1 35 ? 5.402 2.710 3.622 1.00 0.00 35 VAL A CA 11
ATOM 10906 C C . VAL A 1 35 ? 6.520 3.676 4.000 1.00 0.00 35 VAL A C 11
ATOM 10907 O O . VAL A 1 35 ? 6.772 4.655 3.300 1.00 0.00 35 VAL A O 11
ATOM 10920 N N . GLU A 1 36 ? 7.195 3.381 5.102 1.00 0.00 36 GLU A N 11
ATOM 10921 C CA . GLU A 1 36 ? 8.298 4.206 5.574 1.00 0.00 36 GLU A CA 11
ATOM 10922 C C . GLU A 1 36 ? 9.420 4.218 4.535 1.00 0.00 36 GLU A C 11
ATOM 10923 O O . GLU A 1 36 ? 9.912 5.281 4.151 1.00 0.00 36 GLU A O 11
ATOM 10935 N N . GLU A 1 37 ? 9.798 3.031 4.073 1.00 0.00 37 GLU A N 11
ATOM 10936 C CA . GLU A 1 37 ? 10.879 2.887 3.107 1.00 0.00 37 GLU A CA 11
ATOM 10937 C C . GLU A 1 37 ? 10.552 3.559 1.776 1.00 0.00 37 GLU A C 11
ATOM 10938 O O . GLU A 1 37 ? 11.193 4.533 1.390 1.00 0.00 37 GLU A O 11
ATOM 10950 N N . PHE A 1 38 ? 9.553 3.034 1.081 1.00 0.00 38 PHE A N 11
ATOM 10951 C CA . PHE A 1 38 ? 9.309 3.422 -0.301 1.00 0.00 38 PHE A CA 11
ATOM 10952 C C . PHE A 1 38 ? 8.150 4.417 -0.412 1.00 0.00 38 PHE A C 11
ATOM 10953 O O . PHE A 1 38 ? 8.376 5.631 -0.431 1.00 0.00 38 PHE A O 11
ATOM 10970 N N . SER A 1 39 ? 6.922 3.890 -0.459 1.00 0.00 39 SER A N 11
ATOM 10971 C CA . SER A 1 39 ? 5.698 4.679 -0.659 1.00 0.00 39 SER A CA 11
ATOM 10972 C C . SER A 1 39 ? 5.795 5.607 -1.881 1.00 0.00 39 SER A C 11
ATOM 10973 O O . SER A 1 39 ? 6.726 5.528 -2.684 1.00 0.00 39 SER A O 11
ATOM 10981 N N . THR A 1 40 ? 4.792 6.454 -2.032 1.00 0.00 40 THR A N 11
ATOM 10982 C CA . THR A 1 40 ? 4.782 7.485 -3.054 1.00 0.00 40 THR A CA 11
ATOM 10983 C C . THR A 1 40 ? 4.063 8.707 -2.502 1.00 0.00 40 THR A C 11
ATOM 10984 O O . THR A 1 40 ? 2.859 8.659 -2.252 1.00 0.00 40 THR A O 11
ATOM 10995 N N . VAL A 1 41 ? 4.817 9.783 -2.296 1.00 0.00 41 VAL A N 11
ATOM 10996 C CA . VAL A 1 41 ? 4.327 10.956 -1.576 1.00 0.00 41 VAL A CA 11
ATOM 10997 C C . VAL A 1 41 ? 4.061 10.576 -0.123 1.00 0.00 41 VAL A C 11
ATOM 10998 O O . VAL A 1 41 ? 2.930 10.265 0.264 1.00 0.00 41 VAL A O 11
ATOM 11011 N N . SER A 1 42 ? 5.124 10.573 0.669 1.00 0.00 42 SER A N 11
ATOM 11012 C CA . SER A 1 42 ? 5.053 10.125 2.049 1.00 0.00 42 SER A CA 11
ATOM 11013 C C . SER A 1 42 ? 4.314 11.137 2.918 1.00 0.00 42 SER A C 11
ATOM 11014 O O . SER A 1 42 ? 4.901 12.093 3.429 1.00 0.00 42 SER A O 11
ATOM 11022 N N . THR A 1 43 ? 3.012 10.940 3.044 1.00 0.00 43 THR A N 11
ATOM 11023 C CA . THR A 1 43 ? 2.187 11.767 3.902 1.00 0.00 43 THR A CA 11
ATOM 11024 C C . THR A 1 43 ? 2.072 11.141 5.288 1.00 0.00 43 THR A C 11
ATOM 11025 O O . THR A 1 43 ? 2.703 10.117 5.567 1.00 0.00 43 THR A O 11
ATOM 11036 N N . LYS A 1 44 ? 1.272 11.741 6.159 1.00 0.00 44 LYS A N 11
ATOM 11037 C CA . LYS A 1 44 ? 1.186 11.275 7.534 1.00 0.00 44 LYS A CA 11
ATOM 11038 C C . LYS A 1 44 ? -0.077 10.448 7.766 1.00 0.00 44 LYS A C 11
ATOM 11039 O O . LYS A 1 44 ? -0.001 9.280 8.139 1.00 0.00 44 LYS A O 11
ATOM 11058 N N . HIS A 1 45 ? -1.236 11.044 7.536 1.00 0.00 45 HIS A N 11
ATOM 11059 C CA . HIS A 1 45 ? -2.496 10.370 7.827 1.00 0.00 45 HIS A CA 11
ATOM 11060 C C . HIS A 1 45 ? -2.824 9.355 6.735 1.00 0.00 45 HIS A C 11
ATOM 11061 O O . HIS A 1 45 ? -3.431 8.319 6.999 1.00 0.00 45 HIS A O 11
ATOM 11076 N N . LEU A 1 46 ? -2.397 9.651 5.511 1.00 0.00 46 LEU A N 11
ATOM 11077 C CA . LEU A 1 46 ? -2.641 8.759 4.381 1.00 0.00 46 LEU A CA 11
ATOM 11078 C C . LEU A 1 46 ? -1.750 7.525 4.473 1.00 0.00 46 LEU A C 11
ATOM 11079 O O . LEU A 1 46 ? -2.023 6.503 3.849 1.00 0.00 46 LEU A O 11
ATOM 11095 N N . ARG A 1 47 ? -0.691 7.632 5.267 1.00 0.00 47 ARG A N 11
ATOM 11096 C CA . ARG A 1 47 ? 0.201 6.510 5.530 1.00 0.00 47 ARG A CA 11
ATOM 11097 C C . ARG A 1 47 ? -0.584 5.338 6.115 1.00 0.00 47 ARG A C 11
ATOM 11098 O O . ARG A 1 47 ? -0.412 4.187 5.714 1.00 0.00 47 ARG A O 11
ATOM 11119 N N . ASN A 1 48 ? -1.467 5.659 7.051 1.00 0.00 48 ASN A N 11
ATOM 11120 C CA . ASN A 1 48 ? -2.278 4.656 7.727 1.00 0.00 48 ASN A CA 11
ATOM 11121 C C . ASN A 1 48 ? -3.353 4.118 6.792 1.00 0.00 48 ASN A C 11
ATOM 11122 O O . ASN A 1 48 ? -3.853 3.008 6.974 1.00 0.00 48 ASN A O 11
ATOM 11133 N N . LYS A 1 49 ? -3.699 4.908 5.781 1.00 0.00 49 LYS A N 11
ATOM 11134 C CA . LYS A 1 49 ? -4.635 4.464 4.755 1.00 0.00 49 LYS A CA 11
ATOM 11135 C C . LYS A 1 49 ? -3.977 3.415 3.870 1.00 0.00 49 LYS A C 11
ATOM 11136 O O . LYS A 1 49 ? -4.561 2.371 3.583 1.00 0.00 49 LYS A O 11
ATOM 11155 N N . ILE A 1 50 ? -2.752 3.700 3.447 1.00 0.00 50 ILE A N 11
ATOM 11156 C CA . ILE A 1 50 ? -1.982 2.760 2.643 1.00 0.00 50 ILE A CA 11
ATOM 11157 C C . ILE A 1 50 ? -1.709 1.490 3.446 1.00 0.00 50 ILE A C 11
ATOM 11158 O O . ILE A 1 50 ? -1.663 0.388 2.897 1.00 0.00 50 ILE A O 11
ATOM 11174 N N . ALA A 1 51 ? -1.548 1.657 4.757 1.00 0.00 51 ALA A N 11
ATOM 11175 C CA . ALA A 1 51 ? -1.343 0.528 5.657 1.00 0.00 51 ALA A CA 11
ATOM 11176 C C . ALA A 1 51 ? -2.564 -0.388 5.669 1.00 0.00 51 ALA A C 11
ATOM 11177 O O . ALA A 1 51 ? -2.439 -1.603 5.755 1.00 0.00 51 ALA A O 11
ATOM 11184 N N . GLY A 1 52 ? -3.744 0.201 5.580 1.00 0.00 52 GLY A N 11
ATOM 11185 C CA . GLY A 1 52 ? -4.953 -0.591 5.508 1.00 0.00 52 GLY A CA 11
ATOM 11186 C C . GLY A 1 52 ? -5.044 -1.362 4.203 1.00 0.00 52 GLY A C 11
ATOM 11187 O O . GLY A 1 52 ? -5.442 -2.532 4.178 1.00 0.00 52 GLY A O 11
ATOM 11191 N N . TYR A 1 53 ? -4.670 -0.704 3.116 1.00 0.00 53 TYR A N 11
ATOM 11192 C CA . TYR A 1 53 ? -4.682 -1.319 1.798 1.00 0.00 53 TYR A CA 11
ATOM 11193 C C . TYR A 1 53 ? -3.733 -2.510 1.729 1.00 0.00 53 TYR A C 11
ATOM 11194 O O . TYR A 1 53 ? -4.164 -3.640 1.495 1.00 0.00 53 TYR A O 11
ATOM 11212 N N . ILE A 1 54 ? -2.447 -2.254 1.943 1.00 0.00 54 ILE A N 11
ATOM 11213 C CA . ILE A 1 54 ? -1.424 -3.279 1.749 1.00 0.00 54 ILE A CA 11
ATOM 11214 C C . ILE A 1 54 ? -1.634 -4.484 2.665 1.00 0.00 54 ILE A C 11
ATOM 11215 O O . ILE A 1 54 ? -1.528 -5.614 2.206 1.00 0.00 54 ILE A O 11
ATOM 11231 N N . THR A 1 55 ? -1.928 -4.259 3.947 1.00 0.00 55 THR A N 11
ATOM 11232 C CA . THR A 1 55 ? -2.207 -5.372 4.857 1.00 0.00 55 THR A CA 11
ATOM 11233 C C . THR A 1 55 ? -3.318 -6.275 4.314 1.00 0.00 55 THR A C 11
ATOM 11234 O O . THR A 1 55 ? -3.185 -7.502 4.317 1.00 0.00 55 THR A O 11
ATOM 11245 N N . ARG A 1 56 ? -4.406 -5.669 3.832 1.00 0.00 56 ARG A N 11
ATOM 11246 C CA . ARG A 1 56 ? -5.481 -6.440 3.216 1.00 0.00 56 ARG A CA 11
ATOM 11247 C C . ARG A 1 56 ? -4.958 -7.212 2.009 1.00 0.00 56 ARG A C 11
ATOM 11248 O O . ARG A 1 56 ? -5.259 -8.397 1.836 1.00 0.00 56 ARG A O 11
ATOM 11269 N N . ILE A 1 57 ? -4.152 -6.538 1.196 1.00 0.00 57 ILE A N 11
ATOM 11270 C CA . ILE A 1 57 ? -3.571 -7.145 0.002 1.00 0.00 57 ILE A CA 11
ATOM 11271 C C . ILE A 1 57 ? -2.655 -8.313 0.369 1.00 0.00 57 ILE A C 11
ATOM 11272 O O . ILE A 1 57 ? -2.640 -9.331 -0.315 1.00 0.00 57 ILE A O 11
ATOM 11288 N N . ILE A 1 58 ? -1.901 -8.166 1.456 1.00 0.00 58 ILE A N 11
ATOM 11289 C CA . ILE A 1 58 ? -1.008 -9.223 1.925 1.00 0.00 58 ILE A CA 11
ATOM 11290 C C . ILE A 1 58 ? -1.790 -10.493 2.243 1.00 0.00 58 ILE A C 11
ATOM 11291 O O . ILE A 1 58 ? -1.463 -11.576 1.754 1.00 0.00 58 ILE A O 11
ATOM 11307 N N . SER A 1 59 ? -2.840 -10.352 3.046 1.00 0.00 59 SER A N 11
ATOM 11308 C CA . SER A 1 59 ? -3.656 -11.494 3.435 1.00 0.00 59 SER A CA 11
ATOM 11309 C C . SER A 1 59 ? -4.384 -12.102 2.232 1.00 0.00 59 SER A C 11
ATOM 11310 O O . SER A 1 59 ? -4.773 -13.271 2.252 1.00 0.00 59 SER A O 11
ATOM 11318 N N . GLN A 1 60 ? -4.558 -11.305 1.184 1.00 0.00 60 GLN A N 11
ATOM 11319 C CA . GLN A 1 60 ? -5.241 -11.758 -0.023 1.00 0.00 60 GLN A CA 11
ATOM 11320 C C . GLN A 1 60 ? -4.268 -12.476 -0.958 1.00 0.00 60 GLN A C 11
ATOM 11321 O O . GLN A 1 60 ? -4.513 -13.607 -1.378 1.00 0.00 60 GLN A O 11
ATOM 11335 N N . GLN A 1 61 ? -3.159 -11.811 -1.249 1.00 0.00 61 GLN A N 11
ATOM 11336 C CA . GLN A 1 61 ? -2.174 -12.292 -2.215 1.00 0.00 61 GLN A CA 11
ATOM 11337 C C . GLN A 1 61 ? -1.392 -13.492 -1.688 1.00 0.00 61 GLN A C 11
ATOM 11338 O O . GLN A 1 61 ? -1.075 -14.403 -2.450 1.00 0.00 61 GLN A O 11
ATOM 11352 N N . LYS A 1 62 ? -1.108 -13.481 -0.385 1.00 0.00 62 LYS A N 11
ATOM 11353 C CA . LYS A 1 62 ? -0.234 -14.469 0.249 1.00 0.00 62 LYS A CA 11
ATOM 11354 C C . LYS A 1 62 ? 1.208 -14.237 -0.191 1.00 0.00 62 LYS A C 11
ATOM 11355 O O . LYS A 1 62 ? 1.685 -14.937 -1.110 1.00 0.00 62 LYS A O 11
ATOM 11375 N N . MET A 1 1 ? -24.078 -2.522 -12.635 1.00 0.00 1 MET A N 12
ATOM 11376 C CA . MET A 1 1 ? -23.066 -2.668 -13.708 1.00 0.00 1 MET A CA 12
ATOM 11377 C C . MET A 1 1 ? -21.956 -3.605 -13.251 1.00 0.00 1 MET A C 12
ATOM 11378 O O . MET A 1 1 ? -21.936 -4.029 -12.093 1.00 0.00 1 MET A O 12
ATOM 11394 N N . GLY A 1 2 ? -21.043 -3.934 -14.153 1.00 0.00 2 GLY A N 12
ATOM 11395 C CA . GLY A 1 2 ? -19.926 -4.781 -13.793 1.00 0.00 2 GLY A CA 12
ATOM 11396 C C . GLY A 1 2 ? -18.914 -4.050 -12.936 1.00 0.00 2 GLY A C 12
ATOM 11397 O O . GLY A 1 2 ? -18.749 -2.834 -13.060 1.00 0.00 2 GLY A O 12
ATOM 11401 N N . ASN A 1 3 ? -18.258 -4.780 -12.049 1.00 0.00 3 ASN A N 12
ATOM 11402 C CA . ASN A 1 3 ? -17.238 -4.199 -11.185 1.00 0.00 3 ASN A CA 12
ATOM 11403 C C . ASN A 1 3 ? -15.874 -4.302 -11.851 1.00 0.00 3 ASN A C 12
ATOM 11404 O O . ASN A 1 3 ? -15.449 -5.388 -12.247 1.00 0.00 3 ASN A O 12
ATOM 11415 N N . ILE A 1 4 ? -15.191 -3.175 -11.982 1.00 0.00 4 ILE A N 12
ATOM 11416 C CA . ILE A 1 4 ? -13.914 -3.146 -12.675 1.00 0.00 4 ILE A CA 12
ATOM 11417 C C . ILE A 1 4 ? -13.053 -1.967 -12.217 1.00 0.00 4 ILE A C 12
ATOM 11418 O O . ILE A 1 4 ? -13.575 -0.911 -11.849 1.00 0.00 4 ILE A O 12
ATOM 11434 N N . ARG A 1 5 ? -11.735 -2.190 -12.218 1.00 0.00 5 ARG A N 12
ATOM 11435 C CA . ARG A 1 5 ? -10.733 -1.147 -11.998 1.00 0.00 5 ARG A CA 12
ATOM 11436 C C . ARG A 1 5 ? -10.615 -0.733 -10.534 1.00 0.00 5 ARG A C 12
ATOM 11437 O O . ARG A 1 5 ? -11.599 -0.435 -9.862 1.00 0.00 5 ARG A O 12
ATOM 11458 N N . THR A 1 6 ? -9.375 -0.713 -10.077 1.00 0.00 6 THR A N 12
ATOM 11459 C CA . THR A 1 6 ? -9.002 -0.282 -8.734 1.00 0.00 6 THR A CA 12
ATOM 11460 C C . THR A 1 6 ? -7.510 0.015 -8.753 1.00 0.00 6 THR A C 12
ATOM 11461 O O . THR A 1 6 ? -6.838 0.070 -7.724 1.00 0.00 6 THR A O 12
ATOM 11472 N N . SER A 1 7 ? -7.032 0.261 -9.965 1.00 0.00 7 SER A N 12
ATOM 11473 C CA . SER A 1 7 ? -5.619 0.285 -10.273 1.00 0.00 7 SER A CA 12
ATOM 11474 C C . SER A 1 7 ? -4.929 1.550 -9.768 1.00 0.00 7 SER A C 12
ATOM 11475 O O . SER A 1 7 ? -3.719 1.556 -9.583 1.00 0.00 7 SER A O 12
ATOM 11483 N N . PHE A 1 8 ? -5.686 2.618 -9.539 1.00 0.00 8 PHE A N 12
ATOM 11484 C CA . PHE A 1 8 ? -5.083 3.881 -9.115 1.00 0.00 8 PHE A CA 12
ATOM 11485 C C . PHE A 1 8 ? -4.452 3.744 -7.732 1.00 0.00 8 PHE A C 12
ATOM 11486 O O . PHE A 1 8 ? -3.243 3.913 -7.573 1.00 0.00 8 PHE A O 12
ATOM 11503 N N . VAL A 1 9 ? -5.270 3.412 -6.741 1.00 0.00 9 VAL A N 12
ATOM 11504 C CA . VAL A 1 9 ? -4.782 3.223 -5.376 1.00 0.00 9 VAL A CA 12
ATOM 11505 C C . VAL A 1 9 ? -3.869 1.999 -5.299 1.00 0.00 9 VAL A C 12
ATOM 11506 O O . VAL A 1 9 ? -2.878 1.986 -4.565 1.00 0.00 9 VAL A O 12
ATOM 11519 N N . LYS A 1 10 ? -4.195 0.989 -6.094 1.00 0.00 10 LYS A N 12
ATOM 11520 C CA . LYS A 1 10 ? -3.445 -0.258 -6.116 1.00 0.00 10 LYS A CA 12
ATOM 11521 C C . LYS A 1 10 ? -2.034 -0.026 -6.657 1.00 0.00 10 LYS A C 12
ATOM 11522 O O . LYS A 1 10 ? -1.079 -0.671 -6.225 1.00 0.00 10 LYS A O 12
ATOM 11541 N N . ARG A 1 11 ? -1.906 0.910 -7.596 1.00 0.00 11 ARG A N 12
ATOM 11542 C CA . ARG A 1 11 ? -0.609 1.256 -8.171 1.00 0.00 11 ARG A CA 12
ATOM 11543 C C . ARG A 1 11 ? 0.230 2.042 -7.172 1.00 0.00 11 ARG A C 12
ATOM 11544 O O . ARG A 1 11 ? 1.448 1.880 -7.115 1.00 0.00 11 ARG A O 12
ATOM 11565 N N . ILE A 1 12 ? -0.425 2.886 -6.381 1.00 0.00 12 ILE A N 12
ATOM 11566 C CA . ILE A 1 12 ? 0.261 3.655 -5.344 1.00 0.00 12 ILE A CA 12
ATOM 11567 C C . ILE A 1 12 ? 0.989 2.716 -4.386 1.00 0.00 12 ILE A C 12
ATOM 11568 O O . ILE A 1 12 ? 2.180 2.887 -4.109 1.00 0.00 12 ILE A O 12
ATOM 11584 N N . ALA A 1 13 ? 0.269 1.712 -3.900 1.00 0.00 13 ALA A N 12
ATOM 11585 C CA . ALA A 1 13 ? 0.851 0.718 -3.007 1.00 0.00 13 ALA A CA 12
ATOM 11586 C C . ALA A 1 13 ? 1.933 -0.080 -3.724 1.00 0.00 13 ALA A C 12
ATOM 11587 O O . ALA A 1 13 ? 2.985 -0.371 -3.158 1.00 0.00 13 ALA A O 12
ATOM 11594 N N . LYS A 1 14 ? 1.678 -0.402 -4.987 1.00 0.00 14 LYS A N 12
ATOM 11595 C CA . LYS A 1 14 ? 2.608 -1.187 -5.788 1.00 0.00 14 LYS A CA 12
ATOM 11596 C C . LYS A 1 14 ? 3.916 -0.421 -6.008 1.00 0.00 14 LYS A C 12
ATOM 11597 O O . LYS A 1 14 ? 4.990 -1.016 -6.052 1.00 0.00 14 LYS A O 12
ATOM 11616 N N . GLU A 1 15 ? 3.817 0.898 -6.132 1.00 0.00 15 GLU A N 12
ATOM 11617 C CA . GLU A 1 15 ? 4.989 1.740 -6.344 1.00 0.00 15 GLU A CA 12
ATOM 11618 C C . GLU A 1 15 ? 5.854 1.788 -5.084 1.00 0.00 15 GLU A C 12
ATOM 11619 O O . GLU A 1 15 ? 7.083 1.837 -5.162 1.00 0.00 15 GLU A O 12
ATOM 11631 N N . MET A 1 16 ? 5.204 1.770 -3.929 1.00 0.00 16 MET A N 12
ATOM 11632 C CA . MET A 1 16 ? 5.901 1.757 -2.647 1.00 0.00 16 MET A CA 12
ATOM 11633 C C . MET A 1 16 ? 6.587 0.410 -2.419 1.00 0.00 16 MET A C 12
ATOM 11634 O O . MET A 1 16 ? 7.728 0.350 -1.969 1.00 0.00 16 MET A O 12
ATOM 11648 N N . ILE A 1 17 ? 5.884 -0.670 -2.746 1.00 0.00 17 ILE A N 12
ATOM 11649 C CA . ILE A 1 17 ? 6.413 -2.025 -2.571 1.00 0.00 17 ILE A CA 12
ATOM 11650 C C . ILE A 1 17 ? 7.448 -2.356 -3.657 1.00 0.00 17 ILE A C 12
ATOM 11651 O O . ILE A 1 17 ? 8.106 -3.396 -3.620 1.00 0.00 17 ILE A O 12
ATOM 11667 N N . GLU A 1 18 ? 7.603 -1.454 -4.612 1.00 0.00 18 GLU A N 12
ATOM 11668 C CA . GLU A 1 18 ? 8.506 -1.670 -5.732 1.00 0.00 18 GLU A CA 12
ATOM 11669 C C . GLU A 1 18 ? 9.966 -1.739 -5.272 1.00 0.00 18 GLU A C 12
ATOM 11670 O O . GLU A 1 18 ? 10.413 -0.929 -4.456 1.00 0.00 18 GLU A O 12
ATOM 11682 N N . THR A 1 19 ? 10.684 -2.730 -5.795 1.00 0.00 19 THR A N 12
ATOM 11683 C CA . THR A 1 19 ? 12.134 -2.841 -5.634 1.00 0.00 19 THR A CA 12
ATOM 11684 C C . THR A 1 19 ? 12.553 -3.339 -4.243 1.00 0.00 19 THR A C 12
ATOM 11685 O O . THR A 1 19 ? 13.088 -4.441 -4.113 1.00 0.00 19 THR A O 12
ATOM 11696 N N . HIS A 1 20 ? 12.313 -2.544 -3.207 1.00 0.00 20 HIS A N 12
ATOM 11697 C CA . HIS A 1 20 ? 12.896 -2.835 -1.898 1.00 0.00 20 HIS A CA 12
ATOM 11698 C C . HIS A 1 20 ? 11.990 -3.739 -1.046 1.00 0.00 20 HIS A C 12
ATOM 11699 O O . HIS A 1 20 ? 12.434 -4.799 -0.609 1.00 0.00 20 HIS A O 12
ATOM 11714 N N . PRO A 1 21 ? 10.724 -3.348 -0.777 1.00 0.00 21 PRO A N 12
ATOM 11715 C CA . PRO A 1 21 ? 9.795 -4.183 0.002 1.00 0.00 21 PRO A CA 12
ATOM 11716 C C . PRO A 1 21 ? 9.530 -5.539 -0.655 1.00 0.00 21 PRO A C 12
ATOM 11717 O O . PRO A 1 21 ? 9.281 -5.624 -1.857 1.00 0.00 21 PRO A O 12
ATOM 11728 N N . GLY A 1 22 ? 9.590 -6.599 0.139 1.00 0.00 22 GLY A N 12
ATOM 11729 C CA . GLY A 1 22 ? 9.422 -7.938 -0.403 1.00 0.00 22 GLY A CA 12
ATOM 11730 C C . GLY A 1 22 ? 8.086 -8.570 -0.060 1.00 0.00 22 GLY A C 12
ATOM 11731 O O . GLY A 1 22 ? 7.764 -9.632 -0.584 1.00 0.00 22 GLY A O 12
ATOM 11735 N N . LYS A 1 23 ? 7.311 -7.896 0.798 1.00 0.00 23 LYS A N 12
ATOM 11736 C CA . LYS A 1 23 ? 6.012 -8.392 1.300 1.00 0.00 23 LYS A CA 12
ATOM 11737 C C . LYS A 1 23 ? 6.047 -9.894 1.635 1.00 0.00 23 LYS A C 12
ATOM 11738 O O . LYS A 1 23 ? 5.697 -10.745 0.818 1.00 0.00 23 LYS A O 12
ATOM 11757 N N . PHE A 1 24 ? 6.470 -10.217 2.848 1.00 0.00 24 PHE A N 12
ATOM 11758 C CA . PHE A 1 24 ? 6.590 -11.612 3.255 1.00 0.00 24 PHE A CA 12
ATOM 11759 C C . PHE A 1 24 ? 5.892 -11.881 4.585 1.00 0.00 24 PHE A C 12
ATOM 11760 O O . PHE A 1 24 ? 5.913 -13.005 5.091 1.00 0.00 24 PHE A O 12
ATOM 11777 N N . THR A 1 25 ? 5.261 -10.858 5.148 1.00 0.00 25 THR A N 12
ATOM 11778 C CA . THR A 1 25 ? 4.531 -11.007 6.400 1.00 0.00 25 THR A CA 12
ATOM 11779 C C . THR A 1 25 ? 3.229 -10.207 6.338 1.00 0.00 25 THR A C 12
ATOM 11780 O O . THR A 1 25 ? 3.174 -9.159 5.695 1.00 0.00 25 THR A O 12
ATOM 11791 N N . ASP A 1 26 ? 2.187 -10.709 6.990 1.00 0.00 26 ASP A N 12
ATOM 11792 C CA . ASP A 1 26 ? 0.872 -10.077 6.947 1.00 0.00 26 ASP A CA 12
ATOM 11793 C C . ASP A 1 26 ? 0.562 -9.345 8.254 1.00 0.00 26 ASP A C 12
ATOM 11794 O O . ASP A 1 26 ? -0.603 -9.197 8.632 1.00 0.00 26 ASP A O 12
ATOM 11803 N N . ASP A 1 27 ? 1.600 -8.861 8.927 1.00 0.00 27 ASP A N 12
ATOM 11804 C CA . ASP A 1 27 ? 1.425 -8.139 10.186 1.00 0.00 27 ASP A CA 12
ATOM 11805 C C . ASP A 1 27 ? 1.505 -6.632 9.941 1.00 0.00 27 ASP A C 12
ATOM 11806 O O . ASP A 1 27 ? 2.036 -6.195 8.921 1.00 0.00 27 ASP A O 12
ATOM 11815 N N . PHE A 1 28 ? 0.981 -5.840 10.868 1.00 0.00 28 PHE A N 12
ATOM 11816 C CA . PHE A 1 28 ? 0.985 -4.389 10.719 1.00 0.00 28 PHE A CA 12
ATOM 11817 C C . PHE A 1 28 ? 2.386 -3.809 10.898 1.00 0.00 28 PHE A C 12
ATOM 11818 O O . PHE A 1 28 ? 2.686 -2.729 10.396 1.00 0.00 28 PHE A O 12
ATOM 11835 N N . ASP A 1 29 ? 3.246 -4.520 11.611 1.00 0.00 29 ASP A N 12
ATOM 11836 C CA . ASP A 1 29 ? 4.636 -4.095 11.752 1.00 0.00 29 ASP A CA 12
ATOM 11837 C C . ASP A 1 29 ? 5.333 -4.178 10.397 1.00 0.00 29 ASP A C 12
ATOM 11838 O O . ASP A 1 29 ? 6.253 -3.412 10.101 1.00 0.00 29 ASP A O 12
ATOM 11847 N N . THR A 1 30 ? 4.858 -5.107 9.571 1.00 0.00 30 THR A N 12
ATOM 11848 C CA . THR A 1 30 ? 5.383 -5.302 8.233 1.00 0.00 30 THR A CA 12
ATOM 11849 C C . THR A 1 30 ? 5.109 -4.092 7.345 1.00 0.00 30 THR A C 12
ATOM 11850 O O . THR A 1 30 ? 6.027 -3.550 6.730 1.00 0.00 30 THR A O 12
ATOM 11861 N N . ASN A 1 31 ? 3.849 -3.659 7.283 1.00 0.00 31 ASN A N 12
ATOM 11862 C CA . ASN A 1 31 ? 3.485 -2.539 6.417 1.00 0.00 31 ASN A CA 12
ATOM 11863 C C . ASN A 1 31 ? 4.143 -1.248 6.897 1.00 0.00 31 ASN A C 12
ATOM 11864 O O . ASN A 1 31 ? 4.438 -0.359 6.103 1.00 0.00 31 ASN A O 12
ATOM 11875 N N . LYS A 1 32 ? 4.397 -1.169 8.197 1.00 0.00 32 LYS A N 12
ATOM 11876 C CA . LYS A 1 32 ? 5.128 -0.051 8.776 1.00 0.00 32 LYS A CA 12
ATOM 11877 C C . LYS A 1 32 ? 6.556 -0.028 8.238 1.00 0.00 32 LYS A C 12
ATOM 11878 O O . LYS A 1 32 ? 7.081 1.026 7.873 1.00 0.00 32 LYS A O 12
ATOM 11897 N N . LYS A 1 33 ? 7.170 -1.206 8.191 1.00 0.00 33 LYS A N 12
ATOM 11898 C CA . LYS A 1 33 ? 8.534 -1.358 7.694 1.00 0.00 33 LYS A CA 12
ATOM 11899 C C . LYS A 1 33 ? 8.585 -1.011 6.207 1.00 0.00 33 LYS A C 12
ATOM 11900 O O . LYS A 1 33 ? 9.564 -0.451 5.723 1.00 0.00 33 LYS A O 12
ATOM 11919 N N . LEU A 1 34 ? 7.510 -1.332 5.494 1.00 0.00 34 LEU A N 12
ATOM 11920 C CA . LEU A 1 34 ? 7.444 -1.101 4.057 1.00 0.00 34 LEU A CA 12
ATOM 11921 C C . LEU A 1 34 ? 7.345 0.389 3.739 1.00 0.00 34 LEU A C 12
ATOM 11922 O O . LEU A 1 34 ? 8.028 0.882 2.843 1.00 0.00 34 LEU A O 12
ATOM 11938 N N . VAL A 1 35 ? 6.507 1.105 4.481 1.00 0.00 35 VAL A N 12
ATOM 11939 C CA . VAL A 1 35 ? 6.371 2.549 4.295 1.00 0.00 35 VAL A CA 12
ATOM 11940 C C . VAL A 1 35 ? 7.638 3.267 4.767 1.00 0.00 35 VAL A C 12
ATOM 11941 O O . VAL A 1 35 ? 8.015 4.314 4.241 1.00 0.00 35 VAL A O 12
ATOM 11954 N N . GLU A 1 36 ? 8.297 2.687 5.764 1.00 0.00 36 GLU A N 12
ATOM 11955 C CA . GLU A 1 36 ? 9.565 3.211 6.253 1.00 0.00 36 GLU A CA 12
ATOM 11956 C C . GLU A 1 36 ? 10.671 2.925 5.241 1.00 0.00 36 GLU A C 12
ATOM 11957 O O . GLU A 1 36 ? 11.696 3.612 5.199 1.00 0.00 36 GLU A O 12
ATOM 11969 N N . GLU A 1 37 ? 10.446 1.912 4.420 1.00 0.00 37 GLU A N 12
ATOM 11970 C CA . GLU A 1 37 ? 11.412 1.506 3.411 1.00 0.00 37 GLU A CA 12
ATOM 11971 C C . GLU A 1 37 ? 11.319 2.420 2.198 1.00 0.00 37 GLU A C 12
ATOM 11972 O O . GLU A 1 37 ? 12.304 3.032 1.787 1.00 0.00 37 GLU A O 12
ATOM 11984 N N . PHE A 1 38 ? 10.122 2.514 1.639 1.00 0.00 38 PHE A N 12
ATOM 11985 C CA . PHE A 1 38 ? 9.885 3.343 0.472 1.00 0.00 38 PHE A CA 12
ATOM 11986 C C . PHE A 1 38 ? 8.637 4.183 0.706 1.00 0.00 38 PHE A C 12
ATOM 11987 O O . PHE A 1 38 ? 7.709 3.745 1.380 1.00 0.00 38 PHE A O 12
ATOM 12004 N N . SER A 1 39 ? 8.609 5.377 0.140 1.00 0.00 39 SER A N 12
ATOM 12005 C CA . SER A 1 39 ? 7.534 6.316 0.406 1.00 0.00 39 SER A CA 12
ATOM 12006 C C . SER A 1 39 ? 7.492 7.408 -0.657 1.00 0.00 39 SER A C 12
ATOM 12007 O O . SER A 1 39 ? 8.509 7.720 -1.282 1.00 0.00 39 SER A O 12
ATOM 12015 N N . THR A 1 40 ? 6.312 7.976 -0.856 1.00 0.00 40 THR A N 12
ATOM 12016 C CA . THR A 1 40 ? 6.129 9.062 -1.798 1.00 0.00 40 THR A CA 12
ATOM 12017 C C . THR A 1 40 ? 5.297 10.167 -1.150 1.00 0.00 40 THR A C 12
ATOM 12018 O O . THR A 1 40 ? 4.163 9.923 -0.734 1.00 0.00 40 THR A O 12
ATOM 12029 N N . VAL A 1 41 ? 5.878 11.368 -1.050 1.00 0.00 41 VAL A N 12
ATOM 12030 C CA . VAL A 1 41 ? 5.211 12.520 -0.435 1.00 0.00 41 VAL A CA 12
ATOM 12031 C C . VAL A 1 41 ? 5.154 12.371 1.094 1.00 0.00 41 VAL A C 12
ATOM 12032 O O . VAL A 1 41 ? 5.207 11.259 1.623 1.00 0.00 41 VAL A O 12
ATOM 12045 N N . SER A 1 42 ? 5.097 13.499 1.798 1.00 0.00 42 SER A N 12
ATOM 12046 C CA . SER A 1 42 ? 4.938 13.491 3.247 1.00 0.00 42 SER A CA 12
ATOM 12047 C C . SER A 1 42 ? 3.559 12.948 3.615 1.00 0.00 42 SER A C 12
ATOM 12048 O O . SER A 1 42 ? 2.553 13.652 3.517 1.00 0.00 42 SER A O 12
ATOM 12056 N N . THR A 1 43 ? 3.517 11.688 4.008 1.00 0.00 43 THR A N 12
ATOM 12057 C CA . THR A 1 43 ? 2.266 11.018 4.291 1.00 0.00 43 THR A CA 12
ATOM 12058 C C . THR A 1 43 ? 1.803 11.269 5.724 1.00 0.00 43 THR A C 12
ATOM 12059 O O . THR A 1 43 ? 2.425 10.799 6.679 1.00 0.00 43 THR A O 12
ATOM 12070 N N . LYS A 1 44 ? 0.715 12.014 5.867 1.00 0.00 44 LYS A N 12
ATOM 12071 C CA . LYS A 1 44 ? 0.119 12.258 7.171 1.00 0.00 44 LYS A CA 12
ATOM 12072 C C . LYS A 1 44 ? -1.056 11.309 7.384 1.00 0.00 44 LYS A C 12
ATOM 12073 O O . LYS A 1 44 ? -0.936 10.298 8.074 1.00 0.00 44 LYS A O 12
ATOM 12092 N N . HIS A 1 45 ? -2.181 11.622 6.759 1.00 0.00 45 HIS A N 12
ATOM 12093 C CA . HIS A 1 45 ? -3.345 10.745 6.794 1.00 0.00 45 HIS A CA 12
ATOM 12094 C C . HIS A 1 45 ? -3.447 9.965 5.491 1.00 0.00 45 HIS A C 12
ATOM 12095 O O . HIS A 1 45 ? -4.478 9.370 5.179 1.00 0.00 45 HIS A O 12
ATOM 12110 N N . LEU A 1 46 ? -2.368 9.997 4.727 1.00 0.00 46 LEU A N 12
ATOM 12111 C CA . LEU A 1 46 ? -2.252 9.199 3.518 1.00 0.00 46 LEU A CA 12
ATOM 12112 C C . LEU A 1 46 ? -1.522 7.893 3.829 1.00 0.00 46 LEU A C 12
ATOM 12113 O O . LEU A 1 46 ? -1.753 6.866 3.194 1.00 0.00 46 LEU A O 12
ATOM 12129 N N . ARG A 1 47 ? -0.665 7.938 4.847 1.00 0.00 47 ARG A N 12
ATOM 12130 C CA . ARG A 1 47 ? 0.191 6.807 5.197 1.00 0.00 47 ARG A CA 12
ATOM 12131 C C . ARG A 1 47 ? -0.623 5.627 5.716 1.00 0.00 47 ARG A C 12
ATOM 12132 O O . ARG A 1 47 ? -0.428 4.495 5.277 1.00 0.00 47 ARG A O 12
ATOM 12153 N N . ASN A 1 48 ? -1.539 5.901 6.638 1.00 0.00 48 ASN A N 12
ATOM 12154 C CA . ASN A 1 48 ? -2.365 4.859 7.244 1.00 0.00 48 ASN A CA 12
ATOM 12155 C C . ASN A 1 48 ? -3.221 4.160 6.193 1.00 0.00 48 ASN A C 12
ATOM 12156 O O . ASN A 1 48 ? -3.457 2.954 6.274 1.00 0.00 48 ASN A O 12
ATOM 12167 N N . LYS A 1 49 ? -3.667 4.920 5.202 1.00 0.00 49 LYS A N 12
ATOM 12168 C CA . LYS A 1 49 ? -4.455 4.370 4.110 1.00 0.00 49 LYS A CA 12
ATOM 12169 C C . LYS A 1 49 ? -3.625 3.397 3.279 1.00 0.00 49 LYS A C 12
ATOM 12170 O O . LYS A 1 49 ? -4.041 2.267 3.040 1.00 0.00 49 LYS A O 12
ATOM 12189 N N . ILE A 1 50 ? -2.448 3.843 2.858 1.00 0.00 50 ILE A N 12
ATOM 12190 C CA . ILE A 1 50 ? -1.574 3.024 2.025 1.00 0.00 50 ILE A CA 12
ATOM 12191 C C . ILE A 1 50 ? -1.084 1.795 2.786 1.00 0.00 50 ILE A C 12
ATOM 12192 O O . ILE A 1 50 ? -1.219 0.672 2.307 1.00 0.00 50 ILE A O 12
ATOM 12208 N N . ALA A 1 51 ? -0.541 2.013 3.983 1.00 0.00 51 ALA A N 12
ATOM 12209 C CA . ALA A 1 51 ? 0.003 0.926 4.794 1.00 0.00 51 ALA A CA 12
ATOM 12210 C C . ALA A 1 51 ? -1.051 -0.147 5.055 1.00 0.00 51 ALA A C 12
ATOM 12211 O O . ALA A 1 51 ? -0.805 -1.342 4.853 1.00 0.00 51 ALA A O 12
ATOM 12218 N N . GLY A 1 52 ? -2.230 0.288 5.486 1.00 0.00 52 GLY A N 12
ATOM 12219 C CA . GLY A 1 52 ? -3.316 -0.634 5.748 1.00 0.00 52 GLY A CA 12
ATOM 12220 C C . GLY A 1 52 ? -3.754 -1.362 4.497 1.00 0.00 52 GLY A C 12
ATOM 12221 O O . GLY A 1 52 ? -4.060 -2.557 4.537 1.00 0.00 52 GLY A O 12
ATOM 12225 N N . TYR A 1 53 ? -3.759 -0.651 3.375 1.00 0.00 53 TYR A N 12
ATOM 12226 C CA . TYR A 1 53 ? -4.183 -1.227 2.110 1.00 0.00 53 TYR A CA 12
ATOM 12227 C C . TYR A 1 53 ? -3.158 -2.251 1.622 1.00 0.00 53 TYR A C 12
ATOM 12228 O O . TYR A 1 53 ? -3.521 -3.246 1.000 1.00 0.00 53 TYR A O 12
ATOM 12246 N N . ILE A 1 54 ? -1.883 -2.009 1.918 1.00 0.00 54 ILE A N 12
ATOM 12247 C CA . ILE A 1 54 ? -0.818 -2.957 1.586 1.00 0.00 54 ILE A CA 12
ATOM 12248 C C . ILE A 1 54 ? -1.107 -4.316 2.212 1.00 0.00 54 ILE A C 12
ATOM 12249 O O . ILE A 1 54 ? -1.173 -5.332 1.516 1.00 0.00 54 ILE A O 12
ATOM 12265 N N . THR A 1 55 ? -1.297 -4.327 3.526 1.00 0.00 55 THR A N 12
ATOM 12266 C CA . THR A 1 55 ? -1.626 -5.555 4.232 1.00 0.00 55 THR A CA 12
ATOM 12267 C C . THR A 1 55 ? -2.969 -6.115 3.768 1.00 0.00 55 THR A C 12
ATOM 12268 O O . THR A 1 55 ? -3.167 -7.331 3.723 1.00 0.00 55 THR A O 12
ATOM 12279 N N . ARG A 1 56 ? -3.878 -5.218 3.398 1.00 0.00 56 ARG A N 12
ATOM 12280 C CA . ARG A 1 56 ? -5.186 -5.612 2.894 1.00 0.00 56 ARG A CA 12
ATOM 12281 C C . ARG A 1 56 ? -5.027 -6.422 1.606 1.00 0.00 56 ARG A C 12
ATOM 12282 O O . ARG A 1 56 ? -5.628 -7.487 1.450 1.00 0.00 56 ARG A O 12
ATOM 12303 N N . ILE A 1 57 ? -4.190 -5.917 0.700 1.00 0.00 57 ILE A N 12
ATOM 12304 C CA . ILE A 1 57 ? -3.903 -6.593 -0.562 1.00 0.00 57 ILE A CA 12
ATOM 12305 C C . ILE A 1 57 ? -3.239 -7.948 -0.310 1.00 0.00 57 ILE A C 12
ATOM 12306 O O . ILE A 1 57 ? -3.542 -8.929 -0.986 1.00 0.00 57 ILE A O 12
ATOM 12322 N N . ILE A 1 58 ? -2.350 -8.000 0.678 1.00 0.00 58 ILE A N 12
ATOM 12323 C CA . ILE A 1 58 ? -1.681 -9.247 1.040 1.00 0.00 58 ILE A CA 12
ATOM 12324 C C . ILE A 1 58 ? -2.708 -10.316 1.421 1.00 0.00 58 ILE A C 12
ATOM 12325 O O . ILE A 1 58 ? -2.699 -11.423 0.877 1.00 0.00 58 ILE A O 12
ATOM 12341 N N . SER A 1 59 ? -3.610 -9.967 2.337 1.00 0.00 59 SER A N 12
ATOM 12342 C CA . SER A 1 59 ? -4.667 -10.880 2.765 1.00 0.00 59 SER A CA 12
ATOM 12343 C C . SER A 1 59 ? -5.652 -11.184 1.628 1.00 0.00 59 SER A C 12
ATOM 12344 O O . SER A 1 59 ? -6.389 -12.166 1.679 1.00 0.00 59 SER A O 12
ATOM 12352 N N . GLN A 1 60 ? -5.660 -10.334 0.610 1.00 0.00 60 GLN A N 12
ATOM 12353 C CA . GLN A 1 60 ? -6.538 -10.521 -0.539 1.00 0.00 60 GLN A CA 12
ATOM 12354 C C . GLN A 1 60 ? -5.893 -11.462 -1.553 1.00 0.00 60 GLN A C 12
ATOM 12355 O O . GLN A 1 60 ? -6.566 -12.301 -2.156 1.00 0.00 60 GLN A O 12
ATOM 12369 N N . GLN A 1 61 ? -4.587 -11.318 -1.727 1.00 0.00 61 GLN A N 12
ATOM 12370 C CA . GLN A 1 61 ? -3.840 -12.112 -2.691 1.00 0.00 61 GLN A CA 12
ATOM 12371 C C . GLN A 1 61 ? -3.656 -13.548 -2.204 1.00 0.00 61 GLN A C 12
ATOM 12372 O O . GLN A 1 61 ? -3.724 -14.494 -2.991 1.00 0.00 61 GLN A O 12
ATOM 12386 N N . LYS A 1 62 ? -3.424 -13.708 -0.910 1.00 0.00 62 LYS A N 12
ATOM 12387 C CA . LYS A 1 62 ? -3.221 -15.032 -0.344 1.00 0.00 62 LYS A CA 12
ATOM 12388 C C . LYS A 1 62 ? -4.489 -15.514 0.354 1.00 0.00 62 LYS A C 12
ATOM 12389 O O . LYS A 1 62 ? -5.325 -16.149 -0.321 1.00 0.00 62 LYS A O 12
ATOM 12409 N N . MET A 1 1 ? -13.699 17.290 -4.476 1.00 0.00 1 MET A N 13
ATOM 12410 C CA . MET A 1 1 ? -12.267 16.976 -4.274 1.00 0.00 1 MET A CA 13
ATOM 12411 C C . MET A 1 1 ? -11.542 16.923 -5.613 1.00 0.00 1 MET A C 13
ATOM 12412 O O . MET A 1 1 ? -11.971 16.226 -6.536 1.00 0.00 1 MET A O 13
ATOM 12428 N N . GLY A 1 2 ? -10.445 17.663 -5.722 1.00 0.00 2 GLY A N 13
ATOM 12429 C CA . GLY A 1 2 ? -9.658 17.637 -6.936 1.00 0.00 2 GLY A CA 13
ATOM 12430 C C . GLY A 1 2 ? -8.575 16.582 -6.873 1.00 0.00 2 GLY A C 13
ATOM 12431 O O . GLY A 1 2 ? -7.504 16.818 -6.309 1.00 0.00 2 GLY A O 13
ATOM 12435 N N . ASN A 1 3 ? -8.860 15.410 -7.423 1.00 0.00 3 ASN A N 13
ATOM 12436 C CA . ASN A 1 3 ? -7.918 14.299 -7.387 1.00 0.00 3 ASN A CA 13
ATOM 12437 C C . ASN A 1 3 ? -8.107 13.421 -8.627 1.00 0.00 3 ASN A C 13
ATOM 12438 O O . ASN A 1 3 ? -8.672 13.866 -9.625 1.00 0.00 3 ASN A O 13
ATOM 12449 N N . ILE A 1 4 ? -7.633 12.186 -8.569 1.00 0.00 4 ILE A N 13
ATOM 12450 C CA . ILE A 1 4 ? -7.726 11.280 -9.700 1.00 0.00 4 ILE A CA 13
ATOM 12451 C C . ILE A 1 4 ? -8.312 9.938 -9.235 1.00 0.00 4 ILE A C 13
ATOM 12452 O O . ILE A 1 4 ? -8.873 9.857 -8.138 1.00 0.00 4 ILE A O 13
ATOM 12468 N N . ARG A 1 5 ? -8.214 8.909 -10.071 1.00 0.00 5 ARG A N 13
ATOM 12469 C CA . ARG A 1 5 ? -8.671 7.569 -9.723 1.00 0.00 5 ARG A CA 13
ATOM 12470 C C . ARG A 1 5 ? -8.085 7.110 -8.389 1.00 0.00 5 ARG A C 13
ATOM 12471 O O . ARG A 1 5 ? -6.884 7.236 -8.148 1.00 0.00 5 ARG A O 13
ATOM 12492 N N . THR A 1 6 ? -8.936 6.567 -7.535 1.00 0.00 6 THR A N 13
ATOM 12493 C CA . THR A 1 6 ? -8.516 6.095 -6.227 1.00 0.00 6 THR A CA 13
ATOM 12494 C C . THR A 1 6 ? -7.595 4.881 -6.363 1.00 0.00 6 THR A C 13
ATOM 12495 O O . THR A 1 6 ? -6.767 4.604 -5.492 1.00 0.00 6 THR A O 13
ATOM 12506 N N . SER A 1 7 ? -7.727 4.176 -7.485 1.00 0.00 7 SER A N 13
ATOM 12507 C CA . SER A 1 7 ? -6.899 3.011 -7.774 1.00 0.00 7 SER A CA 13
ATOM 12508 C C . SER A 1 7 ? -5.442 3.404 -8.008 1.00 0.00 7 SER A C 13
ATOM 12509 O O . SER A 1 7 ? -4.567 2.545 -8.094 1.00 0.00 7 SER A O 13
ATOM 12517 N N . PHE A 1 8 ? -5.180 4.704 -8.109 1.00 0.00 8 PHE A N 13
ATOM 12518 C CA . PHE A 1 8 ? -3.815 5.193 -8.248 1.00 0.00 8 PHE A CA 13
ATOM 12519 C C . PHE A 1 8 ? -3.034 4.886 -6.976 1.00 0.00 8 PHE A C 13
ATOM 12520 O O . PHE A 1 8 ? -1.859 4.526 -7.026 1.00 0.00 8 PHE A O 13
ATOM 12537 N N . VAL A 1 9 ? -3.714 5.000 -5.837 1.00 0.00 9 VAL A N 13
ATOM 12538 C CA . VAL A 1 9 ? -3.117 4.661 -4.551 1.00 0.00 9 VAL A CA 13
ATOM 12539 C C . VAL A 1 9 ? -2.834 3.162 -4.495 1.00 0.00 9 VAL A C 13
ATOM 12540 O O . VAL A 1 9 ? -1.813 2.725 -3.963 1.00 0.00 9 VAL A O 13
ATOM 12553 N N . LYS A 1 10 ? -3.739 2.385 -5.077 1.00 0.00 10 LYS A N 13
ATOM 12554 C CA . LYS A 1 10 ? -3.580 0.941 -5.167 1.00 0.00 10 LYS A CA 13
ATOM 12555 C C . LYS A 1 10 ? -2.380 0.590 -6.044 1.00 0.00 10 LYS A C 13
ATOM 12556 O O . LYS A 1 10 ? -1.689 -0.401 -5.808 1.00 0.00 10 LYS A O 13
ATOM 12575 N N . ARG A 1 11 ? -2.129 1.412 -7.056 1.00 0.00 11 ARG A N 13
ATOM 12576 C CA . ARG A 1 11 ? -0.997 1.196 -7.945 1.00 0.00 11 ARG A CA 13
ATOM 12577 C C . ARG A 1 11 ? 0.301 1.550 -7.226 1.00 0.00 11 ARG A C 13
ATOM 12578 O O . ARG A 1 11 ? 1.362 1.005 -7.535 1.00 0.00 11 ARG A O 13
ATOM 12599 N N . ILE A 1 12 ? 0.212 2.471 -6.273 1.00 0.00 12 ILE A N 13
ATOM 12600 C CA . ILE A 1 12 ? 1.344 2.793 -5.412 1.00 0.00 12 ILE A CA 13
ATOM 12601 C C . ILE A 1 12 ? 1.605 1.632 -4.456 1.00 0.00 12 ILE A C 13
ATOM 12602 O O . ILE A 1 12 ? 2.750 1.274 -4.184 1.00 0.00 12 ILE A O 13
ATOM 12618 N N . ALA A 1 13 ? 0.524 1.034 -3.964 1.00 0.00 13 ALA A N 13
ATOM 12619 C CA . ALA A 1 13 ? 0.621 -0.145 -3.116 1.00 0.00 13 ALA A CA 13
ATOM 12620 C C . ALA A 1 13 ? 1.215 -1.316 -3.895 1.00 0.00 13 ALA A C 13
ATOM 12621 O O . ALA A 1 13 ? 1.998 -2.097 -3.357 1.00 0.00 13 ALA A O 13
ATOM 12628 N N . LYS A 1 14 ? 0.835 -1.434 -5.167 1.00 0.00 14 LYS A N 13
ATOM 12629 C CA . LYS A 1 14 ? 1.425 -2.438 -6.045 1.00 0.00 14 LYS A CA 13
ATOM 12630 C C . LYS A 1 14 ? 2.914 -2.170 -6.219 1.00 0.00 14 LYS A C 13
ATOM 12631 O O . LYS A 1 14 ? 3.726 -3.092 -6.175 1.00 0.00 14 LYS A O 13
ATOM 12650 N N . GLU A 1 15 ? 3.258 -0.899 -6.406 1.00 0.00 15 GLU A N 13
ATOM 12651 C CA . GLU A 1 15 ? 4.650 -0.479 -6.528 1.00 0.00 15 GLU A CA 13
ATOM 12652 C C . GLU A 1 15 ? 5.453 -0.936 -5.313 1.00 0.00 15 GLU A C 13
ATOM 12653 O O . GLU A 1 15 ? 6.552 -1.476 -5.450 1.00 0.00 15 GLU A O 13
ATOM 12665 N N . MET A 1 16 ? 4.880 -0.722 -4.136 1.00 0.00 16 MET A N 13
ATOM 12666 C CA . MET A 1 16 ? 5.490 -1.142 -2.879 1.00 0.00 16 MET A CA 13
ATOM 12667 C C . MET A 1 16 ? 5.794 -2.638 -2.885 1.00 0.00 16 MET A C 13
ATOM 12668 O O . MET A 1 16 ? 6.919 -3.057 -2.620 1.00 0.00 16 MET A O 13
ATOM 12682 N N . ILE A 1 17 ? 4.786 -3.437 -3.202 1.00 0.00 17 ILE A N 13
ATOM 12683 C CA . ILE A 1 17 ? 4.898 -4.889 -3.118 1.00 0.00 17 ILE A CA 13
ATOM 12684 C C . ILE A 1 17 ? 5.722 -5.474 -4.268 1.00 0.00 17 ILE A C 13
ATOM 12685 O O . ILE A 1 17 ? 6.637 -6.262 -4.042 1.00 0.00 17 ILE A O 13
ATOM 12701 N N . GLU A 1 18 ? 5.398 -5.086 -5.495 1.00 0.00 18 GLU A N 13
ATOM 12702 C CA . GLU A 1 18 ? 6.023 -5.680 -6.675 1.00 0.00 18 GLU A CA 13
ATOM 12703 C C . GLU A 1 18 ? 7.515 -5.349 -6.755 1.00 0.00 18 GLU A C 13
ATOM 12704 O O . GLU A 1 18 ? 8.313 -6.154 -7.235 1.00 0.00 18 GLU A O 13
ATOM 12716 N N . THR A 1 19 ? 7.896 -4.167 -6.285 1.00 0.00 19 THR A N 13
ATOM 12717 C CA . THR A 1 19 ? 9.294 -3.764 -6.316 1.00 0.00 19 THR A CA 13
ATOM 12718 C C . THR A 1 19 ? 10.040 -4.318 -5.102 1.00 0.00 19 THR A C 13
ATOM 12719 O O . THR A 1 19 ? 11.271 -4.393 -5.087 1.00 0.00 19 THR A O 13
ATOM 12730 N N . HIS A 1 20 ? 9.281 -4.734 -4.099 1.00 0.00 20 HIS A N 13
ATOM 12731 C CA . HIS A 1 20 ? 9.852 -5.257 -2.867 1.00 0.00 20 HIS A CA 13
ATOM 12732 C C . HIS A 1 20 ? 9.156 -6.564 -2.479 1.00 0.00 20 HIS A C 13
ATOM 12733 O O . HIS A 1 20 ? 8.414 -6.611 -1.497 1.00 0.00 20 HIS A O 13
ATOM 12748 N N . PRO A 1 21 ? 9.379 -7.640 -3.253 1.00 0.00 21 PRO A N 13
ATOM 12749 C CA . PRO A 1 21 ? 8.694 -8.921 -3.060 1.00 0.00 21 PRO A CA 13
ATOM 12750 C C . PRO A 1 21 ? 9.244 -9.710 -1.879 1.00 0.00 21 PRO A C 13
ATOM 12751 O O . PRO A 1 21 ? 8.795 -10.823 -1.600 1.00 0.00 21 PRO A O 13
ATOM 12762 N N . GLY A 1 22 ? 10.227 -9.139 -1.209 1.00 0.00 22 GLY A N 13
ATOM 12763 C CA . GLY A 1 22 ? 10.758 -9.751 -0.015 1.00 0.00 22 GLY A CA 13
ATOM 12764 C C . GLY A 1 22 ? 10.139 -9.155 1.225 1.00 0.00 22 GLY A C 13
ATOM 12765 O O . GLY A 1 22 ? 9.781 -7.975 1.233 1.00 0.00 22 GLY A O 13
ATOM 12769 N N . LYS A 1 23 ? 9.984 -9.981 2.255 1.00 0.00 23 LYS A N 13
ATOM 12770 C CA . LYS A 1 23 ? 9.460 -9.546 3.553 1.00 0.00 23 LYS A CA 13
ATOM 12771 C C . LYS A 1 23 ? 7.973 -9.218 3.454 1.00 0.00 23 LYS A C 13
ATOM 12772 O O . LYS A 1 23 ? 7.429 -8.497 4.293 1.00 0.00 23 LYS A O 13
ATOM 12791 N N . PHE A 1 24 ? 7.313 -9.754 2.432 1.00 0.00 24 PHE A N 13
ATOM 12792 C CA . PHE A 1 24 ? 5.893 -9.504 2.240 1.00 0.00 24 PHE A CA 13
ATOM 12793 C C . PHE A 1 24 ? 5.088 -10.238 3.305 1.00 0.00 24 PHE A C 13
ATOM 12794 O O . PHE A 1 24 ? 5.188 -11.456 3.453 1.00 0.00 24 PHE A O 13
ATOM 12811 N N . THR A 1 25 ? 4.334 -9.486 4.082 1.00 0.00 25 THR A N 13
ATOM 12812 C CA . THR A 1 25 ? 3.524 -10.060 5.138 1.00 0.00 25 THR A CA 13
ATOM 12813 C C . THR A 1 25 ? 2.333 -9.151 5.425 1.00 0.00 25 THR A C 13
ATOM 12814 O O . THR A 1 25 ? 2.449 -7.928 5.347 1.00 0.00 25 THR A O 13
ATOM 12825 N N . ASP A 1 26 ? 1.196 -9.753 5.758 1.00 0.00 26 ASP A N 13
ATOM 12826 C CA . ASP A 1 26 ? -0.025 -9.013 6.083 1.00 0.00 26 ASP A CA 13
ATOM 12827 C C . ASP A 1 26 ? 0.058 -8.456 7.505 1.00 0.00 26 ASP A C 13
ATOM 12828 O O . ASP A 1 26 ? -0.915 -8.459 8.256 1.00 0.00 26 ASP A O 13
ATOM 12837 N N . ASP A 1 27 ? 1.229 -7.941 7.838 1.00 0.00 27 ASP A N 13
ATOM 12838 C CA . ASP A 1 27 ? 1.540 -7.505 9.191 1.00 0.00 27 ASP A CA 13
ATOM 12839 C C . ASP A 1 27 ? 1.497 -5.980 9.291 1.00 0.00 27 ASP A C 13
ATOM 12840 O O . ASP A 1 27 ? 1.956 -5.278 8.386 1.00 0.00 27 ASP A O 13
ATOM 12849 N N . PHE A 1 28 ? 0.954 -5.475 10.395 1.00 0.00 28 PHE A N 13
ATOM 12850 C CA . PHE A 1 28 ? 0.742 -4.040 10.568 1.00 0.00 28 PHE A CA 13
ATOM 12851 C C . PHE A 1 28 ? 2.055 -3.297 10.792 1.00 0.00 28 PHE A C 13
ATOM 12852 O O . PHE A 1 28 ? 2.254 -2.201 10.272 1.00 0.00 28 PHE A O 13
ATOM 12869 N N . ASP A 1 29 ? 2.948 -3.884 11.570 1.00 0.00 29 ASP A N 13
ATOM 12870 C CA . ASP A 1 29 ? 4.264 -3.293 11.794 1.00 0.00 29 ASP A CA 13
ATOM 12871 C C . ASP A 1 29 ? 5.056 -3.253 10.492 1.00 0.00 29 ASP A C 13
ATOM 12872 O O . ASP A 1 29 ? 5.765 -2.284 10.203 1.00 0.00 29 ASP A O 13
ATOM 12881 N N . THR A 1 30 ? 4.910 -4.305 9.700 1.00 0.00 30 THR A N 13
ATOM 12882 C CA . THR A 1 30 ? 5.577 -4.405 8.413 1.00 0.00 30 THR A CA 13
ATOM 12883 C C . THR A 1 30 ? 5.119 -3.303 7.455 1.00 0.00 30 THR A C 13
ATOM 12884 O O . THR A 1 30 ? 5.942 -2.539 6.946 1.00 0.00 30 THR A O 13
ATOM 12895 N N . ASN A 1 31 ? 3.805 -3.207 7.236 1.00 0.00 31 ASN A N 13
ATOM 12896 C CA . ASN A 1 31 ? 3.256 -2.235 6.289 1.00 0.00 31 ASN A CA 13
ATOM 12897 C C . ASN A 1 31 ? 3.601 -0.808 6.708 1.00 0.00 31 ASN A C 13
ATOM 12898 O O . ASN A 1 31 ? 3.774 0.071 5.863 1.00 0.00 31 ASN A O 13
ATOM 12909 N N . LYS A 1 32 ? 3.734 -0.597 8.010 1.00 0.00 32 LYS A N 13
ATOM 12910 C CA . LYS A 1 32 ? 4.049 0.715 8.550 1.00 0.00 32 LYS A CA 13
ATOM 12911 C C . LYS A 1 32 ? 5.457 1.126 8.138 1.00 0.00 32 LYS A C 13
ATOM 12912 O O . LYS A 1 32 ? 5.656 2.196 7.569 1.00 0.00 32 LYS A O 13
ATOM 12931 N N . LYS A 1 33 ? 6.419 0.247 8.397 1.00 0.00 33 LYS A N 13
ATOM 12932 C CA . LYS A 1 33 ? 7.824 0.535 8.129 1.00 0.00 33 LYS A CA 13
ATOM 12933 C C . LYS A 1 33 ? 8.103 0.644 6.632 1.00 0.00 33 LYS A C 13
ATOM 12934 O O . LYS A 1 33 ? 9.038 1.328 6.220 1.00 0.00 33 LYS A O 13
ATOM 12953 N N . LEU A 1 34 ? 7.299 -0.030 5.823 1.00 0.00 34 LEU A N 13
ATOM 12954 C CA . LEU A 1 34 ? 7.474 0.013 4.377 1.00 0.00 34 LEU A CA 13
ATOM 12955 C C . LEU A 1 34 ? 7.118 1.387 3.833 1.00 0.00 34 LEU A C 13
ATOM 12956 O O . LEU A 1 34 ? 7.880 1.975 3.069 1.00 0.00 34 LEU A O 13
ATOM 12972 N N . VAL A 1 35 ? 5.968 1.910 4.244 1.00 0.00 35 VAL A N 13
ATOM 12973 C CA . VAL A 1 35 ? 5.529 3.224 3.783 1.00 0.00 35 VAL A CA 13
ATOM 12974 C C . VAL A 1 35 ? 6.442 4.313 4.351 1.00 0.00 35 VAL A C 13
ATOM 12975 O O . VAL A 1 35 ? 6.578 5.394 3.772 1.00 0.00 35 VAL A O 13
ATOM 12988 N N . GLU A 1 36 ? 7.079 4.006 5.480 1.00 0.00 36 GLU A N 13
ATOM 12989 C CA . GLU A 1 36 ? 8.054 4.903 6.094 1.00 0.00 36 GLU A CA 13
ATOM 12990 C C . GLU A 1 36 ? 9.187 5.231 5.129 1.00 0.00 36 GLU A C 13
ATOM 12991 O O . GLU A 1 36 ? 9.658 6.369 5.075 1.00 0.00 36 GLU A O 13
ATOM 13003 N N . GLU A 1 37 ? 9.611 4.238 4.353 1.00 0.00 37 GLU A N 13
ATOM 13004 C CA . GLU A 1 37 ? 10.766 4.405 3.485 1.00 0.00 37 GLU A CA 13
ATOM 13005 C C . GLU A 1 37 ? 10.756 3.379 2.357 1.00 0.00 37 GLU A C 13
ATOM 13006 O O . GLU A 1 37 ? 11.265 2.263 2.509 1.00 0.00 37 GLU A O 13
ATOM 13018 N N . PHE A 1 38 ? 10.121 3.758 1.252 1.00 0.00 38 PHE A N 13
ATOM 13019 C CA . PHE A 1 38 ? 10.150 2.987 0.013 1.00 0.00 38 PHE A CA 13
ATOM 13020 C C . PHE A 1 38 ? 9.412 3.758 -1.077 1.00 0.00 38 PHE A C 13
ATOM 13021 O O . PHE A 1 38 ? 10.032 4.404 -1.921 1.00 0.00 38 PHE A O 13
ATOM 13038 N N . SER A 1 39 ? 8.089 3.699 -1.043 1.00 0.00 39 SER A N 13
ATOM 13039 C CA . SER A 1 39 ? 7.260 4.495 -1.932 1.00 0.00 39 SER A CA 13
ATOM 13040 C C . SER A 1 39 ? 6.663 5.663 -1.155 1.00 0.00 39 SER A C 13
ATOM 13041 O O . SER A 1 39 ? 5.458 5.902 -1.182 1.00 0.00 39 SER A O 13
ATOM 13049 N N . THR A 1 40 ? 7.529 6.385 -0.464 1.00 0.00 40 THR A N 13
ATOM 13050 C CA . THR A 1 40 ? 7.106 7.478 0.388 1.00 0.00 40 THR A CA 13
ATOM 13051 C C . THR A 1 40 ? 6.805 8.723 -0.445 1.00 0.00 40 THR A C 13
ATOM 13052 O O . THR A 1 40 ? 7.696 9.301 -1.068 1.00 0.00 40 THR A O 13
ATOM 13063 N N . VAL A 1 41 ? 5.533 9.103 -0.470 1.00 0.00 41 VAL A N 13
ATOM 13064 C CA . VAL A 1 41 ? 5.075 10.248 -1.248 1.00 0.00 41 VAL A CA 13
ATOM 13065 C C . VAL A 1 41 ? 4.265 11.190 -0.360 1.00 0.00 41 VAL A C 13
ATOM 13066 O O . VAL A 1 41 ? 3.080 10.947 -0.125 1.00 0.00 41 VAL A O 13
ATOM 13079 N N . SER A 1 42 ? 4.918 12.237 0.162 1.00 0.00 42 SER A N 13
ATOM 13080 C CA . SER A 1 42 ? 4.261 13.203 1.051 1.00 0.00 42 SER A CA 13
ATOM 13081 C C . SER A 1 42 ? 3.586 12.467 2.205 1.00 0.00 42 SER A C 13
ATOM 13082 O O . SER A 1 42 ? 2.539 12.879 2.711 1.00 0.00 42 SER A O 13
ATOM 13090 N N . THR A 1 43 ? 4.217 11.388 2.631 1.00 0.00 43 THR A N 13
ATOM 13091 C CA . THR A 1 43 ? 3.596 10.447 3.532 1.00 0.00 43 THR A CA 13
ATOM 13092 C C . THR A 1 43 ? 3.766 10.832 4.998 1.00 0.00 43 THR A C 13
ATOM 13093 O O . THR A 1 43 ? 4.748 10.468 5.646 1.00 0.00 43 THR A O 13
ATOM 13104 N N . LYS A 1 44 ? 2.825 11.617 5.496 1.00 0.00 44 LYS A N 13
ATOM 13105 C CA . LYS A 1 44 ? 2.716 11.852 6.920 1.00 0.00 44 LYS A CA 13
ATOM 13106 C C . LYS A 1 44 ? 1.542 11.046 7.470 1.00 0.00 44 LYS A C 13
ATOM 13107 O O . LYS A 1 44 ? 1.726 10.098 8.234 1.00 0.00 44 LYS A O 13
ATOM 13126 N N . HIS A 1 45 ? 0.336 11.412 7.050 1.00 0.00 45 HIS A N 13
ATOM 13127 C CA . HIS A 1 45 ? -0.876 10.718 7.481 1.00 0.00 45 HIS A CA 13
ATOM 13128 C C . HIS A 1 45 ? -1.310 9.708 6.419 1.00 0.00 45 HIS A C 13
ATOM 13129 O O . HIS A 1 45 ? -2.049 8.766 6.706 1.00 0.00 45 HIS A O 13
ATOM 13144 N N . LEU A 1 46 ? -0.824 9.899 5.195 1.00 0.00 46 LEU A N 13
ATOM 13145 C CA . LEU A 1 46 ? -1.144 9.006 4.081 1.00 0.00 46 LEU A CA 13
ATOM 13146 C C . LEU A 1 46 ? -0.579 7.603 4.335 1.00 0.00 46 LEU A C 13
ATOM 13147 O O . LEU A 1 46 ? -0.958 6.635 3.675 1.00 0.00 46 LEU A O 13
ATOM 13163 N N . ARG A 1 47 ? 0.315 7.524 5.317 1.00 0.00 47 ARG A N 13
ATOM 13164 C CA . ARG A 1 47 ? 0.960 6.274 5.714 1.00 0.00 47 ARG A CA 13
ATOM 13165 C C . ARG A 1 47 ? -0.056 5.154 5.926 1.00 0.00 47 ARG A C 13
ATOM 13166 O O . ARG A 1 47 ? 0.004 4.115 5.271 1.00 0.00 47 ARG A O 13
ATOM 13187 N N . ASN A 1 48 ? -1.003 5.392 6.827 1.00 0.00 48 ASN A N 13
ATOM 13188 C CA . ASN A 1 48 ? -1.953 4.363 7.245 1.00 0.00 48 ASN A CA 13
ATOM 13189 C C . ASN A 1 48 ? -2.932 4.018 6.128 1.00 0.00 48 ASN A C 13
ATOM 13190 O O . ASN A 1 48 ? -3.572 2.966 6.151 1.00 0.00 48 ASN A O 13
ATOM 13201 N N . LYS A 1 49 ? -3.043 4.902 5.144 1.00 0.00 49 LYS A N 13
ATOM 13202 C CA . LYS A 1 49 ? -3.915 4.662 4.002 1.00 0.00 49 LYS A CA 13
ATOM 13203 C C . LYS A 1 49 ? -3.281 3.643 3.064 1.00 0.00 49 LYS A C 13
ATOM 13204 O O . LYS A 1 49 ? -3.884 2.615 2.739 1.00 0.00 49 LYS A O 13
ATOM 13223 N N . ILE A 1 50 ? -2.047 3.925 2.652 1.00 0.00 50 ILE A N 13
ATOM 13224 C CA . ILE A 1 50 ? -1.309 3.027 1.774 1.00 0.00 50 ILE A CA 13
ATOM 13225 C C . ILE A 1 50 ? -1.035 1.707 2.487 1.00 0.00 50 ILE A C 13
ATOM 13226 O O . ILE A 1 50 ? -1.180 0.630 1.906 1.00 0.00 50 ILE A O 13
ATOM 13242 N N . ALA A 1 51 ? -0.667 1.803 3.760 1.00 0.00 51 ALA A N 13
ATOM 13243 C CA . ALA A 1 51 ? -0.393 0.631 4.581 1.00 0.00 51 ALA A CA 13
ATOM 13244 C C . ALA A 1 51 ? -1.615 -0.278 4.669 1.00 0.00 51 ALA A C 13
ATOM 13245 O O . ALA A 1 51 ? -1.492 -1.505 4.651 1.00 0.00 51 ALA A O 13
ATOM 13252 N N . GLY A 1 52 ? -2.794 0.331 4.765 1.00 0.00 52 GLY A N 13
ATOM 13253 C CA . GLY A 1 52 ? -4.025 -0.434 4.797 1.00 0.00 52 GLY A CA 13
ATOM 13254 C C . GLY A 1 52 ? -4.198 -1.269 3.547 1.00 0.00 52 GLY A C 13
ATOM 13255 O O . GLY A 1 52 ? -4.566 -2.446 3.620 1.00 0.00 52 GLY A O 13
ATOM 13259 N N . TYR A 1 53 ? -3.923 -0.660 2.398 1.00 0.00 53 TYR A N 13
ATOM 13260 C CA . TYR A 1 53 ? -3.978 -1.368 1.128 1.00 0.00 53 TYR A CA 13
ATOM 13261 C C . TYR A 1 53 ? -2.987 -2.524 1.102 1.00 0.00 53 TYR A C 13
ATOM 13262 O O . TYR A 1 53 ? -3.364 -3.647 0.775 1.00 0.00 53 TYR A O 13
ATOM 13280 N N . ILE A 1 54 ? -1.736 -2.245 1.469 1.00 0.00 54 ILE A N 13
ATOM 13281 C CA . ILE A 1 54 ? -0.681 -3.264 1.483 1.00 0.00 54 ILE A CA 13
ATOM 13282 C C . ILE A 1 54 ? -1.143 -4.523 2.209 1.00 0.00 54 ILE A C 13
ATOM 13283 O O . ILE A 1 54 ? -1.148 -5.612 1.634 1.00 0.00 54 ILE A O 13
ATOM 13299 N N . THR A 1 55 ? -1.534 -4.355 3.468 1.00 0.00 55 THR A N 13
ATOM 13300 C CA . THR A 1 55 ? -2.011 -5.455 4.291 1.00 0.00 55 THR A CA 13
ATOM 13301 C C . THR A 1 55 ? -3.038 -6.320 3.561 1.00 0.00 55 THR A C 13
ATOM 13302 O O . THR A 1 55 ? -2.826 -7.518 3.376 1.00 0.00 55 THR A O 13
ATOM 13313 N N . ARG A 1 56 ? -4.134 -5.705 3.124 1.00 0.00 56 ARG A N 13
ATOM 13314 C CA . ARG A 1 56 ? -5.248 -6.460 2.561 1.00 0.00 56 ARG A CA 13
ATOM 13315 C C . ARG A 1 56 ? -4.907 -7.048 1.193 1.00 0.00 56 ARG A C 13
ATOM 13316 O O . ARG A 1 56 ? -5.372 -8.135 0.850 1.00 0.00 56 ARG A O 13
ATOM 13337 N N . ILE A 1 57 ? -4.087 -6.349 0.420 1.00 0.00 57 ILE A N 13
ATOM 13338 C CA . ILE A 1 57 ? -3.653 -6.861 -0.874 1.00 0.00 57 ILE A CA 13
ATOM 13339 C C . ILE A 1 57 ? -2.799 -8.113 -0.684 1.00 0.00 57 ILE A C 13
ATOM 13340 O O . ILE A 1 57 ? -2.934 -9.092 -1.423 1.00 0.00 57 ILE A O 13
ATOM 13356 N N . ILE A 1 58 ? -1.939 -8.088 0.328 1.00 0.00 58 ILE A N 13
ATOM 13357 C CA . ILE A 1 58 ? -1.141 -9.255 0.675 1.00 0.00 58 ILE A CA 13
ATOM 13358 C C . ILE A 1 58 ? -2.039 -10.369 1.209 1.00 0.00 58 ILE A C 13
ATOM 13359 O O . ILE A 1 58 ? -1.777 -11.546 0.993 1.00 0.00 58 ILE A O 13
ATOM 13375 N N . SER A 1 59 ? -3.120 -9.981 1.880 1.00 0.00 59 SER A N 13
ATOM 13376 C CA . SER A 1 59 ? -4.102 -10.944 2.373 1.00 0.00 59 SER A CA 13
ATOM 13377 C C . SER A 1 59 ? -4.808 -11.649 1.210 1.00 0.00 59 SER A C 13
ATOM 13378 O O . SER A 1 59 ? -5.317 -12.763 1.357 1.00 0.00 59 SER A O 13
ATOM 13386 N N . GLN A 1 60 ? -4.836 -10.988 0.057 1.00 0.00 60 GLN A N 13
ATOM 13387 C CA . GLN A 1 60 ? -5.454 -11.541 -1.143 1.00 0.00 60 GLN A CA 13
ATOM 13388 C C . GLN A 1 60 ? -4.573 -12.621 -1.775 1.00 0.00 60 GLN A C 13
ATOM 13389 O O . GLN A 1 60 ? -5.026 -13.741 -2.012 1.00 0.00 60 GLN A O 13
ATOM 13403 N N . GLN A 1 61 ? -3.318 -12.281 -2.051 1.00 0.00 61 GLN A N 13
ATOM 13404 C CA . GLN A 1 61 ? -2.403 -13.212 -2.713 1.00 0.00 61 GLN A CA 13
ATOM 13405 C C . GLN A 1 61 ? -1.797 -14.201 -1.727 1.00 0.00 61 GLN A C 13
ATOM 13406 O O . GLN A 1 61 ? -1.836 -15.414 -1.949 1.00 0.00 61 GLN A O 13
ATOM 13420 N N . LYS A 1 62 ? -1.243 -13.667 -0.646 1.00 0.00 62 LYS A N 13
ATOM 13421 C CA . LYS A 1 62 ? -0.509 -14.448 0.343 1.00 0.00 62 LYS A CA 13
ATOM 13422 C C . LYS A 1 62 ? 0.621 -15.229 -0.329 1.00 0.00 62 LYS A C 13
ATOM 13423 O O . LYS A 1 62 ? 0.531 -16.472 -0.417 1.00 0.00 62 LYS A O 13
ATOM 13443 N N . MET A 1 1 ? -14.391 14.188 -10.535 1.00 0.00 1 MET A N 14
ATOM 13444 C CA . MET A 1 1 ? -13.251 13.618 -11.293 1.00 0.00 1 MET A CA 14
ATOM 13445 C C . MET A 1 1 ? -12.924 12.227 -10.766 1.00 0.00 1 MET A C 14
ATOM 13446 O O . MET A 1 1 ? -12.863 11.259 -11.525 1.00 0.00 1 MET A O 14
ATOM 13462 N N . GLY A 1 2 ? -12.727 12.129 -9.460 1.00 0.00 2 GLY A N 14
ATOM 13463 C CA . GLY A 1 2 ? -12.429 10.856 -8.849 1.00 0.00 2 GLY A CA 14
ATOM 13464 C C . GLY A 1 2 ? -13.679 10.180 -8.335 1.00 0.00 2 GLY A C 14
ATOM 13465 O O . GLY A 1 2 ? -14.105 10.427 -7.207 1.00 0.00 2 GLY A O 14
ATOM 13469 N N . ASN A 1 3 ? -14.281 9.342 -9.173 1.00 0.00 3 ASN A N 14
ATOM 13470 C CA . ASN A 1 3 ? -15.474 8.593 -8.790 1.00 0.00 3 ASN A CA 14
ATOM 13471 C C . ASN A 1 3 ? -15.093 7.446 -7.862 1.00 0.00 3 ASN A C 14
ATOM 13472 O O . ASN A 1 3 ? -15.168 6.277 -8.252 1.00 0.00 3 ASN A O 14
ATOM 13483 N N . ILE A 1 4 ? -14.673 7.795 -6.646 1.00 0.00 4 ILE A N 14
ATOM 13484 C CA . ILE A 1 4 ? -14.136 6.835 -5.680 1.00 0.00 4 ILE A CA 14
ATOM 13485 C C . ILE A 1 4 ? -12.786 6.303 -6.165 1.00 0.00 4 ILE A C 14
ATOM 13486 O O . ILE A 1 4 ? -11.735 6.693 -5.650 1.00 0.00 4 ILE A O 14
ATOM 13502 N N . ARG A 1 5 ? -12.834 5.450 -7.189 1.00 0.00 5 ARG A N 14
ATOM 13503 C CA . ARG A 1 5 ? -11.646 4.838 -7.784 1.00 0.00 5 ARG A CA 14
ATOM 13504 C C . ARG A 1 5 ? -10.896 3.953 -6.790 1.00 0.00 5 ARG A C 14
ATOM 13505 O O . ARG A 1 5 ? -11.261 3.848 -5.620 1.00 0.00 5 ARG A O 14
ATOM 13526 N N . THR A 1 6 ? -9.843 3.318 -7.280 1.00 0.00 6 THR A N 14
ATOM 13527 C CA . THR A 1 6 ? -8.997 2.450 -6.473 1.00 0.00 6 THR A CA 14
ATOM 13528 C C . THR A 1 6 ? -7.668 2.224 -7.193 1.00 0.00 6 THR A C 14
ATOM 13529 O O . THR A 1 6 ? -6.627 2.050 -6.560 1.00 0.00 6 THR A O 14
ATOM 13540 N N . SER A 1 7 ? -7.721 2.256 -8.526 1.00 0.00 7 SER A N 14
ATOM 13541 C CA . SER A 1 7 ? -6.541 2.082 -9.366 1.00 0.00 7 SER A CA 14
ATOM 13542 C C . SER A 1 7 ? -5.379 2.974 -8.923 1.00 0.00 7 SER A C 14
ATOM 13543 O O . SER A 1 7 ? -4.242 2.521 -8.847 1.00 0.00 7 SER A O 14
ATOM 13551 N N . PHE A 1 8 ? -5.674 4.237 -8.622 1.00 0.00 8 PHE A N 14
ATOM 13552 C CA . PHE A 1 8 ? -4.643 5.191 -8.225 1.00 0.00 8 PHE A CA 14
ATOM 13553 C C . PHE A 1 8 ? -3.949 4.740 -6.940 1.00 0.00 8 PHE A C 14
ATOM 13554 O O . PHE A 1 8 ? -2.720 4.708 -6.865 1.00 0.00 8 PHE A O 14
ATOM 13571 N N . VAL A 1 9 ? -4.748 4.378 -5.945 1.00 0.00 9 VAL A N 14
ATOM 13572 C CA . VAL A 1 9 ? -4.226 3.942 -4.654 1.00 0.00 9 VAL A CA 14
ATOM 13573 C C . VAL A 1 9 ? -3.414 2.659 -4.804 1.00 0.00 9 VAL A C 14
ATOM 13574 O O . VAL A 1 9 ? -2.317 2.538 -4.264 1.00 0.00 9 VAL A O 14
ATOM 13587 N N . LYS A 1 10 ? -3.950 1.715 -5.565 1.00 0.00 10 LYS A N 14
ATOM 13588 C CA . LYS A 1 10 ? -3.292 0.432 -5.764 1.00 0.00 10 LYS A CA 14
ATOM 13589 C C . LYS A 1 10 ? -2.024 0.596 -6.601 1.00 0.00 10 LYS A C 14
ATOM 13590 O O . LYS A 1 10 ? -1.064 -0.154 -6.438 1.00 0.00 10 LYS A O 14
ATOM 13609 N N . ARG A 1 11 ? -2.014 1.590 -7.483 1.00 0.00 11 ARG A N 14
ATOM 13610 C CA . ARG A 1 11 ? -0.831 1.875 -8.283 1.00 0.00 11 ARG A CA 14
ATOM 13611 C C . ARG A 1 11 ? 0.316 2.319 -7.386 1.00 0.00 11 ARG A C 14
ATOM 13612 O O . ARG A 1 11 ? 1.453 1.893 -7.566 1.00 0.00 11 ARG A O 14
ATOM 13633 N N . ILE A 1 12 ? 0.002 3.166 -6.408 1.00 0.00 12 ILE A N 14
ATOM 13634 C CA . ILE A 1 12 ? 0.998 3.637 -5.450 1.00 0.00 12 ILE A CA 14
ATOM 13635 C C . ILE A 1 12 ? 1.610 2.456 -4.700 1.00 0.00 12 ILE A C 14
ATOM 13636 O O . ILE A 1 12 ? 2.829 2.385 -4.507 1.00 0.00 12 ILE A O 14
ATOM 13652 N N . ALA A 1 13 ? 0.757 1.522 -4.296 1.00 0.00 13 ALA A N 14
ATOM 13653 C CA . ALA A 1 13 ? 1.211 0.307 -3.638 1.00 0.00 13 ALA A CA 14
ATOM 13654 C C . ALA A 1 13 ? 2.075 -0.516 -4.586 1.00 0.00 13 ALA A C 14
ATOM 13655 O O . ALA A 1 13 ? 3.126 -1.025 -4.199 1.00 0.00 13 ALA A O 14
ATOM 13662 N N . LYS A 1 14 ? 1.631 -0.625 -5.836 1.00 0.00 14 LYS A N 14
ATOM 13663 C CA . LYS A 1 14 ? 2.365 -1.355 -6.864 1.00 0.00 14 LYS A CA 14
ATOM 13664 C C . LYS A 1 14 ? 3.763 -0.771 -7.049 1.00 0.00 14 LYS A C 14
ATOM 13665 O O . LYS A 1 14 ? 4.734 -1.515 -7.175 1.00 0.00 14 LYS A O 14
ATOM 13684 N N . GLU A 1 15 ? 3.862 0.557 -7.043 1.00 0.00 15 GLU A N 14
ATOM 13685 C CA . GLU A 1 15 ? 5.151 1.233 -7.177 1.00 0.00 15 GLU A CA 14
ATOM 13686 C C . GLU A 1 15 ? 6.115 0.768 -6.086 1.00 0.00 15 GLU A C 14
ATOM 13687 O O . GLU A 1 15 ? 7.265 0.430 -6.363 1.00 0.00 15 GLU A O 14
ATOM 13699 N N . MET A 1 16 ? 5.628 0.738 -4.851 1.00 0.00 16 MET A N 14
ATOM 13700 C CA . MET A 1 16 ? 6.432 0.279 -3.721 1.00 0.00 16 MET A CA 14
ATOM 13701 C C . MET A 1 16 ? 6.759 -1.205 -3.858 1.00 0.00 16 MET A C 14
ATOM 13702 O O . MET A 1 16 ? 7.916 -1.610 -3.745 1.00 0.00 16 MET A O 14
ATOM 13716 N N . ILE A 1 17 ? 5.724 -2.003 -4.108 1.00 0.00 17 ILE A N 14
ATOM 13717 C CA . ILE A 1 17 ? 5.859 -3.451 -4.215 1.00 0.00 17 ILE A CA 14
ATOM 13718 C C . ILE A 1 17 ? 6.856 -3.843 -5.299 1.00 0.00 17 ILE A C 14
ATOM 13719 O O . ILE A 1 17 ? 7.714 -4.697 -5.078 1.00 0.00 17 ILE A O 14
ATOM 13735 N N . GLU A 1 18 ? 6.734 -3.215 -6.462 1.00 0.00 18 GLU A N 14
ATOM 13736 C CA . GLU A 1 18 ? 7.574 -3.545 -7.606 1.00 0.00 18 GLU A CA 14
ATOM 13737 C C . GLU A 1 18 ? 9.032 -3.183 -7.335 1.00 0.00 18 GLU A C 14
ATOM 13738 O O . GLU A 1 18 ? 9.939 -3.980 -7.585 1.00 0.00 18 GLU A O 14
ATOM 13750 N N . THR A 1 19 ? 9.244 -1.983 -6.813 1.00 0.00 19 THR A N 14
ATOM 13751 C CA . THR A 1 19 ? 10.585 -1.481 -6.567 1.00 0.00 19 THR A CA 14
ATOM 13752 C C . THR A 1 19 ? 11.264 -2.248 -5.431 1.00 0.00 19 THR A C 14
ATOM 13753 O O . THR A 1 19 ? 12.445 -2.584 -5.514 1.00 0.00 19 THR A O 14
ATOM 13764 N N . HIS A 1 20 ? 10.512 -2.531 -4.374 1.00 0.00 20 HIS A N 14
ATOM 13765 C CA . HIS A 1 20 ? 11.053 -3.257 -3.230 1.00 0.00 20 HIS A CA 14
ATOM 13766 C C . HIS A 1 20 ? 10.268 -4.542 -2.978 1.00 0.00 20 HIS A C 14
ATOM 13767 O O . HIS A 1 20 ? 9.245 -4.539 -2.286 1.00 0.00 20 HIS A O 14
ATOM 13782 N N . PRO A 1 21 ? 10.730 -5.658 -3.556 1.00 0.00 21 PRO A N 14
ATOM 13783 C CA . PRO A 1 21 ? 10.090 -6.963 -3.419 1.00 0.00 21 PRO A CA 14
ATOM 13784 C C . PRO A 1 21 ? 10.476 -7.665 -2.119 1.00 0.00 21 PRO A C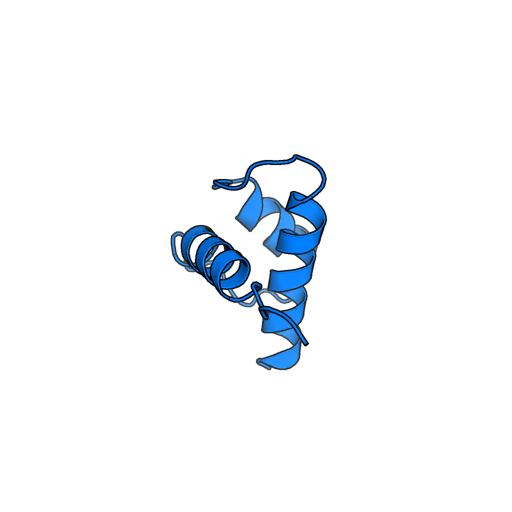 14
ATOM 13785 O O . PRO A 1 21 ? 9.967 -8.744 -1.816 1.00 0.00 21 PRO A O 14
ATOM 13796 N N . GLY A 1 22 ? 11.362 -7.034 -1.350 1.00 0.00 22 GLY A N 14
ATOM 13797 C CA . GLY A 1 22 ? 11.832 -7.617 -0.103 1.00 0.00 22 GLY A CA 14
ATOM 13798 C C . GLY A 1 22 ? 10.809 -7.531 1.016 1.00 0.00 22 GLY A C 14
ATOM 13799 O O . GLY A 1 22 ? 11.050 -6.886 2.037 1.00 0.00 22 GLY A O 14
ATOM 13803 N N . LYS A 1 23 ? 9.670 -8.179 0.811 1.00 0.00 23 LYS A N 14
ATOM 13804 C CA . LYS A 1 23 ? 8.602 -8.240 1.800 1.00 0.00 23 LYS A CA 14
ATOM 13805 C C . LYS A 1 23 ? 7.558 -9.263 1.360 1.00 0.00 23 LYS A C 14
ATOM 13806 O O . LYS A 1 23 ? 7.283 -9.398 0.165 1.00 0.00 23 LYS A O 14
ATOM 13825 N N . PHE A 1 24 ? 6.999 -9.994 2.319 1.00 0.00 24 PHE A N 14
ATOM 13826 C CA . PHE A 1 24 ? 6.057 -11.067 2.012 1.00 0.00 24 PHE A CA 14
ATOM 13827 C C . PHE A 1 24 ? 5.339 -11.521 3.285 1.00 0.00 24 PHE A C 14
ATOM 13828 O O . PHE A 1 24 ? 5.248 -12.712 3.586 1.00 0.00 24 PHE A O 14
ATOM 13845 N N . THR A 1 25 ? 4.833 -10.555 4.030 1.00 0.00 25 THR A N 14
ATOM 13846 C CA . THR A 1 25 ? 4.117 -10.834 5.266 1.00 0.00 25 THR A CA 14
ATOM 13847 C C . THR A 1 25 ? 2.892 -9.932 5.389 1.00 0.00 25 THR A C 14
ATOM 13848 O O . THR A 1 25 ? 2.915 -8.786 4.941 1.00 0.00 25 THR A O 14
ATOM 13859 N N . ASP A 1 26 ? 1.825 -10.454 5.985 1.00 0.00 26 ASP A N 14
ATOM 13860 C CA . ASP A 1 26 ? 0.551 -9.742 6.032 1.00 0.00 26 ASP A CA 14
ATOM 13861 C C . ASP A 1 26 ? 0.273 -9.185 7.424 1.00 0.00 26 ASP A C 14
ATOM 13862 O O . ASP A 1 26 ? -0.870 -8.889 7.771 1.00 0.00 26 ASP A O 14
ATOM 13871 N N . ASP A 1 27 ? 1.322 -9.022 8.213 1.00 0.00 27 ASP A N 14
ATOM 13872 C CA . ASP A 1 27 ? 1.194 -8.420 9.534 1.00 0.00 27 ASP A CA 14
ATOM 13873 C C . ASP A 1 27 ? 1.359 -6.907 9.450 1.00 0.00 27 ASP A C 14
ATOM 13874 O O . ASP A 1 27 ? 1.940 -6.385 8.495 1.00 0.00 27 ASP A O 14
ATOM 13883 N N . PHE A 1 28 ? 0.856 -6.209 10.463 1.00 0.00 28 PHE A N 14
ATOM 13884 C CA . PHE A 1 28 ? 0.869 -4.749 10.474 1.00 0.00 28 PHE A CA 14
ATOM 13885 C C . PHE A 1 28 ? 2.272 -4.189 10.679 1.00 0.00 28 PHE A C 14
ATOM 13886 O O . PHE A 1 28 ? 2.579 -3.090 10.221 1.00 0.00 28 PHE A O 14
ATOM 13903 N N . ASP A 1 29 ? 3.124 -4.941 11.362 1.00 0.00 29 ASP A N 14
ATOM 13904 C CA . ASP A 1 29 ? 4.496 -4.508 11.593 1.00 0.00 29 ASP A CA 14
ATOM 13905 C C . ASP A 1 29 ? 5.253 -4.421 10.272 1.00 0.00 29 ASP A C 14
ATOM 13906 O O . ASP A 1 29 ? 6.066 -3.519 10.062 1.00 0.00 29 ASP A O 14
ATOM 13915 N N . THR A 1 30 ? 4.956 -5.353 9.378 1.00 0.00 30 THR A N 14
ATOM 13916 C CA . THR A 1 30 ? 5.543 -5.364 8.051 1.00 0.00 30 THR A CA 14
ATOM 13917 C C . THR A 1 30 ? 5.190 -4.099 7.267 1.00 0.00 30 THR A C 14
ATOM 13918 O O . THR A 1 30 ? 6.086 -3.376 6.829 1.00 0.00 30 THR A O 14
ATOM 13929 N N . ASN A 1 31 ? 3.899 -3.814 7.100 1.00 0.00 31 ASN A N 14
ATOM 13930 C CA . ASN A 1 31 ? 3.495 -2.621 6.358 1.00 0.00 31 ASN A CA 14
ATOM 13931 C C . ASN A 1 31 ? 3.924 -1.361 7.103 1.00 0.00 31 ASN A C 14
ATOM 13932 O O . ASN A 1 31 ? 4.090 -0.302 6.497 1.00 0.00 31 ASN A O 14
ATOM 13943 N N . LYS A 1 32 ? 4.102 -1.485 8.415 1.00 0.00 32 LYS A N 14
ATOM 13944 C CA . LYS A 1 32 ? 4.649 -0.398 9.210 1.00 0.00 32 LYS A CA 14
ATOM 13945 C C . LYS A 1 32 ? 6.061 -0.090 8.727 1.00 0.00 32 LYS A C 14
ATOM 13946 O O . LYS A 1 32 ? 6.374 1.047 8.403 1.00 0.00 32 LYS A O 14
ATOM 13965 N N . LYS A 1 33 ? 6.893 -1.132 8.652 1.00 0.00 33 LYS A N 14
ATOM 13966 C CA . LYS A 1 33 ? 8.267 -1.012 8.158 1.00 0.00 33 LYS A CA 14
ATOM 13967 C C . LYS A 1 33 ? 8.300 -0.422 6.752 1.00 0.00 33 LYS A C 14
ATOM 13968 O O . LYS A 1 33 ? 9.183 0.376 6.428 1.00 0.00 33 LYS A O 14
ATOM 13987 N N . LEU A 1 34 ? 7.341 -0.820 5.928 1.00 0.00 34 LEU A N 14
ATOM 13988 C CA . LEU A 1 34 ? 7.259 -0.345 4.552 1.00 0.00 34 LEU A CA 14
ATOM 13989 C C . LEU A 1 34 ? 7.100 1.173 4.495 1.00 0.00 34 LEU A C 14
ATOM 13990 O O . LEU A 1 34 ? 7.864 1.857 3.819 1.00 0.00 34 LEU A O 14
ATOM 14006 N N . VAL A 1 35 ? 6.133 1.712 5.227 1.00 0.00 35 VAL A N 14
ATOM 14007 C CA . VAL A 1 35 ? 5.905 3.155 5.223 1.00 0.00 35 VAL A CA 14
ATOM 14008 C C . VAL A 1 35 ? 6.860 3.863 6.182 1.00 0.00 35 VAL A C 14
ATOM 14009 O O . VAL A 1 35 ? 6.950 5.089 6.192 1.00 0.00 35 VAL A O 14
ATOM 14022 N N . GLU A 1 36 ? 7.577 3.080 6.976 1.00 0.00 36 GLU A N 14
ATOM 14023 C CA . GLU A 1 36 ? 8.534 3.606 7.944 1.00 0.00 36 GLU A CA 14
ATOM 14024 C C . GLU A 1 36 ? 9.815 4.067 7.251 1.00 0.00 36 GLU A C 14
ATOM 14025 O O . GLU A 1 36 ? 10.726 4.593 7.895 1.00 0.00 36 GLU A O 14
ATOM 14037 N N . GLU A 1 37 ? 9.884 3.877 5.940 1.00 0.00 37 GLU A N 14
ATOM 14038 C CA . GLU A 1 37 ? 11.122 4.116 5.208 1.00 0.00 37 GLU A CA 14
ATOM 14039 C C . GLU A 1 37 ? 10.854 4.350 3.722 1.00 0.00 37 GLU A C 14
ATOM 14040 O O . GLU A 1 37 ? 11.362 5.304 3.131 1.00 0.00 37 GLU A O 14
ATOM 14052 N N . PHE A 1 38 ? 10.053 3.482 3.123 1.00 0.00 38 PHE A N 14
ATOM 14053 C CA . PHE A 1 38 ? 9.810 3.531 1.688 1.00 0.00 38 PHE A CA 14
ATOM 14054 C C . PHE A 1 38 ? 8.697 4.523 1.360 1.00 0.00 38 PHE A C 14
ATOM 14055 O O . PHE A 1 38 ? 8.328 5.342 2.205 1.00 0.00 38 PHE A O 14
ATOM 14072 N N . SER A 1 39 ? 8.191 4.441 0.125 1.00 0.00 39 SER A N 14
ATOM 14073 C CA . SER A 1 39 ? 7.125 5.313 -0.397 1.00 0.00 39 SER A CA 14
ATOM 14074 C C . SER A 1 39 ? 7.544 6.785 -0.432 1.00 0.00 39 SER A C 14
ATOM 14075 O O . SER A 1 39 ? 8.633 7.154 0.017 1.00 0.00 39 SER A O 14
ATOM 14083 N N . THR A 1 40 ? 6.678 7.612 -0.997 1.00 0.00 40 THR A N 14
ATOM 14084 C CA . THR A 1 40 ? 6.934 9.033 -1.140 1.00 0.00 40 THR A CA 14
ATOM 14085 C C . THR A 1 40 ? 5.601 9.752 -1.373 1.00 0.00 40 THR A C 14
ATOM 14086 O O . THR A 1 40 ? 4.549 9.184 -1.071 1.00 0.00 40 THR A O 14
ATOM 14097 N N . VAL A 1 41 ? 5.656 10.976 -1.904 1.00 0.00 41 VAL A N 14
ATOM 14098 C CA . VAL A 1 41 ? 4.464 11.786 -2.179 1.00 0.00 41 VAL A CA 14
ATOM 14099 C C . VAL A 1 41 ? 3.953 12.436 -0.890 1.00 0.00 41 VAL A C 14
ATOM 14100 O O . VAL A 1 41 ? 4.137 11.903 0.205 1.00 0.00 41 VAL A O 14
ATOM 14113 N N . SER A 1 42 ? 3.352 13.611 -1.026 1.00 0.00 42 SER A N 14
ATOM 14114 C CA . SER A 1 42 ? 2.888 14.372 0.121 1.00 0.00 42 SER A CA 14
ATOM 14115 C C . SER A 1 42 ? 1.565 13.815 0.654 1.00 0.00 42 SER A C 14
ATOM 14116 O O . SER A 1 42 ? 1.093 12.769 0.205 1.00 0.00 42 SER A O 14
ATOM 14124 N N . THR A 1 43 ? 0.967 14.546 1.594 1.00 0.00 43 THR A N 14
ATOM 14125 C CA . THR A 1 43 ? -0.236 14.111 2.290 1.00 0.00 43 THR A CA 14
ATOM 14126 C C . THR A 1 43 ? 0.093 12.941 3.220 1.00 0.00 43 THR A C 14
ATOM 14127 O O . THR A 1 43 ? -0.087 11.772 2.882 1.00 0.00 43 THR A O 14
ATOM 14138 N N . LYS A 1 44 ? 0.596 13.289 4.401 1.00 0.00 44 LYS A N 14
ATOM 14139 C CA . LYS A 1 44 ? 1.056 12.313 5.386 1.00 0.00 44 LYS A CA 14
ATOM 14140 C C . LYS A 1 44 ? -0.072 11.403 5.872 1.00 0.00 44 LYS A C 14
ATOM 14141 O O . LYS A 1 44 ? 0.175 10.277 6.295 1.00 0.00 44 LYS A O 14
ATOM 14160 N N . HIS A 1 45 ? -1.305 11.882 5.805 1.00 0.00 45 HIS A N 14
ATOM 14161 C CA . HIS A 1 45 ? -2.442 11.097 6.269 1.00 0.00 45 HIS A CA 14
ATOM 14162 C C . HIS A 1 45 ? -2.833 10.049 5.229 1.00 0.00 45 HIS A C 14
ATOM 14163 O O . HIS A 1 45 ? -3.588 9.119 5.519 1.00 0.00 45 HIS A O 14
ATOM 14178 N N . LEU A 1 46 ? -2.298 10.192 4.022 1.00 0.00 46 LEU A N 14
ATOM 14179 C CA . LEU A 1 46 ? -2.628 9.290 2.927 1.00 0.00 46 LEU A CA 14
ATOM 14180 C C . LEU A 1 46 ? -1.899 7.960 3.075 1.00 0.00 46 LEU A C 14
ATOM 14181 O O . LEU A 1 46 ? -2.476 6.900 2.830 1.00 0.00 46 LEU A O 14
ATOM 14197 N N . ARG A 1 47 ? -0.640 8.010 3.504 1.00 0.00 47 ARG A N 14
ATOM 14198 C CA . ARG A 1 47 ? 0.167 6.797 3.612 1.00 0.00 47 ARG A CA 14
ATOM 14199 C C . ARG A 1 47 ? -0.320 5.894 4.744 1.00 0.00 47 ARG A C 14
ATOM 14200 O O . ARG A 1 47 ? 0.102 4.745 4.860 1.00 0.00 47 ARG A O 14
ATOM 14221 N N . ASN A 1 48 ? -1.224 6.414 5.567 1.00 0.00 48 ASN A N 14
ATOM 14222 C CA . ASN A 1 48 ? -1.888 5.603 6.582 1.00 0.00 48 ASN A CA 14
ATOM 14223 C C . ASN A 1 48 ? -2.833 4.617 5.911 1.00 0.00 48 ASN A C 14
ATOM 14224 O O . ASN A 1 48 ? -2.899 3.442 6.275 1.00 0.00 48 ASN A O 14
ATOM 14235 N N . LYS A 1 49 ? -3.545 5.108 4.904 1.00 0.00 49 LYS A N 14
ATOM 14236 C CA . LYS A 1 49 ? -4.480 4.286 4.152 1.00 0.00 49 LYS A CA 14
ATOM 14237 C C . LYS A 1 49 ? -3.712 3.331 3.249 1.00 0.00 49 LYS A C 14
ATOM 14238 O O . LYS A 1 49 ? -4.088 2.171 3.087 1.00 0.00 49 LYS A O 14
ATOM 14257 N N . ILE A 1 50 ? -2.624 3.839 2.673 1.00 0.00 50 ILE A N 14
ATOM 14258 C CA . ILE A 1 50 ? -1.757 3.036 1.819 1.00 0.00 50 ILE A CA 14
ATOM 14259 C C . ILE A 1 50 ? -1.245 1.814 2.576 1.00 0.00 50 ILE A C 14
ATOM 14260 O O . ILE A 1 50 ? -1.342 0.689 2.091 1.00 0.00 50 ILE A O 14
ATOM 14276 N N . ALA A 1 51 ? -0.731 2.050 3.780 1.00 0.00 51 ALA A N 14
ATOM 14277 C CA . ALA A 1 51 ? -0.187 0.983 4.609 1.00 0.00 51 ALA A CA 14
ATOM 14278 C C . ALA A 1 51 ? -1.229 -0.095 4.883 1.00 0.00 51 ALA A C 14
ATOM 14279 O O . ALA A 1 51 ? -0.980 -1.278 4.661 1.00 0.00 51 ALA A O 14
ATOM 14286 N N . GLY A 1 52 ? -2.403 0.326 5.343 1.00 0.00 52 GLY A N 14
ATOM 14287 C CA . GLY A 1 52 ? -3.454 -0.617 5.679 1.00 0.00 52 GLY A CA 14
ATOM 14288 C C . GLY A 1 52 ? -3.978 -1.368 4.469 1.00 0.00 52 GLY A C 14
ATOM 14289 O O . GLY A 1 52 ? -4.448 -2.506 4.586 1.00 0.00 52 GLY A O 14
ATOM 14293 N N . TYR A 1 53 ? -3.902 -0.737 3.302 1.00 0.00 53 TYR A N 14
ATOM 14294 C CA . TYR A 1 53 ? -4.364 -1.356 2.071 1.00 0.00 53 TYR A CA 14
ATOM 14295 C C . TYR A 1 53 ? -3.381 -2.432 1.626 1.00 0.00 53 TYR A C 14
ATOM 14296 O O . TYR A 1 53 ? -3.785 -3.481 1.133 1.00 0.00 53 TYR A O 14
ATOM 14314 N N . ILE A 1 54 ? -2.089 -2.175 1.823 1.00 0.00 54 ILE A N 14
ATOM 14315 C CA . ILE A 1 54 ? -1.055 -3.157 1.504 1.00 0.00 54 ILE A CA 14
ATOM 14316 C C . ILE A 1 54 ? -1.290 -4.440 2.291 1.00 0.00 54 ILE A C 14
ATOM 14317 O O . ILE A 1 54 ? -1.268 -5.539 1.730 1.00 0.00 54 ILE A O 14
ATOM 14333 N N . THR A 1 55 ? -1.532 -4.282 3.588 1.00 0.00 55 THR A N 14
ATOM 14334 C CA . THR A 1 55 ? -1.807 -5.409 4.468 1.00 0.00 55 THR A CA 14
ATOM 14335 C C . THR A 1 55 ? -2.984 -6.221 3.940 1.00 0.00 55 THR A C 14
ATOM 14336 O O . THR A 1 55 ? -2.956 -7.455 3.934 1.00 0.00 55 THR A O 14
ATOM 14347 N N . ARG A 1 56 ? -4.010 -5.512 3.482 1.00 0.00 56 ARG A N 14
ATOM 14348 C CA . ARG A 1 56 ? -5.198 -6.148 2.934 1.00 0.00 56 ARG A CA 14
ATOM 14349 C C . ARG A 1 56 ? -4.875 -6.889 1.641 1.00 0.00 56 ARG A C 14
ATOM 14350 O O . ARG A 1 56 ? -5.308 -8.022 1.451 1.00 0.00 56 ARG A O 14
ATOM 14371 N N . ILE A 1 57 ? -4.105 -6.254 0.762 1.00 0.00 57 ILE A N 14
ATOM 14372 C CA . ILE A 1 57 ? -3.718 -6.872 -0.505 1.00 0.00 57 ILE A CA 14
ATOM 14373 C C . ILE A 1 57 ? -2.991 -8.191 -0.266 1.00 0.00 57 ILE A C 14
ATOM 14374 O O . ILE A 1 57 ? -3.332 -9.217 -0.860 1.00 0.00 57 ILE A O 14
ATOM 14390 N N . ILE A 1 58 ? -2.002 -8.162 0.618 1.00 0.00 58 ILE A N 14
ATOM 14391 C CA . ILE A 1 58 ? -1.201 -9.344 0.903 1.00 0.00 58 ILE A CA 14
ATOM 14392 C C . ILE A 1 58 ? -2.060 -10.461 1.495 1.00 0.00 58 ILE A C 14
ATOM 14393 O O . ILE A 1 58 ? -2.034 -11.590 1.012 1.00 0.00 58 ILE A O 14
ATOM 14409 N N . SER A 1 59 ? -2.845 -10.135 2.516 1.00 0.00 59 SER A N 14
ATOM 14410 C CA . SER A 1 59 ? -3.703 -11.122 3.168 1.00 0.00 59 SER A CA 14
ATOM 14411 C C . SER A 1 59 ? -4.800 -11.627 2.222 1.00 0.00 59 SER A C 14
ATOM 14412 O O . SER A 1 59 ? -5.306 -12.739 2.382 1.00 0.00 59 SER A O 14
ATOM 14420 N N . GLN A 1 60 ? -5.156 -10.809 1.241 1.00 0.00 60 GLN A N 14
ATOM 14421 C CA . GLN A 1 60 ? -6.160 -11.176 0.251 1.00 0.00 60 GLN A CA 14
ATOM 14422 C C . GLN A 1 60 ? -5.617 -12.261 -0.679 1.00 0.00 60 GLN A C 14
ATOM 14423 O O . GLN A 1 60 ? -6.355 -13.131 -1.137 1.00 0.00 60 GLN A O 14
ATOM 14437 N N . GLN A 1 61 ? -4.320 -12.199 -0.956 1.00 0.00 61 GLN A N 14
ATOM 14438 C CA . GLN A 1 61 ? -3.664 -13.197 -1.794 1.00 0.00 61 GLN A CA 14
ATOM 14439 C C . GLN A 1 61 ? -3.213 -14.398 -0.956 1.00 0.00 61 GLN A C 14
ATOM 14440 O O . GLN A 1 61 ? -3.203 -15.534 -1.432 1.00 0.00 61 GLN A O 14
ATOM 14454 N N . LYS A 1 62 ? -2.838 -14.132 0.289 1.00 0.00 62 LYS A N 14
ATOM 14455 C CA . LYS A 1 62 ? -2.305 -15.153 1.180 1.00 0.00 62 LYS A CA 14
ATOM 14456 C C . LYS A 1 62 ? -3.399 -15.694 2.103 1.00 0.00 62 LYS A C 14
ATOM 14457 O O . LYS A 1 62 ? -4.035 -16.711 1.740 1.00 0.00 62 LYS A O 14
ATOM 14477 N N . MET A 1 1 ? -12.367 11.449 -14.543 1.00 0.00 1 MET A N 15
ATOM 14478 C CA . MET A 1 1 ? -12.040 10.143 -13.922 1.00 0.00 1 MET A CA 15
ATOM 14479 C C . MET A 1 1 ? -10.572 10.091 -13.509 1.00 0.00 1 MET A C 15
ATOM 14480 O O . MET A 1 1 ? -10.244 9.669 -12.401 1.00 0.00 1 MET A O 15
ATOM 14496 N N . GLY A 1 2 ? -9.687 10.519 -14.400 1.00 0.00 2 GLY A N 15
ATOM 14497 C CA . GLY A 1 2 ? -8.268 10.494 -14.108 1.00 0.00 2 GLY A CA 15
ATOM 14498 C C . GLY A 1 2 ? -7.573 9.331 -14.785 1.00 0.00 2 GLY A C 15
ATOM 14499 O O . GLY A 1 2 ? -7.439 9.308 -16.007 1.00 0.00 2 GLY A O 15
ATOM 14503 N N . ASN A 1 3 ? -7.137 8.361 -13.997 1.00 0.00 3 ASN A N 15
ATOM 14504 C CA . ASN A 1 3 ? -6.493 7.175 -14.544 1.00 0.00 3 ASN A CA 15
ATOM 14505 C C . ASN A 1 3 ? -7.474 6.014 -14.583 1.00 0.00 3 ASN A C 15
ATOM 14506 O O . ASN A 1 3 ? -7.557 5.227 -13.633 1.00 0.00 3 ASN A O 15
ATOM 14517 N N . ILE A 1 4 ? -8.229 5.940 -15.680 1.00 0.00 4 ILE A N 15
ATOM 14518 C CA . ILE A 1 4 ? -9.247 4.906 -15.893 1.00 0.00 4 ILE A CA 15
ATOM 14519 C C . ILE A 1 4 ? -10.407 5.050 -14.905 1.00 0.00 4 ILE A C 15
ATOM 14520 O O . ILE A 1 4 ? -11.490 5.505 -15.268 1.00 0.00 4 ILE A O 15
ATOM 14536 N N . ARG A 1 5 ? -10.162 4.679 -13.659 1.00 0.00 5 ARG A N 15
ATOM 14537 C CA . ARG A 1 5 ? -11.179 4.741 -12.621 1.00 0.00 5 ARG A CA 15
ATOM 14538 C C . ARG A 1 5 ? -10.572 5.265 -11.324 1.00 0.00 5 ARG A C 15
ATOM 14539 O O . ARG A 1 5 ? -10.946 6.328 -10.830 1.00 0.00 5 ARG A O 15
ATOM 14560 N N . THR A 1 6 ? -9.632 4.503 -10.786 1.00 0.00 6 THR A N 15
ATOM 14561 C CA . THR A 1 6 ? -8.956 4.858 -9.550 1.00 0.00 6 THR A CA 15
ATOM 14562 C C . THR A 1 6 ? -7.731 3.953 -9.372 1.00 0.00 6 THR A C 15
ATOM 14563 O O . THR A 1 6 ? -7.184 3.808 -8.280 1.00 0.00 6 THR A O 15
ATOM 14574 N N . SER A 1 7 ? -7.275 3.384 -10.488 1.00 0.00 7 SER A N 15
ATOM 14575 C CA . SER A 1 7 ? -6.228 2.367 -10.478 1.00 0.00 7 SER A CA 15
ATOM 14576 C C . SER A 1 7 ? -4.876 2.932 -10.042 1.00 0.00 7 SER A C 15
ATOM 14577 O O . SER A 1 7 ? -3.956 2.181 -9.717 1.00 0.00 7 SER A O 15
ATOM 14585 N N . PHE A 1 8 ? -4.771 4.255 -10.024 1.00 0.00 8 PHE A N 15
ATOM 14586 C CA . PHE A 1 8 ? -3.535 4.919 -9.639 1.00 0.00 8 PHE A CA 15
ATOM 14587 C C . PHE A 1 8 ? -3.192 4.628 -8.177 1.00 0.00 8 PHE A C 15
ATOM 14588 O O . PHE A 1 8 ? -2.022 4.472 -7.829 1.00 0.00 8 PHE A O 15
ATOM 14605 N N . VAL A 1 9 ? -4.217 4.535 -7.333 1.00 0.00 9 VAL A N 15
ATOM 14606 C CA . VAL A 1 9 ? -4.019 4.259 -5.912 1.00 0.00 9 VAL A CA 15
ATOM 14607 C C . VAL A 1 9 ? -3.391 2.881 -5.712 1.00 0.00 9 VAL A C 15
ATOM 14608 O O . VAL A 1 9 ? -2.403 2.730 -4.989 1.00 0.00 9 VAL A O 15
ATOM 14621 N N . LYS A 1 10 ? -3.970 1.886 -6.377 1.00 0.00 10 LYS A N 15
ATOM 14622 C CA . LYS A 1 10 ? -3.474 0.516 -6.313 1.00 0.00 10 LYS A CA 15
ATOM 14623 C C . LYS A 1 10 ? -2.028 0.448 -6.789 1.00 0.00 10 LYS A C 15
ATOM 14624 O O . LYS A 1 10 ? -1.204 -0.262 -6.209 1.00 0.00 10 LYS A O 15
ATOM 14643 N N . ARG A 1 11 ? -1.730 1.200 -7.840 1.00 0.00 11 ARG A N 15
ATOM 14644 C CA . ARG A 1 11 ? -0.384 1.260 -8.391 1.00 0.00 11 ARG A CA 15
ATOM 14645 C C . ARG A 1 11 ? 0.623 1.754 -7.353 1.00 0.00 11 ARG A C 15
ATOM 14646 O O . ARG A 1 11 ? 1.688 1.159 -7.190 1.00 0.00 11 ARG A O 15
ATOM 14667 N N . ILE A 1 12 ? 0.275 2.824 -6.646 1.00 0.00 12 ILE A N 15
ATOM 14668 C CA . ILE A 1 12 ? 1.175 3.415 -5.657 1.00 0.00 12 ILE A CA 15
ATOM 14669 C C . ILE A 1 12 ? 1.580 2.390 -4.601 1.00 0.00 12 ILE A C 15
ATOM 14670 O O . ILE A 1 12 ? 2.767 2.163 -4.367 1.00 0.00 12 ILE A O 15
ATOM 14686 N N . ALA A 1 13 ? 0.586 1.759 -3.986 1.00 0.00 13 ALA A N 15
ATOM 14687 C CA . ALA A 1 13 ? 0.829 0.800 -2.912 1.00 0.00 13 ALA A CA 15
ATOM 14688 C C . ALA A 1 13 ? 1.608 -0.415 -3.414 1.00 0.00 13 ALA A C 15
ATOM 14689 O O . ALA A 1 13 ? 2.580 -0.850 -2.788 1.00 0.00 13 ALA A O 15
ATOM 14696 N N . LYS A 1 14 ? 1.188 -0.945 -4.555 1.00 0.00 14 LYS A N 15
ATOM 14697 C CA . LYS A 1 14 ? 1.796 -2.149 -5.103 1.00 0.00 14 LYS A CA 15
ATOM 14698 C C . LYS A 1 14 ? 3.258 -1.890 -5.467 1.00 0.00 14 LYS A C 15
ATOM 14699 O O . LYS A 1 14 ? 4.122 -2.740 -5.244 1.00 0.00 14 LYS A O 15
ATOM 14718 N N . GLU A 1 15 ? 3.532 -0.713 -6.016 1.00 0.00 15 GLU A N 15
ATOM 14719 C CA . GLU A 1 15 ? 4.894 -0.354 -6.377 1.00 0.00 15 GLU A CA 15
ATOM 14720 C C . GLU A 1 15 ? 5.754 -0.097 -5.148 1.00 0.00 15 GLU A C 15
ATOM 14721 O O . GLU A 1 15 ? 6.958 -0.341 -5.181 1.00 0.00 15 GLU A O 15
ATOM 14733 N N . MET A 1 16 ? 5.144 0.386 -4.067 1.00 0.00 16 MET A N 15
ATOM 14734 C CA . MET A 1 16 ? 5.866 0.555 -2.806 1.00 0.00 16 MET A CA 15
ATOM 14735 C C . MET A 1 16 ? 6.497 -0.766 -2.391 1.00 0.00 16 MET A C 15
ATOM 14736 O O . MET A 1 16 ? 7.648 -0.807 -1.953 1.00 0.00 16 MET A O 15
ATOM 14750 N N . ILE A 1 17 ? 5.729 -1.839 -2.550 1.00 0.00 17 ILE A N 15
ATOM 14751 C CA . ILE A 1 17 ? 6.196 -3.181 -2.227 1.00 0.00 17 ILE A CA 15
ATOM 14752 C C . ILE A 1 17 ? 7.344 -3.605 -3.146 1.00 0.00 17 ILE A C 15
ATOM 14753 O O . ILE A 1 17 ? 8.417 -3.988 -2.677 1.00 0.00 17 ILE A O 15
ATOM 14769 N N . GLU A 1 18 ? 7.112 -3.526 -4.456 1.00 0.00 18 GLU A N 15
ATOM 14770 C CA . GLU A 1 18 ? 8.070 -4.022 -5.446 1.00 0.00 18 GLU A CA 15
ATOM 14771 C C . GLU A 1 18 ? 9.372 -3.214 -5.475 1.00 0.00 18 GLU A C 15
ATOM 14772 O O . GLU A 1 18 ? 10.298 -3.573 -6.204 1.00 0.00 18 GLU A O 15
ATOM 14784 N N . THR A 1 19 ? 9.432 -2.123 -4.720 1.00 0.00 19 THR A N 15
ATOM 14785 C CA . THR A 1 19 ? 10.636 -1.296 -4.666 1.00 0.00 19 THR A CA 15
ATOM 14786 C C . THR A 1 19 ? 11.839 -2.124 -4.218 1.00 0.00 19 THR A C 15
ATOM 14787 O O . THR A 1 19 ? 12.933 -2.014 -4.777 1.00 0.00 19 THR A O 15
ATOM 14798 N N . HIS A 1 20 ? 11.629 -2.957 -3.212 1.00 0.00 20 HIS A N 15
ATOM 14799 C CA . HIS A 1 20 ? 12.674 -3.838 -2.718 1.00 0.00 20 HIS A CA 15
ATOM 14800 C C . HIS A 1 20 ? 12.058 -5.104 -2.147 1.00 0.00 20 HIS A C 15
ATOM 14801 O O . HIS A 1 20 ? 11.252 -5.034 -1.220 1.00 0.00 20 HIS A O 15
ATOM 14816 N N . PRO A 1 21 ? 12.412 -6.274 -2.706 1.00 0.00 21 PRO A N 15
ATOM 14817 C CA . PRO A 1 21 ? 11.930 -7.567 -2.208 1.00 0.00 21 PRO A CA 15
ATOM 14818 C C . PRO A 1 21 ? 12.306 -7.790 -0.757 1.00 0.00 21 PRO A C 15
ATOM 14819 O O . PRO A 1 21 ? 13.444 -8.134 -0.423 1.00 0.00 21 PRO A O 15
ATOM 14830 N N . GLY A 1 22 ? 11.334 -7.554 0.093 1.00 0.00 22 GLY A N 15
ATOM 14831 C CA . GLY A 1 22 ? 11.503 -7.711 1.508 1.00 0.00 22 GLY A CA 15
ATOM 14832 C C . GLY A 1 22 ? 10.198 -7.460 2.210 1.00 0.00 22 GLY A C 15
ATOM 14833 O O . GLY A 1 22 ? 9.239 -7.010 1.579 1.00 0.00 22 GLY A O 15
ATOM 14837 N N . LYS A 1 23 ? 10.165 -7.735 3.500 1.00 0.00 23 LYS A N 15
ATOM 14838 C CA . LYS A 1 23 ? 8.943 -7.601 4.291 1.00 0.00 23 LYS A CA 15
ATOM 14839 C C . LYS A 1 23 ? 7.857 -8.487 3.671 1.00 0.00 23 LYS A C 15
ATOM 14840 O O . LYS A 1 23 ? 7.980 -9.713 3.687 1.00 0.00 23 LYS A O 15
ATOM 14859 N N . PHE A 1 24 ? 6.805 -7.858 3.132 1.00 0.00 24 PHE A N 15
ATOM 14860 C CA . PHE A 1 24 ? 5.833 -8.518 2.244 1.00 0.00 24 PHE A CA 15
ATOM 14861 C C . PHE A 1 24 ? 4.909 -9.530 2.943 1.00 0.00 24 PHE A C 15
ATOM 14862 O O . PHE A 1 24 ? 3.745 -9.657 2.566 1.00 0.00 24 PHE A O 15
ATOM 14879 N N . THR A 1 25 ? 5.397 -10.227 3.955 1.00 0.00 25 THR A N 15
ATOM 14880 C CA . THR A 1 25 ? 4.693 -11.392 4.477 1.00 0.00 25 THR A CA 15
ATOM 14881 C C . THR A 1 25 ? 3.586 -11.038 5.471 1.00 0.00 25 THR A C 15
ATOM 14882 O O . THR A 1 25 ? 3.725 -11.280 6.670 1.00 0.00 25 THR A O 15
ATOM 14893 N N . ASP A 1 26 ? 2.510 -10.440 4.942 1.00 0.00 26 ASP A N 15
ATOM 14894 C CA . ASP A 1 26 ? 1.249 -10.198 5.670 1.00 0.00 26 ASP A CA 15
ATOM 14895 C C . ASP A 1 26 ? 1.473 -9.835 7.137 1.00 0.00 26 ASP A C 15
ATOM 14896 O O . ASP A 1 26 ? 1.161 -10.603 8.049 1.00 0.00 26 ASP A O 15
ATOM 14905 N N . ASP A 1 27 ? 2.073 -8.678 7.347 1.00 0.00 27 ASP A N 15
ATOM 14906 C CA . ASP A 1 27 ? 2.358 -8.189 8.685 1.00 0.00 27 ASP A CA 15
ATOM 14907 C C . ASP A 1 27 ? 2.092 -6.691 8.766 1.00 0.00 27 ASP A C 15
ATOM 14908 O O . ASP A 1 27 ? 2.268 -5.972 7.780 1.00 0.00 27 ASP A O 15
ATOM 14917 N N . PHE A 1 28 ? 1.667 -6.223 9.932 1.00 0.00 28 PHE A N 15
ATOM 14918 C CA . PHE A 1 28 ? 1.356 -4.812 10.122 1.00 0.00 28 PHE A CA 15
ATOM 14919 C C . PHE A 1 28 ? 2.633 -3.999 10.292 1.00 0.00 28 PHE A C 15
ATOM 14920 O O . PHE A 1 28 ? 2.720 -2.864 9.835 1.00 0.00 28 PHE A O 15
ATOM 14937 N N . ASP A 1 29 ? 3.631 -4.583 10.940 1.00 0.00 29 ASP A N 15
ATOM 14938 C CA . ASP A 1 29 ? 4.931 -3.931 11.050 1.00 0.00 29 ASP A CA 15
ATOM 14939 C C . ASP A 1 29 ? 5.554 -3.824 9.662 1.00 0.00 29 ASP A C 15
ATOM 14940 O O . ASP A 1 29 ? 6.301 -2.895 9.362 1.00 0.00 29 ASP A O 15
ATOM 14949 N N . THR A 1 30 ? 5.204 -4.785 8.817 1.00 0.00 30 THR A N 15
ATOM 14950 C CA . THR A 1 30 ? 5.600 -4.790 7.418 1.00 0.00 30 THR A CA 15
ATOM 14951 C C . THR A 1 30 ? 5.061 -3.565 6.673 1.00 0.00 30 THR A C 15
ATOM 14952 O O . THR A 1 30 ? 5.821 -2.862 6.004 1.00 0.00 30 THR A O 15
ATOM 14963 N N . ASN A 1 31 ? 3.759 -3.299 6.798 1.00 0.00 31 ASN A N 15
ATOM 14964 C CA . ASN A 1 31 ? 3.145 -2.192 6.063 1.00 0.00 31 ASN A CA 15
ATOM 14965 C C . ASN A 1 31 ? 3.723 -0.858 6.525 1.00 0.00 31 ASN A C 15
ATOM 14966 O O . ASN A 1 31 ? 3.922 0.060 5.724 1.00 0.00 31 ASN A O 15
ATOM 14977 N N . LYS A 1 32 ? 4.034 -0.780 7.813 1.00 0.00 32 LYS A N 15
ATOM 14978 C CA . LYS A 1 32 ? 4.706 0.379 8.372 1.00 0.00 32 LYS A CA 15
ATOM 14979 C C . LYS A 1 32 ? 6.082 0.517 7.748 1.00 0.00 32 LYS A C 15
ATOM 14980 O O . LYS A 1 32 ? 6.459 1.579 7.261 1.00 0.00 32 LYS A O 15
ATOM 14999 N N . LYS A 1 33 ? 6.807 -0.591 7.733 1.00 0.00 33 LYS A N 15
ATOM 15000 C CA . LYS A 1 33 ? 8.194 -0.610 7.301 1.00 0.00 33 LYS A CA 15
ATOM 15001 C C . LYS A 1 33 ? 8.317 -0.372 5.797 1.00 0.00 33 LYS A C 15
ATOM 15002 O O . LYS A 1 33 ? 9.406 -0.152 5.288 1.00 0.00 33 LYS A O 15
ATOM 15021 N N . LEU A 1 34 ? 7.208 -0.458 5.078 1.00 0.00 34 LEU A N 15
ATOM 15022 C CA . LEU A 1 34 ? 7.198 -0.111 3.663 1.00 0.00 34 LEU A CA 15
ATOM 15023 C C . LEU A 1 34 ? 7.072 1.399 3.486 1.00 0.00 34 LEU A C 15
ATOM 15024 O O . LEU A 1 34 ? 7.852 2.019 2.762 1.00 0.00 34 LEU A O 15
ATOM 15040 N N . VAL A 1 35 ? 6.098 1.986 4.168 1.00 0.00 35 VAL A N 15
ATOM 15041 C CA . VAL A 1 35 ? 5.823 3.414 4.038 1.00 0.00 35 VAL A CA 15
ATOM 15042 C C . VAL A 1 35 ? 6.873 4.249 4.773 1.00 0.00 35 VAL A C 15
ATOM 15043 O O . VAL A 1 35 ? 7.172 5.378 4.384 1.00 0.00 35 VAL A O 15
ATOM 15056 N N . GLU A 1 36 ? 7.453 3.678 5.820 1.00 0.00 36 GLU A N 15
ATOM 15057 C CA . GLU A 1 36 ? 8.399 4.391 6.671 1.00 0.00 36 GLU A CA 15
ATOM 15058 C C . GLU A 1 36 ? 9.779 4.537 6.015 1.00 0.00 36 GLU A C 15
ATOM 15059 O O . GLU A 1 36 ? 10.722 5.012 6.650 1.00 0.00 36 GLU A O 15
ATOM 15071 N N . GLU A 1 37 ? 9.904 4.148 4.749 1.00 0.00 37 GLU A N 15
ATOM 15072 C CA . GLU A 1 37 ? 11.195 4.224 4.071 1.00 0.00 37 GLU A CA 15
ATOM 15073 C C . GLU A 1 37 ? 11.043 4.309 2.552 1.00 0.00 37 GLU A C 15
ATOM 15074 O O . GLU A 1 37 ? 11.720 5.113 1.912 1.00 0.00 37 GLU A O 15
ATOM 15086 N N . PHE A 1 38 ? 10.166 3.506 1.970 1.00 0.00 38 PHE A N 15
ATOM 15087 C CA . PHE A 1 38 ? 9.938 3.579 0.533 1.00 0.00 38 PHE A CA 15
ATOM 15088 C C . PHE A 1 38 ? 8.919 4.673 0.238 1.00 0.00 38 PHE A C 15
ATOM 15089 O O . PHE A 1 38 ? 9.294 5.817 -0.037 1.00 0.00 38 PHE A O 15
ATOM 15106 N N . SER A 1 39 ? 7.640 4.317 0.317 1.00 0.00 39 SER A N 15
ATOM 15107 C CA . SER A 1 39 ? 6.548 5.283 0.247 1.00 0.00 39 SER A CA 15
ATOM 15108 C C . SER A 1 39 ? 6.625 6.151 -1.017 1.00 0.00 39 SER A C 15
ATOM 15109 O O . SER A 1 39 ? 7.233 5.779 -2.024 1.00 0.00 39 SER A O 15
ATOM 15117 N N . THR A 1 40 ? 5.962 7.289 -0.951 1.00 0.00 40 THR A N 15
ATOM 15118 C CA . THR A 1 40 ? 5.978 8.293 -1.998 1.00 0.00 40 THR A CA 15
ATOM 15119 C C . THR A 1 40 ? 5.696 9.640 -1.344 1.00 0.00 40 THR A C 15
ATOM 15120 O O . THR A 1 40 ? 6.360 10.644 -1.609 1.00 0.00 40 THR A O 15
ATOM 15131 N N . VAL A 1 41 ? 4.704 9.626 -0.467 1.00 0.00 41 VAL A N 15
ATOM 15132 C CA . VAL A 1 41 ? 4.400 10.751 0.398 1.00 0.00 41 VAL A CA 15
ATOM 15133 C C . VAL A 1 41 ? 3.539 10.256 1.563 1.00 0.00 41 VAL A C 15
ATOM 15134 O O . VAL A 1 41 ? 2.381 9.884 1.388 1.00 0.00 41 VAL A O 15
ATOM 15147 N N . SER A 1 42 ? 4.131 10.204 2.744 1.00 0.00 42 SER A N 15
ATOM 15148 C CA . SER A 1 42 ? 3.476 9.596 3.894 1.00 0.00 42 SER A CA 15
ATOM 15149 C C . SER A 1 42 ? 2.466 10.544 4.539 1.00 0.00 42 SER A C 15
ATOM 15150 O O . SER A 1 42 ? 1.477 10.090 5.123 1.00 0.00 42 SER A O 15
ATOM 15158 N N . THR A 1 43 ? 2.713 11.851 4.407 1.00 0.00 43 THR A N 15
ATOM 15159 C CA . THR A 1 43 ? 1.859 12.890 4.994 1.00 0.00 43 THR A CA 15
ATOM 15160 C C . THR A 1 43 ? 1.557 12.596 6.467 1.00 0.00 43 THR A C 15
ATOM 15161 O O . THR A 1 43 ? 2.467 12.298 7.244 1.00 0.00 43 THR A O 15
ATOM 15172 N N . LYS A 1 44 ? 0.288 12.684 6.854 1.00 0.00 44 LYS A N 15
ATOM 15173 C CA . LYS A 1 44 ? -0.105 12.425 8.232 1.00 0.00 44 LYS A CA 15
ATOM 15174 C C . LYS A 1 44 ? -0.754 11.052 8.376 1.00 0.00 44 LYS A C 15
ATOM 15175 O O . LYS A 1 44 ? -0.212 10.162 9.033 1.00 0.00 44 LYS A O 15
ATOM 15194 N N . HIS A 1 45 ? -1.907 10.877 7.746 1.00 0.00 45 HIS A N 15
ATOM 15195 C CA . HIS A 1 45 ? -2.690 9.659 7.929 1.00 0.00 45 HIS A CA 15
ATOM 15196 C C . HIS A 1 45 ? -2.646 8.748 6.712 1.00 0.00 45 HIS A C 15
ATOM 15197 O O . HIS A 1 45 ? -3.098 7.604 6.783 1.00 0.00 45 HIS A O 15
ATOM 15212 N N . LEU A 1 46 ? -2.088 9.227 5.607 1.00 0.00 46 LEU A N 15
ATOM 15213 C CA . LEU A 1 46 ? -2.003 8.409 4.402 1.00 0.00 46 LEU A CA 15
ATOM 15214 C C . LEU A 1 46 ? -1.111 7.202 4.662 1.00 0.00 46 LEU A C 15
ATOM 15215 O O . LEU A 1 46 ? -1.369 6.118 4.147 1.00 0.00 46 LEU A O 15
ATOM 15231 N N . ARG A 1 47 ? -0.077 7.408 5.481 1.00 0.00 47 ARG A N 15
ATOM 15232 C CA . ARG A 1 47 ? 0.808 6.326 5.920 1.00 0.00 47 ARG A CA 15
ATOM 15233 C C . ARG A 1 47 ? 0.002 5.116 6.389 1.00 0.00 47 ARG A C 15
ATOM 15234 O O . ARG A 1 47 ? 0.211 4.002 5.924 1.00 0.00 47 ARG A O 15
ATOM 15255 N N . ASN A 1 48 ? -0.934 5.353 7.299 1.00 0.00 48 ASN A N 15
ATOM 15256 C CA . ASN A 1 48 ? -1.695 4.275 7.923 1.00 0.00 48 ASN A CA 15
ATOM 15257 C C . ASN A 1 48 ? -2.795 3.760 7.006 1.00 0.00 48 ASN A C 15
ATOM 15258 O O . ASN A 1 48 ? -3.154 2.582 7.055 1.00 0.00 48 ASN A O 15
ATOM 15269 N N . LYS A 1 49 ? -3.326 4.634 6.163 1.00 0.00 49 LYS A N 15
ATOM 15270 C CA . LYS A 1 49 ? -4.420 4.263 5.276 1.00 0.00 49 LYS A CA 15
ATOM 15271 C C . LYS A 1 49 ? -3.906 3.394 4.146 1.00 0.00 49 LYS A C 15
ATOM 15272 O O . LYS A 1 49 ? -4.434 2.310 3.892 1.00 0.00 49 LYS A O 15
ATOM 15291 N N . ILE A 1 50 ? -2.861 3.864 3.484 1.00 0.00 50 ILE A N 15
ATOM 15292 C CA . ILE A 1 50 ? -2.292 3.143 2.367 1.00 0.00 50 ILE A CA 15
ATOM 15293 C C . ILE A 1 50 ? -1.671 1.830 2.840 1.00 0.00 50 ILE A C 15
ATOM 15294 O O . ILE A 1 50 ? -1.726 0.822 2.139 1.00 0.00 50 ILE A O 15
ATOM 15310 N N . ALA A 1 51 ? -1.113 1.844 4.049 1.00 0.00 51 ALA A N 15
ATOM 15311 C CA . ALA A 1 51 ? -0.527 0.649 4.640 1.00 0.00 51 ALA A CA 15
ATOM 15312 C C . ALA A 1 51 ? -1.597 -0.400 4.901 1.00 0.00 51 ALA A C 15
ATOM 15313 O O . ALA A 1 51 ? -1.381 -1.598 4.686 1.00 0.00 51 ALA A O 15
ATOM 15320 N N . GLY A 1 52 ? -2.754 0.057 5.371 1.00 0.00 52 GLY A N 15
ATOM 15321 C CA . GLY A 1 52 ? -3.878 -0.832 5.571 1.00 0.00 52 GLY A CA 15
ATOM 15322 C C . GLY A 1 52 ? -4.317 -1.466 4.272 1.00 0.00 52 GLY A C 15
ATOM 15323 O O . GLY A 1 52 ? -4.618 -2.659 4.221 1.00 0.00 52 GLY A O 15
ATOM 15327 N N . TYR A 1 53 ? -4.331 -0.662 3.218 1.00 0.00 53 TYR A N 15
ATOM 15328 C CA . TYR A 1 53 ? -4.668 -1.138 1.886 1.00 0.00 53 TYR A CA 15
ATOM 15329 C C . TYR A 1 53 ? -3.646 -2.169 1.408 1.00 0.00 53 TYR A C 15
ATOM 15330 O O . TYR A 1 53 ? -4.015 -3.207 0.865 1.00 0.00 53 TYR A O 15
ATOM 15348 N N . ILE A 1 54 ? -2.362 -1.876 1.625 1.00 0.00 54 ILE A N 15
ATOM 15349 C CA . ILE A 1 54 ? -1.286 -2.807 1.277 1.00 0.00 54 ILE A CA 15
ATOM 15350 C C . ILE A 1 54 ? -1.517 -4.166 1.926 1.00 0.00 54 ILE A C 15
ATOM 15351 O O . ILE A 1 54 ? -1.609 -5.184 1.239 1.00 0.00 54 ILE A O 15
ATOM 15367 N N . THR A 1 55 ? -1.619 -4.165 3.252 1.00 0.00 55 THR A N 15
ATOM 15368 C CA . THR A 1 55 ? -1.827 -5.387 4.011 1.00 0.00 55 THR A CA 15
ATOM 15369 C C . THR A 1 55 ? -3.077 -6.124 3.536 1.00 0.00 55 THR A C 15
ATOM 15370 O O . THR A 1 55 ? -3.073 -7.341 3.401 1.00 0.00 55 THR A O 15
ATOM 15381 N N . ARG A 1 56 ? -4.133 -5.366 3.255 1.00 0.00 56 ARG A N 15
ATOM 15382 C CA . ARG A 1 56 ? -5.403 -5.934 2.813 1.00 0.00 56 ARG A CA 15
ATOM 15383 C C . ARG A 1 56 ? -5.226 -6.740 1.524 1.00 0.00 56 ARG A C 15
ATOM 15384 O O . ARG A 1 56 ? -5.821 -7.807 1.357 1.00 0.00 56 ARG A O 15
ATOM 15405 N N . ILE A 1 57 ? -4.397 -6.231 0.617 1.00 0.00 57 ILE A N 15
ATOM 15406 C CA . ILE A 1 57 ? -4.104 -6.936 -0.625 1.00 0.00 57 ILE A CA 15
ATOM 15407 C C . ILE A 1 57 ? -3.301 -8.203 -0.342 1.00 0.00 57 ILE A C 15
ATOM 15408 O O . ILE A 1 57 ? -3.566 -9.264 -0.914 1.00 0.00 57 ILE A O 15
ATOM 15424 N N . ILE A 1 58 ? -2.330 -8.084 0.553 1.00 0.00 58 ILE A N 15
ATOM 15425 C CA . ILE A 1 58 ? -1.463 -9.203 0.897 1.00 0.00 58 ILE A CA 15
ATOM 15426 C C . ILE A 1 58 ? -2.256 -10.317 1.573 1.00 0.00 58 ILE A C 15
ATOM 15427 O O . ILE A 1 58 ? -2.109 -11.486 1.222 1.00 0.00 58 ILE A O 15
ATOM 15443 N N . SER A 1 59 ? -3.105 -9.947 2.527 1.00 0.00 59 SER A N 15
ATOM 15444 C CA . SER A 1 59 ? -3.964 -10.906 3.215 1.00 0.00 59 SER A CA 15
ATOM 15445 C C . SER A 1 59 ? -4.866 -11.636 2.218 1.00 0.00 59 SER A C 15
ATOM 15446 O O . SER A 1 59 ? -5.123 -12.829 2.360 1.00 0.00 59 SER A O 15
ATOM 15454 N N . GLN A 1 60 ? -5.335 -10.913 1.206 1.00 0.00 60 GLN A N 15
ATOM 15455 C CA . GLN A 1 60 ? -6.192 -11.491 0.175 1.00 0.00 60 GLN A CA 15
ATOM 15456 C C . GLN A 1 60 ? -5.420 -12.508 -0.664 1.00 0.00 60 GLN A C 15
ATOM 15457 O O . GLN A 1 60 ? -5.966 -13.524 -1.091 1.00 0.00 60 GLN A O 15
ATOM 15471 N N . GLN A 1 61 ? -4.148 -12.216 -0.895 1.00 0.00 61 GLN A N 15
ATOM 15472 C CA . GLN A 1 61 ? -3.269 -13.092 -1.665 1.00 0.00 61 GLN A CA 15
ATOM 15473 C C . GLN A 1 61 ? -2.856 -14.304 -0.831 1.00 0.00 61 GLN A C 15
ATOM 15474 O O . GLN A 1 61 ? -2.536 -15.366 -1.365 1.00 0.00 61 GLN A O 15
ATOM 15488 N N . LYS A 1 62 ? -2.891 -14.130 0.481 1.00 0.00 62 LYS A N 15
ATOM 15489 C CA . LYS A 1 62 ? -2.450 -15.151 1.421 1.00 0.00 62 LYS A CA 15
ATOM 15490 C C . LYS A 1 62 ? -3.453 -16.302 1.487 1.00 0.00 62 LYS A C 15
ATOM 15491 O O . LYS A 1 62 ? -3.172 -17.367 0.904 1.00 0.00 62 LYS A O 15
#